Protein AF-0000000073469137 (afdb_homodimer)

Nearest PDB structures (foldseek):
  3pjz-assembly1_B  TM=8.927E-01  e=1.182E-21  Vibrio parahaemolyticus
  4j9u-assembly2_D  TM=8.900E-01  e=1.287E-21  Vibrio parahaemolyticus RIMD 2210633
  6v4k-assembly1_D  TM=8.981E-01  e=2.139E-21  Vibrio parahaemolyticus
  6v4l-assembly1_A  TM=8.633E-01  e=7.944E-21  Vibrio parahaemolyticus RIMD 2210633
  6v4j-assembly1_B  TM=8.046E-01  e=1.333E-13  Vibrio parahaemolyticus RIMD 2210633

Structure (mmCIF, N/CA/C/O backbone):
data_AF-0000000073469137-model_v1
#
loop_
_entity.id
_entity.type
_entity.pdbx_description
1 polymer 'Cation transporter'
#
loop_
_atom_site.group_PDB
_atom_site.id
_atom_site.type_symbol
_atom_site.label_atom_id
_atom_site.label_alt_id
_atom_site.label_comp_id
_atom_site.label_asym_id
_atom_site.label_entity_id
_atom_site.label_seq_id
_atom_site.pdbx_PDB_ins_code
_atom_site.Cartn_x
_atom_site.Cartn_y
_atom_site.Cartn_z
_atom_site.occupancy
_atom_site.B_iso_or_equiv
_atom_site.auth_seq_id
_atom_site.auth_comp_id
_atom_site.auth_asym_id
_atom_site.auth_atom_id
_atom_site.pdbx_PDB_model_num
ATOM 1 N N . MET A 1 1 ? -9.078 -27.547 25.266 1 35.06 1 MET A N 1
ATOM 2 C CA . MET A 1 1 ? -8.594 -28.766 24.609 1 35.06 1 MET A CA 1
ATOM 3 C C . MET A 1 1 ? -9.68 -29.391 23.75 1 35.06 1 MET A C 1
ATOM 5 O O . MET A 1 1 ? -9.469 -30.438 23.141 1 35.06 1 MET A O 1
ATOM 9 N N . GLY A 1 2 ? -10.797 -29.016 24.094 1 41.62 2 GLY A N 1
ATOM 10 C CA . GLY A 1 2 ? -12.023 -29.5 23.5 1 41.62 2 GLY A CA 1
ATOM 11 C C . GLY A 1 2 ? -12.188 -29.078 22.047 1 41.62 2 GLY A C 1
ATOM 12 O O . GLY A 1 2 ? -13.055 -29.609 21.344 1 41.62 2 GLY A O 1
ATOM 13 N N . TYR A 1 3 ? -11.484 -27.969 21.75 1 48.59 3 TYR A N 1
ATOM 14 C CA . TYR A 1 3 ? -11.688 -27.312 20.469 1 48.59 3 TYR A CA 1
ATOM 15 C C . TYR A 1 3 ? -11.031 -28.094 19.344 1 48.59 3 TYR A C 1
ATOM 17 O O . TYR A 1 3 ? -11.445 -27.984 18.188 1 48.59 3 TYR A O 1
ATOM 25 N N . LEU A 1 4 ? -10.078 -28.922 19.75 1 52.66 4 LEU A N 1
ATOM 26 C CA . LEU A 1 4 ? -9.406 -29.812 18.828 1 52.66 4 LEU A CA 1
ATOM 27 C C . LEU A 1 4 ? -10.289 -31.016 18.484 1 52.66 4 LEU A C 1
ATOM 29 O O . LEU A 1 4 ? -9.953 -31.812 17.609 1 52.66 4 LEU A O 1
ATOM 33 N N . ARG A 1 5 ? -11.359 -31 19.125 1 52.19 5 ARG A N 1
ATOM 34 C CA . ARG A 1 5 ? -12.211 -32.188 18.969 1 52.19 5 ARG A CA 1
ATOM 35 C C . ARG A 1 5 ? -12.883 -32.156 17.594 1 52.19 5 ARG A C 1
ATOM 37 O O . ARG A 1 5 ? -13.344 -33.219 17.109 1 52.19 5 ARG A O 1
ATOM 44 N N . GLU A 1 6 ? -12.977 -31 17.078 1 62.12 6 GLU A N 1
ATOM 45 C CA . GLU A 1 6 ? -13.68 -30.953 15.805 1 62.12 6 GLU A CA 1
ATOM 46 C C . GLU A 1 6 ? -12.711 -31.172 14.641 1 62.12 6 GLU A C 1
ATOM 48 O O . GLU A 1 6 ? -13.141 -31.328 13.492 1 62.12 6 GLU A O 1
ATOM 53 N N . LEU A 1 7 ? -11.547 -31.375 15.047 1 62.56 7 LEU A N 1
ATOM 54 C CA . LEU A 1 7 ? -10.531 -31.547 14.016 1 62.56 7 LEU A CA 1
ATOM 55 C C . LEU A 1 7 ? -10.656 -32.906 13.344 1 62.56 7 LEU A C 1
ATOM 57 O O . LEU A 1 7 ? -10.43 -33.031 12.133 1 62.56 7 LEU A O 1
ATOM 61 N N . PRO A 1 8 ? -11.117 -33.906 14.133 1 63.69 8 PRO A N 1
ATOM 62 C CA . PRO A 1 8 ? -11.258 -35.188 13.445 1 63.69 8 PRO A CA 1
ATOM 63 C C . PRO A 1 8 ? -12.328 -35.156 12.359 1 63.69 8 PRO A C 1
ATOM 65 O O . PRO A 1 8 ? -12.297 -36 11.445 1 63.69 8 PRO A O 1
ATOM 68 N N . ALA A 1 9 ? -13.172 -34.125 12.523 1 67.19 9 ALA A N 1
ATOM 69 C CA . ALA A 1 9 ? -14.242 -34.031 11.531 1 67.19 9 ALA A CA 1
ATOM 70 C C . ALA A 1 9 ? -13.68 -33.688 10.156 1 67.19 9 ALA A C 1
ATOM 72 O O . ALA A 1 9 ? -14.266 -34.031 9.125 1 67.19 9 ALA A O 1
ATOM 73 N N . ILE A 1 10 ? -12.539 -33.156 10.211 1 76.75 10 ILE A N 1
ATOM 74 C CA . ILE A 1 10 ? -11.984 -32.75 8.938 1 76.75 10 ILE A CA 1
ATOM 75 C C . ILE A 1 10 ? -10.828 -33.688 8.547 1 76.75 10 ILE A C 1
ATOM 77 O O . ILE A 1 10 ? -10.328 -33.625 7.422 1 76.75 10 ILE A O 1
ATOM 81 N N . GLY A 1 11 ? -10.523 -34.594 9.383 1 80.19 11 GLY A N 1
ATOM 82 C CA . GLY A 1 11 ? -9.406 -35.5 9.148 1 80.19 11 GLY A CA 1
ATOM 83 C C . GLY A 1 11 ? -9.617 -36.406 7.953 1 80.19 11 GLY A C 1
ATOM 84 O O . GLY A 1 11 ? -8.703 -36.625 7.156 1 80.19 11 GLY A O 1
ATOM 85 N N . ARG A 1 12 ? -10.75 -36.844 7.793 1 79.25 12 ARG A N 1
ATOM 86 C CA . ARG A 1 12 ? -11.039 -37.719 6.684 1 79.25 12 ARG A CA 1
ATOM 87 C C . ARG A 1 12 ? -10.961 -37 5.348 1 79.25 12 ARG A C 1
ATOM 89 O O . ARG A 1 12 ? -10.484 -37.562 4.355 1 79.25 12 ARG A O 1
ATOM 96 N N . ASP A 1 13 ? -11.414 -35.812 5.367 1 77.44 13 ASP A N 1
ATOM 97 C CA . ASP A 1 13 ? -11.328 -35.031 4.141 1 77.44 13 ASP A CA 1
ATOM 98 C C . ASP A 1 13 ? -9.875 -34.75 3.768 1 77.44 13 ASP A C 1
ATOM 100 O O . ASP A 1 13 ? -9.5 -34.844 2.596 1 77.44 13 ASP A O 1
ATOM 104 N N . ILE A 1 14 ? -9.148 -34.5 4.742 1 83.94 14 ILE A N 1
ATOM 105 C CA . ILE A 1 14 ? -7.727 -34.25 4.527 1 83.94 14 ILE A CA 1
ATOM 106 C C . ILE A 1 14 ? -7.07 -35.531 4.012 1 83.94 14 ILE A C 1
ATOM 108 O O . ILE A 1 14 ? -6.266 -35.5 3.074 1 83.94 14 ILE A O 1
ATOM 112 N N . GLY A 1 15 ? -7.504 -36.562 4.594 1 85 15 GLY A N 1
ATOM 113 C CA . GLY A 1 15 ? -6.961 -37.875 4.18 1 85 15 GLY A CA 1
ATOM 114 C C . GLY A 1 15 ? -7.305 -38.219 2.748 1 85 15 GLY A C 1
ATOM 115 O O . GLY A 1 15 ? -6.453 -38.719 2.008 1 85 15 GLY A O 1
ATOM 116 N N . SER A 1 16 ? -8.438 -37.969 2.301 1 83.19 16 SER A N 1
ATOM 117 C CA . SER A 1 16 ? -8.867 -38.25 0.941 1 83.19 16 SER A CA 1
ATOM 118 C C . SER A 1 16 ? -8.078 -37.469 -0.086 1 83.19 16 SER A C 1
ATOM 120 O O . SER A 1 16 ? -7.715 -38 -1.143 1 83.19 16 SER A O 1
ATOM 122 N N . VAL A 1 17 ? -7.863 -36.25 0.257 1 82.88 17 VAL A N 1
ATOM 123 C CA . VAL A 1 17 ? -7.125 -35.406 -0.669 1 82.88 17 VAL A CA 1
ATOM 124 C C . VAL A 1 17 ? -5.668 -35.844 -0.743 1 82.88 17 VAL A C 1
ATOM 126 O O . VAL A 1 17 ? -5.082 -35.906 -1.826 1 82.88 17 VAL A O 1
ATOM 129 N N . LEU A 1 18 ? -5.137 -36.219 0.317 1 87.75 18 LEU A N 1
ATOM 130 C CA . LEU A 1 18 ? -3.762 -36.688 0.349 1 87.75 18 LEU A CA 1
ATOM 131 C C . LEU A 1 18 ? -3.621 -38 -0.441 1 87.75 18 LEU A C 1
ATOM 133 O O . LEU A 1 18 ? -2.609 -38.219 -1.108 1 87.75 18 LEU A O 1
ATOM 137 N N . LEU A 1 19 ? -4.625 -38.812 -0.354 1 87.31 19 LEU A N 1
ATOM 138 C CA . LEU A 1 19 ? -4.602 -40.062 -1.119 1 87.31 19 LEU A CA 1
ATOM 139 C C . LEU A 1 19 ? -4.652 -39.781 -2.617 1 87.31 19 LEU A C 1
ATOM 141 O O . LEU A 1 19 ? -3.961 -40.438 -3.4 1 87.31 19 LEU A O 1
ATOM 145 N N . LEU A 1 20 ? -5.422 -38.812 -2.922 1 83.5 20 LEU A N 1
ATOM 146 C CA . LEU A 1 20 ? -5.52 -38.438 -4.328 1 83.5 20 LEU A CA 1
ATOM 147 C C . LEU A 1 20 ? -4.195 -37.906 -4.836 1 83.5 20 LEU A C 1
ATOM 149 O O . LEU A 1 20 ? -3.721 -38.281 -5.902 1 83.5 20 LEU A O 1
ATOM 153 N N . ILE A 1 21 ? -3.604 -37.031 -4.105 1 87.5 21 ILE A N 1
ATOM 154 C CA . ILE A 1 21 ? -2.328 -36.438 -4.496 1 87.5 21 ILE A CA 1
ATOM 155 C C . ILE A 1 21 ? -1.231 -37.5 -4.453 1 87.5 21 ILE A C 1
ATOM 157 O O . ILE A 1 21 ? -0.323 -37.469 -5.289 1 87.5 21 ILE A O 1
ATOM 161 N N . GLY A 1 22 ? -1.363 -38.375 -3.494 1 88.88 22 GLY A N 1
ATOM 162 C CA . GLY A 1 22 ? -0.413 -39.469 -3.402 1 88.88 22 GLY A CA 1
ATOM 163 C C . GLY A 1 22 ? -0.389 -40.344 -4.641 1 88.88 22 GLY A C 1
ATOM 164 O O . GLY A 1 22 ? 0.672 -40.812 -5.055 1 88.88 22 GLY A O 1
ATOM 165 N N . THR A 1 23 ? -1.487 -40.5 -5.246 1 89 23 THR A N 1
ATOM 166 C CA . THR A 1 23 ? -1.555 -41.312 -6.473 1 89 23 THR A CA 1
ATOM 167 C C . THR A 1 23 ? -0.879 -40.562 -7.625 1 89 23 THR A C 1
ATOM 169 O O . THR A 1 23 ? -0.261 -41.188 -8.492 1 89 23 THR A O 1
ATOM 172 N N . ALA A 1 24 ? -1.011 -39.281 -7.613 1 87.25 24 ALA A N 1
ATOM 173 C CA . ALA A 1 24 ? -0.382 -38.469 -8.664 1 87.25 24 ALA A CA 1
ATOM 174 C C . ALA A 1 24 ? 1.14 -38.562 -8.57 1 87.25 24 ALA A C 1
ATOM 176 O O . ALA A 1 24 ? 1.838 -38.375 -9.57 1 87.25 24 ALA A O 1
ATOM 177 N N . THR A 1 25 ? 1.644 -38.812 -7.375 1 90.5 25 THR A N 1
ATOM 178 C CA . THR A 1 25 ? 3.086 -38.906 -7.176 1 90.5 25 THR A CA 1
ATOM 179 C C . THR A 1 25 ? 3.643 -40.156 -7.855 1 90.5 25 THR A C 1
ATOM 181 O O . THR A 1 25 ? 4.855 -40.281 -8.031 1 90.5 25 THR A O 1
ATOM 184 N N . LEU A 1 26 ? 2.797 -41.031 -8.352 1 92.62 26 LEU A N 1
ATOM 185 C CA . LEU A 1 26 ? 3.234 -42.219 -9.031 1 92.62 26 LEU A CA 1
ATOM 186 C C . LEU A 1 26 ? 3.705 -41.906 -10.445 1 92.62 26 LEU A C 1
ATOM 188 O O . LEU A 1 26 ? 4.488 -42.688 -11.031 1 92.62 26 LEU A O 1
ATOM 192 N N . VAL A 1 27 ? 3.312 -40.812 -10.938 1 93.94 27 VAL A N 1
ATOM 193 C CA . VAL A 1 27 ? 3.654 -40.438 -12.305 1 93.94 27 VAL A CA 1
ATOM 194 C C . VAL A 1 27 ? 5.164 -40.25 -12.43 1 93.94 27 VAL A C 1
ATOM 196 O O . VAL A 1 27 ? 5.797 -40.875 -13.305 1 93.94 27 VAL A O 1
ATOM 199 N N . PRO A 1 28 ? 5.777 -39.531 -11.594 1 95.94 28 PRO A N 1
ATOM 200 C CA . PRO A 1 28 ? 7.23 -39.406 -11.695 1 95.94 28 PRO A CA 1
ATOM 201 C C . PRO A 1 28 ? 7.949 -40.719 -11.508 1 95.94 28 PRO A C 1
ATOM 203 O O . PRO A 1 28 ? 9.023 -40.938 -12.07 1 95.94 28 PRO A O 1
ATOM 206 N N . ILE A 1 29 ? 7.387 -41.656 -10.734 1 94.62 29 ILE A N 1
ATOM 207 C CA . ILE A 1 29 ? 7.984 -42.969 -10.531 1 94.62 29 ILE A CA 1
ATOM 208 C C . ILE A 1 29 ? 7.949 -43.75 -11.836 1 94.62 29 ILE A C 1
ATOM 210 O O . ILE A 1 29 ? 8.945 -44.375 -12.219 1 94.62 29 ILE A O 1
ATOM 214 N N . ILE A 1 30 ? 6.824 -43.688 -12.477 1 95.06 30 ILE A N 1
ATOM 215 C CA . ILE A 1 30 ? 6.68 -44.375 -13.758 1 95.06 30 ILE A CA 1
ATOM 216 C C . ILE A 1 30 ? 7.672 -43.812 -14.766 1 95.06 30 ILE A C 1
ATOM 218 O O . ILE A 1 30 ? 8.32 -44.562 -15.5 1 95.06 30 ILE A O 1
ATOM 222 N N . VAL A 1 31 ? 7.754 -42.531 -14.773 1 94.31 31 VAL A N 1
ATOM 223 C CA . VAL A 1 31 ? 8.672 -41.875 -15.703 1 94.31 31 VAL A CA 1
ATOM 224 C C . VAL A 1 31 ? 10.109 -42.219 -15.344 1 94.31 31 VAL A C 1
ATOM 226 O O . VAL A 1 31 ? 10.953 -42.406 -16.219 1 94.31 31 VAL A O 1
ATOM 229 N N . GLY A 1 32 ? 10.438 -42.281 -14.078 1 94.5 32 GLY A N 1
ATOM 230 C CA . GLY A 1 32 ? 11.758 -42.719 -13.648 1 94.5 32 GLY A CA 1
ATOM 231 C C . GLY A 1 32 ? 12.109 -44.125 -14.125 1 94.5 32 GLY A C 1
ATOM 232 O O . GLY A 1 32 ? 13.258 -44.375 -14.484 1 94.5 32 GLY A O 1
ATOM 233 N N . CYS A 1 33 ? 11.109 -45 -14.18 1 94.06 33 CYS A N 1
ATOM 234 C CA . CYS A 1 33 ? 11.32 -46.344 -14.68 1 94.06 33 CYS A CA 1
ATOM 235 C C . CYS A 1 33 ? 11.586 -46.344 -16.188 1 94.06 33 CYS A C 1
ATOM 237 O O . CYS A 1 33 ? 12.414 -47.125 -16.688 1 94.06 33 CYS A O 1
ATOM 239 N N . PHE A 1 34 ? 10.891 -45.5 -16.812 1 93.69 34 PHE A N 1
ATOM 240 C CA . PHE A 1 34 ? 11.047 -45.406 -18.266 1 93.69 34 PHE A CA 1
ATOM 241 C C . PHE A 1 34 ? 12.445 -44.906 -18.625 1 93.69 34 PHE A C 1
ATOM 243 O O . PHE A 1 34 ? 13.039 -45.375 -19.594 1 93.69 34 PHE A O 1
ATOM 250 N N . PHE A 1 35 ? 12.961 -44.031 -17.859 1 95 35 PHE A N 1
ATOM 251 C CA . PHE A 1 35 ? 14.289 -43.469 -18.141 1 95 35 PHE A CA 1
ATOM 252 C C . PHE A 1 35 ? 15.359 -44.281 -17.406 1 95 35 PHE A C 1
ATOM 254 O O . PHE A 1 35 ? 16.531 -43.875 -17.406 1 95 35 PHE A O 1
ATOM 261 N N . GLN A 1 36 ? 15.008 -45.281 -16.703 1 95.06 36 GLN A N 1
ATOM 262 C CA . GLN A 1 36 ? 15.898 -46.219 -16.016 1 95.06 36 GLN A CA 1
ATOM 263 C C . GLN A 1 36 ? 16.703 -45.5 -14.93 1 95.06 36 GLN A C 1
ATOM 265 O O . GLN A 1 36 ? 17.922 -45.719 -14.828 1 95.06 36 GLN A O 1
ATOM 270 N N . GLU A 1 37 ? 16.016 -44.688 -14.242 1 95.94 37 GLU A N 1
ATOM 271 C CA . GLU A 1 37 ? 16.625 -44 -13.102 1 95.94 37 GLU A CA 1
ATOM 272 C C . GLU A 1 37 ? 16.281 -44.719 -11.797 1 95.94 37 GLU A C 1
ATOM 274 O O . GLU A 1 37 ? 15.672 -44.125 -10.906 1 95.94 37 GLU A O 1
ATOM 279 N N . TRP A 1 38 ? 16.875 -45.812 -11.586 1 93.44 38 TRP A N 1
ATOM 280 C CA . TRP A 1 38 ? 16.516 -46.688 -10.477 1 93.44 38 TRP A CA 1
ATOM 281 C C . TRP A 1 38 ? 16.938 -46.062 -9.148 1 93.44 38 TRP A C 1
ATOM 283 O O . TRP A 1 38 ? 16.266 -46.25 -8.125 1 93.44 38 TRP A O 1
ATOM 293 N N . TYR A 1 39 ? 17.969 -45.344 -9.133 1 92.31 39 TYR A N 1
ATOM 294 C CA . TYR A 1 39 ? 18.516 -44.781 -7.898 1 92.31 39 TYR A CA 1
ATOM 295 C C . TYR A 1 39 ? 17.594 -43.688 -7.355 1 92.31 39 TYR A C 1
ATOM 297 O O . TYR A 1 39 ? 17.594 -43.406 -6.156 1 92.31 39 TYR A O 1
ATOM 305 N N . ALA A 1 40 ? 16.875 -43.062 -8.211 1 94.06 40 ALA A N 1
ATOM 306 C CA . ALA A 1 40 ? 16.031 -41.938 -7.82 1 94.06 40 ALA A CA 1
ATOM 307 C C . ALA A 1 40 ? 14.656 -42.406 -7.375 1 94.06 40 ALA A C 1
ATOM 309 O O . ALA A 1 40 ? 13.891 -41.625 -6.789 1 94.06 40 ALA A O 1
ATOM 310 N N . LEU A 1 41 ? 14.273 -43.625 -7.574 1 94.12 41 LEU A N 1
ATOM 311 C CA . LEU A 1 41 ? 12.93 -44.125 -7.32 1 94.12 41 LEU A CA 1
ATOM 312 C C . LEU A 1 41 ? 12.625 -44.125 -5.824 1 94.12 41 LEU A C 1
ATOM 314 O O . LEU A 1 41 ? 11.547 -43.719 -5.406 1 94.12 41 LEU A O 1
ATOM 318 N N . PRO A 1 42 ? 13.633 -44.531 -5.027 1 93.5 42 PRO A N 1
ATOM 319 C CA . PRO A 1 42 ? 13.336 -44.469 -3.594 1 93.5 42 PRO A CA 1
ATOM 320 C C . PRO A 1 42 ? 13.156 -43.031 -3.092 1 93.5 42 PRO A C 1
ATOM 322 O O . PRO A 1 42 ? 12.406 -42.781 -2.141 1 93.5 42 PRO A O 1
ATOM 325 N N . TRP A 1 43 ? 13.883 -42.156 -3.666 1 94.5 43 TRP A N 1
ATOM 326 C CA . TRP A 1 43 ? 13.727 -40.75 -3.287 1 94.5 43 TRP A CA 1
ATOM 327 C C . TRP A 1 43 ? 12.297 -40.281 -3.527 1 94.5 43 TRP A C 1
ATOM 329 O O . TRP A 1 43 ? 11.672 -39.688 -2.641 1 94.5 43 TRP A O 1
ATOM 339 N N . MET A 1 44 ? 11.789 -40.562 -4.684 1 94.31 44 MET A N 1
ATOM 340 C CA . MET A 1 44 ? 10.438 -40.188 -5.059 1 94.31 44 MET A CA 1
ATOM 341 C C . MET A 1 44 ? 9.398 -40.938 -4.242 1 94.31 44 MET A C 1
ATOM 343 O O . MET A 1 44 ? 8.359 -40.375 -3.879 1 94.31 44 MET A O 1
ATOM 347 N N . ALA A 1 45 ? 9.68 -42.156 -3.91 1 94 45 ALA A N 1
ATOM 348 C CA . ALA A 1 45 ? 8.766 -43.031 -3.162 1 94 45 ALA A CA 1
ATOM 349 C C . ALA A 1 45 ? 8.547 -42.5 -1.747 1 94 45 ALA A C 1
ATOM 351 O O . ALA A 1 45 ? 7.516 -42.75 -1.128 1 94 45 ALA A O 1
ATOM 352 N N . SER A 1 46 ? 9.477 -41.75 -1.283 1 94.31 46 SER A N 1
ATOM 353 C CA . SER A 1 46 ? 9.359 -41.219 0.064 1 94.31 46 SER A CA 1
ATOM 354 C C . SER A 1 46 ? 8.125 -40.312 0.189 1 94.31 46 SER A C 1
ATOM 356 O O . SER A 1 46 ? 7.344 -40.469 1.133 1 94.31 46 SER A O 1
ATOM 358 N N . SER A 1 47 ? 7.98 -39.438 -0.724 1 94.12 47 SER A N 1
ATOM 359 C CA . SER A 1 47 ? 6.809 -38.562 -0.695 1 94.12 47 SER A CA 1
ATOM 360 C C . SER A 1 47 ? 5.527 -39.344 -0.961 1 94.12 47 SER A C 1
ATOM 362 O O . SER A 1 47 ? 4.484 -39.062 -0.371 1 94.12 47 SER A O 1
ATOM 364 N N . THR A 1 48 ? 5.598 -40.344 -1.836 1 93.31 48 THR A N 1
ATOM 365 C CA . THR A 1 48 ? 4.445 -41.188 -2.139 1 93.31 48 THR A CA 1
ATOM 366 C C . THR A 1 48 ? 3.975 -41.938 -0.891 1 93.31 48 THR A C 1
ATOM 368 O O . THR A 1 48 ? 2.787 -41.906 -0.559 1 93.31 48 THR A O 1
ATOM 371 N N . PHE A 1 49 ? 4.902 -42.5 -0.219 1 94.44 49 PHE A N 1
ATOM 372 C CA . PHE A 1 49 ? 4.574 -43.25 0.984 1 94.44 49 PHE A CA 1
ATOM 373 C C . PHE A 1 49 ? 4.055 -42.312 2.078 1 94.44 49 PHE A C 1
ATOM 375 O O . PHE A 1 49 ? 3.141 -42.688 2.822 1 94.44 49 PHE A O 1
ATOM 382 N N . ALA A 1 50 ? 4.656 -41.219 2.191 1 94.56 50 ALA A N 1
ATOM 383 C CA . ALA A 1 50 ? 4.234 -40.281 3.219 1 94.56 50 ALA A CA 1
ATOM 384 C C . ALA A 1 50 ? 2.811 -39.781 2.965 1 94.56 50 ALA A C 1
ATOM 386 O O . ALA A 1 50 ? 1.994 -39.719 3.887 1 94.56 50 ALA A O 1
ATOM 387 N N . MET A 1 51 ? 2.506 -39.469 1.747 1 92.88 51 MET A N 1
ATOM 388 C CA . MET A 1 51 ? 1.186 -38.938 1.415 1 92.88 51 MET A CA 1
ATOM 389 C C . MET A 1 51 ? 0.131 -40.031 1.465 1 92.88 51 MET A C 1
ATOM 391 O O . MET A 1 51 ? -0.95 -39.844 2.023 1 92.88 51 MET A O 1
ATOM 395 N N . LEU A 1 52 ? 0.438 -41.156 0.928 1 92.81 52 LEU A N 1
ATOM 396 C CA . LEU A 1 52 ? -0.505 -42.281 0.963 1 92.81 52 LEU A CA 1
ATOM 397 C C . LEU A 1 52 ? -0.65 -42.812 2.381 1 92.81 52 LEU A C 1
ATOM 399 O O . LEU A 1 52 ? -1.745 -43.219 2.791 1 92.81 52 LEU A O 1
ATOM 403 N N . GLY A 1 53 ? 0.429 -42.906 3.078 1 93.94 53 GLY A N 1
ATOM 404 C CA . GLY A 1 53 ? 0.378 -43.375 4.453 1 93.94 53 GLY A CA 1
ATOM 405 C C . GLY A 1 53 ? -0.433 -42.469 5.363 1 93.94 53 GLY A C 1
ATOM 406 O O . GLY A 1 53 ? -1.351 -42.938 6.047 1 93.94 53 GLY A O 1
ATOM 407 N N . LEU A 1 54 ? -0.034 -41.25 5.367 1 92.62 54 LEU A N 1
ATOM 408 C CA . LEU A 1 54 ? -0.764 -40.312 6.199 1 92.62 54 LEU A CA 1
ATOM 409 C C . LEU A 1 54 ? -2.213 -40.188 5.742 1 92.62 54 LEU A C 1
ATOM 411 O O . LEU A 1 54 ? -3.123 -40.062 6.566 1 92.62 54 LEU A O 1
ATOM 415 N N . GLY A 1 55 ? -2.363 -40.125 4.438 1 89.75 55 GLY A N 1
ATOM 416 C CA . GLY A 1 55 ? -3.717 -40.094 3.91 1 89.75 55 GLY A CA 1
ATOM 417 C C . GLY A 1 55 ? -4.543 -41.312 4.301 1 89.75 55 GLY A C 1
ATOM 418 O O . GLY A 1 55 ? -5.715 -41.156 4.66 1 89.75 55 GLY A O 1
ATOM 419 N N . GLY A 1 56 ? -3.922 -42.469 4.219 1 90.06 56 GLY A N 1
ATOM 420 C CA . GLY A 1 56 ? -4.598 -43.688 4.633 1 90.06 56 GLY A CA 1
ATOM 421 C C . GLY A 1 56 ? -4.945 -43.688 6.109 1 90.06 56 GLY A C 1
ATOM 422 O O . GLY A 1 56 ? -6.039 -44.125 6.492 1 90.06 56 GLY A O 1
ATOM 423 N N . LEU A 1 57 ? -4.086 -43.219 6.914 1 91.56 57 LEU A N 1
ATOM 424 C CA . LEU A 1 57 ? -4.301 -43.188 8.359 1 91.56 57 LEU A CA 1
ATOM 425 C C . LEU A 1 57 ? -5.43 -42.219 8.711 1 91.56 57 LEU A C 1
ATOM 427 O O . LEU A 1 57 ? -6.262 -42.531 9.57 1 91.56 57 LEU A O 1
ATOM 431 N N . LEU A 1 58 ? -5.457 -41.125 8.062 1 88.5 58 LEU A N 1
ATOM 432 C CA . LEU A 1 58 ? -6.484 -40.156 8.359 1 88.5 58 LEU A CA 1
ATOM 433 C C . LEU A 1 58 ? -7.836 -40.594 7.805 1 88.5 58 LEU A C 1
ATOM 435 O O . LEU A 1 58 ? -8.883 -40.219 8.359 1 88.5 58 LEU A O 1
ATOM 439 N N . HIS A 1 59 ? -7.766 -41.312 6.77 1 82.94 59 HIS A N 1
ATOM 440 C CA . HIS A 1 59 ? -9 -41.781 6.145 1 82.94 59 HIS A CA 1
ATOM 441 C C . HIS A 1 59 ? -9.688 -42.812 7.016 1 82.94 59 HIS A C 1
ATOM 443 O O . HIS A 1 59 ? -10.875 -43.094 6.844 1 82.94 59 HIS A O 1
ATOM 449 N N . LEU A 1 60 ? -8.938 -43.344 7.977 1 82.44 60 LEU A N 1
ATOM 450 C CA . LEU A 1 60 ? -9.492 -44.375 8.867 1 82.44 60 LEU A CA 1
ATOM 451 C C . LEU A 1 60 ? -10.297 -43.719 9.992 1 82.44 60 LEU A C 1
ATOM 453 O O . LEU A 1 60 ? -11.023 -44.406 10.719 1 82.44 60 LEU A O 1
ATOM 457 N N . LEU A 1 61 ? -10.25 -42.5 10.062 1 80.94 61 LEU A N 1
ATOM 458 C CA . LEU A 1 61 ? -11.023 -41.781 11.086 1 80.94 61 LEU A CA 1
ATOM 459 C C . LEU A 1 61 ? -12.516 -41.875 10.781 1 80.94 61 LEU A C 1
ATOM 461 O O . LEU A 1 61 ? -12.914 -42 9.625 1 80.94 61 LEU A O 1
ATOM 465 N N . PRO A 1 62 ? -13.328 -41.812 11.82 1 73.25 62 PRO A N 1
ATOM 466 C CA . PRO A 1 62 ? -14.773 -42 11.617 1 73.25 62 PRO A CA 1
ATOM 467 C C . PRO A 1 62 ? -15.398 -40.844 10.82 1 73.25 62 PRO A C 1
ATOM 469 O O . PRO A 1 62 ? -14.945 -39.719 10.922 1 73.25 62 PRO A O 1
ATOM 472 N N . LYS A 1 63 ? -16.25 -41.219 9.922 1 66.12 63 LYS A N 1
ATOM 473 C CA . LYS A 1 63 ? -16.969 -40.25 9.078 1 66.12 63 LYS A CA 1
ATOM 474 C C . LYS A 1 63 ? -17.891 -39.375 9.914 1 66.12 63 LYS A C 1
ATOM 476 O O . LYS A 1 63 ? -18.547 -39.844 10.844 1 66.12 63 LYS A O 1
ATOM 481 N N . ASN A 1 64 ? -17.641 -38.062 9.797 1 58.78 64 ASN A N 1
ATOM 482 C CA . ASN A 1 64 ? -18.594 -37.219 10.492 1 58.78 64 ASN A CA 1
ATOM 483 C C . ASN A 1 64 ? -19.922 -37.125 9.758 1 58.78 64 ASN A C 1
ATOM 485 O O . ASN A 1 64 ? -19.969 -37 8.539 1 58.78 64 ASN A O 1
ATOM 489 N N . THR A 1 65 ? -21.031 -37.469 10.422 1 56.62 65 THR A N 1
ATOM 490 C CA . THR A 1 65 ? -22.391 -37.469 9.883 1 56.62 65 THR A CA 1
ATOM 491 C C . THR A 1 65 ? -22.891 -36.062 9.664 1 56.62 65 THR A C 1
ATOM 493 O O . THR A 1 65 ? -23.844 -35.844 8.906 1 56.62 65 THR A O 1
ATOM 496 N N . LYS A 1 66 ? -22.359 -35.031 10.367 1 59.53 66 LYS A N 1
ATOM 497 C CA . LYS A 1 66 ? -22.891 -33.656 10.188 1 59.53 66 LYS A CA 1
ATOM 498 C C . LYS A 1 66 ? -21.969 -32.844 9.312 1 59.53 66 LYS A C 1
ATOM 500 O O . LYS A 1 66 ? -20.734 -32.938 9.414 1 59.53 66 LYS A O 1
ATOM 505 N N . PRO A 1 67 ? -22.641 -32.219 8.352 1 61 67 PRO A N 1
ATOM 506 C CA . PRO A 1 67 ? -21.828 -31.328 7.52 1 61 67 PRO A CA 1
ATOM 507 C C . PRO A 1 67 ? -20.984 -30.344 8.344 1 61 67 PRO A C 1
ATOM 509 O O . PRO A 1 67 ? -21.5 -29.719 9.273 1 61 67 PRO A O 1
ATOM 512 N N . PRO A 1 68 ? -19.75 -30.547 8.195 1 62.41 68 PRO A N 1
ATOM 513 C CA . PRO A 1 68 ? -18.875 -29.672 8.984 1 62.41 68 PRO A CA 1
ATOM 514 C C . PRO A 1 68 ? -19.172 -28.188 8.766 1 62.41 68 PRO A C 1
ATOM 516 O O . PRO A 1 68 ? -19.719 -27.812 7.719 1 62.41 68 PRO A O 1
ATOM 519 N N . ARG A 1 69 ? -18.953 -27.422 9.727 1 67.69 69 ARG A N 1
ATOM 520 C CA . ARG A 1 69 ? -19.094 -25.969 9.664 1 67.69 69 ARG A CA 1
ATOM 521 C C . ARG A 1 69 ? -18.156 -25.375 8.617 1 67.69 69 ARG A C 1
ATOM 523 O O . ARG A 1 69 ? -17.094 -25.938 8.336 1 67.69 69 ARG A O 1
ATOM 530 N N . ALA A 1 70 ? -18.609 -24.359 7.945 1 67.62 70 ALA A N 1
ATOM 531 C CA . ALA A 1 70 ? -17.844 -23.688 6.895 1 67.62 70 ALA A CA 1
ATOM 532 C C . ALA A 1 70 ? -16.453 -23.328 7.375 1 67.62 70 ALA A C 1
ATOM 534 O O . ALA A 1 70 ? -15.477 -23.484 6.633 1 67.62 70 ALA A O 1
ATOM 535 N N . SER A 1 71 ? -16.375 -23.031 8.617 1 71.88 71 SER A N 1
ATOM 536 C CA . SER A 1 71 ? -15.086 -22.625 9.18 1 71.88 71 SER A CA 1
ATOM 537 C C . SER A 1 71 ? -14.109 -23.781 9.227 1 71.88 71 SER A C 1
ATOM 539 O O . SER A 1 71 ? -12.914 -23.625 8.953 1 71.88 71 SER A O 1
ATOM 541 N N . LEU A 1 72 ? -14.609 -24.922 9.406 1 72.81 72 LEU A N 1
ATOM 542 C CA . LEU A 1 72 ? -13.758 -26.109 9.492 1 72.81 72 LEU A CA 1
ATOM 543 C C . LEU A 1 72 ? -13.289 -26.531 8.109 1 72.81 72 LEU A C 1
ATOM 545 O O . LEU A 1 72 ? -12.133 -26.938 7.945 1 72.81 72 LEU A O 1
ATOM 549 N N . SER A 1 73 ? -14.18 -26.391 7.234 1 72.94 73 SER A N 1
ATOM 550 C CA . SER A 1 73 ? -13.812 -26.781 5.871 1 72.94 73 SER A CA 1
ATOM 551 C C . SER A 1 73 ? -12.75 -25.844 5.309 1 72.94 73 SER A C 1
ATOM 553 O O . SER A 1 73 ? -11.82 -26.281 4.629 1 72.94 73 SER A O 1
ATOM 555 N N . ILE A 1 74 ? -12.906 -24.609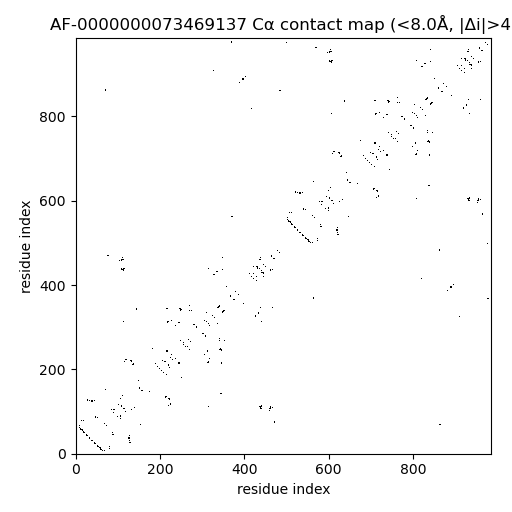 5.594 1 75.38 74 ILE A N 1
ATOM 556 C CA . ILE A 1 74 ? -11.945 -23.609 5.137 1 75.38 74 ILE A CA 1
ATOM 557 C C . ILE A 1 74 ? -10.594 -23.859 5.812 1 75.38 74 ILE A C 1
ATOM 559 O O . ILE A 1 74 ? -9.547 -23.781 5.164 1 75.38 74 ILE A O 1
ATOM 563 N N . SER A 1 75 ? -10.641 -24.219 6.973 1 79.31 75 SER A N 1
ATOM 564 C CA . SER A 1 75 ? -9.414 -24.484 7.711 1 79.31 75 SER A CA 1
ATOM 565 C C . SER A 1 75 ? -8.734 -25.75 7.207 1 79.31 75 SER A C 1
ATOM 567 O O . SER A 1 75 ? -7.504 -25.844 7.203 1 79.31 75 SER A O 1
ATOM 569 N N . ALA A 1 76 ? -9.516 -26.719 6.77 1 81 76 ALA A N 1
ATOM 570 C CA . ALA A 1 76 ? -8.969 -27.969 6.238 1 81 76 ALA A CA 1
ATOM 571 C C . ALA A 1 76 ? -8.133 -27.719 4.988 1 81 76 ALA A C 1
ATOM 573 O O . ALA A 1 76 ? -7.098 -28.344 4.785 1 81 76 ALA A O 1
ATOM 574 N N . THR A 1 77 ? -8.602 -26.766 4.254 1 81.44 77 THR A N 1
ATOM 575 C CA . THR A 1 77 ? -7.859 -26.422 3.043 1 81.44 77 THR A CA 1
ATOM 576 C C . THR A 1 77 ? -6.48 -25.875 3.389 1 81.44 77 THR A C 1
ATOM 578 O O . THR A 1 77 ? -5.492 -26.203 2.73 1 81.44 77 THR A O 1
ATOM 581 N N . ALA A 1 78 ? -6.469 -25.062 4.34 1 87.25 78 ALA A N 1
ATOM 582 C CA . ALA A 1 78 ? -5.199 -24.484 4.777 1 87.25 78 ALA A CA 1
ATOM 583 C C . ALA A 1 78 ? -4.246 -25.562 5.273 1 87.25 78 ALA A C 1
ATOM 585 O O . ALA A 1 78 ? -3.055 -25.547 4.965 1 87.25 78 ALA A O 1
ATOM 586 N N . VAL A 1 79 ? -4.797 -26.516 5.883 1 87.06 79 VAL A N 1
ATOM 587 C CA . VAL A 1 79 ? -3.977 -27.594 6.441 1 87.06 79 VAL A CA 1
ATOM 588 C C . VAL A 1 79 ? -3.479 -28.5 5.32 1 87.06 79 VAL A C 1
ATOM 590 O O . VAL A 1 79 ? -2.322 -28.922 5.328 1 87.06 79 VAL A O 1
ATOM 593 N N . ILE A 1 80 ? -4.312 -28.75 4.41 1 85.88 80 ILE A N 1
ATOM 594 C CA . ILE A 1 80 ? -3.953 -29.609 3.283 1 85.88 80 ILE A CA 1
ATOM 595 C C . ILE A 1 80 ? -2.771 -29 2.529 1 85.88 80 ILE A C 1
ATOM 597 O O . ILE A 1 80 ? -1.792 -29.688 2.238 1 85.88 80 ILE A O 1
ATOM 601 N N . TRP A 1 81 ? -2.836 -27.703 2.273 1 88.56 81 TRP A N 1
ATOM 602 C CA . TRP A 1 81 ? -1.777 -27.031 1.524 1 88.56 81 TRP A CA 1
ATOM 603 C C . TRP A 1 81 ? -0.469 -27.047 2.307 1 88.56 81 TRP A C 1
ATOM 605 O O . TRP A 1 81 ? 0.604 -27.234 1.732 1 88.56 81 TRP A O 1
ATOM 615 N N . ALA A 1 82 ? -0.628 -26.844 3.537 1 91.31 82 ALA A N 1
ATOM 616 C CA . ALA A 1 82 ? 0.569 -26.859 4.375 1 91.31 82 ALA A CA 1
ATOM 617 C C . ALA A 1 82 ? 1.197 -28.25 4.406 1 91.31 82 ALA A C 1
ATOM 619 O O . ALA A 1 82 ? 2.418 -28.391 4.309 1 91.31 82 ALA A O 1
ATOM 620 N N . LEU A 1 83 ? 0.385 -29.266 4.469 1 90.44 83 LEU A N 1
ATOM 621 C CA . LEU A 1 83 ? 0.865 -30.641 4.555 1 90.44 83 LEU A CA 1
ATOM 622 C C . LEU A 1 83 ? 1.489 -31.094 3.232 1 90.44 83 LEU A C 1
ATOM 624 O O . LEU A 1 83 ? 2.568 -31.688 3.219 1 90.44 83 LEU A O 1
ATOM 628 N N . VAL A 1 84 ? 0.819 -30.797 2.234 1 90.56 84 VAL A N 1
ATOM 629 C CA . VAL A 1 84 ? 1.33 -31.203 0.929 1 90.56 84 VAL A CA 1
ATOM 630 C C . VAL A 1 84 ? 2.635 -30.453 0.635 1 90.56 84 VAL A C 1
ATOM 632 O O . VAL A 1 84 ? 3.557 -31.031 0.044 1 90.56 84 VAL A O 1
ATOM 635 N N . GLY A 1 85 ? 2.641 -29.188 1.012 1 92.94 85 GLY A N 1
ATOM 636 C CA . GLY A 1 85 ? 3.867 -28.422 0.853 1 92.94 85 GLY A CA 1
ATOM 637 C C . GLY A 1 85 ? 5.043 -29.016 1.61 1 92.94 85 GLY A C 1
ATOM 638 O O . GLY A 1 85 ? 6.168 -29.031 1.108 1 92.94 85 GLY A O 1
ATOM 639 N N . PHE A 1 86 ? 4.734 -29.531 2.699 1 94.31 86 PHE A N 1
ATOM 640 C CA . PHE A 1 86 ? 5.801 -30.094 3.523 1 94.31 86 PHE A CA 1
ATOM 641 C C . PHE A 1 86 ? 6.137 -31.516 3.088 1 94.31 86 PHE A C 1
ATOM 643 O O . PHE A 1 86 ? 7.312 -31.859 2.961 1 94.31 86 PHE A O 1
ATOM 650 N N . LEU A 1 87 ? 5.18 -32.344 2.793 1 94.38 87 LEU A N 1
ATOM 651 C CA . LEU A 1 87 ? 5.402 -33.719 2.463 1 94.38 87 LEU A CA 1
ATOM 652 C C . LEU A 1 87 ? 6.012 -33.875 1.072 1 94.38 87 LEU A C 1
ATOM 654 O O . LEU A 1 87 ? 6.668 -34.875 0.777 1 94.38 87 LEU A O 1
ATOM 658 N N . GLY A 1 88 ? 5.832 -32.906 0.299 1 95.31 88 GLY A N 1
ATOM 659 C CA . GLY A 1 88 ? 6.363 -32.969 -1.054 1 95.31 88 GLY A CA 1
ATOM 660 C C . GLY A 1 88 ? 7.844 -32.656 -1.127 1 95.31 88 GLY A C 1
ATOM 661 O O . GLY A 1 88 ? 8.469 -32.812 -2.176 1 95.31 88 GLY A O 1
ATOM 662 N N . CYS A 1 89 ? 8.43 -32.312 -0.002 1 96.81 89 CYS A N 1
ATOM 663 C CA . CYS A 1 89 ? 9.805 -31.828 -0.062 1 96.81 89 CYS A CA 1
ATOM 664 C C . CYS A 1 89 ? 10.797 -32.969 0.083 1 96.81 89 CYS A C 1
ATOM 666 O O . CYS A 1 89 ? 11.984 -32.812 -0.186 1 96.81 89 CYS A O 1
ATOM 668 N N . PHE A 1 90 ? 10.398 -34.188 0.315 1 96.38 90 PHE A N 1
ATOM 669 C CA . PHE A 1 90 ? 11.281 -35.281 0.665 1 96.38 90 PHE A CA 1
ATOM 670 C C . PHE A 1 90 ? 12.188 -35.656 -0.504 1 96.38 90 PHE A C 1
ATOM 672 O O . PHE A 1 90 ? 13.398 -35.781 -0.331 1 96.38 90 PHE A O 1
ATOM 679 N N . PRO A 1 91 ? 11.641 -35.781 -1.661 1 96.25 91 PRO A N 1
ATOM 680 C CA . PRO A 1 91 ? 12.539 -36.094 -2.775 1 96.25 91 PRO A CA 1
ATOM 681 C C . PRO A 1 91 ? 13.656 -35.062 -2.938 1 96.25 91 PRO A C 1
ATOM 683 O O . PRO A 1 91 ? 14.773 -35.406 -3.312 1 96.25 91 PRO A O 1
ATOM 686 N N . PHE A 1 92 ? 13.383 -33.844 -2.639 1 96.69 92 PHE A N 1
ATOM 687 C CA . PHE A 1 92 ? 14.391 -32.781 -2.77 1 96.69 92 PHE A CA 1
ATOM 688 C C . PHE A 1 92 ? 15.469 -32.938 -1.705 1 96.69 92 PHE A C 1
ATOM 690 O O . PHE A 1 92 ? 16.641 -32.656 -1.957 1 96.69 92 PHE A O 1
ATOM 697 N N . ILE A 1 93 ? 15.055 -33.406 -0.526 1 96.25 93 ILE A N 1
ATOM 698 C CA . ILE A 1 93 ? 16.016 -33.625 0.542 1 96.25 93 ILE A CA 1
ATOM 699 C C . ILE A 1 93 ? 17 -34.719 0.116 1 96.25 93 ILE A C 1
ATOM 701 O O . ILE A 1 93 ? 18.219 -34.562 0.265 1 96.25 93 ILE A O 1
ATOM 705 N N . PHE A 1 94 ? 16.438 -35.75 -0.46 1 94.62 94 PHE A N 1
ATOM 706 C CA . PHE A 1 94 ? 17.281 -36.875 -0.867 1 94.62 94 PHE A CA 1
ATOM 707 C C . PHE A 1 94 ? 18.125 -36.5 -2.084 1 94.62 94 PHE A C 1
ATOM 709 O O . PHE A 1 94 ? 19.156 -37.125 -2.34 1 94.62 94 PHE A O 1
ATOM 716 N N . ALA A 1 95 ? 17.688 -35.531 -2.795 1 93 95 ALA A N 1
ATOM 717 C CA . ALA A 1 95 ? 18.469 -35.031 -3.93 1 93 95 ALA A CA 1
ATOM 718 C C . ALA A 1 95 ? 19.594 -34.125 -3.469 1 93 95 ALA A C 1
ATOM 720 O O . ALA A 1 95 ? 20.359 -33.594 -4.285 1 93 95 ALA A O 1
ATOM 721 N N . GLY A 1 96 ? 19.656 -33.781 -2.158 1 92.44 96 GLY A N 1
ATOM 722 C CA . GLY A 1 96 ? 20.812 -33.062 -1.628 1 92.44 96 GLY A CA 1
ATOM 723 C C . GLY A 1 96 ? 20.469 -31.719 -1.028 1 92.44 96 GLY A C 1
ATOM 724 O O . GLY A 1 96 ? 21.344 -31 -0.578 1 92.44 96 GLY A O 1
ATOM 725 N N . MET A 1 97 ? 19.203 -31.391 -0.95 1 95.5 97 MET A N 1
ATOM 726 C CA . MET A 1 97 ? 18.828 -30.094 -0.395 1 95.5 97 MET A CA 1
ATOM 727 C C . MET A 1 97 ? 18.641 -30.188 1.115 1 95.5 97 MET A C 1
ATOM 729 O O . MET A 1 97 ? 18.078 -31.156 1.62 1 95.5 97 MET A O 1
ATOM 733 N N . PRO A 1 98 ? 19.141 -29.156 1.793 1 96.31 98 PRO A N 1
ATOM 734 C CA . PRO A 1 98 ? 18.781 -29.109 3.215 1 96.31 98 PRO A CA 1
ATOM 735 C C . PRO A 1 98 ? 17.281 -29.031 3.445 1 96.31 98 PRO A C 1
ATOM 737 O O . PRO A 1 98 ? 16.531 -28.625 2.557 1 96.31 98 PRO A O 1
ATOM 740 N N . LEU A 1 99 ? 16.844 -29.406 4.59 1 96.69 99 LEU A N 1
ATOM 741 C CA . LEU A 1 99 ? 15.43 -29.531 4.918 1 96.69 99 LEU A CA 1
ATOM 742 C C . LEU A 1 99 ? 14.68 -28.234 4.672 1 96.69 99 LEU A C 1
ATOM 744 O O . LEU A 1 99 ? 13.633 -28.219 4.023 1 96.69 99 LEU A O 1
ATOM 748 N N . ILE A 1 100 ? 15.203 -27.109 5.152 1 97.38 100 ILE A N 1
ATOM 749 C CA . ILE A 1 100 ? 14.531 -25.828 5.039 1 97.38 100 ILE A CA 1
ATOM 750 C C . ILE A 1 100 ? 14.445 -25.406 3.572 1 97.38 100 ILE A C 1
ATOM 752 O O . ILE A 1 100 ? 13.406 -24.938 3.115 1 97.38 100 ILE A O 1
ATOM 756 N N . ASP A 1 101 ? 15.5 -25.656 2.84 1 97.62 101 ASP A N 1
ATOM 757 C CA . ASP A 1 101 ? 15.523 -25.344 1.416 1 97.62 101 ASP A CA 1
ATOM 758 C C . ASP A 1 101 ? 14.531 -26.203 0.642 1 97.62 101 ASP A C 1
ATOM 760 O O . ASP A 1 101 ? 13.836 -25.703 -0.251 1 97.62 101 ASP A O 1
ATOM 764 N N . ALA A 1 102 ? 14.531 -27.453 1.045 1 97.69 102 ALA A N 1
ATOM 765 C CA . ALA A 1 102 ? 13.633 -28.391 0.372 1 97.69 102 ALA A CA 1
ATOM 766 C C . ALA A 1 102 ? 12.172 -28.031 0.633 1 97.69 102 ALA A C 1
ATOM 768 O O . ALA A 1 102 ? 11.344 -28.094 -0.275 1 97.69 102 ALA A O 1
ATOM 769 N N . ALA A 1 103 ? 11.922 -27.688 1.85 1 97.56 103 ALA A N 1
ATOM 770 C CA . ALA A 1 103 ? 10.562 -27.281 2.197 1 97.56 103 ALA A CA 1
ATOM 771 C C . ALA A 1 103 ? 10.164 -26.016 1.438 1 97.56 103 ALA A C 1
ATOM 773 O O . ALA A 1 103 ? 9.031 -25.906 0.956 1 97.56 103 ALA A O 1
ATOM 774 N N . PHE A 1 104 ? 11.109 -25.094 1.373 1 97.81 104 PHE A N 1
ATOM 775 C CA . PHE A 1 104 ? 10.875 -23.875 0.608 1 97.81 104 PHE A CA 1
ATOM 776 C C . PHE A 1 104 ? 10.57 -24.203 -0.85 1 97.81 104 PHE A C 1
ATOM 778 O O . PHE A 1 104 ? 9.594 -23.703 -1.411 1 97.81 104 PHE A O 1
ATOM 785 N N . GLU A 1 105 ? 11.352 -25.062 -1.403 1 97 105 GLU A N 1
ATOM 786 C CA . GLU A 1 105 ? 11.219 -25.438 -2.805 1 97 105 GLU A CA 1
ATOM 787 C C . GLU A 1 105 ? 9.875 -26.125 -3.061 1 97 105 GLU A C 1
ATOM 789 O O . GLU A 1 105 ? 9.203 -25.828 -4.051 1 97 105 GLU A O 1
ATOM 794 N N . SER A 1 106 ? 9.5 -26.953 -2.188 1 97.06 106 SER A N 1
ATOM 795 C CA . SER A 1 106 ? 8.258 -27.703 -2.32 1 97.06 106 SER A CA 1
ATOM 796 C C . SER A 1 106 ? 7.047 -26.781 -2.225 1 97.06 106 SER A C 1
ATOM 798 O O . SER A 1 106 ? 6.145 -26.844 -3.061 1 97.06 106 SER A O 1
ATOM 800 N N . MET A 1 107 ? 7.039 -25.922 -1.225 1 97 107 MET A N 1
ATOM 801 C CA . MET A 1 107 ? 5.93 -24.984 -1.071 1 97 107 MET A CA 1
ATOM 802 C C . MET A 1 107 ? 5.844 -24.047 -2.27 1 97 107 MET A C 1
ATOM 804 O O . MET A 1 107 ? 4.75 -23.734 -2.75 1 97 107 MET A O 1
ATOM 808 N N . SER A 1 108 ? 7 -23.609 -2.719 1 97.12 108 SER A N 1
ATOM 809 C CA . SER A 1 108 ? 7.051 -22.75 -3.893 1 97.12 108 SER A CA 1
ATOM 810 C C . SER A 1 108 ? 6.449 -23.438 -5.113 1 97.12 108 SER A C 1
ATOM 812 O O . SER A 1 108 ? 5.727 -22.812 -5.891 1 97.12 108 SER A O 1
ATOM 814 N N . ALA A 1 109 ? 6.699 -24.688 -5.25 1 96.31 109 ALA A N 1
ATOM 815 C CA . ALA A 1 109 ? 6.176 -25.453 -6.375 1 96.31 109 ALA A CA 1
ATOM 816 C C . ALA A 1 109 ? 4.668 -25.672 -6.242 1 96.31 109 ALA A C 1
ATOM 818 O O . ALA A 1 109 ? 3.908 -25.359 -7.164 1 96.31 109 ALA A O 1
ATOM 819 N N . TRP A 1 110 ? 4.238 -26.031 -5.105 1 94.38 110 TRP A N 1
ATOM 820 C CA . TRP A 1 110 ? 2.834 -26.359 -4.895 1 94.38 110 TRP A CA 1
ATOM 821 C C . TRP A 1 110 ? 1.961 -25.125 -5.016 1 94.38 110 TRP A C 1
ATOM 823 O O . TRP A 1 110 ? 0.838 -25.188 -5.523 1 94.38 110 TRP A O 1
ATOM 833 N N . THR A 1 111 ? 2.455 -24.031 -4.555 1 93.44 111 THR A N 1
ATOM 834 C CA . THR A 1 111 ? 1.658 -22.812 -4.559 1 93.44 111 THR A CA 1
ATOM 835 C C . THR A 1 111 ? 1.736 -22.125 -5.918 1 93.44 111 THR A C 1
ATOM 837 O O . THR A 1 111 ? 1.036 -21.141 -6.16 1 93.44 111 THR A O 1
ATOM 840 N N . GLY A 1 112 ? 2.578 -22.641 -6.719 1 93.06 112 GLY A N 1
ATOM 841 C CA . GLY A 1 112 ? 2.748 -22.016 -8.023 1 93.06 112 GLY A CA 1
ATOM 842 C C . GLY A 1 112 ? 3.551 -20.719 -7.969 1 93.06 112 GLY A C 1
ATOM 843 O O . GLY A 1 112 ? 3.467 -19.891 -8.875 1 93.06 112 GLY A O 1
ATOM 844 N N . THR A 1 113 ? 4.215 -20.469 -6.848 1 94.69 113 THR A N 1
ATOM 845 C CA . THR A 1 113 ? 5.066 -19.281 -6.758 1 94.69 113 THR A CA 1
ATOM 846 C C . THR A 1 113 ? 6.234 -19.375 -7.734 1 94.69 113 THR A C 1
ATOM 848 O O . THR A 1 113 ? 6.578 -18.406 -8.398 1 94.69 113 THR A O 1
ATOM 851 N N . GLY A 1 114 ? 6.922 -20.562 -7.742 1 94.19 114 GLY A N 1
ATOM 852 C CA . GLY A 1 114 ? 7.898 -20.812 -8.789 1 94.19 114 GLY A CA 1
ATOM 853 C C . GLY A 1 114 ? 9.297 -20.344 -8.422 1 94.19 114 GLY A C 1
ATOM 854 O O . GLY A 1 114 ? 10.211 -20.391 -9.25 1 94.19 114 GLY A O 1
ATOM 855 N N . PHE A 1 115 ? 9.477 -19.859 -7.195 1 95.94 115 PHE A N 1
ATOM 856 C CA . PHE A 1 115 ? 10.836 -19.594 -6.738 1 95.94 115 PHE A CA 1
ATOM 857 C C . PHE A 1 115 ? 11.648 -20.891 -6.68 1 95.94 115 PHE A C 1
ATOM 859 O O . PHE A 1 115 ? 11.141 -21.938 -6.258 1 95.94 115 PHE A O 1
ATOM 866 N N . SER A 1 116 ? 12.828 -20.797 -7.102 1 95.81 116 SER A N 1
ATOM 867 C CA . SER A 1 116 ? 13.734 -21.922 -6.91 1 95.81 116 SER A CA 1
ATOM 868 C C . SER A 1 116 ? 15.016 -21.5 -6.207 1 95.81 116 SER A C 1
ATOM 870 O O . SER A 1 116 ? 15.641 -20.516 -6.594 1 95.81 116 SER A O 1
ATOM 872 N N . ILE A 1 117 ? 15.367 -22.219 -5.195 1 95.12 117 ILE A N 1
ATOM 873 C CA . ILE A 1 117 ? 16.625 -21.922 -4.5 1 95.12 117 ILE A CA 1
ATOM 874 C C . ILE A 1 117 ? 17.562 -23.125 -4.621 1 95.12 117 ILE A C 1
ATOM 876 O O . ILE A 1 117 ? 18.5 -23.266 -3.832 1 95.12 117 ILE A O 1
ATOM 880 N N . ALA A 1 118 ? 17.281 -24 -5.594 1 94 118 ALA A N 1
ATOM 881 C CA . ALA A 1 118 ? 18.141 -25.141 -5.875 1 94 118 ALA A CA 1
ATOM 882 C C . ALA A 1 118 ? 19.422 -24.688 -6.582 1 94 118 ALA A C 1
ATOM 884 O O . ALA A 1 118 ? 19.391 -23.812 -7.445 1 94 118 ALA A O 1
ATOM 885 N N . THR A 1 119 ? 20.547 -25.234 -6.25 1 89.81 119 THR A N 1
ATOM 886 C CA . THR A 1 119 ? 21.828 -24.812 -6.789 1 89.81 119 THR A CA 1
ATOM 887 C C . THR A 1 119 ? 22.266 -25.719 -7.938 1 89.81 119 THR A C 1
ATOM 889 O O . THR A 1 119 ? 23.078 -25.328 -8.773 1 89.81 119 THR A O 1
ATOM 892 N N . ASN A 1 120 ? 21.719 -26.906 -8.07 1 88.25 120 ASN A N 1
ATOM 893 C CA . ASN A 1 120 ? 22.141 -27.859 -9.102 1 88.25 120 ASN A CA 1
ATOM 894 C C . ASN A 1 120 ? 20.953 -28.625 -9.672 1 88.25 120 ASN A C 1
ATOM 896 O O . ASN A 1 120 ? 20.938 -29.859 -9.656 1 88.25 120 ASN A O 1
ATOM 900 N N . ILE A 1 121 ? 20.156 -27.922 -10.375 1 92.69 121 ILE A N 1
ATOM 901 C CA . ILE A 1 121 ? 18.906 -28.5 -10.867 1 92.69 121 ILE A CA 1
ATOM 902 C C . ILE A 1 121 ? 19.203 -29.5 -11.984 1 92.69 121 ILE A C 1
ATOM 904 O O . ILE A 1 121 ? 18.625 -30.578 -12.031 1 92.69 121 ILE A O 1
ATOM 908 N N . GLU A 1 122 ? 20.156 -29.156 -12.82 1 92.25 122 GLU A N 1
ATOM 909 C CA . GLU A 1 122 ? 20.438 -29.969 -14.008 1 92.25 122 GLU A CA 1
ATOM 910 C C . GLU A 1 122 ? 21.031 -31.328 -13.625 1 92.25 122 GLU A C 1
ATOM 912 O O . GLU A 1 122 ? 21.031 -32.25 -14.43 1 92.25 122 GLU A O 1
ATOM 917 N N . SER A 1 123 ? 21.547 -31.406 -12.438 1 92 123 SER A N 1
ATOM 918 C CA . SER A 1 123 ? 22.125 -32.656 -11.977 1 92 123 SER A CA 1
ATOM 919 C C . SER A 1 123 ? 21.062 -33.594 -11.406 1 92 123 SER A C 1
ATOM 921 O O . SER A 1 123 ? 21.312 -34.781 -11.188 1 92 123 SER A O 1
ATOM 923 N N . TRP A 1 124 ? 19.906 -33.125 -11.297 1 94.94 124 TRP A N 1
ATOM 924 C CA . TRP A 1 124 ? 18.828 -33.938 -10.75 1 94.94 124 TRP A CA 1
ATOM 925 C C . TRP A 1 124 ? 18.328 -34.938 -11.789 1 94.94 124 TRP A C 1
ATOM 927 O O . TRP A 1 124 ? 18.344 -34.656 -12.992 1 94.94 124 TRP A O 1
ATOM 937 N N . PRO A 1 125 ? 17.938 -36.062 -11.281 1 95.62 125 PRO A N 1
ATOM 938 C CA . PRO A 1 125 ? 17.344 -37 -12.227 1 95.62 125 PRO A CA 1
ATOM 939 C C . PRO A 1 125 ? 16.016 -36.5 -12.805 1 95.62 125 PRO A C 1
ATOM 941 O O . PRO A 1 125 ? 15.359 -35.656 -12.195 1 95.62 125 PRO A O 1
ATOM 944 N N . LYS A 1 126 ? 15.68 -36.969 -13.961 1 96.56 126 LYS A N 1
ATOM 945 C CA . LYS A 1 126 ? 14.453 -36.594 -14.648 1 96.56 126 LYS A CA 1
ATOM 946 C C . LYS A 1 126 ? 13.227 -36.844 -13.773 1 96.56 126 LYS A C 1
ATOM 948 O O . LYS A 1 126 ? 12.242 -36.094 -13.836 1 96.56 126 LYS A O 1
ATOM 953 N N . THR A 1 127 ? 13.32 -37.844 -12.938 1 96.19 127 THR A N 1
ATOM 954 C CA . THR A 1 127 ? 12.242 -38.188 -12.016 1 96.19 127 THR A CA 1
ATOM 955 C C . THR A 1 127 ? 11.906 -37.031 -11.102 1 96.19 127 THR A C 1
ATOM 957 O O . THR A 1 127 ? 10.742 -36.656 -10.969 1 96.19 127 THR A O 1
ATOM 960 N N . ILE A 1 128 ? 12.93 -36.438 -10.578 1 95.81 128 ILE A N 1
ATOM 961 C CA . ILE A 1 128 ? 12.758 -35.344 -9.633 1 95.81 128 ILE A CA 1
ATOM 962 C C . ILE A 1 128 ? 12.398 -34.062 -10.375 1 95.81 128 ILE A C 1
ATOM 964 O O . ILE A 1 128 ? 11.625 -33.25 -9.875 1 95.81 128 ILE A O 1
ATOM 968 N N . LEU A 1 129 ? 12.953 -33.875 -11.539 1 96.88 129 LEU A N 1
ATOM 969 C CA . LEU A 1 129 ? 12.641 -32.688 -12.352 1 96.88 129 LEU A CA 1
ATOM 970 C C . LEU A 1 129 ? 11.164 -32.688 -12.742 1 96.88 129 LEU A C 1
ATOM 972 O O . LEU A 1 129 ? 10.516 -31.656 -12.688 1 96.88 129 LEU A O 1
ATOM 976 N N . LEU A 1 130 ? 10.68 -33.812 -13.102 1 96.94 130 LEU A N 1
ATOM 977 C CA . LEU A 1 130 ? 9.266 -33.906 -13.445 1 96.94 130 LEU A CA 1
ATOM 978 C C . LEU A 1 130 ? 8.391 -33.656 -12.219 1 96.94 130 LEU A C 1
ATOM 980 O O . LEU A 1 130 ? 7.316 -33.062 -12.328 1 96.94 130 LEU A O 1
ATOM 984 N N . TRP A 1 131 ? 8.859 -34.188 -11.07 1 96.19 131 TRP A N 1
ATOM 985 C CA . TRP A 1 131 ? 8.125 -33.938 -9.828 1 96.19 131 TRP A CA 1
ATOM 986 C C . TRP A 1 131 ? 7.93 -32.469 -9.57 1 96.19 131 TRP A C 1
ATOM 988 O O . TRP A 1 131 ? 6.832 -32.031 -9.211 1 96.19 131 TRP A O 1
ATOM 998 N N . ARG A 1 132 ? 8.914 -31.719 -9.844 1 95.62 132 ARG A N 1
ATOM 999 C CA . ARG A 1 132 ? 8.875 -30.266 -9.672 1 95.62 132 ARG A CA 1
ATOM 1000 C C . ARG A 1 132 ? 7.82 -29.641 -10.578 1 95.62 132 ARG A C 1
ATOM 1002 O O . ARG A 1 132 ? 7.023 -28.812 -10.125 1 95.62 132 ARG A O 1
ATOM 1009 N N . SER A 1 133 ? 7.77 -30 -11.797 1 96.88 133 SER A N 1
ATOM 1010 C CA . SER A 1 133 ? 6.809 -29.484 -12.766 1 96.88 133 SER A CA 1
ATOM 1011 C C . SER A 1 133 ? 5.398 -29.969 -12.453 1 96.88 133 SER A C 1
ATOM 1013 O O . SER A 1 133 ? 4.434 -29.203 -12.562 1 96.88 133 SER A O 1
ATOM 1015 N N . LEU A 1 134 ? 5.305 -31.203 -12.062 1 95.38 134 LEU A N 1
ATOM 1016 C CA . LEU A 1 134 ? 4.008 -31.812 -11.781 1 95.38 134 LEU A CA 1
ATOM 1017 C C . LEU A 1 134 ? 3.357 -31.156 -10.562 1 95.38 134 LEU A C 1
ATOM 1019 O O . LEU A 1 134 ? 2.141 -30.969 -10.531 1 95.38 134 LEU A O 1
ATOM 1023 N N . MET A 1 135 ? 4.164 -30.859 -9.547 1 95.31 135 MET A N 1
ATOM 1024 C CA . MET A 1 135 ? 3.648 -30.172 -8.367 1 95.31 135 MET A CA 1
ATOM 1025 C C . MET A 1 135 ? 2.949 -28.875 -8.758 1 95.31 135 MET A C 1
ATOM 1027 O O . MET A 1 135 ? 1.845 -28.609 -8.281 1 95.31 135 MET A O 1
ATOM 1031 N N . GLN A 1 136 ? 3.559 -28.109 -9.609 1 95.5 136 GLN A N 1
ATOM 1032 C CA . GLN A 1 136 ? 2.963 -26.859 -10.047 1 95.5 136 GLN A CA 1
ATOM 1033 C C . GLN A 1 136 ? 1.691 -27.094 -10.852 1 95.5 136 GLN A C 1
ATOM 1035 O O . GLN A 1 136 ? 0.701 -26.375 -10.695 1 95.5 136 GLN A O 1
ATOM 1040 N N . TRP A 1 137 ? 1.739 -28.094 -11.672 1 94.88 137 TRP A N 1
ATOM 1041 C CA . TRP A 1 137 ? 0.604 -28.406 -12.539 1 94.88 137 TRP A CA 1
ATOM 1042 C C . TRP A 1 137 ? -0.603 -28.844 -11.711 1 94.88 137 TRP A C 1
ATOM 1044 O O . TRP A 1 137 ? -1.72 -28.359 -11.938 1 94.88 137 TRP A O 1
ATOM 1054 N N . ILE A 1 138 ? -0.389 -29.656 -10.766 1 91.69 138 ILE A N 1
ATOM 1055 C CA . ILE A 1 138 ? -1.476 -30.125 -9.914 1 91.69 138 ILE A CA 1
ATOM 1056 C C . ILE A 1 138 ? -1.918 -29 -8.977 1 91.69 138 ILE A C 1
ATOM 1058 O O . ILE A 1 138 ? -3.115 -28.797 -8.773 1 91.69 138 ILE A O 1
ATOM 1062 N N . GLY A 1 139 ? -0.979 -28.328 -8.43 1 89.5 139 GLY A N 1
ATOM 1063 C CA . GLY A 1 139 ? -1.29 -27.234 -7.535 1 89.5 139 GLY A CA 1
ATOM 1064 C C . GLY A 1 139 ? -2.137 -26.156 -8.18 1 89.5 139 GLY A C 1
ATOM 1065 O O . GLY A 1 139 ? -2.994 -25.547 -7.527 1 89.5 139 GLY A O 1
ATOM 1066 N N . GLY A 1 140 ? -1.84 -25.859 -9.367 1 83.5 140 GLY A N 1
ATOM 1067 C CA . GLY A 1 140 ? -2.596 -24.844 -10.078 1 83.5 140 GLY A CA 1
ATOM 1068 C C . GLY A 1 140 ? -4.086 -25.109 -10.109 1 83.5 140 GLY A C 1
ATOM 1069 O O . GLY A 1 140 ? -4.895 -24.234 -9.836 1 83.5 140 GLY A O 1
ATOM 1070 N N . LEU A 1 141 ? -4.422 -26.297 -10.422 1 76.44 141 LEU A N 1
ATOM 1071 C CA . LEU A 1 141 ? -5.844 -26.625 -10.531 1 76.44 141 LEU A CA 1
ATOM 1072 C C . LEU A 1 141 ? -6.426 -26.938 -9.156 1 76.44 141 LEU A C 1
ATOM 1074 O O . LEU A 1 141 ? -7.641 -26.844 -8.961 1 76.44 141 LEU A O 1
ATOM 1078 N N . GLY A 1 142 ? -5.602 -27.406 -8.258 1 63.56 142 GLY A N 1
ATOM 1079 C CA . GLY A 1 142 ? -6.078 -27.719 -6.922 1 63.56 142 GLY A CA 1
ATOM 1080 C C . GLY A 1 142 ? -6.824 -26.578 -6.266 1 63.56 142 GLY A C 1
ATOM 1081 O O . GLY A 1 142 ? -7.891 -26.781 -5.68 1 63.56 142 GLY A O 1
ATOM 1082 N N . ILE A 1 143 ? -6.309 -25.422 -6.426 1 56.44 143 ILE A N 1
ATOM 1083 C CA . ILE A 1 143 ? -6.914 -24.266 -5.773 1 56.44 143 ILE A CA 1
ATOM 1084 C C . ILE A 1 143 ? -8.281 -23.984 -6.391 1 56.44 143 ILE A C 1
ATOM 1086 O O . ILE A 1 143 ? -9.219 -23.594 -5.688 1 56.44 143 ILE A O 1
ATOM 1090 N N . VAL A 1 144 ? -8.344 -24.297 -7.672 1 55.06 144 VAL A N 1
ATOM 1091 C CA . VAL A 1 144 ? -9.602 -24.047 -8.375 1 55.06 144 VAL A CA 1
ATOM 1092 C C . VAL A 1 144 ? -10.688 -24.984 -7.844 1 55.06 144 VAL A C 1
ATOM 1094 O O . VAL A 1 144 ? -11.797 -24.531 -7.551 1 55.06 144 VAL A O 1
ATOM 1097 N N . ALA A 1 145 ? -10.211 -26.188 -7.754 1 56.09 145 ALA A N 1
ATOM 1098 C CA . ALA A 1 145 ? -11.172 -27.188 -7.293 1 56.09 145 ALA A CA 1
ATOM 1099 C C . ALA A 1 145 ? -11.594 -26.922 -5.852 1 56.09 145 ALA A C 1
ATOM 1101 O O . ALA A 1 145 ? -12.773 -27.047 -5.512 1 56.09 145 ALA A O 1
ATOM 1102 N N . PHE A 1 146 ? -10.641 -26.406 -5.125 1 55.94 146 PHE A N 1
ATOM 1103 C CA . PHE A 1 146 ? -10.914 -26.141 -3.719 1 55.94 146 PHE A CA 1
ATOM 1104 C C . PHE A 1 146 ? -11.828 -24.938 -3.562 1 55.94 146 PHE A C 1
ATOM 1106 O O . PHE A 1 146 ? -12.773 -24.953 -2.77 1 55.94 146 PHE A O 1
ATOM 1113 N N . THR A 1 147 ? -11.547 -23.859 -4.25 1 53.19 147 THR A N 1
ATOM 1114 C CA . THR A 1 147 ? -12.344 -22.641 -4.172 1 53.19 147 THR A CA 1
ATOM 1115 C C . THR A 1 147 ? -13.797 -22.938 -4.543 1 53.19 147 THR A C 1
ATOM 1117 O O . THR A 1 147 ? -14.719 -22.422 -3.902 1 53.19 147 THR A O 1
ATOM 1120 N N . LEU A 1 148 ? -13.875 -23.812 -5.508 1 48.81 148 LEU A N 1
ATOM 1121 C CA . LEU A 1 148 ? -15.219 -24.172 -5.945 1 48.81 148 LEU A CA 1
ATOM 1122 C C . LEU A 1 148 ? -15.953 -24.938 -4.855 1 48.81 148 LEU A C 1
ATOM 1124 O O . LEU A 1 148 ? -17.156 -24.734 -4.641 1 48.81 148 LEU A O 1
ATOM 1128 N N . THR A 1 149 ? -15.133 -25.766 -4.184 1 49.03 149 THR A N 1
ATOM 1129 C CA . THR A 1 149 ? -15.766 -26.578 -3.154 1 49.03 149 THR A CA 1
ATOM 1130 C C . THR A 1 149 ? -16.172 -25.734 -1.956 1 49.03 149 THR A C 1
ATOM 1132 O O . THR A 1 149 ? -17.25 -25.922 -1.396 1 49.03 149 THR A O 1
ATOM 1135 N N . VAL A 1 150 ? -15.281 -24.781 -1.644 1 48.69 150 VAL A N 1
ATOM 1136 C CA . VAL A 1 150 ? -15.578 -23.906 -0.514 1 48.69 150 VAL A CA 1
ATOM 1137 C C . VAL A 1 150 ? -16.719 -22.953 -0.877 1 48.69 150 VAL A C 1
ATOM 1139 O O . VAL A 1 150 ? -17.609 -22.688 -0.056 1 48.69 150 VAL A O 1
ATOM 1142 N N . ALA A 1 151 ? -16.641 -22.359 -2.074 1 46.28 151 ALA A N 1
ATOM 1143 C CA . ALA A 1 151 ? -17.703 -21.484 -2.555 1 46.28 151 ALA A CA 1
ATOM 1144 C C . ALA A 1 151 ? -19.047 -22.203 -2.551 1 46.28 151 ALA A C 1
ATOM 1146 O O . ALA A 1 151 ? -20.094 -21.594 -2.271 1 46.28 151 ALA A O 1
ATOM 1147 N N . SER A 1 152 ? -19.062 -23.453 -2.951 1 41.44 152 SER A N 1
ATOM 1148 C CA . SER A 1 152 ? -20.312 -24.203 -3.021 1 41.44 152 SER A CA 1
ATOM 1149 C C . SER A 1 152 ? -20.875 -24.469 -1.629 1 41.44 152 SER A C 1
ATOM 1151 O O . SER A 1 152 ? -22.094 -24.531 -1.452 1 41.44 152 SER A O 1
ATOM 1153 N N . ARG A 1 153 ? -19.938 -24.656 -0.764 1 39.97 153 ARG A N 1
ATOM 1154 C CA . ARG A 1 153 ? -20.422 -25.031 0.561 1 39.97 153 ARG A CA 1
ATOM 1155 C C . ARG A 1 153 ? -20.719 -23.797 1.404 1 39.97 153 ARG A C 1
ATOM 1157 O O . ARG A 1 153 ? -21.531 -23.859 2.332 1 39.97 153 ARG A O 1
ATOM 1164 N N . SER A 1 154 ? -19.906 -22.797 1.252 1 38.75 154 SER A N 1
ATOM 1165 C CA . SER A 1 154 ? -20.141 -21.656 2.115 1 38.75 154 SER A CA 1
ATOM 1166 C C . SER A 1 154 ? -21.438 -20.938 1.738 1 38.75 154 SER A C 1
ATOM 1168 O O . SER A 1 154 ? -21.906 -20.062 2.477 1 38.75 154 SER A O 1
ATOM 1170 N N . GLY A 1 155 ? -22.391 -21.469 1.134 1 37.41 155 GLY A N 1
ATOM 1171 C CA . GLY A 1 155 ? -23.641 -20.844 0.765 1 37.41 155 GLY A CA 1
ATOM 1172 C C . GLY A 1 155 ? -23.469 -19.484 0.123 1 37.41 155 GLY A C 1
ATOM 1173 O O . GLY A 1 155 ? -24.438 -18.781 -0.16 1 37.41 155 GLY A O 1
ATOM 1174 N N . LEU A 1 156 ? -22.359 -18.859 0.099 1 36.97 156 LEU A N 1
ATOM 1175 C CA . LEU A 1 156 ? -22.188 -17.484 -0.387 1 36.97 156 LEU A CA 1
ATOM 1176 C C . LEU A 1 156 ? -22.297 -17.438 -1.907 1 36.97 156 LEU A C 1
ATOM 1178 O O . LEU A 1 156 ? -22.812 -16.469 -2.463 1 36.97 156 LEU A O 1
ATOM 1182 N N . VAL A 1 157 ? -21.781 -18.266 -2.697 1 36.69 157 VAL A N 1
ATOM 1183 C CA . VAL A 1 157 ? -21.891 -18.234 -4.152 1 36.69 157 VAL A CA 1
ATOM 1184 C C . VAL A 1 157 ? -23.266 -18.734 -4.578 1 36.69 157 VAL A C 1
ATOM 1186 O O . VAL A 1 157 ? -23.672 -18.547 -5.727 1 36.69 157 VAL A O 1
ATOM 1189 N N . THR A 1 158 ? -23.984 -19.469 -3.85 1 32.94 158 THR A N 1
ATOM 1190 C CA . THR A 1 158 ? -25.234 -19.984 -4.41 1 32.94 158 THR A CA 1
ATOM 1191 C C . THR A 1 158 ? -26.125 -18.828 -4.887 1 32.94 158 THR A C 1
ATOM 1193 O O . THR A 1 158 ? -26.906 -19 -5.828 1 32.94 158 THR A O 1
ATOM 1196 N N . GLN A 1 159 ? -26.219 -17.688 -4.098 1 33.19 159 GLN A N 1
ATOM 1197 C CA . GLN A 1 159 ? -27.359 -16.859 -4.48 1 33.19 159 GLN A CA 1
ATOM 1198 C C . GLN A 1 159 ? -27.094 -16.125 -5.793 1 33.19 159 GLN A C 1
ATOM 1200 O O . GLN A 1 159 ? -28 -15.984 -6.617 1 33.19 159 GLN A O 1
ATOM 1205 N N . ASN A 1 160 ? -25.891 -15.328 -6 1 33.59 160 ASN A N 1
ATOM 1206 C CA . ASN A 1 160 ? -25.953 -14.305 -7.031 1 33.59 160 ASN A CA 1
ATOM 1207 C C . ASN A 1 160 ? -25.547 -14.852 -8.398 1 33.59 160 ASN A C 1
ATOM 1209 O O . ASN A 1 160 ? -25.641 -14.148 -9.406 1 33.59 160 ASN A O 1
ATOM 1213 N N . LEU A 1 161 ? -24.812 -15.852 -8.5 1 30.98 161 LEU A N 1
ATOM 1214 C CA . LEU A 1 161 ? -24.547 -16.172 -9.898 1 30.98 161 LEU A CA 1
ATOM 1215 C C . LEU A 1 161 ? -25.812 -16.609 -10.609 1 30.98 161 LEU A C 1
ATOM 1217 O O . LEU A 1 161 ? -25.922 -16.516 -11.836 1 30.98 161 LEU A O 1
ATOM 1221 N N . TYR A 1 162 ? -26.734 -17.438 -9.984 1 29.36 162 TYR A N 1
ATOM 1222 C CA . TYR A 1 162 ? -27.859 -18.047 -10.695 1 29.36 162 TYR A CA 1
ATOM 1223 C C . TYR A 1 162 ? -29.047 -17.109 -10.75 1 29.36 162 TYR A C 1
ATOM 1225 O O . TYR A 1 162 ? -30.156 -17.516 -11.078 1 29.36 162 TYR A O 1
ATOM 1233 N N . ARG A 1 163 ? -29.031 -16.047 -10.109 1 31.06 163 ARG A N 1
ATOM 1234 C CA . ARG A 1 163 ? -30.359 -15.461 -10.305 1 31.06 163 ARG A CA 1
ATOM 1235 C C . ARG A 1 163 ? -30.547 -15.023 -11.75 1 31.06 163 ARG A C 1
ATOM 1237 O O . ARG A 1 163 ? -31.438 -14.219 -12.047 1 31.06 163 ARG A O 1
ATOM 1244 N N . SER A 1 164 ? -29.688 -15.195 -12.758 1 28.45 164 SER A N 1
ATOM 1245 C CA . SER A 1 164 ? -30.359 -14.695 -13.961 1 28.45 164 SER A CA 1
ATOM 1246 C C . SER A 1 164 ? -31.734 -15.336 -14.133 1 28.45 164 SER A C 1
ATOM 1248 O O . SER A 1 164 ? -32.062 -16.297 -13.445 1 28.45 164 SER A O 1
ATOM 1250 N N . GLU A 1 165 ? -32.281 -15.516 -15.547 1 27.66 165 GLU A N 1
ATOM 1251 C CA . GLU A 1 165 ? -33.656 -15.68 -16.062 1 27.66 165 GLU A CA 1
ATOM 1252 C C . GLU A 1 165 ? -34.344 -16.891 -15.43 1 27.66 165 GLU A C 1
ATOM 1254 O O . GLU A 1 165 ? -33.688 -17.75 -14.836 1 27.66 165 GLU A O 1
ATOM 1259 N N . GLY A 1 166 ? -35.75 -17.25 -15.93 1 28.83 166 GLY A N 1
ATOM 1260 C CA . GLY A 1 166 ? -36.906 -18.109 -15.75 1 28.83 166 GLY A CA 1
ATOM 1261 C C . GLY A 1 166 ? -36.562 -19.562 -15.508 1 28.83 166 GLY A C 1
ATOM 1262 O O . GLY A 1 166 ? -37.406 -20.359 -15.156 1 28.83 166 GLY A O 1
ATOM 1263 N N . GLY A 1 167 ? -35.969 -20.188 -16.656 1 27.27 167 GLY A N 1
ATOM 1264 C CA . GLY A 1 167 ? -36.219 -21.625 -16.672 1 27.27 167 GLY A CA 1
ATOM 1265 C C . GLY A 1 167 ? -35.75 -22.328 -15.422 1 27.27 167 GLY A C 1
ATOM 1266 O O . GLY A 1 167 ? -34.938 -21.797 -14.664 1 27.27 167 GLY A O 1
ATOM 1267 N N . SER A 1 168 ? -36.562 -23.484 -15.047 1 29.02 168 SER A N 1
ATOM 1268 C CA . SER A 1 168 ? -36.719 -24.391 -13.922 1 29.02 168 SER A CA 1
ATOM 1269 C C . SER A 1 168 ? -35.375 -24.781 -13.312 1 29.02 168 SER A C 1
ATOM 1271 O O . SER A 1 168 ? -35.188 -24.672 -12.102 1 29.02 168 SER A O 1
ATOM 1273 N N . GLU A 1 169 ? -34.812 -26 -13.953 1 29.58 169 GLU A N 1
ATOM 1274 C CA . GLU A 1 169 ? -34.031 -27.047 -13.281 1 29.58 169 GLU A CA 1
ATOM 1275 C C . GLU A 1 169 ? -32.625 -26.547 -12.938 1 29.58 169 GLU A C 1
ATOM 1277 O O . GLU A 1 169 ? -31.906 -26.109 -13.82 1 29.58 169 GLU A O 1
ATOM 1282 N N . SER A 1 170 ? -32.5 -25.828 -11.992 1 34 170 SER A N 1
ATOM 1283 C CA . SER A 1 170 ? -31.281 -25.562 -11.203 1 34 170 SER A CA 1
ATOM 1284 C C . SER A 1 170 ? -30.312 -26.719 -11.258 1 34 170 SER A C 1
ATOM 1286 O O . SER A 1 170 ? -30.375 -27.641 -10.43 1 34 170 SER A O 1
ATOM 1288 N N . PHE A 1 171 ? -30.266 -27.531 -12.328 1 31.61 171 PHE A N 1
ATOM 1289 C CA . PHE A 1 171 ? -29.359 -28.656 -12.344 1 31.61 171 PHE A CA 1
ATOM 1290 C C . PHE A 1 171 ? -27.922 -28.203 -12.086 1 31.61 171 PHE A C 1
ATOM 1292 O O . PHE A 1 171 ? -27.25 -27.734 -12.992 1 31.61 171 PHE A O 1
ATOM 1299 N N . MET A 1 172 ? -27.641 -27.406 -11.18 1 38.03 172 MET A N 1
ATOM 1300 C CA . MET A 1 172 ? -26.219 -27.328 -10.844 1 38.03 172 MET A CA 1
ATOM 1301 C C . MET A 1 172 ? -25.578 -28.719 -10.852 1 38.03 172 MET A C 1
ATOM 1303 O O . MET A 1 172 ? -25.969 -29.594 -10.078 1 38.03 172 MET A O 1
ATOM 1307 N N . PRO A 1 173 ? -25.016 -29.328 -11.867 1 41.72 173 PRO A N 1
ATOM 1308 C CA . PRO A 1 173 ? -24.281 -30.562 -11.625 1 41.72 173 PRO A CA 1
ATOM 1309 C C . PRO A 1 173 ? -23.453 -30.516 -10.344 1 41.72 173 PRO A C 1
ATOM 1311 O O . PRO A 1 173 ? -23.156 -29.438 -9.828 1 41.72 173 PRO A O 1
ATOM 1314 N N . SER A 1 174 ? -23.172 -31.562 -9.5 1 52.56 174 SER A N 1
ATOM 1315 C CA . SER A 1 174 ? -22.422 -31.797 -8.273 1 52.56 174 SER A CA 1
ATOM 1316 C C . SER A 1 174 ? -21.047 -31.141 -8.336 1 52.56 174 SER A C 1
ATOM 1318 O O . SER A 1 174 ? -20.516 -30.906 -9.43 1 52.56 174 SER A O 1
ATOM 1320 N N . VAL A 1 175 ? -20.656 -30.234 -7.336 1 57.12 175 VAL A N 1
ATOM 1321 C CA . VAL A 1 175 ? -19.312 -29.688 -7.109 1 57.12 175 VAL A CA 1
ATOM 1322 C C . VAL A 1 175 ? -18.266 -30.609 -7.738 1 57.12 175 VAL A C 1
ATOM 1324 O O . VAL A 1 175 ? -17.344 -30.141 -8.391 1 57.12 175 VAL A O 1
ATOM 1327 N N . ILE A 1 176 ? -18.703 -31.812 -7.758 1 61.34 176 ILE A N 1
ATOM 1328 C CA . ILE A 1 176 ? -17.766 -32.812 -8.266 1 61.34 176 ILE A CA 1
ATOM 1329 C C . ILE A 1 176 ? -17.766 -32.812 -9.789 1 61.34 176 ILE A C 1
ATOM 1331 O O . ILE A 1 176 ? -16.719 -32.875 -10.422 1 61.34 176 ILE A O 1
ATOM 1335 N N . ALA A 1 177 ? -18.906 -32.562 -10.352 1 65.56 177 ALA A N 1
ATOM 1336 C CA . ALA A 1 177 ? -19.016 -32.562 -11.805 1 65.56 177 ALA A CA 1
ATOM 1337 C C . ALA A 1 177 ? -18.312 -31.328 -12.391 1 65.56 177 ALA A C 1
ATOM 1339 O O . ALA A 1 177 ? -17.641 -31.422 -13.422 1 65.56 177 ALA A O 1
ATOM 1340 N N . THR A 1 178 ? -18.422 -30.266 -11.68 1 68.38 178 THR A N 1
ATOM 1341 C CA . THR A 1 178 ? -17.766 -29.047 -12.133 1 68.38 178 THR A CA 1
ATOM 1342 C C . THR A 1 178 ? -16.25 -29.156 -12.047 1 68.38 178 THR A C 1
ATOM 1344 O O . THR A 1 178 ? -15.539 -28.734 -12.953 1 68.38 178 THR A O 1
ATOM 1347 N N . ALA A 1 179 ? -15.859 -29.797 -11.039 1 69.75 179 ALA A N 1
ATOM 1348 C CA . ALA A 1 179 ? -14.422 -30 -10.867 1 69.75 179 ALA A CA 1
ATOM 1349 C C . ALA A 1 179 ? -13.852 -30.875 -11.977 1 69.75 179 ALA A C 1
ATOM 1351 O O . ALA A 1 179 ? -12.766 -30.594 -12.492 1 69.75 179 ALA A O 1
ATOM 1352 N N . PHE A 1 180 ? -14.617 -31.828 -12.383 1 75.69 180 PHE A N 1
ATOM 1353 C CA . PHE A 1 180 ? -14.164 -32.75 -13.422 1 75.69 180 PHE A CA 1
ATOM 1354 C C . PHE A 1 180 ? -14.109 -32.062 -14.773 1 75.69 180 PHE A C 1
ATOM 1356 O O . PHE A 1 180 ? -13.219 -32.312 -15.586 1 75.69 180 PHE A O 1
ATOM 1363 N N . GLN A 1 181 ? -15.023 -31.219 -15 1 78.88 181 GLN A N 1
ATOM 1364 C CA . GLN A 1 181 ? -15.031 -30.469 -16.25 1 78.88 181 GLN A CA 1
ATOM 1365 C C . GLN A 1 181 ? -13.852 -29.5 -16.328 1 78.88 181 GLN A C 1
ATOM 1367 O O . GLN A 1 181 ? -13.258 -29.328 -17.391 1 78.88 181 GLN A O 1
ATOM 1372 N N . MET A 1 182 ? -13.547 -28.953 -15.195 1 81 182 MET A N 1
ATOM 1373 C CA . MET A 1 182 ? -12.406 -28.031 -15.156 1 81 182 MET A CA 1
ATOM 1374 C C . MET A 1 182 ? -11.102 -28.781 -15.43 1 81 182 MET A C 1
ATOM 1376 O O . MET A 1 182 ? -10.219 -28.266 -16.109 1 81 182 MET A O 1
ATOM 1380 N N . TRP A 1 183 ? -11.062 -29.969 -14.984 1 83 183 TRP A N 1
ATOM 1381 C CA . TRP A 1 183 ? -9.875 -30.797 -15.203 1 83 183 TRP A CA 1
ATOM 1382 C C . TRP A 1 183 ? -9.727 -31.141 -16.688 1 83 183 TRP A C 1
ATOM 1384 O O . TRP A 1 183 ? -8.617 -31.156 -17.219 1 83 183 TRP A O 1
ATOM 1394 N N . LYS A 1 184 ? -10.797 -31.438 -17.266 1 86.06 184 LYS A N 1
ATOM 1395 C CA . LYS A 1 184 ? -10.766 -31.766 -18.688 1 86.06 184 LYS A CA 1
ATOM 1396 C C . LYS A 1 184 ? -10.273 -30.578 -19.516 1 86.06 184 LYS A C 1
ATOM 1398 O O . LYS A 1 184 ? -9.43 -30.734 -20.406 1 86.06 184 LYS A O 1
ATOM 1403 N N . ILE A 1 185 ? -10.828 -29.469 -19.156 1 88.31 185 ILE A N 1
ATOM 1404 C CA . ILE A 1 185 ? -10.422 -28.25 -19.859 1 88.31 185 ILE A CA 1
ATOM 1405 C C . ILE A 1 185 ? -8.938 -27.984 -19.625 1 88.31 185 ILE A C 1
ATOM 1407 O O . ILE A 1 185 ? -8.203 -27.641 -20.547 1 88.31 185 ILE A O 1
ATOM 1411 N N . TYR A 1 186 ? -8.562 -28.156 -18.406 1 91.56 186 TYR A N 1
ATOM 1412 C CA . TYR A 1 186 ? -7.172 -27.953 -18.031 1 91.56 186 TYR A CA 1
ATOM 1413 C C . TYR A 1 186 ? -6.25 -28.875 -18.812 1 91.56 186 TYR A C 1
ATOM 1415 O O . TYR A 1 186 ? -5.199 -28.453 -19.297 1 91.56 186 TYR A O 1
ATOM 1423 N N . LEU A 1 187 ? -6.637 -30.078 -19.016 1 92.88 187 LEU A N 1
ATOM 1424 C CA . LEU A 1 187 ? -5.852 -31.062 -19.766 1 92.88 187 LEU A CA 1
ATOM 1425 C C . LEU A 1 187 ? -5.773 -30.688 -21.234 1 92.88 187 LEU A C 1
ATOM 1427 O O . LEU A 1 187 ? -4.719 -30.812 -21.859 1 92.88 187 LEU A O 1
ATOM 1431 N N . ILE A 1 188 ? -6.852 -30.25 -21.766 1 94.5 188 ILE A N 1
ATOM 1432 C CA . ILE A 1 188 ? -6.883 -29.844 -23.172 1 94.5 188 ILE A CA 1
ATOM 1433 C C . ILE A 1 188 ? -5.957 -28.656 -23.375 1 94.5 188 ILE A C 1
ATOM 1435 O O . ILE A 1 188 ? -5.164 -28.625 -24.328 1 94.5 188 ILE A O 1
ATOM 1439 N N . LEU A 1 189 ? -6.09 -27.703 -22.5 1 95.12 189 LEU A N 1
ATOM 1440 C CA . LEU A 1 189 ? -5.234 -26.531 -22.609 1 95.12 189 LEU A CA 1
ATOM 1441 C C . LEU A 1 189 ? -3.764 -26.906 -22.469 1 95.12 189 LEU A C 1
ATOM 1443 O O . LEU A 1 189 ? -2.904 -26.344 -23.141 1 95.12 189 LEU A O 1
ATOM 1447 N N . THR A 1 190 ? -3.506 -27.891 -21.609 1 97 190 THR A N 1
ATOM 1448 C CA . THR A 1 190 ? -2.141 -28.359 -21.422 1 97 190 THR A CA 1
ATOM 1449 C C . THR A 1 190 ? -1.607 -29.016 -22.688 1 97 190 THR A C 1
ATOM 1451 O O . THR A 1 190 ? -0.472 -28.766 -23.094 1 97 190 THR A O 1
ATOM 1454 N N . LEU A 1 191 ? -2.416 -29.781 -23.312 1 97.75 191 LEU A N 1
ATOM 1455 C CA . LEU A 1 191 ? -2.012 -30.453 -24.547 1 97.75 191 LEU A CA 1
ATOM 1456 C C . LEU A 1 191 ? -1.753 -29.422 -25.656 1 97.75 191 LEU A C 1
ATOM 1458 O O . LEU A 1 191 ? -0.779 -29.547 -26.391 1 97.75 191 LEU A O 1
ATOM 1462 N N . ILE A 1 192 ? -2.594 -28.453 -25.734 1 97.62 192 ILE A N 1
ATOM 1463 C CA . ILE A 1 192 ? -2.408 -27.391 -26.719 1 97.62 192 ILE A CA 1
ATOM 1464 C C . ILE A 1 192 ? -1.095 -26.672 -26.438 1 97.62 192 ILE A C 1
ATOM 1466 O O . ILE A 1 192 ? -0.347 -26.359 -27.375 1 97.62 192 ILE A O 1
ATOM 1470 N N . ALA A 1 193 ? -0.836 -26.453 -25.188 1 98.38 193 ALA A N 1
ATOM 1471 C CA . ALA A 1 193 ? 0.403 -25.781 -24.812 1 98.38 193 ALA A CA 1
ATOM 1472 C C . ALA A 1 193 ? 1.621 -26.609 -25.188 1 98.38 193 ALA A C 1
ATOM 1474 O O . ALA A 1 193 ? 2.602 -26.094 -25.719 1 98.38 193 ALA A O 1
ATOM 1475 N N . ILE A 1 194 ? 1.548 -27.922 -24.953 1 98.44 194 ILE A N 1
ATOM 1476 C CA . ILE A 1 194 ? 2.65 -28.812 -25.281 1 98.44 194 ILE A CA 1
ATOM 1477 C C . ILE A 1 194 ? 2.912 -28.781 -26.797 1 98.44 194 ILE A C 1
ATOM 1479 O O . ILE A 1 194 ? 4.059 -28.656 -27.234 1 98.44 194 ILE A O 1
ATOM 1483 N N . ILE A 1 195 ? 1.894 -28.844 -27.547 1 98.38 195 ILE A N 1
ATOM 1484 C CA . ILE A 1 195 ? 2.021 -28.844 -29 1 98.38 195 ILE A CA 1
ATOM 1485 C C . ILE A 1 195 ? 2.588 -27.516 -29.484 1 98.38 195 ILE A C 1
ATOM 1487 O O . ILE A 1 195 ? 3.488 -27.484 -30.328 1 98.38 195 ILE A O 1
ATOM 1491 N N . ALA A 1 196 ? 2.074 -26.438 -28.969 1 98.5 196 ALA A N 1
ATOM 1492 C CA . ALA A 1 196 ? 2.559 -25.109 -29.359 1 98.5 196 ALA A CA 1
ATOM 1493 C C . ALA A 1 196 ? 4.043 -24.953 -29.031 1 98.5 196 ALA A C 1
ATOM 1495 O O . ALA A 1 196 ? 4.801 -24.406 -29.828 1 98.5 196 ALA A O 1
ATOM 1496 N N . ILE A 1 197 ? 4.465 -25.438 -27.891 1 98.44 197 ILE A N 1
ATOM 1497 C CA . ILE A 1 197 ? 5.855 -25.312 -27.469 1 98.44 197 ILE A CA 1
ATOM 1498 C C . ILE A 1 197 ? 6.73 -26.234 -28.312 1 98.44 197 ILE A C 1
ATOM 1500 O O . ILE A 1 197 ? 7.848 -25.875 -28.688 1 98.44 197 ILE A O 1
ATOM 1504 N N . LEU A 1 198 ? 6.219 -27.406 -28.672 1 98.12 198 LEU A N 1
ATOM 1505 C CA . LEU A 1 198 ? 6.949 -28.328 -29.531 1 98.12 198 LEU A CA 1
ATOM 1506 C C . LEU A 1 198 ? 7.254 -27.688 -30.875 1 98.12 198 LEU A C 1
ATOM 1508 O O . LEU A 1 198 ? 8.312 -27.938 -31.453 1 98.12 198 LEU A O 1
ATOM 1512 N N . LEU A 1 199 ? 6.422 -26.906 -31.328 1 97.88 199 LEU A N 1
ATOM 1513 C CA . LEU A 1 199 ? 6.559 -26.266 -32.625 1 97.88 199 LEU A CA 1
ATOM 1514 C C . LEU A 1 199 ? 7.664 -25.219 -32.625 1 97.88 199 LEU A C 1
ATOM 1516 O O . LEU A 1 199 ? 8.117 -24.781 -33.688 1 97.88 199 LEU A O 1
ATOM 1520 N N . THR A 1 200 ? 8.047 -24.781 -31.469 1 97.69 200 THR A N 1
ATOM 1521 C CA . THR A 1 200 ? 9.133 -23.812 -31.375 1 97.69 200 THR A CA 1
ATOM 1522 C C . THR A 1 200 ? 10.484 -24.5 -31.469 1 97.69 200 THR A C 1
ATOM 1524 O O . THR A 1 200 ? 11.523 -23.844 -31.516 1 97.69 200 THR A O 1
ATOM 1527 N N . GLY A 1 201 ? 10.562 -25.891 -31.422 1 96.88 201 GLY A N 1
ATOM 1528 C CA . GLY A 1 201 ? 11.797 -26.641 -31.609 1 96.88 201 GLY A CA 1
ATOM 1529 C C . GLY A 1 201 ? 12.297 -27.297 -30.344 1 96.88 201 GLY A C 1
ATOM 1530 O O . GLY A 1 201 ? 13.336 -27.969 -30.359 1 96.88 201 GLY A O 1
ATOM 1531 N N . LEU A 1 202 ? 11.602 -27.188 -29.281 1 97.5 202 LEU A N 1
ATOM 1532 C CA . LEU A 1 202 ? 12.031 -27.828 -28.031 1 97.5 202 LEU A CA 1
ATOM 1533 C C . LEU A 1 202 ? 11.789 -29.328 -28.078 1 97.5 202 LEU A C 1
ATOM 1535 O O . LEU A 1 202 ? 10.945 -29.812 -28.844 1 97.5 202 LEU A O 1
ATOM 1539 N N . SER A 1 203 ? 12.539 -30.094 -27.281 1 97.44 203 SER A N 1
ATOM 1540 C CA . SER A 1 203 ? 12.312 -31.516 -27.141 1 97.44 203 SER A CA 1
ATOM 1541 C C . SER A 1 203 ? 10.992 -31.797 -26.438 1 97.44 203 SER A C 1
ATOM 1543 O O . SER A 1 203 ? 10.438 -30.922 -25.766 1 97.44 203 SER A O 1
ATOM 1545 N N . LEU A 1 204 ? 10.492 -32.938 -26.609 1 97 204 LEU A N 1
ATOM 1546 C CA . LEU A 1 204 ? 9.25 -33.344 -25.953 1 97 204 LEU A CA 1
ATOM 1547 C C . LEU A 1 204 ? 9.375 -33.25 -24.438 1 97 204 LEU A C 1
ATOM 1549 O O . LEU A 1 204 ? 8.453 -32.812 -23.75 1 97 204 LEU A O 1
ATOM 1553 N N . TRP A 1 205 ? 10.547 -33.688 -23.938 1 96.75 205 TRP A N 1
ATOM 1554 C CA . TRP A 1 205 ? 10.812 -33.594 -22.5 1 96.75 205 TRP A CA 1
ATOM 1555 C C . TRP A 1 205 ? 10.719 -32.188 -22 1 96.75 205 TRP A C 1
ATOM 1557 O O . TRP A 1 205 ? 10.016 -31.891 -21.016 1 96.75 205 TRP A O 1
ATOM 1567 N N . ASP A 1 206 ? 11.344 -31.297 -22.734 1 97.69 206 ASP A N 1
ATOM 1568 C CA . ASP A 1 206 ? 11.352 -29.875 -22.344 1 97.69 206 ASP A CA 1
ATOM 1569 C C . ASP A 1 206 ? 9.969 -29.266 -22.5 1 97.69 206 ASP A C 1
ATOM 1571 O O . ASP A 1 206 ? 9.516 -28.5 -21.641 1 97.69 206 ASP A O 1
ATOM 1575 N N . ALA A 1 207 ? 9.289 -29.578 -23.531 1 98.31 207 ALA A N 1
ATOM 1576 C CA . ALA A 1 207 ? 7.984 -29.016 -23.828 1 98.31 207 ALA A CA 1
ATOM 1577 C C . ALA A 1 207 ? 6.957 -29.391 -22.766 1 98.31 207 ALA A C 1
ATOM 1579 O O . ALA A 1 207 ? 6.156 -28.547 -22.344 1 98.31 207 ALA A O 1
ATOM 1580 N N . VAL A 1 208 ? 6.992 -30.625 -22.344 1 97.62 208 VAL A N 1
ATOM 1581 C CA . VAL A 1 208 ? 6.051 -31.109 -21.344 1 97.62 208 VAL A CA 1
ATOM 1582 C C . VAL A 1 208 ? 6.285 -30.375 -20.016 1 97.62 208 VAL A C 1
ATOM 1584 O O . VAL A 1 208 ? 5.34 -29.875 -19.406 1 97.62 208 VAL A O 1
ATOM 1587 N N . ASN A 1 209 ? 7.539 -30.297 -19.625 1 97.94 209 ASN A N 1
ATOM 1588 C CA . ASN A 1 209 ? 7.855 -29.656 -18.344 1 97.94 209 ASN A CA 1
ATOM 1589 C C . ASN A 1 209 ? 7.539 -28.156 -18.391 1 97.94 209 ASN A C 1
ATOM 1591 O O . ASN A 1 209 ? 6.977 -27.609 -17.438 1 97.94 209 ASN A O 1
ATOM 1595 N N . VAL A 1 210 ? 7.805 -27.484 -19.438 1 98.06 210 VAL A N 1
ATOM 1596 C CA . VAL A 1 210 ? 7.543 -26.047 -19.562 1 98.06 210 VAL A CA 1
ATOM 1597 C C . VAL A 1 210 ? 6.039 -25.797 -19.625 1 98.06 210 VAL A C 1
ATOM 1599 O O . VAL A 1 210 ? 5.527 -24.875 -19 1 98.06 210 VAL A O 1
ATOM 1602 N N . ALA A 1 211 ? 5.352 -26.641 -20.328 1 98.25 211 ALA A N 1
ATOM 1603 C CA . ALA A 1 211 ? 3.906 -26.484 -20.469 1 98.25 211 ALA A CA 1
ATOM 1604 C C . ALA A 1 211 ? 3.189 -26.688 -19.141 1 98.25 211 ALA A C 1
ATOM 1606 O O . ALA A 1 211 ? 2.25 -25.953 -18.812 1 98.25 211 ALA A O 1
ATOM 1607 N N . PHE A 1 212 ? 3.621 -27.719 -18.375 1 97.12 212 PHE A N 1
ATOM 1608 C CA . PHE A 1 212 ? 3.033 -27.984 -17.062 1 97.12 212 PHE A CA 1
ATOM 1609 C C . PHE A 1 212 ? 3.117 -26.734 -16.188 1 97.12 212 PHE A C 1
ATOM 1611 O O . PHE A 1 212 ? 2.137 -26.359 -15.547 1 97.12 212 PHE A O 1
ATOM 1618 N N . CYS A 1 213 ? 4.23 -26.062 -16.25 1 97.38 213 CYS A N 1
ATOM 1619 C CA . CYS A 1 213 ? 4.465 -24.906 -15.391 1 97.38 213 CYS A CA 1
ATOM 1620 C C . CYS A 1 213 ? 3.805 -23.656 -15.969 1 97.38 213 CYS A C 1
ATOM 1622 O O . CYS A 1 213 ? 3.264 -22.844 -15.219 1 97.38 213 CYS A O 1
ATOM 1624 N N . ALA A 1 214 ? 3.771 -23.5 -17.234 1 97.5 214 ALA A N 1
ATOM 1625 C CA . ALA A 1 214 ? 3.234 -22.297 -17.875 1 97.5 214 ALA A CA 1
ATOM 1626 C C . ALA A 1 214 ? 1.723 -22.219 -17.688 1 97.5 214 ALA A C 1
ATOM 1628 O O . ALA A 1 214 ? 1.203 -21.188 -17.25 1 97.5 214 ALA A O 1
ATOM 1629 N N . ILE A 1 215 ? 1.011 -23.297 -18 1 95.75 215 ILE A N 1
ATOM 1630 C CA . ILE A 1 215 ? -0.447 -23.281 -17.938 1 95.75 215 ILE A CA 1
ATOM 1631 C C . ILE A 1 215 ? -0.903 -23.188 -16.484 1 95.75 215 ILE A C 1
ATOM 1633 O O . ILE A 1 215 ? -1.968 -22.625 -16.203 1 95.75 215 ILE A O 1
ATOM 1637 N N . ALA A 1 216 ? -0.078 -23.688 -15.586 1 95.31 216 ALA A N 1
ATOM 1638 C CA . ALA A 1 216 ? -0.378 -23.641 -14.156 1 95.31 216 ALA A CA 1
ATOM 1639 C C . ALA A 1 216 ? 0.02 -22.297 -13.555 1 95.31 216 ALA A C 1
ATOM 1641 O O . ALA A 1 216 ? -0.177 -22.047 -12.367 1 95.31 216 ALA A O 1
ATOM 1642 N N . THR A 1 217 ? 0.563 -21.406 -14.336 1 94.94 217 THR A N 1
ATOM 1643 C CA . THR A 1 217 ? 1.08 -20.109 -13.891 1 94.94 217 THR A CA 1
ATOM 1644 C C . THR A 1 217 ? 2.053 -20.297 -12.734 1 94.94 217 THR A C 1
ATOM 1646 O O . THR A 1 217 ? 1.97 -19.578 -11.734 1 94.94 217 THR A O 1
ATOM 1649 N N . GLY A 1 218 ? 2.988 -21.219 -12.789 1 93.31 218 GLY A N 1
ATOM 1650 C CA . GLY A 1 218 ? 3.926 -21.531 -11.719 1 93.31 218 GLY A CA 1
ATOM 1651 C C . GLY A 1 218 ? 5.336 -21.047 -12.008 1 93.31 218 GLY A C 1
ATOM 1652 O O . GLY A 1 218 ? 6.109 -20.781 -11.078 1 93.31 218 GLY A O 1
ATOM 1653 N N . GLY A 1 219 ? 5.938 -21.172 -13.141 1 92.19 219 GLY A N 1
ATOM 1654 C CA . GLY A 1 219 ? 7.117 -20.453 -13.586 1 92.19 219 GLY A CA 1
ATOM 1655 C C . GLY A 1 219 ? 8.406 -21.219 -13.375 1 92.19 219 GLY A C 1
ATOM 1656 O O . GLY A 1 219 ? 9.484 -20.75 -13.734 1 92.19 219 GLY A O 1
ATOM 1657 N N . MET A 1 220 ? 8.391 -22.406 -12.727 1 94.88 220 MET A N 1
ATOM 1658 C CA . MET A 1 220 ? 9.617 -23.188 -12.578 1 94.88 220 MET A CA 1
ATOM 1659 C C . MET A 1 220 ? 10.016 -23.844 -13.898 1 94.88 220 MET A C 1
ATOM 1661 O O . MET A 1 220 ? 9.164 -24.062 -14.766 1 94.88 220 MET A O 1
ATOM 1665 N N . THR A 1 221 ? 11.289 -24 -14.031 1 94.56 221 THR A N 1
ATOM 1666 C CA . THR A 1 221 ? 11.828 -24.766 -15.156 1 94.56 221 THR A CA 1
ATOM 1667 C C . THR A 1 221 ? 12.75 -25.875 -14.672 1 94.56 221 THR A C 1
ATOM 1669 O O . THR A 1 221 ? 13.023 -25.984 -13.477 1 94.56 221 THR A O 1
ATOM 1672 N N . ILE A 1 222 ? 13.156 -26.703 -15.586 1 95.25 222 ILE A N 1
ATOM 1673 C CA . ILE A 1 222 ? 14.039 -27.797 -15.227 1 95.25 222 ILE A CA 1
ATOM 1674 C C . ILE A 1 222 ? 15.492 -27.375 -15.438 1 95.25 222 ILE A C 1
ATOM 1676 O O . ILE A 1 222 ? 16.406 -28.219 -15.375 1 95.25 222 ILE A O 1
ATOM 1680 N N . TYR A 1 223 ? 15.641 -26.078 -15.688 1 94.88 223 TYR A N 1
ATOM 1681 C CA . TYR A 1 223 ? 16.969 -25.5 -15.836 1 94.88 223 TYR A CA 1
ATOM 1682 C C . TYR A 1 223 ? 17.156 -24.328 -14.891 1 94.88 223 TYR A C 1
ATOM 1684 O O . TYR A 1 223 ? 16.25 -23.531 -14.695 1 94.88 223 TYR A O 1
ATOM 1692 N N . ALA A 1 224 ? 18.375 -24.203 -14.414 1 91.56 224 ALA A N 1
ATOM 1693 C CA . ALA A 1 224 ? 18.688 -23.141 -13.453 1 91.56 224 ALA A CA 1
ATOM 1694 C C . ALA A 1 224 ? 18.5 -21.766 -14.078 1 91.56 224 ALA A C 1
ATOM 1696 O O . ALA A 1 224 ? 18.062 -20.828 -13.406 1 91.56 224 ALA A O 1
ATOM 1697 N N . ALA A 1 225 ? 18.734 -21.656 -15.312 1 91.31 225 ALA A N 1
ATOM 1698 C CA . ALA A 1 225 ? 18.656 -20.375 -16 1 91.31 225 ALA A CA 1
ATOM 1699 C C . ALA A 1 225 ? 17.203 -20.031 -16.359 1 91.31 225 ALA A C 1
ATOM 1701 O O . ALA A 1 225 ? 16.922 -18.922 -16.828 1 91.31 225 ALA A O 1
ATOM 1702 N N . GLY A 1 226 ? 16.312 -20.969 -16.109 1 92.88 226 GLY A N 1
ATOM 1703 C CA . GLY A 1 226 ? 14.914 -20.719 -16.422 1 92.88 226 GLY A CA 1
ATOM 1704 C C . GLY A 1 226 ? 14.641 -20.734 -17.922 1 92.88 226 GLY A C 1
ATOM 1705 O O . GLY A 1 226 ? 15.195 -21.547 -18.656 1 92.88 226 GLY A O 1
ATOM 1706 N N . ILE A 1 227 ? 13.859 -19.828 -18.344 1 95.06 227 ILE A N 1
ATOM 1707 C CA . ILE A 1 227 ? 13.438 -19.781 -19.734 1 95.06 227 ILE A CA 1
ATOM 1708 C C . ILE A 1 227 ? 14.594 -19.297 -20.609 1 95.06 227 ILE A C 1
ATOM 1710 O O . ILE A 1 227 ? 14.688 -19.656 -21.781 1 95.06 227 ILE A O 1
ATOM 1714 N N . THR A 1 228 ? 15.5 -18.562 -20.031 1 93.25 228 THR A N 1
ATOM 1715 C CA . THR A 1 228 ? 16.625 -18 -20.781 1 93.25 228 THR A CA 1
ATOM 1716 C C . THR A 1 228 ? 17.562 -19.109 -21.234 1 93.25 228 THR A C 1
ATOM 1718 O O . THR A 1 228 ? 18.375 -18.906 -22.141 1 93.25 228 THR A O 1
ATOM 1721 N N . HIS A 1 229 ? 17.5 -20.25 -20.625 1 93.25 229 HIS A N 1
ATOM 1722 C CA . HIS A 1 229 ? 18.312 -21.391 -21.016 1 93.25 229 HIS A CA 1
ATOM 1723 C C . HIS A 1 229 ? 18.109 -21.734 -22.484 1 93.25 229 HIS A C 1
ATOM 1725 O O . HIS A 1 229 ? 19.047 -22.125 -23.172 1 93.25 229 HIS A O 1
ATOM 1731 N N . PHE A 1 230 ? 16.953 -21.547 -22.953 1 94.94 230 PHE A N 1
ATOM 1732 C CA . PHE A 1 230 ? 16.594 -22 -24.297 1 94.94 230 PHE A CA 1
ATOM 1733 C C . PHE A 1 230 ? 17 -20.984 -25.344 1 94.94 230 PHE A C 1
ATOM 1735 O O . PHE A 1 230 ? 17.094 -21.312 -26.531 1 94.94 230 PHE A O 1
ATOM 1742 N N . ASN A 1 231 ? 17.25 -19.766 -24.953 1 93.38 231 ASN A N 1
ATOM 1743 C CA . ASN A 1 231 ? 17.594 -18.688 -25.891 1 93.38 231 ASN A CA 1
ATOM 1744 C C . ASN A 1 231 ? 16.734 -18.766 -27.156 1 93.38 231 ASN A C 1
ATOM 1746 O O . ASN A 1 231 ? 17.266 -18.797 -28.266 1 93.38 231 ASN A O 1
ATOM 1750 N N . ASN A 1 232 ? 15.484 -18.844 -27.016 1 95.38 232 ASN A N 1
ATOM 1751 C CA . ASN A 1 232 ? 14.516 -19.062 -28.094 1 95.38 232 ASN A CA 1
ATOM 1752 C C . ASN A 1 232 ? 13.414 -18.016 -28.062 1 95.38 232 ASN A C 1
ATOM 1754 O O . ASN A 1 232 ? 12.5 -18.078 -27.234 1 95.38 232 ASN A O 1
ATOM 1758 N N . PHE A 1 233 ? 13.469 -17.125 -29.047 1 95 233 PHE A N 1
ATOM 1759 C CA . PHE A 1 233 ? 12.516 -16.016 -29.125 1 95 233 PHE A CA 1
ATOM 1760 C C . PHE A 1 233 ? 11.109 -16.531 -29.406 1 95 233 PH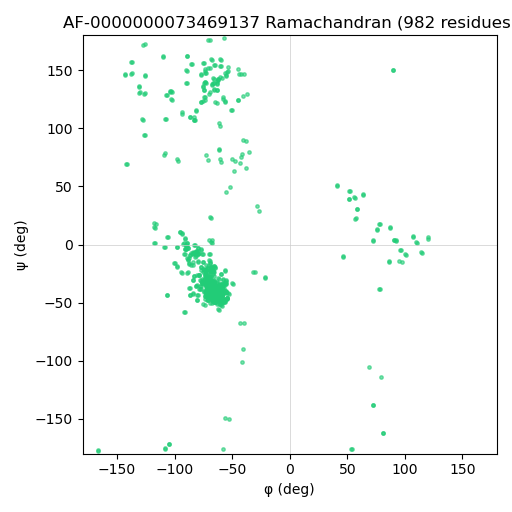E A C 1
ATOM 1762 O O . PHE A 1 233 ? 10.133 -16.031 -28.844 1 95 233 PHE A O 1
ATOM 1769 N N . ALA A 1 234 ? 11 -17.5 -30.234 1 96.44 234 ALA A N 1
ATOM 1770 C CA . ALA A 1 234 ? 9.695 -18.078 -30.562 1 96.44 234 ALA A CA 1
ATOM 1771 C C . ALA A 1 234 ? 9.031 -18.672 -29.328 1 96.44 234 ALA A C 1
ATOM 1773 O O . ALA A 1 234 ? 7.82 -18.547 -29.141 1 96.44 234 ALA A O 1
ATOM 1774 N N . LEU A 1 235 ? 9.797 -19.328 -28.484 1 97.44 235 LEU A N 1
ATOM 1775 C CA . LEU A 1 235 ? 9.273 -19.891 -27.25 1 97.44 235 LEU A CA 1
ATOM 1776 C C . LEU A 1 235 ? 8.695 -18.781 -26.359 1 97.44 235 LEU A C 1
ATOM 1778 O O . LEU A 1 235 ? 7.598 -18.938 -25.812 1 97.44 235 LEU A O 1
ATOM 1782 N N . GLU A 1 236 ? 9.43 -17.672 -26.203 1 97.38 236 GLU A N 1
ATOM 1783 C CA . GLU A 1 236 ? 8.977 -16.562 -25.359 1 97.38 236 GLU A CA 1
ATOM 1784 C C . GLU A 1 236 ? 7.641 -16.016 -25.844 1 97.38 236 GLU A C 1
ATOM 1786 O O . GLU A 1 236 ? 6.75 -15.727 -25.047 1 97.38 236 GLU A O 1
ATOM 1791 N N . MET A 1 237 ? 7.508 -15.914 -27.109 1 96.75 237 MET A N 1
ATOM 1792 C CA . MET A 1 237 ? 6.285 -15.352 -27.672 1 96.75 237 MET A CA 1
ATOM 1793 C C . MET A 1 237 ? 5.121 -16.328 -27.516 1 96.75 237 MET A C 1
ATOM 1795 O O . MET A 1 237 ? 3.982 -15.906 -27.312 1 96.75 237 MET A O 1
ATOM 1799 N N . VAL A 1 238 ? 5.395 -17.609 -27.641 1 97.88 238 VAL A N 1
ATOM 1800 C CA . VAL A 1 238 ? 4.352 -18.625 -27.531 1 97.88 238 VAL A CA 1
ATOM 1801 C C . VAL A 1 238 ? 3.912 -18.75 -26.078 1 97.88 238 VAL A C 1
ATOM 1803 O O . VAL A 1 238 ? 2.74 -19.016 -25.797 1 97.88 238 VAL A O 1
ATOM 1806 N N . LEU A 1 239 ? 4.797 -18.5 -25.172 1 98.19 239 LEU A N 1
ATOM 1807 C CA . LEU A 1 239 ? 4.508 -18.656 -23.75 1 98.19 239 LEU A CA 1
ATOM 1808 C C . LEU A 1 239 ? 3.562 -17.578 -23.25 1 98.19 239 LEU A C 1
ATOM 1810 O O . LEU A 1 239 ? 2.787 -17.781 -22.328 1 98.19 239 LEU A O 1
ATOM 1814 N N . ILE A 1 240 ? 3.596 -16.359 -23.891 1 98.12 240 ILE A N 1
ATOM 1815 C CA . ILE A 1 240 ? 2.793 -15.234 -23.438 1 98.12 240 ILE A CA 1
ATOM 1816 C C . ILE A 1 240 ? 1.313 -15.609 -23.469 1 98.12 240 ILE A C 1
ATOM 1818 O O . ILE A 1 240 ? 0.628 -15.547 -22.453 1 98.12 240 ILE A O 1
ATOM 1822 N N . PRO A 1 241 ? 0.818 -16.094 -24.594 1 97.62 241 PRO A N 1
ATOM 1823 C CA . PRO A 1 241 ? -0.601 -16.469 -24.594 1 97.62 241 PRO A CA 1
ATOM 1824 C C . PRO A 1 241 ? -0.906 -17.656 -23.688 1 97.62 241 PRO A C 1
ATOM 1826 O O . PRO A 1 241 ? -2.002 -17.734 -23.125 1 97.62 241 PRO A O 1
ATOM 1829 N N . ILE A 1 242 ? -0.026 -18.594 -23.531 1 97.94 242 ILE A N 1
ATOM 1830 C CA . ILE A 1 242 ? -0.24 -19.75 -22.656 1 97.94 242 ILE A CA 1
ATOM 1831 C C . ILE A 1 242 ? -0.363 -19.297 -21.203 1 97.94 242 ILE A C 1
ATOM 1833 O O . ILE A 1 242 ? -1.264 -19.734 -20.484 1 97.94 242 ILE A O 1
ATOM 1837 N N . MET A 1 243 ? 0.522 -18.375 -20.797 1 97.81 243 MET A N 1
ATOM 1838 C CA . MET A 1 243 ? 0.476 -17.844 -19.438 1 97.81 243 MET A CA 1
ATOM 1839 C C . MET A 1 243 ? -0.838 -17.109 -19.188 1 97.81 243 MET A C 1
ATOM 1841 O O . MET A 1 243 ? -1.478 -17.297 -18.156 1 97.81 243 MET A O 1
ATOM 1845 N N . LEU A 1 244 ? -1.21 -16.281 -20.141 1 97 244 LEU A N 1
ATOM 1846 C CA . LEU A 1 244 ? -2.445 -15.523 -20 1 97 244 LEU A CA 1
ATOM 1847 C C . LEU A 1 244 ? -3.656 -16.453 -19.984 1 97 244 LEU A C 1
ATOM 1849 O O . LEU A 1 244 ? -4.641 -16.188 -19.297 1 97 244 LEU A O 1
ATOM 1853 N N . ALA A 1 245 ? -3.562 -17.516 -20.75 1 95.25 245 ALA A N 1
ATOM 1854 C CA . ALA A 1 245 ? -4.652 -18.484 -20.781 1 95.25 245 ALA A CA 1
ATOM 1855 C C . ALA A 1 245 ? -4.832 -19.156 -19.422 1 95.25 245 ALA A C 1
ATOM 1857 O O . ALA A 1 245 ? -5.961 -19.422 -19 1 95.25 245 ALA A O 1
ATOM 1858 N N . GLY A 1 246 ? -3.775 -19.422 -18.766 1 94.75 246 GLY A N 1
ATOM 1859 C CA . GLY A 1 246 ? -3.863 -19.984 -17.438 1 94.75 246 GLY A CA 1
ATOM 1860 C C . GLY A 1 246 ? -4.402 -19.016 -16.406 1 94.75 246 GLY A C 1
ATOM 1861 O O . GLY A 1 246 ? -4.949 -19.422 -15.383 1 94.75 246 GLY A O 1
ATOM 1862 N N . ALA A 1 247 ? -4.273 -17.75 -16.703 1 94.94 247 ALA A N 1
ATOM 1863 C CA . ALA A 1 247 ? -4.648 -16.703 -15.75 1 94.94 247 ALA A CA 1
ATOM 1864 C C . ALA A 1 247 ? -6.102 -16.281 -15.945 1 94.94 247 ALA A C 1
ATOM 1866 O O . ALA A 1 247 ? -6.625 -15.469 -15.18 1 94.94 247 ALA A O 1
ATOM 1867 N N . LEU A 1 248 ? -6.754 -16.828 -16.938 1 91.88 248 LEU A N 1
ATOM 1868 C CA . LEU A 1 248 ? -8.172 -16.562 -17.172 1 91.88 248 LEU A CA 1
ATOM 1869 C C . LEU A 1 248 ? -9.047 -17.547 -16.406 1 91.88 248 LEU A C 1
ATOM 1871 O O . LEU A 1 248 ? -8.648 -18.688 -16.188 1 91.88 248 LEU A O 1
ATOM 1875 N N . PRO A 1 249 ? -10.18 -17.078 -16.047 1 87.5 249 PRO A N 1
ATOM 1876 C CA . PRO A 1 249 ? -11.07 -18.016 -15.352 1 87.5 249 PRO A CA 1
ATOM 1877 C C . PRO A 1 249 ? -11.477 -19.203 -16.219 1 87.5 249 PRO A C 1
ATOM 1879 O O . PRO A 1 249 ? -11.93 -19.016 -17.359 1 87.5 249 PRO A O 1
ATOM 1882 N N . PHE A 1 250 ? -11.383 -20.297 -15.672 1 86.12 250 PHE A N 1
ATOM 1883 C CA . PHE A 1 250 ? -11.672 -21.516 -16.422 1 86.12 250 PHE A CA 1
ATOM 1884 C C . PHE A 1 250 ? -13.148 -21.578 -16.781 1 86.12 250 PHE A C 1
ATOM 1886 O O . PHE A 1 250 ? -13.531 -22.297 -17.719 1 86.12 250 PHE A O 1
ATOM 1893 N N . ARG A 1 251 ? -13.945 -20.875 -16.031 1 79.56 251 ARG A N 1
ATOM 1894 C CA . ARG A 1 251 ? -15.367 -20.797 -16.359 1 79.56 251 ARG A CA 1
ATOM 1895 C C . ARG A 1 251 ? -15.57 -20.281 -17.781 1 79.56 251 ARG A C 1
ATOM 1897 O O . ARG A 1 251 ? -16.5 -20.703 -18.484 1 79.56 251 ARG A O 1
ATOM 1904 N N . LEU A 1 252 ? -14.719 -19.422 -18.203 1 84.38 252 LEU A N 1
ATOM 1905 C CA . LEU A 1 252 ? -14.828 -18.875 -19.547 1 84.38 252 LEU A CA 1
ATOM 1906 C C . LEU A 1 252 ? -14.609 -19.953 -20.594 1 84.38 252 LEU A C 1
ATOM 1908 O O . LEU A 1 252 ? -15.305 -19.984 -21.609 1 84.38 252 LEU A O 1
ATOM 1912 N N . TYR A 1 253 ? -13.648 -20.797 -20.344 1 86.94 253 TYR A N 1
ATOM 1913 C CA . TYR A 1 253 ? -13.375 -21.875 -21.281 1 86.94 253 TYR A CA 1
ATOM 1914 C C . TYR A 1 253 ? -14.523 -22.875 -21.297 1 86.94 253 TYR A C 1
ATOM 1916 O O . TYR A 1 253 ? -14.828 -23.469 -22.344 1 86.94 253 TYR A O 1
ATOM 1924 N N . TYR A 1 254 ? -15.047 -23.031 -20.188 1 81.38 254 TYR A N 1
ATOM 1925 C CA . TYR A 1 254 ? -16.188 -23.922 -20.109 1 81.38 254 TYR A CA 1
ATOM 1926 C C . TYR A 1 254 ? -17.359 -23.406 -20.938 1 81.38 254 TYR A C 1
ATOM 1928 O O . TYR A 1 254 ? -18.016 -24.188 -21.641 1 81.38 254 TYR A O 1
ATOM 1936 N N . VAL A 1 255 ? -17.609 -22.156 -20.828 1 80.81 255 VAL A N 1
ATOM 1937 C CA . VAL A 1 255 ? -18.688 -21.547 -21.594 1 80.81 255 VAL A CA 1
ATOM 1938 C C . VAL A 1 255 ? -18.422 -21.688 -23.094 1 80.81 255 VAL A C 1
ATOM 1940 O O . VAL A 1 255 ? -19.328 -21.969 -23.859 1 80.81 255 VAL A O 1
ATOM 1943 N N . VAL A 1 256 ? -17.25 -21.531 -23.469 1 83.69 256 VAL A N 1
ATOM 1944 C CA . VAL A 1 256 ? -16.875 -21.672 -24.875 1 83.69 256 VAL A CA 1
ATOM 1945 C C . VAL A 1 256 ? -17.062 -23.125 -25.312 1 83.69 256 VAL A C 1
ATOM 1947 O O . VAL A 1 256 ? -17.516 -23.391 -26.438 1 83.69 256 VAL A O 1
ATOM 1950 N N . TYR A 1 257 ? -16.656 -24.016 -24.438 1 81 257 TYR A N 1
ATOM 1951 C CA . TYR A 1 257 ? -16.75 -25.438 -24.734 1 81 257 TYR A CA 1
ATOM 1952 C C . TYR A 1 257 ? -18.203 -25.859 -24.938 1 81 257 TYR A C 1
ATOM 1954 O O . TYR A 1 257 ? -18.5 -26.625 -25.859 1 81 257 TYR A O 1
ATOM 1962 N N . VAL A 1 258 ? -19.094 -25.312 -24.109 1 79.06 258 VAL A N 1
ATOM 1963 C CA . VAL A 1 258 ? -20.5 -25.703 -24.141 1 79.06 258 VAL A CA 1
ATOM 1964 C C . VAL A 1 258 ? -21.219 -24.969 -25.281 1 79.06 258 VAL A C 1
ATOM 1966 O O . VAL A 1 258 ? -22 -25.578 -26.016 1 79.06 258 VAL A O 1
ATOM 1969 N N . SER A 1 259 ? -20.984 -23.641 -25.328 1 80.06 259 SER A N 1
ATOM 1970 C CA . SER A 1 259 ? -21.719 -22.844 -26.297 1 80.06 259 SER A CA 1
ATOM 1971 C C . SER A 1 259 ? -21.109 -22.969 -27.688 1 80.06 259 SER A C 1
ATOM 1973 O O . SER A 1 259 ? -21.734 -22.641 -28.688 1 80.06 259 SER A O 1
ATOM 1975 N N . ARG A 1 260 ? -19.984 -23.438 -27.828 1 79.06 260 ARG A N 1
ATOM 1976 C CA . ARG A 1 260 ? -19.234 -23.594 -29.078 1 79.06 260 ARG A CA 1
ATOM 1977 C C . ARG A 1 260 ? -19.062 -22.25 -29.781 1 79.06 260 ARG A C 1
ATOM 1979 O O . ARG A 1 260 ? -19.125 -22.172 -31.016 1 79.06 260 ARG A O 1
ATOM 1986 N N . SER A 1 261 ? -19.156 -21.156 -29.016 1 78.5 261 SER A N 1
ATOM 1987 C CA . SER A 1 261 ? -19 -19.828 -29.594 1 78.5 261 SER A CA 1
ATOM 1988 C C . SER A 1 261 ? -18.016 -19 -28.781 1 78.5 261 SER A C 1
ATOM 1990 O O . SER A 1 261 ? -18.062 -18.984 -27.547 1 78.5 261 SER A O 1
ATOM 1992 N N . PHE A 1 262 ? -17.094 -18.422 -29.547 1 80.75 262 PHE A N 1
ATOM 1993 C CA . PHE A 1 262 ? -16.078 -17.562 -28.922 1 80.75 262 PHE A CA 1
ATOM 1994 C C . PHE A 1 262 ? -16.609 -16.156 -28.734 1 80.75 262 PHE A C 1
ATOM 1996 O O . PHE A 1 262 ? -15.992 -15.344 -28.031 1 80.75 262 PHE A O 1
ATOM 2003 N N . ARG A 1 263 ? -17.703 -15.859 -29.219 1 77.31 263 ARG A N 1
ATOM 2004 C CA . ARG A 1 263 ? -18.266 -14.516 -29.172 1 77.31 263 ARG A CA 1
ATOM 2005 C C . ARG A 1 263 ? -18.625 -14.125 -27.734 1 77.31 263 ARG A C 1
ATOM 2007 O O . ARG A 1 263 ? -18.5 -12.953 -27.359 1 77.31 263 ARG A O 1
ATOM 2014 N N . GLU A 1 264 ? -18.953 -15.078 -27.031 1 72.94 264 GLU A N 1
ATOM 2015 C CA . GLU A 1 264 ? -19.406 -14.781 -25.672 1 72.94 264 GLU A CA 1
ATOM 2016 C C . GLU A 1 264 ? -18.219 -14.383 -24.781 1 72.94 264 GLU A C 1
ATOM 2018 O O . GLU A 1 264 ? -18.375 -13.586 -23.859 1 72.94 264 GLU A O 1
ATOM 2023 N N . ILE A 1 265 ? -17.125 -14.859 -25.141 1 75.75 265 ILE A N 1
ATOM 2024 C CA . ILE A 1 265 ? -15.961 -14.594 -24.297 1 75.75 265 ILE A CA 1
ATOM 2025 C C . ILE A 1 265 ? -15.414 -13.203 -24.594 1 75.75 265 ILE A C 1
ATOM 2027 O O . ILE A 1 265 ? -14.844 -12.555 -23.719 1 75.75 265 ILE A O 1
ATOM 2031 N N . LEU A 1 266 ? -15.688 -12.812 -25.797 1 79.56 266 LEU A N 1
ATOM 2032 C CA . LEU A 1 266 ? -15.125 -11.531 -26.219 1 79.56 266 LEU A CA 1
ATOM 2033 C C . LEU A 1 266 ? -15.789 -10.375 -25.484 1 79.56 266 LEU A C 1
ATOM 2035 O O . LEU A 1 266 ? -15.25 -9.266 -25.453 1 79.56 266 LEU A O 1
ATOM 2039 N N . HIS A 1 267 ? -16.859 -10.688 -24.859 1 78.5 267 HIS A N 1
ATOM 2040 C CA . HIS A 1 267 ? -17.562 -9.609 -24.172 1 78.5 267 HIS A CA 1
ATOM 2041 C C . HIS A 1 267 ? -17.375 -9.703 -22.656 1 78.5 267 HIS A C 1
ATOM 2043 O O . HIS A 1 267 ? -17.953 -8.922 -21.906 1 78.5 267 HIS A O 1
ATOM 2049 N N . ASP A 1 268 ? -16.516 -10.648 -22.375 1 85.12 268 ASP A N 1
ATOM 2050 C CA . ASP A 1 268 ? -16.312 -10.812 -20.938 1 85.12 268 ASP A CA 1
ATOM 2051 C C . ASP A 1 268 ? -15.461 -9.68 -20.375 1 85.12 268 ASP A C 1
ATOM 2053 O O . ASP A 1 268 ? -14.422 -9.336 -20.938 1 85.12 268 ASP A O 1
ATOM 2057 N N . ARG A 1 269 ? -15.852 -9.109 -19.312 1 86 269 ARG A N 1
ATOM 2058 C CA . ARG A 1 269 ? -15.219 -7.93 -18.734 1 86 269 ARG A CA 1
ATOM 2059 C C . ARG A 1 269 ? -13.859 -8.281 -18.125 1 86 269 ARG A C 1
ATOM 2061 O O . ARG A 1 269 ? -12.93 -7.473 -18.172 1 86 269 ARG A O 1
ATOM 2068 N N . ILE A 1 270 ? -13.781 -9.477 -17.625 1 88.62 270 ILE A N 1
ATOM 2069 C CA . ILE A 1 270 ? -12.539 -9.883 -16.984 1 88.62 270 ILE A CA 1
ATOM 2070 C C . ILE A 1 270 ? -11.461 -10.102 -18.047 1 88.62 270 ILE A C 1
ATOM 2072 O O . ILE A 1 270 ? -10.297 -9.758 -17.844 1 88.62 270 ILE A O 1
ATOM 2076 N N . LEU A 1 271 ? -11.867 -10.656 -19.141 1 91.62 271 LEU A N 1
ATOM 2077 C CA . LEU A 1 271 ? -10.938 -10.82 -20.25 1 91.62 271 LEU A CA 1
ATOM 2078 C C . LEU A 1 271 ? -10.422 -9.469 -20.734 1 91.62 271 LEU A C 1
ATOM 2080 O O . LEU A 1 271 ? -9.219 -9.297 -20.938 1 91.62 271 LEU A O 1
ATOM 2084 N N . HIS A 1 272 ? -11.312 -8.562 -20.859 1 92.62 272 HIS A N 1
ATOM 2085 C CA . HIS A 1 272 ? -10.93 -7.23 -21.312 1 92.62 272 HIS A CA 1
ATOM 2086 C C . HIS A 1 272 ? -10 -6.555 -20.312 1 92.62 272 HIS A C 1
ATOM 2088 O O . HIS A 1 272 ? -9.039 -5.887 -20.688 1 92.62 272 HIS A O 1
ATOM 2094 N N . LEU A 1 273 ? -10.336 -6.773 -19.078 1 92.81 273 LEU A N 1
ATOM 2095 C CA . LEU A 1 273 ? -9.508 -6.168 -18.047 1 92.81 273 LEU A CA 1
ATOM 2096 C C . LEU A 1 273 ? -8.109 -6.773 -18.031 1 92.81 273 LEU A C 1
ATOM 2098 O O . LEU A 1 273 ? -7.117 -6.055 -17.906 1 92.81 273 LEU A O 1
ATOM 2102 N N . MET A 1 274 ? -8.016 -8.047 -18.188 1 95.19 274 MET A N 1
ATOM 2103 C CA . MET A 1 274 ? -6.723 -8.719 -18.172 1 95.19 274 MET A CA 1
ATOM 2104 C C . MET A 1 274 ? -5.871 -8.281 -19.359 1 95.19 274 MET A C 1
ATOM 2106 O O . MET A 1 274 ? -4.691 -7.961 -19.188 1 95.19 274 MET A O 1
ATOM 2110 N N . VAL A 1 275 ? -6.52 -8.211 -20.484 1 95.44 275 VAL A N 1
ATOM 2111 C CA . VAL A 1 275 ? -5.809 -7.785 -21.688 1 95.44 275 VAL A CA 1
ATOM 2112 C C . VAL A 1 275 ? -5.406 -6.316 -21.547 1 95.44 275 VAL A C 1
ATOM 2114 O O . VAL A 1 275 ? -4.301 -5.934 -21.938 1 95.44 275 VAL A O 1
ATOM 2117 N N . GLY A 1 276 ? -6.289 -5.551 -21.031 1 95.75 276 GLY A N 1
ATOM 2118 C CA . GLY A 1 276 ? -5.98 -4.145 -20.812 1 95.75 276 GLY A CA 1
ATOM 2119 C C . GLY A 1 276 ? -4.816 -3.932 -19.875 1 95.75 276 GLY A C 1
ATOM 2120 O O . GLY A 1 276 ? -3.932 -3.115 -20.141 1 95.75 276 GLY A O 1
ATOM 2121 N N . VAL A 1 277 ? -4.844 -4.645 -18.781 1 96 277 VAL A N 1
ATOM 2122 C CA . VAL A 1 277 ? -3.766 -4.52 -17.812 1 96 277 VAL A CA 1
ATOM 2123 C C . VAL A 1 277 ? -2.455 -5.012 -18.422 1 96 277 VAL A C 1
ATOM 2125 O O . VAL A 1 277 ? -1.404 -4.395 -18.219 1 96 277 VAL A O 1
ATOM 2128 N N . TYR A 1 278 ? -2.516 -6.105 -19.188 1 97.5 278 TYR A N 1
ATOM 2129 C CA . TYR A 1 278 ? -1.331 -6.621 -19.859 1 97.5 278 TYR A CA 1
ATOM 2130 C C . TYR A 1 278 ? -0.739 -5.578 -20.797 1 97.5 278 TYR A C 1
ATOM 2132 O O . TYR A 1 278 ? 0.464 -5.309 -20.75 1 97.5 278 TYR A O 1
ATOM 2140 N N . LEU A 1 279 ? -1.614 -5.012 -21.594 1 97.75 279 LEU A N 1
ATOM 2141 C CA . LEU A 1 279 ? -1.151 -4.023 -22.562 1 97.75 279 LEU A CA 1
ATOM 2142 C C . LEU A 1 279 ? -0.628 -2.775 -21.859 1 97.75 279 LEU A C 1
ATOM 2144 O O . LEU A 1 279 ? 0.358 -2.178 -22.297 1 97.75 279 LEU A O 1
ATOM 2148 N N . PHE A 1 280 ? -1.234 -2.402 -20.844 1 96.62 280 PHE A N 1
ATOM 2149 C CA . PHE A 1 280 ? -0.811 -1.233 -20.078 1 96.62 280 PHE A CA 1
ATOM 2150 C C . PHE A 1 280 ? 0.568 -1.455 -19.469 1 96.62 280 PHE A C 1
ATOM 2152 O O . PHE A 1 280 ? 1.451 -0.604 -19.594 1 96.62 280 PHE A O 1
ATOM 2159 N N . VAL A 1 281 ? 0.746 -2.611 -18.797 1 97.19 281 VAL A N 1
ATOM 2160 C CA . VAL A 1 281 ? 2.025 -2.922 -18.156 1 97.19 281 VAL A CA 1
ATOM 2161 C C . VAL A 1 281 ? 3.113 -3.025 -19.219 1 97.19 281 VAL A C 1
ATOM 2163 O O . VAL A 1 281 ? 4.211 -2.49 -19.047 1 97.19 281 VAL A O 1
ATOM 2166 N N . ALA A 1 282 ? 2.766 -3.682 -20.312 1 97.94 282 ALA A N 1
ATOM 2167 C CA . ALA A 1 282 ? 3.729 -3.816 -21.391 1 97.94 282 ALA A CA 1
ATOM 2168 C C . ALA A 1 282 ? 4.125 -2.449 -21.953 1 97.94 282 ALA A C 1
ATOM 2170 O O . ALA A 1 282 ? 5.309 -2.18 -22.156 1 97.94 282 ALA A O 1
ATOM 2171 N N . ALA A 1 283 ? 3.164 -1.618 -22.141 1 97.38 283 ALA A N 1
ATOM 2172 C CA . ALA A 1 283 ? 3.416 -0.295 -22.703 1 97.38 283 ALA A CA 1
ATOM 2173 C C . ALA A 1 283 ? 4.312 0.533 -21.781 1 97.38 283 ALA A C 1
ATOM 2175 O O . ALA A 1 283 ? 5.258 1.174 -22.25 1 97.38 283 ALA A O 1
ATOM 2176 N N . VAL A 1 284 ? 4.035 0.53 -20.562 1 95.81 284 VAL A N 1
ATOM 2177 C CA . VAL A 1 284 ? 4.816 1.31 -19.609 1 95.81 284 VAL A CA 1
ATOM 2178 C C . VAL A 1 284 ? 6.246 0.781 -19.562 1 95.81 284 VAL A C 1
ATOM 2180 O O . VAL A 1 284 ? 7.203 1.561 -19.531 1 95.81 284 VAL A O 1
ATOM 2183 N N . LEU A 1 285 ? 6.391 -0.54 -19.562 1 96.56 285 LEU A N 1
ATOM 2184 C CA . LEU A 1 285 ? 7.727 -1.129 -19.531 1 96.56 285 LEU A CA 1
ATOM 2185 C C . LEU A 1 285 ? 8.516 -0.766 -20.781 1 96.56 285 LEU A C 1
ATOM 2187 O O . LEU A 1 285 ? 9.711 -0.496 -20.703 1 96.56 285 LEU A O 1
ATOM 2191 N N . ILE A 1 286 ? 7.805 -0.788 -21.906 1 96.88 286 ILE A N 1
ATOM 2192 C CA . ILE A 1 286 ? 8.469 -0.448 -23.156 1 96.88 286 ILE A CA 1
ATOM 2193 C C . ILE A 1 286 ? 9.008 0.979 -23.094 1 96.88 286 ILE A C 1
ATOM 2195 O O . ILE A 1 286 ? 10.156 1.23 -23.453 1 96.88 286 ILE A O 1
ATOM 2199 N N . VAL A 1 287 ? 8.219 1.871 -22.562 1 94.62 287 VAL A N 1
ATOM 2200 C CA . VAL A 1 287 ? 8.625 3.27 -22.469 1 94.62 287 VAL A CA 1
ATOM 2201 C C . VAL A 1 287 ? 9.773 3.41 -21.469 1 94.62 287 VAL A C 1
ATOM 2203 O O . VAL A 1 287 ? 10.766 4.086 -21.75 1 94.62 287 VAL A O 1
ATOM 2206 N N . GLU A 1 288 ? 9.664 2.766 -20.406 1 93.44 288 GLU A N 1
ATOM 2207 C CA . GLU A 1 288 ? 10.664 2.871 -19.344 1 93.44 288 GLU A CA 1
ATOM 2208 C C . GLU A 1 288 ? 12.008 2.314 -19.812 1 93.44 288 GLU A C 1
ATOM 2210 O O . GLU A 1 288 ? 13.047 2.943 -19.609 1 93.44 288 GLU A O 1
ATOM 2215 N N . LEU A 1 289 ? 12 1.155 -20.422 1 94 289 LEU A N 1
ATOM 2216 C CA . LEU A 1 289 ? 13.242 0.489 -20.797 1 94 289 LEU A CA 1
ATOM 2217 C C . LEU A 1 289 ? 13.859 1.15 -22.031 1 94 289 LEU A C 1
ATOM 2219 O O . LEU A 1 289 ? 15.086 1.241 -22.141 1 94 289 LEU A O 1
ATOM 2223 N N . PHE A 1 290 ? 12.984 1.63 -22.859 1 93.44 290 PHE A N 1
ATOM 2224 C CA . PHE A 1 290 ? 13.492 2.316 -24.047 1 93.44 290 PHE A CA 1
ATOM 2225 C C . PHE A 1 290 ? 14.156 3.635 -23.672 1 93.44 290 PHE A C 1
ATOM 2227 O O . PHE A 1 290 ? 15.227 3.967 -24.172 1 93.44 290 PHE A O 1
ATOM 2234 N N . THR A 1 291 ? 13.578 4.395 -22.797 1 89.94 291 THR A N 1
ATOM 2235 C CA . THR A 1 291 ? 14.117 5.68 -22.375 1 89.94 291 THR A CA 1
ATOM 2236 C C . THR A 1 291 ? 15.398 5.492 -21.562 1 89.94 291 THR A C 1
ATOM 2238 O O . THR A 1 291 ? 16.219 6.402 -21.484 1 89.94 291 THR A O 1
ATOM 2241 N N . ALA A 1 292 ? 15.547 4.301 -20.984 1 88.19 292 ALA A N 1
ATOM 2242 C CA . ALA A 1 292 ? 16.766 3.998 -20.234 1 88.19 292 ALA A CA 1
ATOM 2243 C C . ALA A 1 292 ? 17.906 3.615 -21.172 1 88.19 292 ALA A C 1
ATOM 2245 O O . ALA A 1 292 ? 19.031 3.391 -20.719 1 88.19 292 ALA A O 1
ATOM 2246 N N . GLY A 1 293 ? 17.672 3.441 -22.453 1 90.06 293 GLY A N 1
ATOM 2247 C CA . GLY A 1 293 ? 18.734 3.25 -23.438 1 90.06 293 GLY A CA 1
ATOM 2248 C C . GLY A 1 293 ? 18.828 1.823 -23.938 1 90.06 293 GLY A C 1
ATOM 2249 O O . GLY A 1 293 ? 19.75 1.483 -24.688 1 90.06 293 GLY A O 1
ATOM 2250 N N . MET A 1 294 ? 17.938 0.941 -23.609 1 92.31 294 MET A N 1
ATOM 2251 C CA . MET A 1 294 ? 17.969 -0.441 -24.078 1 92.31 294 MET A CA 1
ATOM 2252 C C . MET A 1 294 ? 17.547 -0.524 -25.547 1 92.31 294 MET A C 1
ATOM 2254 O O . MET A 1 294 ? 16.641 0.175 -25.984 1 92.31 294 MET A O 1
ATOM 2258 N N . PRO A 1 295 ? 18.234 -1.341 -26.297 1 94.12 295 PRO A N 1
ATOM 2259 C CA . PRO A 1 295 ? 17.859 -1.498 -27.703 1 94.12 295 PRO A CA 1
ATOM 2260 C C . PRO A 1 295 ? 16.406 -1.901 -27.891 1 94.12 295 PRO A C 1
ATOM 2262 O O . PRO A 1 295 ? 15.852 -2.645 -27.062 1 94.12 295 PRO A O 1
ATOM 2265 N N . LEU A 1 296 ? 15.789 -1.449 -28.891 1 94.19 296 LEU A N 1
ATOM 2266 C CA . LEU A 1 296 ? 14.359 -1.566 -29.141 1 94.19 296 LEU A CA 1
ATOM 2267 C C . LEU A 1 296 ? 13.922 -3.027 -29.125 1 94.19 296 LEU A C 1
ATOM 2269 O O . LEU A 1 296 ? 12.93 -3.375 -28.484 1 94.19 296 LEU A O 1
ATOM 2273 N N . MET A 1 297 ? 14.609 -3.926 -29.859 1 93.88 297 MET A N 1
ATOM 2274 C CA . MET A 1 297 ? 14.227 -5.332 -29.938 1 93.88 297 MET A CA 1
ATOM 2275 C C . MET A 1 297 ? 14.266 -5.992 -28.562 1 93.88 297 MET A C 1
ATOM 2277 O O . MET A 1 297 ? 13.359 -6.746 -28.203 1 93.88 297 MET A O 1
ATOM 2281 N N . GLU A 1 298 ? 15.305 -5.715 -27.844 1 93.38 298 GLU A N 1
ATOM 2282 C CA . GLU A 1 298 ? 15.422 -6.258 -26.484 1 93.38 298 GLU A CA 1
ATOM 2283 C C . GLU A 1 298 ? 14.352 -5.684 -25.562 1 93.38 298 GLU A C 1
ATOM 2285 O O . GLU A 1 298 ? 13.805 -6.398 -24.719 1 93.38 298 GLU A O 1
ATOM 2290 N N . THR A 1 299 ? 14.094 -4.387 -25.797 1 95.19 299 THR A N 1
ATOM 2291 C CA . THR A 1 299 ? 13.062 -3.711 -25.016 1 95.19 299 THR A CA 1
ATOM 2292 C C . THR A 1 299 ? 11.703 -4.371 -25.234 1 95.19 299 THR A C 1
ATOM 2294 O O . THR A 1 299 ? 11 -4.684 -24.266 1 95.19 299 THR A O 1
ATOM 2297 N N . LEU A 1 300 ? 11.359 -4.598 -26.438 1 95.44 300 LEU A N 1
ATOM 2298 C CA . LEU A 1 300 ? 10.07 -5.199 -26.766 1 95.44 300 LEU A CA 1
ATOM 2299 C C . LEU A 1 300 ? 9.992 -6.629 -26.234 1 95.44 300 LEU A C 1
ATOM 2301 O O . LEU A 1 300 ? 8.984 -7.016 -25.641 1 95.44 300 LEU A O 1
ATOM 2305 N N . ARG A 1 301 ? 11.047 -7.336 -26.453 1 95.44 301 ARG A N 1
ATOM 2306 C CA . ARG A 1 301 ? 11.094 -8.734 -26.031 1 95.44 301 ARG A CA 1
ATOM 2307 C C . ARG A 1 301 ? 10.922 -8.852 -24.516 1 95.44 301 ARG A C 1
ATOM 2309 O O . ARG A 1 301 ? 10.039 -9.578 -24.047 1 95.44 301 ARG A O 1
ATOM 2316 N N . GLU A 1 302 ? 11.68 -8.125 -23.766 1 95.5 302 GLU A N 1
ATOM 2317 C CA . GLU A 1 302 ? 11.656 -8.219 -22.312 1 95.5 302 GLU A CA 1
ATOM 2318 C C . GLU A 1 302 ? 10.359 -7.656 -21.734 1 95.5 302 GLU A C 1
ATOM 2320 O O . GLU A 1 302 ? 9.781 -8.227 -20.812 1 95.5 302 GLU A O 1
ATOM 2325 N N . SER A 1 303 ? 9.922 -6.547 -22.297 1 97.19 303 SER A N 1
ATOM 2326 C CA . SER A 1 303 ? 8.734 -5.891 -21.781 1 97.19 303 SER A CA 1
ATOM 2327 C C . SER A 1 303 ? 7.488 -6.742 -22 1 97.19 303 SER A C 1
ATOM 2329 O O . SER A 1 303 ? 6.688 -6.941 -21.094 1 97.19 303 SER A O 1
ATOM 2331 N N . LEU A 1 304 ? 7.324 -7.281 -23.188 1 97.62 304 LEU A N 1
ATOM 2332 C CA . LEU A 1 304 ? 6.152 -8.086 -23.516 1 97.62 304 LEU A CA 1
ATOM 2333 C C . LEU A 1 304 ? 6.133 -9.375 -22.688 1 97.62 304 LEU A C 1
ATOM 2335 O O . LEU A 1 304 ? 5.094 -9.758 -22.156 1 97.62 304 LEU A O 1
ATOM 2339 N N . PHE A 1 305 ? 7.262 -9.984 -22.594 1 98.06 305 PHE A N 1
ATOM 2340 C CA . PHE A 1 305 ? 7.34 -11.258 -21.875 1 98.06 305 PHE A CA 1
ATOM 2341 C C . PHE A 1 305 ? 7.113 -11.055 -20.375 1 98.06 305 PHE A C 1
ATOM 2343 O O . PHE A 1 305 ? 6.309 -11.758 -19.766 1 98.06 305 PHE A O 1
ATOM 2350 N N . MET A 1 306 ? 7.793 -10.062 -19.812 1 97.62 306 MET A N 1
ATOM 2351 C CA . MET A 1 306 ? 7.68 -9.828 -18.375 1 97.62 306 MET A CA 1
ATOM 2352 C C . MET A 1 306 ? 6.277 -9.352 -18 1 97.62 306 MET A C 1
ATOM 2354 O O . MET A 1 306 ? 5.762 -9.688 -16.938 1 97.62 306 MET A O 1
ATOM 2358 N N . ALA A 1 307 ? 5.715 -8.57 -18.875 1 97.75 307 ALA A N 1
ATOM 2359 C CA . ALA A 1 307 ? 4.336 -8.148 -18.625 1 97.75 307 ALA A CA 1
ATOM 2360 C C . ALA A 1 307 ? 3.4 -9.352 -18.531 1 97.75 307 ALA A C 1
ATOM 2362 O O . ALA A 1 307 ? 2.578 -9.438 -17.625 1 97.75 307 ALA A O 1
ATOM 2363 N N . GLY A 1 308 ? 3.557 -10.266 -19.469 1 97.44 308 GLY A N 1
ATOM 2364 C CA . GLY A 1 308 ? 2.744 -11.469 -19.453 1 97.44 308 GLY A CA 1
ATOM 2365 C C . GLY A 1 308 ? 2.998 -12.336 -18.219 1 97.44 308 GLY A C 1
ATOM 2366 O O . GLY A 1 308 ? 2.061 -12.859 -17.625 1 97.44 308 GLY A O 1
ATOM 2367 N N . SER A 1 309 ? 4.227 -12.445 -17.859 1 97.44 309 SER A N 1
ATOM 2368 C CA . SER A 1 309 ? 4.633 -13.258 -16.719 1 97.44 309 SER A CA 1
ATOM 2369 C C . SER A 1 309 ? 4.098 -12.68 -15.406 1 97.44 309 SER A C 1
ATOM 2371 O O . SER A 1 309 ? 3.629 -13.422 -14.539 1 97.44 309 SER A O 1
ATOM 2373 N N . VAL A 1 310 ? 4.078 -11.375 -15.32 1 96.31 310 VAL A N 1
ATOM 2374 C CA . VAL A 1 310 ? 3.695 -10.703 -14.086 1 96.31 310 VAL A CA 1
ATOM 2375 C C . VAL A 1 310 ? 2.174 -10.672 -13.961 1 96.31 310 VAL A C 1
ATOM 2377 O O . VAL A 1 310 ? 1.623 -11.008 -12.914 1 96.31 310 VAL A O 1
ATOM 2380 N N . VAL A 1 311 ? 1.518 -10.375 -15.023 1 95.88 311 VAL A N 1
ATOM 2381 C CA . VAL A 1 311 ? 0.069 -10.211 -14.984 1 95.88 311 VAL A CA 1
ATOM 2382 C C . VAL A 1 311 ? -0.6 -11.57 -14.781 1 95.88 311 VAL A C 1
ATOM 2384 O O . VAL A 1 311 ? -1.644 -11.672 -14.133 1 95.88 311 VAL A O 1
ATOM 2387 N N . SER A 1 312 ? -0.01 -12.641 -15.289 1 96.12 312 SER A N 1
ATOM 2388 C CA . SER A 1 312 ? -0.577 -13.977 -15.172 1 96.12 312 SER A CA 1
ATOM 2389 C C . SER A 1 312 ? -0.142 -14.648 -13.875 1 96.12 312 SER A C 1
ATOM 2391 O O . SER A 1 312 ? -0.708 -15.672 -13.484 1 96.12 312 SER A O 1
ATOM 2393 N N . SER A 1 313 ? 0.862 -14.188 -13.211 1 94.81 313 SER A N 1
ATOM 2394 C CA . SER A 1 313 ? 1.454 -14.727 -11.984 1 94.81 313 SER A CA 1
ATOM 2395 C C . SER A 1 313 ? 2.346 -15.922 -12.281 1 94.81 313 SER A C 1
ATOM 2397 O O . SER A 1 313 ? 2.605 -16.75 -11.398 1 94.81 313 SER A O 1
ATOM 2399 N N . THR A 1 314 ? 2.77 -16.109 -13.523 1 96.44 314 THR A N 1
ATOM 2400 C CA . THR A 1 314 ? 3.537 -17.297 -13.906 1 96.44 314 THR A CA 1
ATOM 2401 C C . THR A 1 314 ? 4.945 -17.234 -13.32 1 96.44 314 THR A C 1
ATOM 2403 O O . THR A 1 314 ? 5.449 -18.234 -12.797 1 96.44 314 THR A O 1
ATOM 2406 N N . GLY A 1 315 ? 5.617 -16.078 -13.477 1 95.81 315 GLY A N 1
ATOM 2407 C CA . GLY A 1 315 ? 6.914 -15.914 -12.844 1 95.81 315 GLY A CA 1
ATOM 2408 C C . GLY A 1 315 ? 8.07 -16.312 -13.734 1 95.81 315 GLY A C 1
ATOM 2409 O O . GLY A 1 315 ? 9.234 -16.25 -13.32 1 95.81 315 GLY A O 1
ATOM 2410 N N . PHE A 1 316 ? 7.758 -16.688 -15 1 97.12 316 PHE A N 1
ATOM 2411 C CA . PHE A 1 316 ? 8.844 -16.859 -15.953 1 97.12 316 PHE A CA 1
ATOM 2412 C C . PHE A 1 316 ? 9.578 -15.547 -16.188 1 97.12 316 PHE A C 1
ATOM 2414 O O . PHE A 1 316 ? 8.953 -14.477 -16.188 1 97.12 316 PHE A O 1
ATOM 2421 N N . GLN A 1 317 ? 10.828 -15.688 -16.297 1 94.94 317 GLN A N 1
ATOM 2422 C CA . GLN A 1 317 ? 11.625 -14.477 -16.484 1 94.94 317 GLN A CA 1
ATOM 2423 C C . GLN A 1 317 ? 12.594 -14.633 -17.656 1 94.94 317 GLN A C 1
ATOM 2425 O O . GLN A 1 317 ? 13.219 -15.68 -17.812 1 94.94 317 GLN A O 1
ATOM 2430 N N . ASN A 1 318 ? 12.672 -13.602 -18.469 1 94.12 318 ASN A N 1
ATOM 2431 C CA . ASN A 1 318 ? 13.617 -13.633 -19.578 1 94.12 318 ASN A CA 1
ATOM 2432 C C . ASN A 1 318 ? 14.664 -12.531 -19.453 1 94.12 318 ASN A C 1
ATOM 2434 O O . ASN A 1 318 ? 15.312 -12.164 -20.438 1 94.12 318 ASN A O 1
ATOM 2438 N N . THR A 1 319 ? 14.742 -11.938 -18.219 1 91.69 319 THR A N 1
ATOM 2439 C CA . THR A 1 319 ? 15.695 -10.867 -17.984 1 91.69 319 THR A CA 1
ATOM 2440 C C . THR A 1 319 ? 16.375 -11.047 -16.625 1 91.69 319 THR A C 1
ATOM 2442 O O . THR A 1 319 ? 15.844 -11.703 -15.742 1 91.69 319 THR A O 1
ATOM 2445 N N . THR A 1 320 ? 17.531 -10.461 -16.516 1 89.5 320 THR A N 1
ATOM 2446 C CA . THR A 1 320 ? 18.219 -10.414 -15.227 1 89.5 320 THR A CA 1
ATOM 2447 C C . THR A 1 320 ? 17.969 -9.078 -14.531 1 89.5 320 THR A C 1
ATOM 2449 O O . THR A 1 320 ? 18.438 -8.852 -13.414 1 89.5 320 THR A O 1
ATOM 2452 N N . PHE A 1 321 ? 17.266 -8.211 -15.172 1 90.5 321 PHE A N 1
ATOM 2453 C CA . PHE A 1 321 ? 16.922 -6.879 -14.688 1 90.5 321 PHE A CA 1
ATOM 2454 C C . PHE A 1 321 ? 18.141 -5.961 -14.703 1 90.5 321 PHE A C 1
ATOM 2456 O O . PHE A 1 321 ? 18.094 -4.844 -14.188 1 90.5 321 PHE A O 1
ATOM 2463 N N . ALA A 1 322 ? 19.203 -6.582 -15.234 1 84.75 322 ALA A N 1
ATOM 2464 C CA . ALA A 1 322 ? 20.359 -5.719 -15.414 1 84.75 322 ALA A CA 1
ATOM 2465 C C . ALA A 1 322 ? 20.016 -4.523 -16.297 1 84.75 322 ALA A C 1
ATOM 2467 O O . ALA A 1 322 ? 19.422 -4.68 -17.359 1 84.75 322 ALA A O 1
ATOM 2468 N N . GLY A 1 323 ? 20.234 -3.387 -15.93 1 81.81 323 GLY A N 1
ATOM 2469 C CA . GLY A 1 323 ? 19.969 -2.197 -16.719 1 81.81 323 GLY A CA 1
ATOM 2470 C C . GLY A 1 323 ? 18.625 -1.557 -16.422 1 81.81 323 GLY A C 1
ATOM 2471 O O . GLY A 1 323 ? 18.312 -0.484 -16.938 1 81.81 323 GLY A O 1
ATOM 2472 N N . TRP A 1 324 ? 17.828 -2.381 -15.727 1 89.81 324 TRP A N 1
ATOM 2473 C CA . TRP A 1 324 ? 16.531 -1.799 -15.359 1 89.81 324 TRP A CA 1
ATOM 2474 C C . TRP A 1 324 ? 16.703 -0.716 -14.305 1 89.81 324 TRP A C 1
ATOM 2476 O O . TRP A 1 324 ? 17.484 -0.878 -13.359 1 89.81 324 TRP A O 1
ATOM 2486 N N . GLY A 1 325 ? 16.172 0.413 -14.469 1 88.12 325 GLY A N 1
ATOM 2487 C CA . GLY A 1 325 ? 16.125 1.42 -13.422 1 88.12 325 GLY A CA 1
ATOM 2488 C C . GLY A 1 325 ? 15.203 1.051 -12.273 1 88.12 325 GLY A C 1
ATOM 2489 O O . GLY A 1 325 ? 14.523 0.026 -12.328 1 88.12 325 GLY A O 1
ATOM 2490 N N . LEU A 1 326 ? 15.156 1.848 -11.266 1 91 326 LEU A N 1
ATOM 2491 C CA . LEU A 1 326 ? 14.352 1.593 -10.078 1 91 326 LEU A CA 1
ATOM 2492 C C . LEU A 1 326 ? 12.867 1.762 -10.383 1 91 326 LEU A C 1
ATOM 2494 O O . LEU A 1 326 ? 12.031 1.027 -9.852 1 91 326 LEU A O 1
ATOM 2498 N N . ALA A 1 327 ? 12.57 2.635 -11.32 1 92.12 327 ALA A N 1
ATOM 2499 C CA . ALA A 1 327 ? 11.172 2.973 -11.586 1 92.12 327 ALA A CA 1
ATOM 2500 C C . ALA A 1 327 ? 10.414 1.774 -12.148 1 92.12 327 ALA A C 1
ATOM 2502 O O . ALA A 1 327 ? 9.367 1.39 -11.625 1 92.12 327 ALA A O 1
ATOM 2503 N N . PRO A 1 328 ? 10.992 1.123 -13.195 1 94.38 328 PRO A N 1
ATOM 2504 C CA . PRO A 1 328 ? 10.266 -0.038 -13.719 1 94.38 328 PRO A CA 1
ATOM 2505 C C . PRO A 1 328 ? 10.188 -1.185 -12.711 1 94.38 328 PRO A C 1
ATOM 2507 O O . PRO A 1 328 ? 9.203 -1.938 -12.703 1 94.38 328 PRO A O 1
ATOM 2510 N N . ILE A 1 329 ? 11.18 -1.352 -11.836 1 94.56 329 ILE A N 1
ATOM 2511 C CA . ILE A 1 329 ? 11.188 -2.412 -10.836 1 94.56 329 ILE A CA 1
ATOM 2512 C C . ILE A 1 329 ? 10.062 -2.182 -9.828 1 94.56 329 ILE A C 1
ATOM 2514 O O . ILE A 1 329 ? 9.289 -3.098 -9.531 1 94.56 329 ILE A O 1
ATOM 2518 N N . ILE A 1 330 ? 9.906 -0.951 -9.344 1 93.94 330 ILE A N 1
ATOM 2519 C CA . ILE A 1 330 ? 8.859 -0.623 -8.383 1 93.94 330 ILE A CA 1
ATOM 2520 C C . ILE A 1 330 ? 7.492 -0.679 -9.07 1 93.94 330 ILE A C 1
ATOM 2522 O O . ILE A 1 330 ? 6.512 -1.143 -8.484 1 93.94 330 ILE A O 1
ATOM 2526 N N . PHE A 1 331 ? 7.473 -0.264 -10.305 1 94.06 331 PHE A N 1
ATOM 2527 C CA . PHE A 1 331 ? 6.234 -0.311 -11.07 1 94.06 331 PHE A CA 1
ATOM 2528 C C . PHE A 1 331 ? 5.734 -1.745 -11.211 1 94.06 331 PHE A C 1
ATOM 2530 O O . PHE A 1 331 ? 4.57 -2.033 -10.938 1 94.06 331 PHE A O 1
ATOM 2537 N N . LEU A 1 332 ? 6.602 -2.617 -11.594 1 95.81 332 LEU A N 1
ATOM 2538 C CA . LEU A 1 332 ? 6.227 -4.016 -11.766 1 95.81 332 LEU A CA 1
ATOM 2539 C C . LEU A 1 332 ? 5.84 -4.648 -10.438 1 95.81 332 LEU A C 1
ATOM 2541 O O . LEU A 1 332 ? 5.004 -5.555 -10.391 1 95.81 332 LEU A O 1
ATOM 2545 N N . SER A 1 333 ? 6.465 -4.207 -9.328 1 95.5 333 SER A N 1
ATOM 2546 C CA . SER A 1 333 ? 6.188 -4.758 -8.008 1 95.5 333 SER A CA 1
ATOM 2547 C C . SER A 1 333 ? 4.711 -4.621 -7.648 1 95.5 333 SER A C 1
ATOM 2549 O O . SER A 1 333 ? 4.148 -5.488 -6.98 1 95.5 333 SER A O 1
ATOM 2551 N N . ILE A 1 334 ? 4.098 -3.609 -8.156 1 92.62 334 ILE A N 1
ATOM 2552 C CA . ILE A 1 334 ? 2.682 -3.391 -7.887 1 92.62 334 ILE A CA 1
ATOM 2553 C C . ILE A 1 334 ? 1.855 -4.496 -8.547 1 92.62 334 ILE A C 1
ATOM 2555 O O . ILE A 1 334 ? 0.965 -5.07 -7.914 1 92.62 334 ILE A O 1
ATOM 2559 N N . PHE A 1 335 ? 2.211 -4.863 -9.727 1 94.31 335 PHE A N 1
ATOM 2560 C CA . PHE A 1 335 ? 1.413 -5.812 -10.492 1 94.31 335 PHE A CA 1
ATOM 2561 C C . PHE A 1 335 ? 1.805 -7.246 -10.156 1 94.31 335 PHE A C 1
ATOM 2563 O O . PHE A 1 335 ? 1.132 -8.195 -10.57 1 94.31 335 PHE A O 1
ATOM 2570 N N . LEU A 1 336 ? 2.895 -7.375 -9.391 1 95.56 336 LEU A N 1
ATOM 2571 C CA . LEU A 1 336 ? 3.238 -8.695 -8.883 1 95.56 336 LEU A CA 1
ATOM 2572 C C . LEU A 1 336 ? 2.258 -9.133 -7.801 1 95.56 336 LEU A C 1
ATOM 2574 O O . LEU A 1 336 ? 2.123 -10.328 -7.523 1 95.56 336 LEU A O 1
ATOM 2578 N N . MET A 1 337 ? 1.588 -8.141 -7.234 1 93.06 337 MET A N 1
ATOM 2579 C CA . MET A 1 337 ? 0.639 -8.469 -6.176 1 93.06 337 MET A CA 1
ATOM 2580 C C . MET A 1 337 ? -0.768 -8.641 -6.738 1 93.06 337 MET A C 1
ATOM 2582 O O . MET A 1 337 ? -1.595 -9.344 -6.156 1 93.06 337 MET A O 1
ATOM 2586 N N . ILE A 1 338 ? -1.077 -8.023 -7.891 1 91.75 338 ILE A N 1
ATOM 2587 C CA . ILE A 1 338 ? -2.383 -8.094 -8.539 1 91.75 338 ILE A CA 1
ATOM 2588 C C . ILE A 1 338 ? -2.293 -8.961 -9.789 1 91.75 338 ILE A C 1
ATOM 2590 O O . ILE A 1 338 ? -1.764 -8.531 -10.812 1 91.75 338 ILE A O 1
ATOM 2594 N N . GLU A 1 339 ? -2.889 -10.094 -9.625 1 90.5 339 GLU A N 1
ATOM 2595 C CA . GLU A 1 339 ? -2.635 -11.008 -10.742 1 90.5 339 GLU A CA 1
ATOM 2596 C C . GLU A 1 339 ? -3.867 -11.844 -11.055 1 90.5 339 GLU A C 1
ATOM 2598 O O . GLU A 1 339 ? -4.703 -12.086 -10.188 1 90.5 339 GLU A O 1
ATOM 2603 N N . GLY A 1 340 ? -4.078 -12.164 -12.297 1 90.88 340 GLY A N 1
ATOM 2604 C CA . GLY A 1 340 ? -5.016 -13.148 -12.805 1 90.88 340 GLY A CA 1
ATOM 2605 C C . GLY A 1 340 ? -6.434 -12.93 -12.32 1 90.88 340 GLY A C 1
ATOM 2606 O O . GLY A 1 340 ? -6.719 -11.938 -11.641 1 90.88 340 GLY A O 1
ATOM 2607 N N . ALA A 1 341 ? -7.254 -13.875 -12.719 1 88.81 341 ALA A N 1
ATOM 2608 C CA . ALA A 1 341 ? -8.68 -13.781 -12.398 1 88.81 341 ALA A CA 1
ATOM 2609 C C . ALA A 1 341 ? -9.07 -14.844 -11.367 1 88.81 341 ALA A C 1
ATOM 2611 O O . ALA A 1 341 ? -8.32 -15.789 -11.125 1 88.81 341 ALA A O 1
ATOM 2612 N N . GLN A 1 342 ? -10.18 -14.57 -10.789 1 84.5 342 GLN A N 1
ATOM 2613 C CA . GLN A 1 342 ? -10.734 -15.586 -9.906 1 84.5 342 GLN A CA 1
ATOM 2614 C C . GLN A 1 342 ? -11.141 -16.844 -10.688 1 84.5 342 GLN A C 1
ATOM 2616 O O . GLN A 1 342 ? -11.742 -16.734 -11.758 1 84.5 342 GLN A O 1
ATOM 2621 N N . GLY A 1 343 ? -10.758 -17.953 -10.148 1 82.38 343 GLY A N 1
ATOM 2622 C CA . GLY A 1 343 ? -11.055 -19.203 -10.844 1 82.38 343 GLY A CA 1
ATOM 2623 C C . GLY A 1 343 ? -9.992 -19.594 -11.852 1 82.38 343 GLY A C 1
ATOM 2624 O O . GLY A 1 343 ? -10.266 -20.344 -12.789 1 82.38 343 GLY A O 1
ATOM 2625 N N . SER A 1 344 ? -8.914 -18.984 -11.75 1 90 344 SER A N 1
ATOM 2626 C CA . SER A 1 344 ? -7.762 -19.297 -12.578 1 90 344 SER A CA 1
ATOM 2627 C C . SER A 1 344 ? -6.672 -19.984 -11.766 1 90 344 SER A C 1
ATOM 2629 O O . SER A 1 344 ? -6.883 -20.328 -10.602 1 90 344 SER A O 1
ATOM 2631 N N . THR A 1 345 ? -5.578 -20.234 -12.398 1 90.5 345 THR A N 1
ATOM 2632 C CA . THR A 1 345 ? -4.469 -20.891 -11.711 1 90.5 345 THR A CA 1
ATOM 2633 C C . THR A 1 345 ? -3.537 -19.859 -11.086 1 90.5 345 THR A C 1
ATOM 2635 O O . THR A 1 345 ? -2.514 -20.219 -10.5 1 90.5 345 THR A O 1
ATOM 2638 N N . SER A 1 346 ? -3.945 -18.609 -11.18 1 90.88 346 SER A N 1
ATOM 2639 C CA . SER A 1 346 ? -3.072 -17.531 -10.727 1 90.88 346 SER A CA 1
ATOM 2640 C C . SER A 1 346 ? -3.223 -17.281 -9.227 1 90.88 346 SER A C 1
ATOM 2642 O O . SER A 1 346 ? -4.227 -17.672 -8.625 1 90.88 346 SER A O 1
ATOM 2644 N N . GLY A 1 347 ? -2.172 -16.734 -8.695 1 87.44 347 GLY A N 1
ATOM 2645 C CA . GLY A 1 347 ? -2.195 -16.328 -7.297 1 87.44 347 GLY A CA 1
ATOM 2646 C C . GLY A 1 347 ? -2.314 -14.828 -7.117 1 87.44 347 GLY A C 1
ATOM 2647 O O . GLY A 1 347 ? -2.766 -14.125 -8.023 1 87.44 347 GLY A O 1
ATOM 2648 N N . GLY A 1 348 ? -2.154 -14.422 -5.852 1 86.94 348 GLY A N 1
ATOM 2649 C CA . GLY A 1 348 ? -2.146 -13 -5.535 1 86.94 348 GLY A CA 1
ATOM 2650 C C . GLY A 1 348 ? -3.537 -12.406 -5.43 1 86.94 348 GLY A C 1
ATOM 2651 O O . GLY A 1 348 ? -4.516 -13.133 -5.25 1 86.94 348 GLY A O 1
ATOM 2652 N N . ILE A 1 349 ? -3.58 -11.109 -5.512 1 90.88 349 ILE A N 1
ATOM 2653 C CA . ILE A 1 349 ? -4.844 -10.383 -5.531 1 90.88 349 ILE A CA 1
ATOM 2654 C C . ILE A 1 349 ? -5.48 -10.492 -6.918 1 90.88 349 ILE A C 1
ATOM 2656 O O . ILE A 1 349 ? -4.914 -10.023 -7.906 1 90.88 349 ILE A O 1
ATOM 2660 N N . LYS A 1 350 ? -6.594 -10.969 -6.926 1 90 350 LYS A N 1
ATOM 2661 C CA . LYS A 1 350 ? -7.234 -11.25 -8.203 1 90 350 LYS A CA 1
ATOM 2662 C C . LYS A 1 350 ? -7.684 -9.961 -8.891 1 90 350 LYS A C 1
ATOM 2664 O O . LYS A 1 350 ? -8.086 -9.008 -8.227 1 90 350 LYS A O 1
ATOM 2669 N N . LEU A 1 351 ? -7.641 -10 -10.18 1 90.81 351 LEU A N 1
ATOM 2670 C CA . LEU A 1 351 ? -8.07 -8.867 -10.984 1 90.81 351 LEU A CA 1
ATOM 2671 C C . LEU A 1 351 ? -9.531 -8.523 -10.711 1 90.81 351 LEU A C 1
ATOM 2673 O O . LEU A 1 351 ? -9.945 -7.375 -10.891 1 90.81 351 LEU A O 1
ATOM 2677 N N . ASN A 1 352 ? -10.297 -9.461 -10.281 1 87.25 352 ASN A N 1
ATOM 2678 C CA . ASN A 1 352 ? -11.695 -9.234 -9.938 1 87.25 352 ASN A CA 1
ATOM 2679 C C . ASN A 1 352 ? -11.836 -8.172 -8.852 1 87.25 352 ASN A C 1
ATOM 2681 O O . ASN A 1 352 ? -12.789 -7.379 -8.867 1 87.25 352 ASN A O 1
ATOM 2685 N N . ARG A 1 353 ? -10.945 -8.234 -8.023 1 85.56 353 ARG A N 1
ATOM 2686 C CA . ARG A 1 353 ? -10.984 -7.254 -6.941 1 85.56 353 ARG A CA 1
ATOM 2687 C C . ARG A 1 353 ? -10.617 -5.863 -7.449 1 85.56 353 ARG A C 1
ATOM 2689 O O . ARG A 1 353 ? -11.133 -4.859 -6.957 1 85.56 353 ARG A O 1
ATOM 2696 N N . LEU A 1 354 ? -9.695 -5.844 -8.312 1 85 354 LEU A N 1
ATOM 2697 C CA . LEU A 1 354 ? -9.375 -4.574 -8.953 1 85 354 LEU A CA 1
ATOM 2698 C C . LEU A 1 354 ? -10.586 -4.027 -9.703 1 85 354 LEU A C 1
ATOM 2700 O O . LEU A 1 354 ? -10.844 -2.82 -9.68 1 85 354 LEU A O 1
ATOM 2704 N N . GLN A 1 355 ? -11.258 -4.891 -10.359 1 85.19 355 GLN A N 1
ATOM 2705 C CA . GLN A 1 355 ? -12.469 -4.492 -11.07 1 85.19 355 GLN A CA 1
ATOM 2706 C C . GLN A 1 355 ? -13.492 -3.881 -10.109 1 85.19 355 GLN A C 1
ATOM 2708 O O . GLN A 1 355 ? -14.086 -2.842 -10.414 1 85.19 355 GLN A O 1
ATOM 2713 N N . VAL A 1 356 ? -13.688 -4.562 -9.031 1 82.31 356 VAL A N 1
ATOM 2714 C CA . VAL A 1 356 ? -14.641 -4.086 -8.031 1 82.31 356 VAL A CA 1
ATOM 2715 C C . VAL A 1 356 ? -14.203 -2.717 -7.508 1 82.31 356 VAL A C 1
ATOM 2717 O O . VAL A 1 356 ? -15.031 -1.823 -7.32 1 82.31 356 VAL A O 1
ATOM 2720 N N . MET A 1 357 ? -12.969 -2.59 -7.293 1 81.69 357 MET A N 1
ATOM 2721 C CA . MET A 1 357 ? -12.438 -1.318 -6.809 1 81.69 357 MET A CA 1
ATOM 2722 C C . MET A 1 357 ? -12.711 -0.201 -7.809 1 81.69 357 MET A C 1
ATOM 2724 O O . MET A 1 357 ? -13.141 0.89 -7.426 1 81.69 357 MET A O 1
ATOM 2728 N N . LEU A 1 358 ? -12.5 -0.421 -9.047 1 79.69 358 LEU A N 1
ATOM 2729 C CA . LEU A 1 358 ? -12.727 0.577 -10.094 1 79.69 358 LEU A CA 1
ATOM 2730 C C . LEU A 1 358 ? -14.211 0.9 -10.219 1 79.69 358 LEU A C 1
ATOM 2732 O O . LEU A 1 358 ? -14.586 2.059 -10.406 1 79.69 358 LEU A O 1
ATOM 2736 N N . GLU A 1 359 ? -15.008 -0.144 -10.109 1 79.31 359 GLU A N 1
ATOM 2737 C CA . GLU A 1 359 ? -16.453 0.059 -10.148 1 79.31 359 GLU A CA 1
ATOM 2738 C C . GLU A 1 359 ? -16.922 0.863 -8.945 1 79.31 359 GLU A C 1
ATOM 2740 O O . GLU A 1 359 ? -17.828 1.696 -9.062 1 79.31 359 GLU A O 1
ATOM 2745 N N . ALA A 1 360 ? -16.328 0.482 -7.832 1 76.75 360 ALA A N 1
ATOM 2746 C CA . ALA A 1 360 ? -16.672 1.212 -6.617 1 76.75 360 ALA A CA 1
ATOM 2747 C C . ALA A 1 360 ? -16.328 2.693 -6.75 1 76.75 360 ALA A C 1
ATOM 2749 O O . ALA A 1 360 ? -17.094 3.557 -6.32 1 76.75 360 ALA A O 1
ATOM 2750 N N . LEU A 1 361 ? -15.234 3.016 -7.328 1 73.88 361 LEU A N 1
ATOM 2751 C CA . LEU A 1 361 ? -14.828 4.398 -7.562 1 73.88 361 LEU A CA 1
ATOM 2752 C C . LEU A 1 361 ? -15.82 5.113 -8.469 1 73.88 361 LEU A C 1
ATOM 2754 O O . LEU A 1 361 ? -16.219 6.246 -8.188 1 73.88 361 LEU A O 1
ATOM 2758 N N . GLY A 1 362 ? -16.156 4.469 -9.531 1 72.56 362 GLY A N 1
ATOM 2759 C CA . GLY A 1 362 ? -17.156 5.043 -10.43 1 72.56 362 GLY A CA 1
ATOM 2760 C C . GLY A 1 362 ? -18.484 5.297 -9.75 1 72.56 362 GLY A C 1
ATOM 2761 O O . GLY A 1 362 ? -19.125 6.332 -9.984 1 72.56 362 GLY A O 1
ATOM 2762 N N . TRP A 1 363 ? -18.891 4.324 -8.969 1 72.56 363 TRP A N 1
ATOM 2763 C CA . TRP A 1 363 ? -20.156 4.438 -8.234 1 72.56 363 TRP A CA 1
ATOM 2764 C C . TRP A 1 363 ? -20.109 5.613 -7.258 1 72.56 363 TRP A C 1
ATOM 2766 O O . TRP A 1 363 ? -21.062 6.383 -7.16 1 72.56 363 TRP A O 1
ATOM 2776 N N . TRP A 1 364 ? -19.062 5.754 -6.598 1 69.75 364 TRP A N 1
ATOM 2777 C CA . TRP A 1 364 ? -18.906 6.824 -5.617 1 69.75 364 TRP A CA 1
ATOM 2778 C C . TRP A 1 364 ? -18.922 8.188 -6.297 1 69.75 364 TRP A C 1
ATOM 2780 O O . TRP A 1 364 ? -19.547 9.125 -5.805 1 69.75 364 TRP A O 1
ATOM 2790 N N . PHE A 1 365 ? -18.281 8.273 -7.426 1 69.06 365 PHE A N 1
ATOM 2791 C CA . PHE A 1 365 ? -18.266 9.523 -8.172 1 69.06 365 PHE A CA 1
ATOM 2792 C C . PHE A 1 365 ? -19.672 9.891 -8.625 1 69.06 365 PHE A C 1
ATOM 2794 O O . PHE A 1 365 ? -20.078 11.047 -8.523 1 69.06 365 PHE A O 1
ATOM 2801 N N . ARG A 1 366 ? -20.391 8.906 -9.062 1 68.38 366 ARG A N 1
ATOM 2802 C CA . ARG A 1 366 ? -21.75 9.156 -9.531 1 68.38 366 ARG A CA 1
ATOM 2803 C C . ARG A 1 366 ? -22.672 9.539 -8.375 1 68.38 366 ARG A C 1
ATOM 2805 O O . ARG A 1 366 ? -23.531 10.406 -8.531 1 68.38 366 ARG A O 1
ATOM 2812 N N . LYS A 1 367 ? -22.453 8.914 -7.336 1 67.44 367 LYS A N 1
ATOM 2813 C CA . LYS A 1 367 ? -23.281 9.203 -6.16 1 67.44 367 LYS A CA 1
ATOM 2814 C C . LYS A 1 367 ? -23 10.609 -5.633 1 67.44 367 LYS A C 1
ATOM 2816 O O . LYS A 1 367 ? -23.922 11.305 -5.195 1 67.44 367 LYS A O 1
ATOM 2821 N N . THR A 1 368 ? -21.812 11.031 -5.629 1 63.66 368 THR A N 1
ATOM 2822 C CA . THR A 1 368 ? -21.422 12.336 -5.102 1 63.66 368 THR A CA 1
ATOM 2823 C C . THR A 1 368 ? -21.875 13.461 -6.031 1 63.66 368 THR A C 1
ATOM 2825 O O . THR A 1 368 ? -22.203 14.555 -5.574 1 63.66 368 THR A O 1
ATOM 2828 N N . LEU A 1 369 ? -21.828 13.102 -7.305 1 63.31 369 LEU A N 1
ATOM 2829 C CA . LEU A 1 369 ? -22.219 14.102 -8.289 1 63.31 369 LEU A CA 1
ATOM 2830 C C . LEU A 1 369 ? -23.734 14.211 -8.383 1 63.31 369 LEU A C 1
ATOM 2832 O O . LEU A 1 369 ? -24.266 15.234 -8.828 1 63.31 369 LEU A O 1
ATOM 2836 N N . GLN A 1 370 ? -24.328 13.031 -8.016 1 60.22 370 GLN A N 1
ATOM 2837 C CA . GLN A 1 370 ? -25.781 13.07 -8.109 1 60.22 370 GLN A CA 1
ATOM 2838 C C . GLN A 1 370 ? -26.406 13.562 -6.805 1 60.22 370 GLN A C 1
ATOM 2840 O O . GLN A 1 370 ? -25.734 13.586 -5.762 1 60.22 370 GLN A O 1
ATOM 2845 N N . SER A 1 371 ? -27.625 13.984 -6.824 1 52.88 371 SER A N 1
ATOM 2846 C CA . SER A 1 371 ? -28.391 14.531 -5.707 1 52.88 371 SER A CA 1
ATOM 2847 C C . SER A 1 371 ? -28.438 13.555 -4.539 1 52.88 371 SER A C 1
ATOM 2849 O O . SER A 1 371 ? -28.438 12.336 -4.742 1 52.88 371 SER A O 1
ATOM 2851 N N . PRO A 1 372 ? -28 13.961 -3.334 1 51.44 372 PRO A N 1
ATOM 2852 C CA . PRO A 1 372 ? -28 13.148 -2.111 1 51.44 372 PRO A CA 1
ATOM 2853 C C . PRO A 1 372 ? -29.172 12.164 -2.064 1 51.44 372 PRO A C 1
ATOM 2855 O O . PRO A 1 372 ? -29.078 11.125 -1.404 1 51.44 372 PRO A O 1
ATOM 2858 N N . LYS A 1 373 ? -30.266 12.398 -2.766 1 47.78 373 LYS A N 1
ATOM 2859 C CA . LYS A 1 373 ? -31.484 11.586 -2.723 1 47.78 373 LYS A CA 1
ATOM 2860 C C . LYS A 1 373 ? -31.438 10.484 -3.781 1 47.78 373 LYS A C 1
ATOM 2862 O O . LYS A 1 373 ? -32.312 9.617 -3.814 1 47.78 373 LYS A O 1
ATOM 2867 N N . ALA A 1 374 ? -30.469 10.531 -4.633 1 50.78 374 ALA A N 1
ATOM 2868 C CA . ALA A 1 374 ? -30.547 9.602 -5.754 1 50.78 374 ALA A CA 1
ATOM 2869 C C . ALA A 1 374 ? -29.938 8.25 -5.383 1 50.78 374 ALA A C 1
ATOM 2871 O O . ALA A 1 374 ? -28.844 8.188 -4.809 1 50.78 374 ALA A O 1
ATOM 2872 N N . VAL A 1 375 ? -30.734 7.238 -5.242 1 54.31 375 VAL A N 1
ATOM 2873 C CA . VAL A 1 375 ? -30.312 5.859 -5.074 1 54.31 375 VAL A CA 1
ATOM 2874 C C . VAL A 1 375 ? -29.516 5.41 -6.301 1 54.31 375 VAL A C 1
ATOM 2876 O O . VAL A 1 375 ? -30.094 5.195 -7.371 1 54.31 375 VAL A O 1
ATOM 2879 N N . VAL A 1 376 ? -28.328 5.691 -6.406 1 56.59 376 VAL A N 1
ATOM 2880 C CA . VAL A 1 376 ? -27.516 5.293 -7.555 1 56.59 376 VAL A CA 1
ATOM 2881 C C . VAL A 1 376 ? -27.016 3.861 -7.363 1 56.59 376 VAL A C 1
ATOM 2883 O O . VAL A 1 376 ? -26.266 3.582 -6.434 1 56.59 376 VAL A O 1
ATOM 2886 N N . PRO A 1 377 ? -27.609 2.883 -8.141 1 53.41 377 PRO A N 1
ATOM 2887 C CA . PRO A 1 377 ? -27.156 1.498 -7.988 1 53.41 377 PRO A CA 1
ATOM 2888 C C . PRO A 1 377 ? -25.719 1.298 -8.445 1 53.41 377 PRO A C 1
ATOM 2890 O O . PRO A 1 377 ? -25.234 2.016 -9.32 1 53.41 377 PRO A O 1
ATOM 2893 N N . MET A 1 378 ? -25.016 0.534 -7.703 1 55.09 378 MET A N 1
ATOM 2894 C CA . MET A 1 378 ? -23.688 0.128 -8.156 1 55.09 378 MET A CA 1
ATOM 2895 C C . MET A 1 378 ? -23.781 -0.911 -9.266 1 55.09 378 MET A C 1
ATOM 2897 O O . MET A 1 378 ? -24.641 -1.791 -9.227 1 55.09 378 MET A O 1
ATOM 2901 N N . ARG A 1 379 ? -23.172 -0.731 -10.383 1 49.72 379 ARG A N 1
ATOM 2902 C CA . ARG A 1 379 ? -23.172 -1.717 -11.461 1 49.72 379 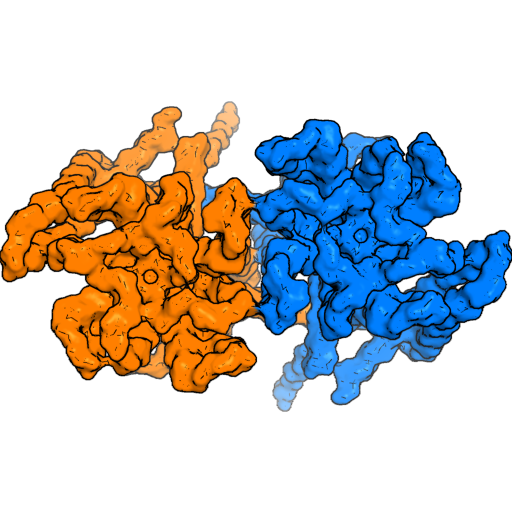ARG A CA 1
ATOM 2903 C C . ARG A 1 379 ? -21.938 -2.627 -11.359 1 49.72 379 ARG A C 1
ATOM 2905 O O . ARG A 1 379 ? -20.812 -2.15 -11.219 1 49.72 379 ARG A O 1
ATOM 2912 N N . HIS A 1 380 ? -22.188 -3.891 -11.078 1 45.59 380 HIS A N 1
ATOM 2913 C CA . HIS A 1 380 ? -21.125 -4.887 -11.125 1 45.59 380 HIS A CA 1
ATOM 2914 C C . HIS A 1 380 ? -21.281 -5.793 -12.344 1 45.59 380 HIS A C 1
ATOM 2916 O O . HIS A 1 380 ? -22.328 -6.395 -12.547 1 45.59 380 HIS A O 1
ATOM 2922 N N . ASP A 1 381 ? -20.234 -5.945 -13.125 1 46.97 381 ASP A N 1
ATOM 2923 C CA . ASP A 1 381 ? -20.234 -6.707 -14.375 1 46.97 381 ASP A CA 1
ATOM 2924 C C . ASP A 1 381 ? -21.375 -6.25 -15.281 1 46.97 381 ASP A C 1
ATOM 2926 O O . ASP A 1 381 ? -22.078 -7.078 -15.867 1 46.97 381 ASP A O 1
ATOM 2930 N N . GLY A 1 382 ? -21.688 -4.941 -15.352 1 46.78 382 GLY A N 1
ATOM 2931 C CA . GLY A 1 382 ? -22.688 -4.344 -16.234 1 46.78 382 GLY A CA 1
ATOM 2932 C C . GLY A 1 382 ? -24.078 -4.355 -15.656 1 46.78 382 GLY A C 1
ATOM 2933 O O . GLY A 1 382 ? -25 -3.789 -16.234 1 46.78 382 GLY A O 1
ATOM 2934 N N . LYS A 1 383 ? -24.266 -5.156 -14.594 1 53.06 383 LYS A N 1
ATOM 2935 C CA . LYS A 1 383 ? -25.594 -5.281 -14.016 1 53.06 383 LYS A CA 1
ATOM 2936 C C . LYS A 1 383 ? -25.719 -4.477 -12.727 1 53.06 383 LYS A C 1
ATOM 2938 O O . LYS A 1 383 ? -24.766 -4.402 -11.945 1 53.06 383 LYS A O 1
ATOM 2943 N N . PRO A 1 384 ? -26.75 -3.74 -12.633 1 55.59 384 PRO A N 1
ATOM 2944 C CA . PRO A 1 384 ? -26.938 -2.959 -11.406 1 55.59 384 PRO A CA 1
ATOM 2945 C C . PRO A 1 384 ? -27.062 -3.836 -10.164 1 55.59 384 PRO A C 1
ATOM 2947 O O . PRO A 1 384 ? -27.766 -4.855 -10.188 1 55.59 384 PRO A O 1
ATOM 2950 N N . ILE A 1 385 ? -26.219 -3.934 -9.445 1 52 385 ILE A N 1
ATOM 2951 C CA . ILE A 1 385 ? -26.375 -4.582 -8.148 1 52 385 ILE A CA 1
ATOM 2952 C C . ILE A 1 385 ? -26.938 -3.578 -7.141 1 52 385 ILE A C 1
ATOM 2954 O O . ILE A 1 385 ? -26.391 -2.477 -6.996 1 52 385 ILE A O 1
ATOM 2958 N N . TYR A 1 386 ? -28.047 -3.803 -6.836 1 50.44 386 TYR A N 1
ATOM 2959 C CA . TYR A 1 386 ? -28.75 -2.893 -5.941 1 50.44 386 TYR A CA 1
ATOM 2960 C C . TYR A 1 386 ? -28.281 -3.066 -4.5 1 50.44 386 TYR A C 1
ATOM 2962 O O . TYR A 1 386 ? -27.984 -4.18 -4.07 1 50.44 386 TYR A O 1
ATOM 2970 N N . GLY A 1 387 ? -28.047 -1.993 -3.732 1 53.09 387 GLY A N 1
ATOM 2971 C CA . GLY A 1 387 ? -28.016 -1.73 -2.303 1 53.09 387 GLY A CA 1
ATOM 2972 C C . GLY A 1 387 ? -26.859 -2.395 -1.597 1 53.09 387 GLY A C 1
ATOM 2973 O O . GLY A 1 387 ? -25.688 -2.094 -1.887 1 53.09 387 GLY A O 1
ATOM 2974 N N . LYS A 1 388 ? -27.312 -3.533 -0.841 1 57.16 388 LYS A N 1
ATOM 2975 C CA . LYS A 1 388 ? -26.625 -4.219 0.249 1 57.16 388 LYS A CA 1
ATOM 2976 C C . LYS A 1 388 ? -25.531 -5.129 -0.282 1 57.16 388 LYS A C 1
ATOM 2978 O O . LYS A 1 388 ? -24.422 -5.172 0.273 1 57.16 388 LYS A O 1
ATOM 2983 N N . GLU A 1 389 ? -25.75 -5.637 -1.479 1 59.25 389 GLU A N 1
ATOM 2984 C CA . GLU A 1 389 ? -24.828 -6.656 -1.979 1 59.25 389 GLU A CA 1
ATOM 2985 C C . GLU A 1 389 ? -23.594 -6.023 -2.609 1 59.25 389 GLU A C 1
ATOM 2987 O O . GLU A 1 389 ? -22.484 -6.543 -2.469 1 59.25 389 GLU A O 1
ATOM 2992 N N . GLY A 1 390 ? -23.828 -4.855 -3.143 1 63.47 390 GLY A N 1
ATOM 2993 C CA . GLY A 1 390 ? -22.703 -4.18 -3.791 1 63.47 390 GLY A CA 1
ATOM 2994 C C . GLY A 1 390 ? -21.688 -3.625 -2.811 1 63.47 390 GLY A C 1
ATOM 2995 O O . GLY A 1 390 ? -20.484 -3.807 -2.988 1 63.47 390 GLY A O 1
ATOM 2996 N N . GLU A 1 391 ? -22.219 -3.205 -1.776 1 68 391 GLU A N 1
ATOM 2997 C CA . GLU A 1 391 ? -21.344 -2.59 -0.785 1 68 391 GLU A CA 1
ATOM 2998 C C . GLU A 1 391 ? -20.547 -3.645 -0.014 1 68 391 GLU A C 1
ATOM 3000 O O . GLU A 1 391 ? -19.391 -3.428 0.334 1 68 391 GLU A O 1
ATOM 3005 N N . THR A 1 392 ? -21.219 -4.762 0.147 1 70 392 THR A N 1
ATOM 3006 C CA . THR A 1 392 ? -20.531 -5.855 0.825 1 70 392 THR A CA 1
ATOM 3007 C C . THR A 1 392 ? -19.375 -6.387 -0.029 1 70 392 THR A C 1
ATOM 3009 O O . THR A 1 392 ? -18.281 -6.648 0.481 1 70 392 THR A O 1
ATOM 3012 N N . LEU A 1 393 ? -19.672 -6.422 -1.239 1 72.75 393 LEU A N 1
ATOM 3013 C CA . LEU A 1 393 ? -18.656 -6.902 -2.17 1 72.75 393 LEU A CA 1
ATOM 3014 C C . LEU A 1 393 ? -17.469 -5.957 -2.213 1 72.75 393 LEU A C 1
ATOM 3016 O O . LEU A 1 393 ? -16.312 -6.398 -2.211 1 72.75 393 LEU A O 1
ATOM 3020 N N . ILE A 1 394 ? -17.781 -4.758 -2.148 1 76.31 394 ILE A N 1
ATOM 3021 C CA . ILE A 1 394 ? -16.734 -3.74 -2.191 1 76.31 394 ILE A CA 1
ATOM 3022 C C . ILE A 1 394 ? -15.906 -3.795 -0.91 1 76.31 394 ILE A C 1
ATOM 3024 O O . ILE A 1 394 ? -14.672 -3.809 -0.96 1 76.31 394 ILE A O 1
ATOM 3028 N N . ALA A 1 395 ? -16.594 -3.904 0.137 1 76.5 395 ALA A N 1
ATOM 3029 C CA . ALA A 1 395 ? -15.922 -3.916 1.434 1 76.5 395 ALA A CA 1
ATOM 3030 C C . ALA A 1 395 ? -14.992 -5.117 1.557 1 76.5 395 ALA A C 1
ATOM 3032 O O . ALA A 1 395 ? -13.836 -4.977 1.969 1 76.5 395 ALA A O 1
ATOM 3033 N N . LYS A 1 396 ? -15.453 -6.184 1.145 1 75.44 396 LYS A N 1
ATOM 3034 C CA . LYS A 1 396 ? -14.656 -7.398 1.238 1 75.44 396 LYS A CA 1
ATOM 3035 C C . LYS A 1 396 ? -13.445 -7.332 0.317 1 75.44 396 LYS A C 1
ATOM 3037 O O . LYS A 1 396 ? -12.344 -7.738 0.701 1 75.44 396 LYS A O 1
ATOM 3042 N N . SER A 1 397 ? -13.672 -6.855 -0.837 1 81.5 397 SER A N 1
ATOM 3043 C CA . SER A 1 397 ? -12.602 -6.773 -1.822 1 81.5 397 SER A CA 1
ATOM 3044 C C . SER A 1 397 ? -11.508 -5.805 -1.37 1 81.5 397 SER A C 1
ATOM 3046 O O . SER A 1 397 ? -10.32 -6.125 -1.439 1 81.5 397 SER A O 1
ATOM 3048 N N . LEU A 1 398 ? -11.945 -4.75 -0.856 1 81.94 398 LEU A N 1
ATOM 3049 C CA . LEU A 1 398 ? -10.984 -3.736 -0.442 1 81.94 398 LEU A CA 1
ATOM 3050 C C . LEU A 1 398 ? -10.234 -4.176 0.815 1 81.94 398 LEU A C 1
ATOM 3052 O O . LEU A 1 398 ? -9.047 -3.893 0.967 1 81.94 398 LEU A O 1
ATOM 3056 N N . LEU A 1 399 ? -10.883 -4.852 1.615 1 81.69 399 LEU A N 1
ATOM 3057 C CA . LEU A 1 399 ? -10.242 -5.367 2.82 1 81.69 399 LEU A CA 1
ATOM 3058 C C . LEU A 1 399 ? -9.156 -6.375 2.469 1 81.69 399 LEU A C 1
ATOM 3060 O O . LEU A 1 399 ? -8.078 -6.367 3.066 1 81.69 399 LEU A O 1
ATOM 3064 N N . MET A 1 400 ? -9.43 -7.145 1.521 1 84.75 400 MET A N 1
ATOM 3065 C CA . MET A 1 400 ? -8.445 -8.133 1.088 1 84.75 400 MET A CA 1
ATOM 3066 C C . MET A 1 400 ? -7.203 -7.453 0.528 1 84.75 400 MET A C 1
ATOM 3068 O O . MET A 1 400 ? -6.082 -7.836 0.86 1 84.75 400 MET A O 1
ATOM 3072 N N . ILE A 1 401 ? -7.438 -6.504 -0.258 1 87.25 401 ILE A N 1
ATOM 3073 C CA . ILE A 1 401 ? -6.32 -5.77 -0.841 1 87.25 401 ILE A CA 1
ATOM 3074 C C . ILE A 1 401 ? -5.461 -5.168 0.269 1 87.25 401 ILE A C 1
ATOM 3076 O O . ILE A 1 401 ? -4.234 -5.285 0.248 1 87.25 401 ILE A O 1
ATOM 3080 N N . LEU A 1 402 ? -6.086 -4.633 1.254 1 86.25 402 LEU A N 1
ATOM 3081 C CA . LEU A 1 402 ? -5.367 -3.971 2.336 1 86.25 402 LEU A CA 1
ATOM 3082 C C . LEU A 1 402 ? -4.598 -4.984 3.176 1 86.25 402 LEU A C 1
ATOM 3084 O O . LEU A 1 402 ? -3.49 -4.703 3.639 1 86.25 402 LEU A O 1
ATOM 3088 N N . LEU A 1 403 ? -5.18 -6.113 3.346 1 87.06 403 LEU A N 1
ATOM 3089 C CA . LEU A 1 403 ? -4.496 -7.152 4.105 1 87.06 403 LEU A CA 1
ATOM 3090 C C . LEU A 1 403 ? -3.23 -7.609 3.389 1 87.06 403 LEU A C 1
ATOM 3092 O O . LEU A 1 403 ? -2.207 -7.863 4.027 1 87.06 403 LEU A O 1
ATOM 3096 N N . PHE A 1 404 ? -3.312 -7.715 2.088 1 91.81 404 PHE A N 1
ATOM 3097 C CA . PHE A 1 404 ? -2.133 -8.078 1.312 1 91.81 404 PHE A CA 1
ATOM 3098 C C . PHE A 1 404 ? -1.048 -7.02 1.449 1 91.81 404 PHE A C 1
ATOM 3100 O O . PHE A 1 404 ? 0.132 -7.344 1.597 1 91.81 404 PHE A O 1
ATOM 3107 N N . VAL A 1 405 ? -1.462 -5.801 1.457 1 89.81 405 VAL A N 1
ATOM 3108 C CA . VAL A 1 405 ? -0.515 -4.699 1.582 1 89.81 405 VAL A CA 1
ATOM 3109 C C . VAL A 1 405 ? 0.132 -4.727 2.965 1 89.81 405 VAL A C 1
ATOM 3111 O O . VAL A 1 405 ? 1.347 -4.559 3.092 1 89.81 405 VAL A O 1
ATOM 3114 N N . LEU A 1 406 ? -0.652 -4.977 3.965 1 88.19 406 LEU A N 1
ATOM 3115 C CA . LEU A 1 406 ? -0.134 -5.035 5.328 1 88.19 406 LEU A CA 1
ATOM 3116 C C . LEU A 1 406 ? 0.827 -6.207 5.492 1 88.19 406 LEU A C 1
ATOM 3118 O O . LEU A 1 406 ? 1.838 -6.094 6.191 1 88.19 406 LEU A O 1
ATOM 3122 N N . LEU A 1 407 ? 0.459 -7.293 4.863 1 92.19 407 LEU A N 1
ATOM 3123 C CA . LEU A 1 407 ? 1.351 -8.445 4.887 1 92.19 407 LEU A CA 1
ATOM 3124 C C . LEU A 1 407 ? 2.695 -8.109 4.25 1 92.19 407 LEU A C 1
ATOM 3126 O O . LEU A 1 407 ? 3.746 -8.469 4.785 1 92.19 407 LEU A O 1
ATOM 3130 N N . MET A 1 408 ? 2.621 -7.418 3.182 1 94 408 MET A N 1
ATOM 3131 C CA . MET A 1 408 ? 3.83 -7.008 2.471 1 94 408 MET A CA 1
ATOM 3132 C C . MET A 1 408 ? 4.672 -6.066 3.324 1 94 408 MET A C 1
ATOM 3134 O O . MET A 1 408 ? 5.871 -6.281 3.5 1 94 408 MET A O 1
ATOM 3138 N N . LEU A 1 409 ? 4.082 -5.09 3.922 1 91.5 409 LEU A N 1
ATOM 3139 C CA . LEU A 1 409 ? 4.797 -4.09 4.707 1 91.5 409 LEU A CA 1
ATOM 3140 C C . LEU A 1 409 ? 5.359 -4.703 5.988 1 91.5 409 LEU A C 1
ATOM 3142 O O . LEU A 1 409 ? 6.496 -4.422 6.367 1 91.5 409 LEU A O 1
ATOM 3146 N N . GLY A 1 410 ? 4.57 -5.523 6.629 1 91.88 410 GLY A N 1
ATOM 3147 C CA . GLY A 1 410 ? 5.039 -6.195 7.832 1 91.88 410 GLY A CA 1
ATOM 3148 C C . GLY A 1 410 ? 6.25 -7.074 7.594 1 91.88 410 GLY A C 1
ATOM 3149 O O . GLY A 1 410 ? 7.215 -7.031 8.359 1 91.88 410 GLY A O 1
ATOM 3150 N N . THR A 1 411 ? 6.184 -7.824 6.555 1 94.5 411 THR A N 1
ATOM 3151 C CA . THR A 1 411 ? 7.297 -8.703 6.23 1 94.5 411 THR A CA 1
ATOM 3152 C C . THR A 1 411 ? 8.523 -7.898 5.816 1 94.5 411 THR A C 1
ATOM 3154 O O . THR A 1 411 ? 9.648 -8.242 6.18 1 94.5 411 THR A O 1
ATOM 3157 N N . LEU A 1 412 ? 8.25 -6.84 5.066 1 94.5 412 LEU A N 1
ATOM 3158 C CA . LEU A 1 412 ? 9.344 -5.984 4.625 1 94.5 412 LEU A CA 1
ATOM 3159 C C . LEU A 1 412 ? 10.109 -5.422 5.82 1 94.5 412 LEU A C 1
ATOM 3161 O O . LEU A 1 412 ? 11.344 -5.441 5.84 1 94.5 412 LEU A O 1
ATOM 3165 N N . ILE A 1 413 ? 9.438 -4.973 6.84 1 90.81 413 ILE A N 1
ATOM 3166 C CA . ILE A 1 413 ? 10.047 -4.383 8.023 1 90.81 413 ILE A CA 1
ATOM 3167 C C . ILE A 1 413 ? 10.906 -5.426 8.734 1 90.81 413 ILE A C 1
ATOM 3169 O O . ILE A 1 413 ? 12.031 -5.133 9.156 1 90.81 413 ILE A O 1
ATOM 3173 N N . VAL A 1 414 ? 10.438 -6.621 8.797 1 91.38 414 VAL A N 1
ATOM 3174 C CA . VAL A 1 414 ? 11.188 -7.695 9.445 1 91.38 414 VAL A CA 1
ATOM 3175 C C . VAL A 1 414 ? 12.461 -7.984 8.656 1 91.38 414 VAL A C 1
ATOM 3177 O O . VAL A 1 414 ? 13.539 -8.102 9.234 1 91.38 414 VAL A O 1
ATOM 3180 N N . PHE A 1 415 ? 12.297 -8.047 7.359 1 94.12 415 PHE A N 1
ATOM 3181 C CA . PHE A 1 415 ? 13.43 -8.398 6.504 1 94.12 415 PHE A CA 1
ATOM 3182 C C . PHE A 1 415 ? 14.469 -7.289 6.5 1 94.12 415 PHE A C 1
ATOM 3184 O O . PHE A 1 415 ? 15.672 -7.555 6.375 1 94.12 415 PHE A O 1
ATOM 3191 N N . LEU A 1 416 ? 14.078 -6.062 6.734 1 92.06 416 LEU A N 1
ATOM 3192 C CA . LEU A 1 416 ? 14.992 -4.93 6.641 1 92.06 416 LEU A CA 1
ATOM 3193 C C . LEU A 1 416 ? 15.914 -4.879 7.852 1 92.06 416 LEU A C 1
ATOM 3195 O O . LEU A 1 416 ? 16.891 -4.121 7.863 1 92.06 416 LEU A O 1
ATOM 3199 N N . HIS A 1 417 ? 15.711 -5.684 8.875 1 90.25 417 HIS A N 1
ATOM 3200 C CA . HIS A 1 417 ? 16.625 -5.785 10.016 1 90.25 417 HIS A CA 1
ATOM 3201 C C . HIS A 1 417 ? 17.875 -6.57 9.648 1 90.25 417 HIS A C 1
ATOM 3203 O O . HIS A 1 417 ? 18.875 -6.535 10.383 1 90.25 417 HIS A O 1
ATOM 3209 N N . ASP A 1 418 ? 17.797 -7.277 8.508 1 91.69 418 ASP A N 1
ATOM 3210 C CA . ASP A 1 418 ? 18.922 -8.078 8.016 1 91.69 418 ASP A CA 1
ATOM 3211 C C . ASP A 1 418 ? 19.625 -7.375 6.863 1 91.69 418 ASP A C 1
ATOM 3213 O O . ASP A 1 418 ? 19 -7.031 5.859 1 91.69 418 ASP A O 1
ATOM 3217 N N . PRO A 1 419 ? 20.875 -7.184 6.988 1 91 419 PRO A N 1
ATOM 3218 C CA . PRO A 1 419 ? 21.656 -6.504 5.945 1 91 419 PRO A CA 1
ATOM 3219 C C . PRO A 1 419 ? 21.531 -7.191 4.586 1 91 419 PRO A C 1
ATOM 3221 O O . PRO A 1 419 ? 21.688 -6.543 3.549 1 91 419 PRO A O 1
ATOM 3224 N N . TYR A 1 420 ? 21.172 -8.484 4.598 1 93.25 420 TYR A N 1
ATOM 3225 C CA . TYR A 1 420 ? 20.984 -9.211 3.348 1 93.25 420 TYR A CA 1
ATOM 3226 C C . TYR A 1 420 ? 19.906 -8.57 2.492 1 93.25 420 TYR A C 1
ATOM 3228 O O . TYR A 1 420 ? 20.031 -8.5 1.267 1 93.25 420 TYR A O 1
ATOM 3236 N N . PHE A 1 421 ? 18.859 -8.055 3.148 1 93.75 421 PHE A N 1
ATOM 3237 C CA . PHE A 1 421 ? 17.703 -7.547 2.432 1 93.75 421 PHE A CA 1
ATOM 3238 C C . PHE A 1 421 ? 17.75 -6.027 2.324 1 93.75 421 PHE A C 1
ATOM 3240 O O . PHE A 1 421 ? 17.062 -5.434 1.492 1 93.75 421 PHE A O 1
ATOM 3247 N N . SER A 1 422 ? 18.578 -5.348 3.117 1 87.94 422 SER A N 1
ATOM 3248 C CA . SER A 1 422 ? 18.578 -3.891 3.168 1 87.94 422 SER A CA 1
ATOM 3249 C C . SER A 1 422 ? 19.516 -3.301 2.127 1 87.94 422 SER A C 1
ATOM 3251 O O . SER A 1 422 ? 19.469 -2.102 1.844 1 87.94 422 SER A O 1
ATOM 3253 N N . GLU A 1 423 ? 20.391 -4.078 1.515 1 84.06 423 GLU A N 1
ATOM 3254 C CA . GLU A 1 423 ? 21.375 -3.596 0.551 1 84.06 423 GLU A CA 1
ATOM 3255 C C . GLU A 1 423 ? 20.688 -2.988 -0.673 1 84.06 423 GLU A C 1
ATOM 3257 O O . GLU A 1 423 ? 21.109 -1.933 -1.158 1 84.06 423 GLU A O 1
ATOM 3262 N N . ASN A 1 424 ? 19.75 -3.672 -1.198 1 89.75 424 ASN A N 1
ATOM 3263 C CA . ASN A 1 424 ? 18.953 -3.162 -2.316 1 89.75 424 ASN A CA 1
ATOM 3264 C C . ASN A 1 424 ? 17.469 -3.213 -2.021 1 89.75 424 ASN A C 1
ATOM 3266 O O . ASN A 1 424 ? 16.797 -4.211 -2.318 1 89.75 424 ASN A O 1
ATOM 3270 N N . LEU A 1 425 ? 16.953 -2.176 -1.553 1 92.69 425 LEU A N 1
ATOM 3271 C CA . LEU A 1 425 ? 15.586 -2.1 -1.054 1 92.69 425 LEU A CA 1
ATOM 3272 C C . LEU A 1 425 ? 14.586 -2.354 -2.176 1 92.69 425 LEU A C 1
ATOM 3274 O O . LEU A 1 425 ? 13.602 -3.074 -1.983 1 92.69 425 LEU A O 1
ATOM 3278 N N . ALA A 1 426 ? 14.859 -1.764 -3.354 1 93.06 426 ALA A N 1
ATOM 3279 C CA . ALA A 1 426 ? 13.93 -1.916 -4.469 1 93.06 426 ALA A CA 1
ATOM 3280 C C . ALA A 1 426 ? 13.812 -3.379 -4.887 1 93.06 426 ALA A C 1
ATOM 3282 O O . ALA A 1 426 ? 12.711 -3.869 -5.148 1 93.06 426 ALA A O 1
ATOM 3283 N N . HIS A 1 427 ? 14.93 -4.07 -4.895 1 94.62 427 HIS A N 1
ATOM 3284 C CA . HIS A 1 427 ? 14.945 -5.48 -5.273 1 94.62 427 HIS A CA 1
ATOM 3285 C C . HIS A 1 427 ? 14.273 -6.344 -4.211 1 94.62 427 HIS A C 1
ATOM 3287 O O . HIS A 1 427 ? 13.586 -7.312 -4.539 1 94.62 427 HIS A O 1
ATOM 3293 N N . THR A 1 428 ? 14.461 -5.977 -2.973 1 96.25 428 THR A N 1
ATOM 3294 C CA . THR A 1 428 ? 13.805 -6.691 -1.888 1 96.25 428 THR A CA 1
ATOM 3295 C C . THR A 1 428 ? 12.289 -6.523 -1.972 1 96.25 428 THR A C 1
ATOM 3297 O O . THR A 1 428 ? 11.539 -7.492 -1.818 1 96.25 428 THR A O 1
ATOM 3300 N N . ILE A 1 429 ? 11.898 -5.305 -2.287 1 95.75 429 ILE A N 1
ATOM 3301 C CA . ILE A 1 429 ? 10.469 -5.043 -2.436 1 95.75 429 ILE A CA 1
ATOM 3302 C C . ILE A 1 429 ? 9.906 -5.867 -3.59 1 95.75 429 ILE A C 1
ATOM 3304 O O . ILE A 1 429 ? 8.859 -6.5 -3.459 1 95.75 429 ILE A O 1
ATOM 3308 N N . TYR A 1 430 ? 10.609 -5.895 -4.699 1 96.94 430 TYR A N 1
ATOM 3309 C CA . TYR A 1 430 ? 10.172 -6.648 -5.871 1 96.94 430 TYR A CA 1
ATOM 3310 C C . TYR A 1 430 ? 9.992 -8.125 -5.535 1 96.94 430 TYR A C 1
ATOM 3312 O O . TYR A 1 430 ? 8.938 -8.703 -5.801 1 96.94 430 TYR A O 1
ATOM 3320 N N . ASP A 1 431 ? 10.984 -8.711 -4.906 1 97.56 431 ASP A N 1
ATOM 3321 C CA . ASP A 1 431 ? 10.977 -10.148 -4.629 1 97.56 431 ASP A CA 1
ATOM 3322 C C . ASP A 1 431 ? 9.922 -10.492 -3.574 1 97.56 431 ASP A C 1
ATOM 3324 O O . ASP A 1 431 ? 9.328 -11.578 -3.615 1 97.56 431 ASP A O 1
ATOM 3328 N N . LEU A 1 432 ? 9.734 -9.625 -2.674 1 97.25 432 LEU A N 1
ATOM 3329 C CA . LEU A 1 432 ? 8.703 -9.867 -1.665 1 97.25 432 LEU A CA 1
ATOM 3330 C C . LEU A 1 432 ? 7.312 -9.789 -2.279 1 97.25 432 LEU A C 1
ATOM 3332 O O . LEU A 1 432 ? 6.445 -10.609 -1.963 1 97.25 432 LEU A O 1
ATOM 3336 N N . CYS A 1 433 ? 7.109 -8.812 -3.125 1 97.12 433 CYS A N 1
ATOM 3337 C CA . CYS A 1 433 ? 5.844 -8.727 -3.838 1 97.12 433 CYS A CA 1
ATOM 3338 C C . CYS A 1 433 ? 5.617 -9.961 -4.703 1 97.12 433 CYS A C 1
ATOM 3340 O O . CYS A 1 433 ? 4.496 -10.461 -4.793 1 97.12 433 CYS A O 1
ATOM 3342 N N . SER A 1 434 ? 6.684 -10.383 -5.312 1 97.19 434 SER A N 1
ATOM 3343 C CA . SER A 1 434 ? 6.621 -11.602 -6.113 1 97.19 434 SER A CA 1
ATOM 3344 C C . SER A 1 434 ? 6.23 -12.797 -5.258 1 97.19 434 SER A C 1
ATOM 3346 O O . SER A 1 434 ? 5.438 -13.641 -5.691 1 97.19 434 SER A O 1
ATOM 3348 N N . CYS A 1 435 ? 6.73 -12.852 -4.043 1 97.25 435 CYS A N 1
ATOM 3349 C CA . CYS A 1 435 ? 6.418 -13.93 -3.109 1 97.25 435 CYS A CA 1
ATOM 3350 C C . CYS A 1 435 ? 4.957 -13.867 -2.678 1 97.25 435 CYS A C 1
ATOM 3352 O O . CYS A 1 435 ? 4.254 -14.883 -2.711 1 97.25 435 CYS A O 1
ATOM 3354 N N . ILE A 1 436 ? 4.547 -12.719 -2.393 1 95.62 436 ILE A N 1
ATOM 3355 C CA . ILE A 1 436 ? 3.195 -12.523 -1.875 1 95.62 436 ILE A CA 1
ATOM 3356 C C . ILE A 1 436 ? 2.178 -12.727 -2.994 1 95.62 436 ILE A C 1
ATOM 3358 O O . ILE A 1 436 ? 1.056 -13.172 -2.748 1 95.62 436 ILE A O 1
ATOM 3362 N N . GLY A 1 437 ? 2.557 -12.484 -4.184 1 95.12 437 GLY A N 1
ATOM 3363 C CA . GLY A 1 437 ? 1.682 -12.703 -5.324 1 95.12 437 GLY A CA 1
ATOM 3364 C C . GLY A 1 437 ? 1.763 -14.117 -5.879 1 95.12 437 GLY A C 1
ATOM 3365 O O . GLY A 1 437 ? 1.058 -14.453 -6.828 1 95.12 437 GLY A O 1
ATOM 3366 N N . ASN A 1 438 ? 2.631 -14.906 -5.316 1 95.62 438 ASN A N 1
ATOM 3367 C CA . ASN A 1 438 ? 2.906 -16.25 -5.816 1 95.62 438 ASN A CA 1
ATOM 3368 C C . ASN A 1 438 ? 3.332 -16.219 -7.281 1 95.62 438 ASN A C 1
ATOM 3370 O O . ASN A 1 438 ? 2.85 -17.031 -8.086 1 95.62 438 ASN A O 1
ATOM 3374 N N . ASN A 1 439 ? 4.098 -15.297 -7.676 1 95.19 439 ASN A N 1
ATOM 3375 C CA . ASN A 1 439 ? 4.602 -15.148 -9.039 1 95.19 439 ASN A CA 1
ATOM 3376 C C . ASN A 1 439 ? 5.934 -15.867 -9.227 1 95.19 439 ASN A C 1
ATOM 3378 O O . ASN A 1 439 ? 6.078 -16.688 -10.141 1 95.19 439 ASN A O 1
ATOM 3382 N N . GLY A 1 440 ? 7 -15.539 -8.445 1 94.12 440 GLY A N 1
ATOM 3383 C CA . GLY A 1 440 ? 8.234 -16.312 -8.422 1 94.12 440 GLY A CA 1
ATOM 3384 C C . GLY A 1 440 ? 9.344 -15.68 -9.242 1 94.12 440 GLY A C 1
ATOM 3385 O O . GLY A 1 440 ? 10.477 -16.172 -9.25 1 94.12 440 GLY A O 1
ATOM 3386 N N . SER A 1 441 ? 8.977 -14.641 -9.992 1 95.25 441 SER A N 1
ATOM 3387 C CA . SER A 1 441 ? 10.078 -13.898 -10.609 1 95.25 441 SER A CA 1
ATOM 3388 C C . SER A 1 441 ? 10.93 -13.203 -9.555 1 95.25 441 SER A C 1
ATOM 3390 O O . SER A 1 441 ? 10.422 -12.773 -8.516 1 95.25 441 SER A O 1
ATOM 3392 N N . SER A 1 442 ? 12.25 -13.172 -9.766 1 96.06 442 SER A N 1
ATOM 3393 C CA . SER A 1 442 ? 13.148 -12.648 -8.742 1 96.06 442 SER A CA 1
ATOM 3394 C C . SER A 1 442 ? 14.219 -11.758 -9.359 1 96.06 442 SER A C 1
ATOM 3396 O O . SER A 1 442 ? 14.672 -12 -10.477 1 96.06 442 SER A O 1
ATOM 3398 N N . THR A 1 443 ? 14.617 -10.805 -8.656 1 95.06 443 THR A N 1
ATOM 3399 C CA . THR A 1 443 ? 15.719 -9.938 -9.047 1 95.06 443 THR A CA 1
ATOM 3400 C C . THR A 1 443 ? 17.047 -10.477 -8.531 1 95.06 443 THR A C 1
ATOM 3402 O O . THR A 1 443 ? 18.094 -9.875 -8.75 1 95.06 443 THR A O 1
ATOM 3405 N N . GLY A 1 444 ? 16.969 -11.594 -7.844 1 93.31 444 GLY A N 1
ATOM 3406 C CA . GLY A 1 444 ? 18.188 -12.195 -7.324 1 93.31 444 GLY A CA 1
ATOM 3407 C C . GLY A 1 444 ? 18.25 -12.188 -5.809 1 93.31 444 GLY A C 1
ATOM 3408 O O . GLY A 1 444 ? 19.141 -12.797 -5.219 1 93.31 444 GLY A O 1
ATOM 3409 N N . VAL A 1 445 ? 17.281 -11.531 -5.172 1 95 445 VAL A N 1
ATOM 3410 C CA . VAL A 1 445 ? 17.25 -11.477 -3.713 1 95 445 VAL A CA 1
ATOM 3411 C C . VAL A 1 445 ? 16.844 -12.836 -3.15 1 95 445 VAL A C 1
ATOM 3413 O O . VAL A 1 445 ? 17.422 -13.305 -2.166 1 95 445 VAL A O 1
ATOM 3416 N N . VAL A 1 446 ? 15.891 -13.461 -3.781 1 95.94 446 VAL A N 1
ATOM 3417 C CA . VAL A 1 446 ? 15.5 -14.812 -3.379 1 95.94 446 VAL A CA 1
ATOM 3418 C C . VAL A 1 446 ? 16.469 -15.828 -3.98 1 95.94 446 VAL A C 1
ATOM 3420 O O . VAL A 1 446 ? 16.609 -15.914 -5.203 1 95.94 446 VAL A O 1
ATOM 3423 N N . GLY A 1 447 ? 17.188 -16.5 -3.158 1 94.06 447 GLY A N 1
ATOM 3424 C CA . GLY A 1 447 ? 18.188 -17.469 -3.592 1 94.06 447 GLY A CA 1
ATOM 3425 C C . GLY A 1 447 ? 18.672 -18.359 -2.469 1 94.06 447 GLY A C 1
ATOM 3426 O O . GLY A 1 447 ? 18.203 -18.266 -1.337 1 94.06 447 GLY A O 1
ATOM 3427 N N . PRO A 1 448 ? 19.594 -19.188 -2.832 1 94.12 448 PRO A N 1
ATOM 3428 C CA . PRO A 1 448 ? 20.094 -20.156 -1.857 1 94.12 448 PRO A CA 1
ATOM 3429 C C . PRO A 1 448 ? 20.828 -19.5 -0.693 1 94.12 448 PRO A C 1
ATOM 3431 O O . PRO A 1 448 ? 20.906 -20.078 0.394 1 94.12 448 PRO A O 1
ATOM 3434 N N . MET A 1 449 ? 21.25 -18.281 -0.836 1 93.88 449 MET A N 1
ATOM 3435 C CA . MET A 1 449 ? 22.062 -17.609 0.179 1 93.88 449 MET A CA 1
ATOM 3436 C C . MET A 1 449 ? 21.172 -16.875 1.18 1 93.88 449 MET A C 1
ATOM 3438 O O . MET A 1 449 ? 21.672 -16.312 2.156 1 93.88 449 MET A O 1
ATOM 3442 N N . MET A 1 450 ? 19.922 -16.938 0.967 1 95.75 450 MET A N 1
ATOM 3443 C CA . MET A 1 450 ? 19.016 -16.312 1.909 1 95.75 450 MET A CA 1
ATOM 3444 C C . MET A 1 450 ? 19.125 -16.953 3.289 1 95.75 450 MET A C 1
ATOM 3446 O O . MET A 1 450 ? 19.266 -18.172 3.404 1 95.75 450 MET A O 1
ATOM 3450 N N . PRO A 1 451 ? 19.031 -16.125 4.305 1 96.5 451 PRO A N 1
ATOM 3451 C CA . PRO A 1 451 ? 19.047 -16.703 5.652 1 96.5 451 PRO A CA 1
ATOM 3452 C C . PRO A 1 451 ? 17.891 -17.672 5.879 1 96.5 451 PRO A C 1
ATOM 3454 O O . PRO A 1 451 ? 16.812 -17.516 5.297 1 96.5 451 PRO A O 1
ATOM 3457 N N . ASP A 1 452 ? 18.062 -18.641 6.793 1 97.19 452 ASP A N 1
ATOM 3458 C CA . ASP A 1 452 ? 17.109 -19.719 7.035 1 97.19 452 ASP A CA 1
ATOM 3459 C C . ASP A 1 452 ? 15.781 -19.172 7.547 1 97.19 452 ASP A C 1
ATOM 3461 O O . ASP A 1 452 ? 14.711 -19.641 7.16 1 97.19 452 ASP A O 1
ATOM 3465 N N . TYR A 1 453 ? 15.867 -18.172 8.383 1 96.75 453 TYR A N 1
ATOM 3466 C CA . TYR A 1 453 ? 14.617 -17.625 8.922 1 96.75 453 TYR A CA 1
ATOM 3467 C C . TYR A 1 453 ? 13.758 -17.031 7.812 1 96.75 453 TYR A C 1
ATOM 3469 O O . TYR A 1 453 ? 12.531 -17.156 7.84 1 96.75 453 TYR A O 1
ATOM 3477 N N . ALA A 1 454 ? 14.445 -16.391 6.867 1 97.56 454 ALA A N 1
ATOM 3478 C CA . ALA A 1 454 ? 13.719 -15.766 5.758 1 97.56 454 ALA A CA 1
ATOM 3479 C C . ALA A 1 454 ? 13.062 -16.828 4.883 1 97.56 454 ALA A C 1
ATOM 3481 O O . ALA A 1 454 ? 11.945 -16.625 4.391 1 97.56 454 ALA A O 1
ATOM 3482 N N . LYS A 1 455 ? 13.789 -17.984 4.691 1 97.88 455 LYS A N 1
ATOM 3483 C CA . LYS A 1 455 ? 13.219 -19.094 3.926 1 97.88 455 LYS A CA 1
ATOM 3484 C C . LYS A 1 455 ? 11.953 -19.625 4.598 1 97.88 455 LYS A C 1
ATOM 3486 O O . LYS A 1 455 ? 10.969 -19.922 3.926 1 97.88 455 LYS A O 1
ATOM 3491 N N . VAL A 1 456 ? 11.945 -19.656 5.859 1 97.44 456 VAL A N 1
ATOM 3492 C CA . VAL A 1 456 ? 10.797 -20.141 6.617 1 97.44 456 VAL A CA 1
ATOM 3493 C C . VAL A 1 456 ? 9.648 -19.141 6.523 1 97.44 456 VAL A C 1
ATOM 3495 O O . VAL A 1 456 ? 8.492 -19.531 6.305 1 97.44 456 VAL A O 1
ATOM 3498 N N . VAL A 1 457 ? 9.969 -17.891 6.648 1 97.31 457 VAL A N 1
ATOM 3499 C CA . VAL A 1 457 ? 8.953 -16.844 6.57 1 97.31 457 VAL A CA 1
ATOM 3500 C C . VAL A 1 457 ? 8.289 -16.875 5.191 1 97.31 457 VAL A C 1
ATOM 3502 O O . VAL A 1 457 ? 7.062 -16.812 5.086 1 97.31 457 VAL A O 1
ATOM 3505 N N . MET A 1 458 ? 9.117 -17 4.199 1 97.69 458 MET A N 1
ATOM 3506 C CA . MET A 1 458 ? 8.586 -17 2.84 1 97.69 458 MET A CA 1
ATOM 3507 C C . MET A 1 458 ? 7.785 -18.266 2.564 1 97.69 458 MET A C 1
ATOM 3509 O O . MET A 1 458 ? 6.824 -18.234 1.791 1 97.69 458 MET A O 1
ATOM 3513 N N . PHE A 1 459 ? 8.156 -19.375 3.238 1 97.38 459 PHE A N 1
ATOM 3514 C CA . PHE A 1 459 ? 7.363 -20.594 3.184 1 97.38 459 PHE A CA 1
ATOM 3515 C C . PHE A 1 459 ? 5.922 -20.328 3.602 1 97.38 459 PHE A C 1
ATOM 3517 O O . PHE A 1 459 ? 4.984 -20.688 2.891 1 97.38 459 PHE A O 1
ATOM 3524 N N . PHE A 1 460 ? 5.77 -19.625 4.672 1 96.5 460 PHE A N 1
ATOM 3525 C CA . PHE A 1 460 ? 4.445 -19.344 5.211 1 96.5 460 PHE A CA 1
ATOM 3526 C C . PHE A 1 460 ? 3.744 -18.266 4.402 1 96.5 460 PHE A C 1
ATOM 3528 O O . PHE A 1 460 ? 2.521 -18.297 4.242 1 96.5 460 PHE A O 1
ATOM 3535 N N . ILE A 1 461 ? 4.5 -17.359 3.869 1 96.5 461 ILE A N 1
ATOM 3536 C CA . ILE A 1 461 ? 3.902 -16.281 3.08 1 96.5 461 ILE A CA 1
ATOM 3537 C C . ILE A 1 461 ? 3.309 -16.859 1.797 1 96.5 461 ILE A C 1
ATOM 3539 O O . ILE A 1 461 ? 2.195 -16.5 1.404 1 96.5 461 ILE A O 1
ATOM 3543 N N . MET A 1 462 ? 4.062 -17.719 1.156 1 96.5 462 MET A N 1
ATOM 3544 C CA . MET A 1 462 ? 3.537 -18.344 -0.055 1 96.5 462 MET A CA 1
ATOM 3545 C C . MET A 1 462 ? 2.25 -19.109 0.238 1 96.5 462 MET A C 1
ATOM 3547 O O . MET A 1 462 ? 1.296 -19.047 -0.538 1 96.5 462 MET A O 1
ATOM 3551 N N . TRP A 1 463 ? 2.232 -19.719 1.38 1 94.12 463 TRP A N 1
ATOM 3552 C CA . TRP A 1 463 ? 1.076 -20.484 1.828 1 94.12 463 TRP A CA 1
ATOM 3553 C C . TRP A 1 463 ? -0.117 -19.578 2.092 1 94.12 463 TRP A C 1
ATOM 3555 O O . TRP A 1 463 ? -1.213 -19.812 1.578 1 94.12 463 TRP A O 1
ATOM 3565 N N . ILE A 1 464 ? 0.078 -18.516 2.754 1 93.38 464 ILE A N 1
ATOM 3566 C CA . ILE A 1 464 ? -0.963 -17.562 3.123 1 93.38 464 ILE A CA 1
ATOM 3567 C C . ILE A 1 464 ? -1.513 -16.891 1.867 1 93.38 464 ILE A C 1
ATOM 3569 O O . ILE A 1 464 ? -2.729 -16.75 1.713 1 93.38 464 ILE A O 1
ATOM 3573 N N . ALA A 1 465 ? -0.625 -16.531 1.025 1 91.44 465 ALA A N 1
ATOM 3574 C CA . ALA A 1 465 ? -0.999 -15.773 -0.164 1 91.44 465 ALA A CA 1
ATOM 3575 C C . ALA A 1 465 ? -1.816 -16.625 -1.128 1 91.44 465 ALA A C 1
ATOM 3577 O O . ALA A 1 465 ? -2.791 -16.156 -1.715 1 91.44 465 ALA A O 1
ATOM 3578 N N . ARG A 1 466 ? -1.409 -17.828 -1.265 1 88.81 466 ARG A N 1
ATOM 3579 C CA . ARG A 1 466 ? -2.111 -18.719 -2.178 1 88.81 466 ARG A CA 1
ATOM 3580 C C . ARG A 1 466 ? -3.562 -18.906 -1.752 1 88.81 466 ARG A C 1
ATOM 3582 O O . ARG A 1 466 ? -4.453 -19.031 -2.596 1 88.81 466 ARG A O 1
ATOM 3589 N N . LEU A 1 467 ? -3.762 -18.891 -0.484 1 84.81 467 LEU A N 1
ATOM 3590 C CA . LEU A 1 467 ? -5.102 -19.125 0.046 1 84.81 467 LEU A CA 1
ATOM 3591 C C . LEU A 1 467 ? -5.816 -17.812 0.316 1 84.81 467 LEU A C 1
ATOM 3593 O O . LEU A 1 467 ? -6.852 -17.781 0.987 1 84.81 467 LEU A O 1
ATOM 3597 N N . GLU A 1 468 ? -5.293 -16.719 -0.127 1 82.88 468 GLU A N 1
ATOM 3598 C CA . GLU A 1 468 ? -5.855 -15.383 0.017 1 82.88 468 GLU A CA 1
ATOM 3599 C C . GLU A 1 468 ? -6.047 -15.016 1.486 1 82.88 468 GLU A C 1
ATOM 3601 O O . GLU A 1 468 ? -7.086 -14.477 1.869 1 82.88 468 GLU A O 1
ATOM 3606 N N . ILE A 1 469 ? -5.266 -15.508 2.307 1 83.31 469 ILE A N 1
ATOM 3607 C CA . ILE A 1 469 ? -5.039 -15.086 3.686 1 83.31 469 ILE A CA 1
ATOM 3608 C C . ILE A 1 469 ? -6.172 -15.602 4.574 1 83.31 469 ILE A C 1
ATOM 3610 O O . ILE A 1 469 ? -5.93 -16.078 5.688 1 83.31 469 ILE A O 1
ATOM 3614 N N . ILE A 1 470 ? -7.438 -15.641 4.188 1 76.94 470 ILE A N 1
ATOM 3615 C CA . ILE A 1 470 ? -8.617 -15.836 5.023 1 76.94 470 ILE A CA 1
ATOM 3616 C C . ILE A 1 470 ? -8.602 -17.25 5.621 1 76.94 470 ILE A C 1
ATOM 3618 O O . ILE A 1 470 ? -8.766 -17.406 6.832 1 76.94 470 ILE A O 1
ATOM 3622 N N . PRO A 1 471 ? -8.352 -18.25 4.801 1 79.88 471 PRO A N 1
ATOM 3623 C CA . PRO A 1 471 ? -8.344 -19.594 5.375 1 79.88 471 PRO A CA 1
ATOM 3624 C C . PRO A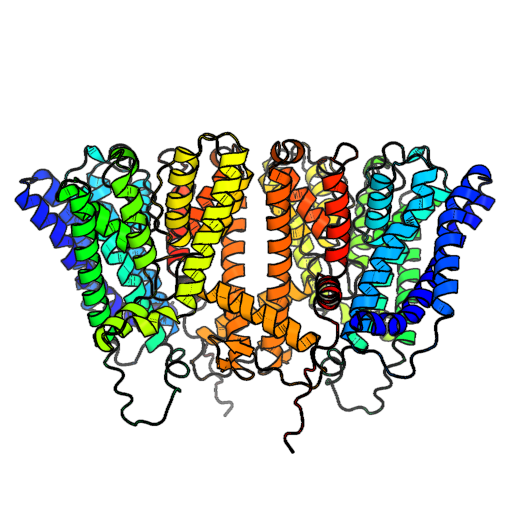 1 471 ? -7.293 -19.766 6.473 1 79.88 471 PRO A C 1
ATOM 3626 O O . PRO A 1 471 ? -7.543 -20.438 7.473 1 79.88 471 PRO A O 1
ATOM 3629 N N . VAL A 1 472 ? -6.215 -19.156 6.297 1 86.12 472 VAL A N 1
ATOM 3630 C CA . VAL A 1 472 ? -5.141 -19.266 7.281 1 86.12 472 VAL A CA 1
ATOM 3631 C C . VAL A 1 472 ? -5.508 -18.484 8.539 1 86.12 472 VAL A C 1
ATOM 3633 O O . VAL A 1 472 ? -5.246 -18.938 9.656 1 86.12 472 VAL A O 1
ATOM 3636 N N . LEU A 1 473 ? -6.07 -17.391 8.305 1 82.06 473 LEU A N 1
ATOM 3637 C CA . LEU A 1 473 ? -6.492 -16.594 9.453 1 82.06 473 LEU A CA 1
ATOM 3638 C C . LEU A 1 473 ? -7.539 -17.328 10.273 1 82.06 473 LEU A C 1
ATOM 3640 O O . LEU A 1 473 ? -7.496 -17.312 11.508 1 82.06 473 LEU A O 1
ATOM 3644 N N . ILE A 1 474 ? -8.461 -18 9.664 1 78.31 474 ILE A N 1
ATOM 3645 C CA . ILE A 1 474 ? -9.508 -18.75 10.344 1 78.31 474 ILE A CA 1
ATOM 3646 C C . ILE A 1 474 ? -8.891 -19.938 11.078 1 78.31 474 ILE A C 1
ATOM 3648 O O . ILE A 1 474 ? -9.305 -20.266 12.188 1 78.31 474 ILE A O 1
ATOM 3652 N N . LEU A 1 475 ? -7.945 -20.516 10.438 1 83.5 475 LEU A N 1
ATOM 3653 C CA . LEU A 1 475 ? -7.246 -21.625 11.062 1 83.5 475 LEU A CA 1
ATOM 3654 C C . LEU A 1 475 ? -6.562 -21.188 12.352 1 83.5 475 LEU A C 1
ATOM 3656 O O . LEU A 1 475 ? -6.703 -21.844 13.391 1 83.5 475 LEU A O 1
ATOM 3660 N N . ILE A 1 476 ? -5.91 -20.078 12.281 1 84.5 476 ILE A N 1
ATOM 3661 C CA . ILE A 1 476 ? -5.195 -19.578 13.453 1 84.5 476 ILE A CA 1
ATOM 3662 C C . ILE A 1 476 ? -6.195 -19.188 14.539 1 84.5 476 ILE A C 1
ATOM 3664 O O . ILE A 1 476 ? -5.988 -19.5 15.719 1 84.5 476 ILE A O 1
ATOM 3668 N N . TRP A 1 477 ? -7.168 -18.578 14.133 1 76.81 477 TRP A N 1
ATOM 3669 C CA . TRP A 1 477 ? -8.211 -18.188 15.078 1 76.81 477 TRP A CA 1
ATOM 3670 C C . TRP A 1 477 ? -8.844 -19.406 15.727 1 76.81 477 TRP A C 1
ATOM 3672 O O . TRP A 1 477 ? -9.086 -19.422 16.938 1 76.81 477 TRP A O 1
ATOM 3682 N N . GLY A 1 478 ? -9.125 -20.359 14.953 1 75.19 478 GLY A N 1
ATOM 3683 C CA . GLY A 1 478 ? -9.711 -21.594 15.453 1 75.19 478 GLY A CA 1
ATOM 3684 C C . GLY A 1 478 ? -8.82 -22.328 16.438 1 75.19 478 GLY A C 1
ATOM 3685 O O . GLY A 1 478 ? -9.289 -22.844 17.453 1 75.19 478 GLY A O 1
ATOM 3686 N N . ILE A 1 479 ? -7.586 -22.25 16.156 1 77 479 ILE A N 1
ATOM 3687 C CA . ILE A 1 479 ? -6.625 -22.922 17.031 1 77 479 ILE A CA 1
ATOM 3688 C C . ILE A 1 479 ? -6.535 -22.172 18.359 1 77 479 ILE A C 1
ATOM 3690 O O . ILE A 1 479 ? -6.43 -22.797 19.422 1 77 479 ILE A O 1
ATOM 3694 N N . LEU A 1 480 ? -6.68 -20.828 18.25 1 73.5 480 LEU A N 1
ATOM 3695 C CA . LEU A 1 480 ? -6.48 -20.016 19.453 1 73.5 480 LEU A CA 1
ATOM 3696 C C . LEU A 1 480 ? -7.77 -19.906 20.25 1 73.5 480 LEU A C 1
ATOM 3698 O O . LEU A 1 480 ? -7.742 -19.922 21.484 1 73.5 480 LEU A O 1
ATOM 3702 N N . ARG A 1 481 ? -8.938 -19.672 19.578 1 71.94 481 ARG A N 1
ATOM 3703 C CA . ARG A 1 481 ? -10.164 -19.359 20.297 1 71.94 481 ARG A CA 1
ATOM 3704 C C . ARG A 1 481 ? -11.227 -20.438 20.062 1 71.94 481 ARG A C 1
ATOM 3706 O O . ARG A 1 481 ? -12.289 -20.406 20.688 1 71.94 481 ARG A O 1
ATOM 3713 N N . GLY A 1 482 ? -10.953 -21.391 19.375 1 67.62 482 GLY A N 1
ATOM 3714 C CA . GLY A 1 482 ? -11.938 -22.406 19.078 1 67.62 482 GLY A CA 1
ATOM 3715 C C . GLY A 1 482 ? -12.742 -22.125 17.828 1 67.62 482 GLY A C 1
ATOM 3716 O O . GLY A 1 482 ? -12.844 -20.969 17.406 1 67.62 482 GLY A O 1
ATOM 3717 N N . PHE A 1 483 ? -13.203 -23.078 17.141 1 62.62 483 PHE A N 1
ATOM 3718 C CA . PHE A 1 483 ? -13.906 -22.953 15.875 1 62.62 483 PHE A CA 1
ATOM 3719 C C . PHE A 1 483 ? -15.383 -22.625 16.109 1 62.62 483 PHE A C 1
ATOM 3721 O O . PHE A 1 483 ? -16.109 -22.328 15.164 1 62.62 483 PHE A O 1
ATOM 3728 N N . ASP A 1 484 ? -16 -22.703 17.438 1 57.12 484 ASP A N 1
ATOM 3729 C CA . ASP A 1 484 ? -17.422 -22.531 17.766 1 57.12 484 ASP A CA 1
ATOM 3730 C C . ASP A 1 484 ? -17.656 -21.203 18.484 1 57.12 484 ASP A C 1
ATOM 3732 O O . ASP A 1 484 ? -17.172 -21 19.609 1 57.12 484 ASP A O 1
ATOM 3736 N N . THR A 1 485 ? -17.719 -20.094 17.891 1 49.97 485 THR A N 1
ATOM 3737 C CA . THR A 1 485 ? -18.094 -18.969 18.75 1 49.97 485 THR A CA 1
ATOM 3738 C C . THR A 1 485 ? -19.531 -19.094 19.219 1 49.97 485 THR A C 1
ATOM 3740 O O . THR A 1 485 ? -20.109 -18.141 19.734 1 49.97 485 THR A O 1
ATOM 3743 N N . GLN A 1 486 ? -20.422 -20.062 18.969 1 47.62 486 GLN A N 1
ATOM 3744 C CA . GLN A 1 486 ? -21.734 -20.031 19.594 1 47.62 486 GLN A CA 1
ATOM 3745 C C . GLN A 1 486 ? -21.625 -20.062 21.109 1 47.62 486 GLN A C 1
ATOM 3747 O O . GLN A 1 486 ? -21.328 -21.094 21.703 1 47.62 486 GLN A O 1
ATOM 3752 N N . LYS A 1 487 ? -21.234 -19.188 21.922 1 40.94 487 LYS A N 1
ATOM 3753 C CA . LYS A 1 487 ? -21.625 -19.234 23.328 1 40.94 487 LYS A CA 1
ATOM 3754 C C . LYS A 1 487 ? -23.109 -19.547 23.484 1 40.94 487 LYS A C 1
ATOM 3756 O O . LYS A 1 487 ? -23.922 -19.125 22.656 1 40.94 487 LYS A O 1
ATOM 3761 N N . LYS A 1 488 ? -23.531 -20.328 24.625 1 35.78 488 LYS A N 1
ATOM 3762 C CA . LYS A 1 488 ? -24.766 -20.703 25.328 1 35.78 488 LYS A CA 1
ATOM 3763 C C . LYS A 1 488 ? -25.641 -19.469 25.594 1 35.78 488 LYS A C 1
ATOM 3765 O O . LYS A 1 488 ? -25.281 -18.625 26.406 1 35.78 488 LYS A O 1
ATOM 3770 N N . SER A 1 489 ? -26.203 -18.672 24.828 1 35.69 489 SER A N 1
ATOM 3771 C CA . SER A 1 489 ? -27.406 -18.203 25.5 1 35.69 489 SER A CA 1
ATOM 3772 C C . SER A 1 489 ? -28.078 -19.328 26.281 1 35.69 489 SER A C 1
ATOM 3774 O O . SER A 1 489 ? -28.625 -20.266 25.703 1 35.69 489 SER A O 1
ATOM 3776 N N . ASP A 1 490 ? -27.516 -19.922 27.344 1 30.33 490 ASP A N 1
ATOM 3777 C CA . ASP A 1 490 ? -28.391 -20.609 28.297 1 30.33 490 ASP A CA 1
ATOM 3778 C C . ASP A 1 490 ? -29.609 -19.75 28.625 1 30.33 490 ASP A C 1
ATOM 3780 O O . ASP A 1 490 ? -29.562 -18.531 28.562 1 30.33 490 ASP A O 1
ATOM 3784 N N . ARG A 1 491 ? -30.922 -20.594 29.016 1 29.16 491 ARG A N 1
ATOM 3785 C CA . ARG A 1 491 ? -32.219 -20.625 29.688 1 29.16 491 ARG A CA 1
ATOM 3786 C C . ARG A 1 491 ? -32.156 -19.938 31.047 1 29.16 491 ARG A C 1
ATOM 3788 O O . ARG A 1 491 ? -31.5 -20.438 31.969 1 29.16 491 ARG A O 1
ATOM 3795 N N . ARG A 1 492 ? -32.031 -18.812 31.312 1 27.47 492 ARG A N 1
ATOM 3796 C CA . ARG A 1 492 ? -32.938 -18.438 32.406 1 27.47 492 ARG A CA 1
ATOM 3797 C C . ARG A 1 492 ? -34.344 -18.938 32.156 1 27.47 492 ARG A C 1
ATOM 3799 O O . ARG A 1 492 ? -35.062 -18.422 31.297 1 27.47 492 ARG A O 1
ATOM 3806 N N . ASP A 1 493 ? -34.562 -20.297 32.281 1 21.64 493 ASP A N 1
ATOM 3807 C CA . ASP A 1 493 ? -35.562 -20.625 33.281 1 21.64 493 ASP A CA 1
ATOM 3808 C C . ASP A 1 493 ? -35.062 -20.281 34.688 1 21.64 493 ASP A C 1
ATOM 3810 O O . ASP A 1 493 ? -33.906 -20.531 35.031 1 21.64 493 ASP A O 1
ATOM 3814 N N . MET B 1 1 ? -18.75 24.766 -22.828 1 34.72 1 MET B N 1
ATOM 3815 C CA . MET B 1 1 ? -18.344 26.047 -22.25 1 34.72 1 MET B CA 1
ATOM 3816 C C . MET B 1 1 ? -19.328 26.5 -21.172 1 34.72 1 MET B C 1
ATOM 3818 O O . MET B 1 1 ? -19.203 27.594 -20.625 1 34.72 1 MET B O 1
ATOM 3822 N N . GLY B 1 2 ? -20.422 25.938 -21.297 1 41.53 2 GLY B N 1
ATOM 3823 C CA . GLY B 1 2 ? -21.578 26.219 -20.469 1 41.53 2 GLY B CA 1
ATOM 3824 C C . GLY B 1 2 ? -21.391 25.797 -19.016 1 41.53 2 GLY B C 1
ATOM 3825 O O . GLY B 1 2 ? -22.188 26.172 -18.156 1 41.53 2 GLY B O 1
ATOM 3826 N N . TYR B 1 3 ? -20.438 24.844 -18.891 1 48.47 3 TYR B N 1
ATOM 3827 C CA . TYR B 1 3 ? -20.266 24.172 -17.609 1 48.47 3 TYR B CA 1
ATOM 3828 C C . TYR B 1 3 ? -19.562 25.078 -16.609 1 48.47 3 TYR B C 1
ATOM 3830 O O . TYR B 1 3 ? -19.734 24.922 -15.398 1 48.47 3 TYR B O 1
ATOM 3838 N N . LEU B 1 4 ? -18.875 26.062 -17.188 1 52.53 4 LEU B N 1
ATOM 3839 C CA . LEU B 1 4 ? -18.219 27.078 -16.375 1 52.53 4 LEU B CA 1
ATOM 3840 C C . LEU B 1 4 ? -19.219 28.094 -15.852 1 52.53 4 LEU B C 1
ATOM 3842 O O . LEU B 1 4 ? -18.859 28.969 -15.055 1 52.53 4 LEU B O 1
ATOM 3846 N N . ARG B 1 5 ? -20.359 27.891 -16.297 1 52.19 5 ARG B N 1
ATOM 3847 C CA . ARG B 1 5 ? -21.359 28.891 -15.953 1 52.19 5 ARG B CA 1
ATOM 3848 C C . ARG B 1 5 ? -21.766 28.781 -14.484 1 52.19 5 ARG B C 1
ATOM 3850 O O . ARG B 1 5 ? -22.297 29.734 -13.914 1 52.19 5 ARG B O 1
ATOM 3857 N N . GLU B 1 6 ? -21.531 27.641 -13.969 1 62.03 6 GLU B N 1
ATOM 3858 C CA . GLU B 1 6 ? -21.953 27.484 -12.586 1 62.03 6 GLU B CA 1
ATOM 3859 C C . GLU B 1 6 ? -20.859 27.906 -11.617 1 62.03 6 GLU B C 1
ATOM 3861 O O . GLU B 1 6 ? -21.094 28 -10.406 1 62.03 6 GLU B O 1
ATOM 3866 N N . LEU B 1 7 ? -19.844 28.312 -12.227 1 62.47 7 LEU B N 1
ATOM 3867 C CA . LEU B 1 7 ? -18.703 28.688 -11.391 1 62.47 7 LEU B CA 1
ATOM 3868 C C . LEU B 1 7 ? -18.953 30.016 -10.688 1 62.47 7 LEU B C 1
ATOM 3870 O O . LEU B 1 7 ? -18.531 30.203 -9.539 1 62.47 7 LEU B O 1
ATOM 3874 N N . PRO B 1 8 ? -19.719 30.875 -11.375 1 63.5 8 PRO B N 1
ATOM 3875 C CA . PRO B 1 8 ? -19.969 32.125 -10.656 1 63.5 8 PRO B CA 1
ATOM 3876 C C . PRO B 1 8 ? -20.797 31.922 -9.383 1 63.5 8 PRO B C 1
ATOM 3878 O O . PRO B 1 8 ? -20.75 32.75 -8.477 1 63.5 8 PRO B O 1
ATOM 3881 N N . ALA B 1 9 ? -21.453 30.766 -9.398 1 66.88 9 ALA B N 1
ATOM 3882 C CA . ALA B 1 9 ? -22.281 30.484 -8.227 1 66.88 9 ALA B CA 1
ATOM 3883 C C . ALA B 1 9 ? -21.406 30.266 -6.984 1 66.88 9 ALA B C 1
ATOM 3885 O O . ALA B 1 9 ? -21.859 30.516 -5.859 1 66.88 9 ALA B O 1
ATOM 3886 N N . ILE B 1 10 ? -20.219 29.969 -7.266 1 76.56 10 ILE B N 1
ATOM 3887 C CA . ILE B 1 10 ? -19.375 29.688 -6.117 1 76.56 10 ILE B CA 1
ATOM 3888 C C . ILE B 1 10 ? -18.359 30.828 -5.93 1 76.56 10 ILE B C 1
ATOM 3890 O O . ILE B 1 10 ? -17.656 30.875 -4.918 1 76.56 10 ILE B O 1
ATOM 3894 N N . GLY B 1 11 ? -18.391 31.766 -6.781 1 80.06 11 GLY B N 1
ATOM 3895 C CA . GLY B 1 11 ? -17.453 32.875 -6.742 1 80.06 11 GLY B CA 1
ATOM 3896 C C . GLY B 1 11 ? -17.609 33.75 -5.512 1 80.06 11 GLY B C 1
ATOM 3897 O O . GLY B 1 11 ? -16.609 34.156 -4.898 1 80.06 11 GLY B O 1
ATOM 3898 N N . ARG B 1 12 ? -18.734 33.938 -5.121 1 78.81 12 ARG B N 1
ATOM 3899 C CA . ARG B 1 12 ? -18.984 34.812 -3.961 1 78.81 12 ARG B CA 1
ATOM 3900 C C . ARG B 1 12 ? -18.516 34.125 -2.678 1 78.81 12 ARG B C 1
ATOM 3902 O O . ARG B 1 12 ? -17.984 34.781 -1.782 1 78.81 12 ARG B O 1
ATOM 3909 N N . ASP B 1 13 ? -18.734 32.875 -2.635 1 77.12 13 ASP B N 1
ATOM 3910 C CA . ASP B 1 13 ? -18.266 32.125 -1.463 1 77.12 13 ASP B CA 1
ATOM 3911 C C . ASP B 1 13 ? -16.75 32.125 -1.371 1 77.12 13 ASP B C 1
ATOM 3913 O O . ASP B 1 13 ? -16.188 32.344 -0.29 1 77.12 13 ASP B O 1
ATOM 3917 N N . ILE B 1 14 ? -16.188 32.031 -2.471 1 83.88 14 ILE B N 1
ATOM 3918 C CA . ILE B 1 14 ? -14.727 32.062 -2.529 1 83.88 14 ILE B CA 1
ATOM 3919 C C . ILE B 1 14 ? -14.234 33.438 -2.121 1 83.88 14 ILE B C 1
ATOM 3921 O O . ILE B 1 14 ? -13.281 33.594 -1.354 1 83.88 14 ILE B O 1
ATOM 3925 N N . GLY B 1 15 ? -14.961 34.375 -2.592 1 84.94 15 GLY B N 1
ATOM 3926 C CA . GLY B 1 15 ? -14.609 35.75 -2.264 1 84.94 15 GLY B CA 1
ATOM 3927 C C . GLY B 1 15 ? -14.742 36.062 -0.786 1 84.94 15 GLY B C 1
ATOM 3928 O O . GLY B 1 15 ? -13.875 36.719 -0.207 1 84.94 15 GLY B O 1
ATOM 3929 N N . SER B 1 16 ? -15.695 35.594 -0.14 1 83 16 SER B N 1
ATOM 3930 C CA . SER B 1 16 ? -15.922 35.844 1.28 1 83 16 SER B CA 1
ATOM 3931 C C . SER B 1 16 ? -14.812 35.219 2.131 1 83 16 SER B C 1
ATOM 3933 O O . SER B 1 16 ? -14.367 35.812 3.109 1 83 16 SER B O 1
ATOM 3935 N N . VAL B 1 17 ? -14.445 34.062 1.731 1 82.62 17 VAL B N 1
ATOM 3936 C CA . VAL B 1 17 ? -13.398 33.375 2.488 1 82.62 17 VAL B CA 1
ATOM 3937 C C . VAL B 1 17 ? -12.062 34.125 2.301 1 82.62 17 VAL B C 1
ATOM 3939 O O . VAL B 1 17 ? -11.305 34.281 3.256 1 82.62 17 VAL B O 1
ATOM 3942 N N . LEU B 1 18 ? -11.828 34.562 1.165 1 87.62 18 LEU B N 1
ATOM 3943 C CA . LEU B 1 18 ? -10.594 35.281 0.887 1 87.62 18 LEU B CA 1
ATOM 3944 C C . LEU B 1 18 ? -10.562 36.594 1.659 1 87.62 18 LEU B C 1
ATOM 3946 O O . LEU B 1 18 ? -9.5 37.031 2.131 1 87.62 18 LEU B O 1
ATOM 3950 N N . LEU B 1 19 ? -11.688 37.219 1.777 1 87.12 19 LEU B N 1
ATOM 3951 C CA . LEU B 1 19 ? -11.758 38.469 2.547 1 87.12 19 LEU B CA 1
ATOM 3952 C C . LEU B 1 19 ? -11.477 38.188 4.023 1 87.12 19 LEU B C 1
ATOM 3954 O O . LEU B 1 19 ? -10.797 39 4.68 1 87.12 19 LEU B O 1
ATOM 3958 N N . LEU B 1 20 ? -11.984 37.125 4.449 1 83.44 20 LEU B N 1
ATOM 3959 C CA . LEU B 1 20 ? -11.75 36.75 5.844 1 83.44 20 LEU B CA 1
ATOM 3960 C C . LEU B 1 20 ? -10.273 36.469 6.09 1 83.44 20 LEU B C 1
ATOM 3962 O O . LEU B 1 20 ? -9.688 36.938 7.059 1 83.44 20 LEU B O 1
ATOM 3966 N N . ILE B 1 21 ? -9.68 35.688 5.254 1 87.25 21 ILE B N 1
ATOM 3967 C CA . ILE B 1 21 ? -8.266 35.375 5.387 1 87.25 21 ILE B CA 1
ATOM 3968 C C . ILE B 1 21 ? -7.418 36.625 5.16 1 87.25 21 ILE B C 1
ATOM 3970 O O . ILE B 1 21 ? -6.383 36.781 5.812 1 87.25 21 ILE B O 1
ATOM 3974 N N . GLY B 1 22 ? -7.883 37.438 4.262 1 88.62 22 GLY B N 1
ATOM 3975 C CA . GLY B 1 22 ? -7.188 38.688 4.012 1 88.62 22 GLY B CA 1
ATOM 3976 C C . GLY B 1 22 ? -7.098 39.562 5.238 1 88.62 22 GLY B C 1
ATOM 3977 O O . GLY B 1 22 ? -6.086 40.25 5.457 1 88.62 22 GLY B O 1
ATOM 3978 N N . THR B 1 23 ? -8.078 39.562 6.043 1 88.69 23 THR B N 1
ATOM 3979 C CA . THR B 1 23 ? -8.062 40.344 7.273 1 88.69 23 THR B CA 1
ATOM 3980 C C . THR B 1 23 ? -7.059 39.75 8.273 1 88.69 23 THR B C 1
ATOM 3982 O O . THR B 1 23 ? -6.418 40.5 9.016 1 88.69 23 THR B O 1
ATOM 3985 N N . ALA B 1 24 ? -6.945 38.469 8.258 1 87.06 24 ALA B N 1
ATOM 3986 C CA . ALA B 1 24 ? -5.992 37.812 9.156 1 87.06 24 ALA B CA 1
ATOM 3987 C C . ALA B 1 24 ? -4.555 38.156 8.789 1 87.06 24 ALA B C 1
ATOM 3989 O O . ALA B 1 24 ? -3.666 38.156 9.641 1 87.06 24 ALA B O 1
ATOM 3990 N N . THR B 1 25 ? -4.348 38.5 7.516 1 90.25 25 THR B N 1
ATOM 3991 C CA . THR B 1 25 ? -3.014 38.844 7.055 1 90.25 25 THR B CA 1
ATOM 3992 C C . THR B 1 25 ? -2.58 40.188 7.641 1 90.25 25 THR B C 1
ATOM 3994 O O . THR B 1 25 ? -1.398 40.562 7.594 1 90.25 25 THR B O 1
ATOM 3997 N N . LEU B 1 26 ? -3.461 40.906 8.297 1 92.38 26 LEU B N 1
ATOM 3998 C CA . LEU B 1 26 ? -3.137 42.188 8.906 1 92.38 26 LEU B CA 1
ATOM 3999 C C . LEU B 1 26 ? -2.361 42 10.203 1 92.38 26 LEU B C 1
ATOM 4001 O O . LEU B 1 26 ? -1.642 42.906 10.641 1 92.38 26 LEU B O 1
ATOM 4005 N N . VAL B 1 27 ? -2.451 40.844 10.742 1 93.69 27 VAL B N 1
ATOM 4006 C CA . VAL B 1 27 ? -1.801 40.562 12.016 1 93.69 27 VAL B CA 1
ATOM 4007 C C . VAL B 1 27 ? -0.286 40.688 11.859 1 93.69 27 VAL B C 1
ATOM 4009 O O . VAL B 1 27 ? 0.373 41.406 12.617 1 93.69 27 VAL B O 1
ATOM 4012 N N . PRO B 1 28 ? 0.29 40.062 10.914 1 95.75 28 PRO B N 1
ATOM 4013 C CA . PRO B 1 28 ? 1.737 40.219 10.742 1 95.75 28 PRO B CA 1
ATOM 4014 C C . PRO B 1 28 ? 2.145 41.656 10.445 1 95.75 28 PRO B C 1
ATOM 4016 O O . PRO B 1 28 ? 3.242 42.062 10.82 1 95.75 28 PRO B O 1
ATOM 4019 N N . ILE B 1 29 ? 1.294 42.406 9.812 1 94.38 29 ILE B N 1
ATOM 4020 C CA . ILE B 1 29 ? 1.582 43.812 9.523 1 94.38 29 ILE B CA 1
ATOM 4021 C C . ILE B 1 29 ? 1.639 44.625 10.828 1 94.38 29 ILE B C 1
ATOM 4023 O O . ILE B 1 29 ? 2.545 45.438 11.023 1 94.38 29 ILE B O 1
ATOM 4027 N N . ILE B 1 30 ? 0.689 44.344 11.664 1 94.88 30 ILE B N 1
ATOM 4028 C CA . ILE B 1 30 ? 0.654 45.031 12.953 1 94.88 30 ILE B CA 1
ATOM 4029 C C . ILE B 1 30 ? 1.901 44.656 13.758 1 94.88 30 ILE B C 1
ATOM 4031 O O . ILE B 1 30 ? 2.52 45.531 14.375 1 94.88 30 ILE B O 1
ATOM 4035 N N . VAL B 1 31 ? 2.217 43.438 13.727 1 94.12 31 VAL B N 1
ATOM 4036 C CA . VAL B 1 31 ? 3.395 42.969 14.461 1 94.12 31 VAL B CA 1
ATOM 4037 C C . VAL B 1 31 ? 4.652 43.562 13.844 1 94.12 31 VAL B C 1
ATOM 4039 O O . VAL B 1 31 ? 5.598 43.938 14.562 1 94.12 31 VAL B O 1
ATOM 4042 N N . GLY B 1 32 ? 4.719 43.688 12.547 1 94.25 32 GLY B N 1
ATOM 4043 C CA . GLY B 1 32 ? 5.832 44.344 11.891 1 94.25 32 GLY B CA 1
ATOM 4044 C C . GLY B 1 32 ? 5.996 45.781 12.312 1 94.25 32 GLY B C 1
ATOM 4045 O O . GLY B 1 32 ? 7.121 46.281 12.461 1 94.25 32 GLY B O 1
ATOM 4046 N N . CYS B 1 33 ? 4.879 46.5 12.57 1 93.81 33 CYS B N 1
ATOM 4047 C CA . CYS B 1 33 ? 4.922 47.875 13.047 1 93.81 33 CYS B CA 1
ATOM 4048 C C . CYS B 1 33 ? 5.457 47.938 14.477 1 93.81 33 CYS B C 1
ATOM 4050 O O . CYS B 1 33 ? 6.191 48.844 14.82 1 93.81 33 CYS B O 1
ATOM 4052 N N . PHE B 1 34 ? 5.074 46.969 15.195 1 93.5 34 PHE B N 1
ATOM 4053 C CA . PHE B 1 34 ? 5.512 46.938 16.578 1 93.5 34 PHE B CA 1
ATOM 4054 C C . PHE B 1 34 ? 7.02 46.719 16.672 1 93.5 34 PHE B C 1
ATOM 4056 O O . PHE B 1 34 ? 7.68 47.312 17.531 1 93.5 34 PHE B O 1
ATOM 4063 N N . PHE B 1 35 ? 7.539 45.938 15.82 1 94.81 35 PHE B N 1
ATOM 4064 C CA . PHE B 1 35 ? 8.969 45.656 15.836 1 94.81 35 PHE B CA 1
ATOM 4065 C C . PHE B 1 35 ? 9.719 46.625 14.93 1 94.81 35 PHE B C 1
ATOM 4067 O O . PHE B 1 35 ? 10.922 46.469 14.711 1 94.81 35 PHE B O 1
ATOM 4074 N N . GLN B 1 36 ? 9.062 47.531 14.32 1 94.75 36 GLN B N 1
ATOM 4075 C CA . GLN B 1 36 ? 9.617 48.594 13.5 1 94.75 36 GLN B CA 1
ATOM 4076 C C . GLN B 1 36 ? 10.328 48.031 12.273 1 94.75 36 GLN B C 1
ATOM 4078 O O . GLN B 1 36 ? 11.438 48.469 11.945 1 94.75 36 GLN B O 1
ATOM 4083 N N . GLU B 1 37 ? 9.703 47.094 11.703 1 95.81 37 GLU B N 1
ATOM 4084 C CA . GLU B 1 37 ? 10.203 46.5 10.453 1 95.81 37 GLU B CA 1
ATOM 4085 C C . GLU B 1 37 ? 9.5 47.125 9.242 1 95.81 37 GLU B C 1
ATOM 4087 O O . GLU B 1 37 ? 8.852 46.406 8.477 1 95.81 37 GLU B O 1
ATOM 4092 N N . TRP B 1 38 ? 9.812 48.312 8.953 1 93.19 38 TRP B N 1
ATOM 4093 C CA . TRP B 1 38 ? 9.109 49.094 7.941 1 93.19 38 TRP B CA 1
ATOM 4094 C C . TRP B 1 38 ? 9.383 48.531 6.543 1 93.19 38 TRP B C 1
ATOM 4096 O O . TRP B 1 38 ? 8.516 48.562 5.672 1 93.19 38 TRP B O 1
ATOM 4106 N N . TYR B 1 39 ? 10.523 48 6.328 1 92 39 TYR B N 1
ATOM 4107 C CA . TYR B 1 39 ? 10.922 47.531 5.008 1 92 39 TYR B CA 1
ATOM 4108 C C . TYR B 1 39 ? 10.133 46.281 4.629 1 92 39 TYR B C 1
ATOM 4110 O O . TYR B 1 39 ? 9.961 46 3.443 1 92 39 TYR B O 1
ATOM 4118 N N . ALA B 1 40 ? 9.703 45.562 5.594 1 93.81 40 ALA B N 1
ATOM 4119 C CA . ALA B 1 40 ? 9.039 44.281 5.348 1 93.81 40 ALA B CA 1
ATOM 4120 C C . ALA B 1 40 ? 7.535 44.469 5.172 1 93.81 40 ALA B C 1
ATOM 4122 O O . ALA B 1 40 ? 6.84 43.562 4.711 1 93.81 40 ALA B O 1
ATOM 4123 N N . LEU B 1 41 ? 6.98 45.594 5.461 1 93.88 41 LEU B N 1
ATOM 4124 C CA . LEU B 1 41 ? 5.539 45.844 5.469 1 93.88 41 LEU B CA 1
ATOM 4125 C C . LEU B 1 41 ? 4.969 45.781 4.059 1 93.88 41 LEU B C 1
ATOM 4127 O O . LEU B 1 41 ? 3.924 45.156 3.842 1 93.88 41 LEU B O 1
ATOM 4131 N N . PRO B 1 42 ? 5.719 46.344 3.09 1 93.25 42 PRO B N 1
ATOM 4132 C CA . PRO B 1 42 ? 5.18 46.188 1.735 1 93.25 42 PRO B CA 1
ATOM 4133 C C . PRO B 1 42 ? 5.18 44.75 1.251 1 93.25 42 PRO B C 1
ATOM 4135 O O . PRO B 1 42 ? 4.324 44.344 0.454 1 93.25 42 PRO B O 1
ATOM 4138 N N . TRP B 1 43 ? 6.148 44 1.668 1 94.25 43 TRP B N 1
ATOM 4139 C CA . TRP B 1 43 ? 6.191 42.594 1.297 1 94.25 43 TRP B CA 1
ATOM 4140 C C . TRP B 1 43 ? 4.945 41.875 1.787 1 94.25 43 TRP B C 1
ATOM 4142 O O . TRP B 1 43 ? 4.297 41.156 1.021 1 94.25 43 TRP B O 1
ATOM 4152 N N . MET B 1 44 ? 4.617 42.094 3.02 1 94.12 44 MET B N 1
ATOM 4153 C CA . MET B 1 44 ? 3.455 41.438 3.635 1 94.12 44 MET B CA 1
ATOM 4154 C C . MET B 1 44 ? 2.16 42 3.039 1 94.12 44 MET B C 1
ATOM 4156 O O . MET B 1 44 ? 1.192 41.25 2.867 1 94.12 44 MET B O 1
ATOM 4160 N N . ALA B 1 45 ? 2.139 43.25 2.686 1 93.75 45 ALA B N 1
ATOM 4161 C CA . ALA B 1 45 ? 0.958 43.906 2.139 1 93.75 45 ALA B CA 1
ATOM 4162 C C . ALA B 1 45 ? 0.585 43.344 0.776 1 93.75 45 ALA B C 1
ATOM 4164 O O . ALA B 1 45 ? -0.576 43.375 0.365 1 93.75 45 ALA B O 1
ATOM 4165 N N . SER B 1 46 ? 1.53 42.781 0.133 1 94 46 SER B N 1
ATOM 4166 C CA . SER B 1 46 ? 1.268 42.188 -1.18 1 94 46 SER B CA 1
ATOM 4167 C C . SER B 1 46 ? 0.226 41.094 -1.094 1 94 46 SER B C 1
ATOM 4169 O O . SER B 1 46 ? -0.731 41.062 -1.871 1 94 46 SER B O 1
ATOM 4171 N N . SER B 1 47 ? 0.426 40.188 -0.182 1 93.94 47 SER B N 1
ATOM 4172 C CA . SER B 1 47 ? -0.548 39.094 -0.011 1 93.94 47 SER B CA 1
ATOM 4173 C C . SER B 1 47 ? -1.878 39.656 0.504 1 93.94 47 SER B C 1
ATOM 4175 O O . SER B 1 47 ? -2.943 39.156 0.118 1 93.94 47 SER B O 1
ATOM 4177 N N . THR B 1 48 ? -1.838 40.656 1.37 1 93 48 THR B N 1
ATOM 4178 C CA . THR B 1 48 ? -3.053 41.25 1.898 1 93 48 THR B CA 1
ATOM 4179 C C . THR B 1 48 ? -3.877 41.875 0.774 1 93 48 THR B C 1
ATOM 4181 O O . THR B 1 48 ? -5.082 41.625 0.67 1 93 48 THR B O 1
ATOM 4184 N N . PHE B 1 49 ? -3.215 42.594 -0.048 1 94.19 49 PHE B N 1
ATOM 4185 C CA . PHE B 1 49 ? -3.895 43.25 -1.156 1 94.19 49 PHE B CA 1
ATOM 4186 C C . PHE B 1 49 ? -4.43 42.219 -2.15 1 94.19 49 PHE B C 1
ATOM 4188 O O . PHE B 1 49 ? -5.516 42.406 -2.703 1 94.19 49 PHE B O 1
ATOM 4195 N N . ALA B 1 50 ? -3.658 41.281 -2.396 1 94.38 50 ALA B N 1
ATOM 4196 C CA . ALA B 1 50 ? -4.078 40.25 -3.348 1 94.38 50 ALA B CA 1
ATOM 4197 C C . ALA B 1 50 ? -5.312 39.5 -2.842 1 94.38 50 ALA B C 1
ATOM 4199 O O . ALA B 1 50 ? -6.258 39.281 -3.598 1 94.38 50 ALA B O 1
ATOM 4200 N N . MET B 1 51 ? -5.32 39.156 -1.591 1 92.69 51 MET B N 1
ATOM 4201 C CA . MET B 1 51 ? -6.434 38.406 -1.03 1 92.69 51 MET B CA 1
ATOM 4202 C C . MET B 1 51 ? -7.664 39.281 -0.863 1 92.69 51 MET B C 1
ATOM 4204 O O . MET B 1 51 ? -8.773 38.875 -1.213 1 92.69 51 MET B O 1
ATOM 4208 N N . LEU B 1 52 ? -7.48 40.438 -0.368 1 92.5 52 LEU B N 1
ATOM 4209 C CA . LEU B 1 52 ? -8.609 41.375 -0.206 1 92.5 52 LEU B CA 1
ATOM 4210 C C . LEU B 1 52 ? -9.117 41.844 -1.561 1 92.5 52 LEU B C 1
ATOM 4212 O O . LEU B 1 52 ? -10.32 42.031 -1.752 1 92.5 52 LEU B O 1
ATOM 4216 N N . GLY B 1 53 ? -8.219 42.125 -2.455 1 93.75 53 GLY B N 1
ATOM 4217 C CA . GLY B 1 53 ? -8.609 42.531 -3.787 1 93.75 53 GLY B CA 1
ATOM 4218 C C . GLY B 1 53 ? -9.391 41.5 -4.551 1 93.75 53 GLY B C 1
ATOM 4219 O O . GLY B 1 53 ? -10.492 41.75 -5.043 1 93.75 53 GLY B O 1
ATOM 4220 N N . LEU B 1 54 ? -8.781 40.375 -4.648 1 92.44 54 LEU B N 1
ATOM 4221 C CA . LEU B 1 54 ? -9.461 39.281 -5.348 1 92.44 54 LEU B CA 1
ATOM 4222 C C . LEU B 1 54 ? -10.75 38.906 -4.633 1 92.44 54 LEU B C 1
ATOM 4224 O O . LEU B 1 54 ? -11.758 38.594 -5.277 1 92.44 54 LEU B O 1
ATOM 4228 N N . GLY B 1 55 ? -10.641 38.844 -3.326 1 89.56 55 GLY B N 1
ATOM 4229 C CA . GLY B 1 55 ? -11.844 38.562 -2.559 1 89.56 55 GLY B CA 1
ATOM 4230 C C . GLY B 1 55 ? -12.938 39.562 -2.766 1 89.56 55 GLY B C 1
ATOM 4231 O O . GLY B 1 55 ? -14.109 39.219 -2.906 1 89.56 55 GLY B O 1
ATOM 4232 N N . GLY B 1 56 ? -12.539 40.844 -2.768 1 89.88 56 GLY B N 1
ATOM 4233 C CA . GLY B 1 56 ? -13.5 41.906 -3.025 1 89.88 56 GLY B CA 1
ATOM 4234 C C . GLY B 1 56 ? -14.109 41.844 -4.41 1 89.88 56 GLY B C 1
ATOM 4235 O O . GLY B 1 56 ? -15.312 42.031 -4.574 1 89.88 56 GLY B O 1
ATOM 4236 N N . LEU B 1 57 ? -13.344 41.531 -5.375 1 91.38 57 LEU B N 1
ATOM 4237 C CA . LEU B 1 57 ? -13.812 41.438 -6.754 1 91.38 57 LEU B CA 1
ATOM 4238 C C . LEU B 1 57 ? -14.789 40.25 -6.914 1 91.38 57 LEU B C 1
ATOM 4240 O O . LEU B 1 57 ? -15.805 40.375 -7.598 1 91.38 57 LEU B O 1
ATOM 4244 N N . LEU B 1 58 ? -14.492 39.188 -6.293 1 88.25 58 LEU B N 1
ATOM 4245 C CA . LEU B 1 58 ? -15.352 38.031 -6.406 1 88.25 58 LEU B CA 1
ATOM 4246 C C . LEU B 1 58 ? -16.641 38.219 -5.605 1 88.25 58 LEU B C 1
ATOM 4248 O O . LEU B 1 58 ? -17.672 37.656 -5.957 1 88.25 58 LEU B O 1
ATOM 4252 N N . HIS B 1 59 ? -16.5 38.938 -4.594 1 82.69 59 HIS B N 1
ATOM 4253 C CA . HIS B 1 59 ? -17.672 39.188 -3.746 1 82.69 59 HIS B CA 1
ATOM 4254 C C . HIS B 1 59 ? -18.688 40.062 -4.457 1 82.69 59 HIS B C 1
ATOM 4256 O O . HIS B 1 59 ? -19.859 40.125 -4.059 1 82.69 59 HIS B O 1
ATOM 4262 N N . LEU B 1 60 ? -18.25 40.719 -5.535 1 82 60 LEU B N 1
ATOM 4263 C CA . LEU B 1 60 ? -19.141 41.594 -6.293 1 82 60 LEU B CA 1
ATOM 4264 C C . LEU B 1 60 ? -20 40.781 -7.258 1 82 60 LEU B C 1
ATOM 4266 O O . LEU B 1 60 ? -20.969 41.281 -7.816 1 82 60 LEU B O 1
ATOM 4270 N N . LEU B 1 61 ? -19.75 39.562 -7.348 1 80.62 61 LEU B N 1
ATOM 4271 C CA . LEU B 1 61 ? -20.547 38.719 -8.227 1 80.62 61 LEU B CA 1
ATOM 4272 C C . LEU B 1 61 ? -21.953 38.531 -7.645 1 80.62 61 LEU B C 1
ATOM 4274 O O . LEU B 1 61 ? -22.141 38.594 -6.43 1 80.62 61 LEU B O 1
ATOM 4278 N N . PRO B 1 62 ? -22.906 38.312 -8.516 1 72.75 62 PRO B N 1
ATOM 4279 C CA . PRO B 1 62 ? -24.297 38.219 -8.047 1 72.75 62 PRO B CA 1
ATOM 4280 C C . PRO B 1 62 ? -24.531 36.969 -7.176 1 72.75 62 PRO B C 1
ATOM 4282 O O . PRO B 1 62 ? -23.906 35.938 -7.387 1 72.75 62 PRO B O 1
ATOM 4285 N N . LYS B 1 63 ? -25.25 37.188 -6.121 1 65.75 63 LYS B N 1
ATOM 4286 C CA . LYS B 1 63 ? -25.609 36.125 -5.188 1 65.75 63 LYS B CA 1
ATOM 4287 C C . LYS B 1 63 ? -26.484 35.062 -5.859 1 65.75 63 LYS B C 1
ATOM 4289 O O . LYS B 1 63 ? -27.375 35.406 -6.645 1 65.75 63 LYS B O 1
ATOM 4294 N N . ASN B 1 64 ? -25.984 33.844 -5.824 1 58.59 64 ASN B N 1
ATOM 4295 C CA . ASN B 1 64 ? -26.859 32.812 -6.348 1 58.59 64 ASN B CA 1
ATOM 4296 C C . ASN B 1 64 ? -28.016 32.5 -5.391 1 58.59 64 ASN B C 1
ATOM 4298 O O . ASN B 1 64 ? -27.797 32.375 -4.184 1 58.59 64 ASN B O 1
ATOM 4302 N N . THR B 1 65 ? -29.266 32.594 -5.828 1 56.31 65 THR B N 1
ATOM 4303 C CA . THR B 1 65 ? -30.484 32.375 -5.051 1 56.31 65 THR B CA 1
ATOM 4304 C C . THR B 1 65 ? -30.656 30.891 -4.766 1 56.31 65 THR B C 1
ATOM 4306 O O . THR B 1 65 ? -31.406 30.516 -3.855 1 56.31 65 THR B O 1
ATOM 4309 N N . LYS B 1 66 ? -30.047 29.953 -5.566 1 59.19 66 LYS B N 1
ATOM 4310 C CA . LYS B 1 66 ? -30.281 28.531 -5.312 1 59.19 66 LYS B CA 1
ATOM 4311 C C . LYS B 1 66 ? -29.078 27.891 -4.637 1 59.19 66 LYS B C 1
ATOM 4313 O O . LYS B 1 66 ? -27.922 28.203 -4.961 1 59.19 66 LYS B O 1
ATOM 4318 N N . PRO B 1 67 ? -29.453 27.188 -3.584 1 60.5 67 PRO B N 1
ATOM 4319 C CA . PRO B 1 67 ? -28.344 26.484 -2.928 1 60.5 67 PRO B CA 1
ATOM 4320 C C . PRO B 1 67 ? -27.5 25.672 -3.904 1 60.5 67 PRO B C 1
ATOM 4322 O O . PRO B 1 67 ? -28.047 24.938 -4.73 1 60.5 67 PRO B O 1
ATOM 4325 N N . PRO B 1 68 ? -26.312 26.094 -3.98 1 62.16 68 PRO B N 1
ATOM 4326 C CA . PRO B 1 68 ? -25.453 25.375 -4.926 1 62.16 68 PRO B CA 1
ATOM 4327 C C . PRO B 1 68 ? -25.422 23.859 -4.676 1 62.16 68 PRO B C 1
ATOM 4329 O O . PRO B 1 68 ? -25.688 23.422 -3.557 1 62.16 68 PRO B O 1
ATOM 4332 N N . ARG B 1 69 ? -25.266 23.141 -5.668 1 68 69 ARG B N 1
ATOM 4333 C CA . ARG B 1 69 ? -25.109 21.703 -5.605 1 68 69 ARG B CA 1
ATOM 4334 C C . ARG B 1 69 ? -23.891 21.312 -4.762 1 68 69 ARG B C 1
ATOM 4336 O O . ARG B 1 69 ? -22.922 22.062 -4.672 1 68 69 ARG B O 1
ATOM 4343 N N . ALA B 1 70 ? -24.016 20.25 -4.047 1 67.56 70 ALA B N 1
ATOM 4344 C CA . ALA B 1 70 ? -22.953 19.734 -3.17 1 67.56 70 ALA B CA 1
ATOM 4345 C C . ALA B 1 70 ? -21.625 19.641 -3.91 1 67.56 70 ALA B C 1
ATOM 4347 O O . ALA B 1 70 ? -20.578 19.984 -3.361 1 67.56 70 ALA B O 1
ATOM 4348 N N . SER B 1 71 ? -21.734 19.344 -5.156 1 72 71 SER B N 1
ATOM 4349 C CA . SER B 1 71 ? -20.516 19.172 -5.961 1 72 71 SER B CA 1
ATOM 4350 C C . SER B 1 71 ? -19.812 20.516 -6.164 1 72 71 SER B C 1
ATOM 4352 O O . SER B 1 71 ? -18.578 20.578 -6.121 1 72 71 SER B O 1
ATOM 4354 N N . LEU B 1 72 ? -20.516 21.516 -6.219 1 72.75 72 LEU B N 1
ATOM 4355 C CA . LEU B 1 72 ? -19.938 22.844 -6.441 1 72.75 72 LEU B CA 1
ATOM 4356 C C . LEU B 1 72 ? -19.312 23.375 -5.16 1 72.75 72 LEU B C 1
ATOM 4358 O O . LEU B 1 72 ? -18.234 23.984 -5.203 1 72.75 72 LEU B O 1
ATOM 4362 N N . SER B 1 73 ? -19.984 23.078 -4.125 1 72.75 73 SER B N 1
ATOM 4363 C CA . SER B 1 73 ? -19.453 23.547 -2.848 1 72.75 73 SER B CA 1
ATOM 4364 C C . SER B 1 73 ? -18.141 22.828 -2.506 1 72.75 73 SER B C 1
ATOM 4366 O O . SER B 1 73 ? -17.203 23.453 -2 1 72.75 73 SER B O 1
ATOM 4368 N N . ILE B 1 74 ? -18.125 21.609 -2.791 1 75.25 74 ILE B N 1
ATOM 4369 C CA . ILE B 1 74 ? -16.922 20.812 -2.537 1 75.25 74 ILE B CA 1
ATOM 4370 C C . ILE B 1 74 ? -15.797 21.281 -3.443 1 75.25 74 ILE B C 1
ATOM 4372 O O . ILE B 1 74 ? -14.648 21.422 -3 1 75.25 74 ILE B O 1
ATOM 4376 N N . SER B 1 75 ? -16.125 21.609 -4.57 1 79.25 75 SER B N 1
ATOM 4377 C CA . SER B 1 75 ? -15.125 22.094 -5.516 1 79.25 75 SER B CA 1
ATOM 4378 C C . SER B 1 75 ? -14.609 23.469 -5.125 1 79.25 75 SER B C 1
ATOM 4380 O O . SER B 1 75 ? -13.445 23.797 -5.348 1 79.25 75 SER B O 1
ATOM 4382 N N . ALA B 1 76 ? -15.461 24.281 -4.527 1 80.88 76 ALA B N 1
ATOM 4383 C CA . ALA B 1 76 ? -15.078 25.625 -4.086 1 80.88 76 ALA B CA 1
ATOM 4384 C C . ALA B 1 76 ? -13.992 25.547 -3.014 1 80.88 76 ALA B C 1
ATOM 4386 O O . ALA B 1 76 ? -13.07 26.375 -2.996 1 80.88 76 ALA B O 1
ATOM 4387 N N . THR B 1 77 ? -14.125 24.547 -2.225 1 81.25 77 THR B N 1
ATOM 4388 C CA . THR B 1 77 ? -13.125 24.375 -1.176 1 81.25 77 THR B CA 1
ATOM 4389 C C . THR B 1 77 ? -11.75 24.078 -1.775 1 81.25 77 THR B C 1
ATOM 4391 O O . THR B 1 77 ? -10.742 24.594 -1.305 1 81.25 77 THR B O 1
ATOM 4394 N N . ALA B 1 78 ? -11.773 23.266 -2.736 1 87.06 78 ALA B N 1
ATOM 4395 C CA . ALA B 1 78 ? -10.523 22.938 -3.41 1 87.06 78 ALA B CA 1
ATOM 4396 C C . ALA B 1 78 ? -9.906 24.172 -4.059 1 87.06 78 ALA B C 1
ATOM 4398 O O . ALA B 1 78 ? -8.688 24.375 -3.977 1 87.06 78 ALA B O 1
ATOM 4399 N N . VAL B 1 79 ? -10.711 24.984 -4.535 1 86.88 79 VAL B N 1
ATOM 4400 C CA . VAL B 1 79 ? -10.227 26.188 -5.215 1 86.88 79 VAL B CA 1
ATOM 4401 C C . VAL B 1 79 ? -9.703 27.188 -4.191 1 86.88 79 VAL B C 1
ATOM 4403 O O . VAL B 1 79 ? -8.68 27.828 -4.406 1 86.88 79 VAL B O 1
ATOM 4406 N N . ILE B 1 80 ? -10.391 27.297 -3.129 1 85.62 80 ILE B N 1
ATOM 4407 C CA . ILE B 1 80 ? -9.992 28.234 -2.074 1 85.62 80 ILE B CA 1
ATOM 4408 C C . ILE B 1 80 ? -8.602 27.859 -1.563 1 85.62 80 ILE B C 1
ATOM 4410 O O . ILE B 1 80 ? -7.73 28.734 -1.445 1 85.62 80 ILE B O 1
ATOM 4414 N N . TRP B 1 81 ? -8.375 26.578 -1.333 1 88.38 81 TRP B N 1
ATOM 4415 C CA . TRP B 1 81 ? -7.086 26.125 -0.806 1 88.38 81 TRP B CA 1
ATOM 4416 C C . TRP B 1 81 ? -5.969 26.375 -1.816 1 88.38 81 TRP B C 1
ATOM 4418 O O . TRP B 1 81 ? -4.867 26.781 -1.446 1 88.38 81 TRP B O 1
ATOM 4428 N N . ALA B 1 82 ? -6.324 26.125 -2.998 1 91.12 82 ALA B N 1
ATOM 4429 C CA . ALA B 1 82 ? -5.332 26.359 -4.043 1 91.12 82 ALA B CA 1
ATOM 4430 C C . ALA B 1 82 ? -4.992 27.844 -4.168 1 91.12 82 ALA B C 1
ATOM 4432 O O . ALA B 1 82 ? -3.824 28.203 -4.297 1 91.12 82 ALA B O 1
ATOM 4433 N N . LEU B 1 83 ? -5.969 28.688 -4.055 1 90.25 83 LEU B N 1
ATOM 4434 C CA . LEU B 1 83 ? -5.781 30.125 -4.203 1 90.25 83 LEU B CA 1
ATOM 4435 C C . LEU B 1 83 ? -5.02 30.703 -3.014 1 90.25 83 LEU B C 1
ATOM 4437 O O . LEU B 1 83 ? -4.094 31.5 -3.191 1 90.25 83 LEU B O 1
ATOM 4441 N N . VAL B 1 84 ? -5.418 30.312 -1.908 1 90.25 84 VAL B N 1
ATOM 4442 C CA . VAL B 1 84 ? -4.758 30.828 -0.713 1 90.25 84 VAL B CA 1
ATOM 4443 C C . VAL B 1 84 ? -3.305 30.344 -0.68 1 90.25 84 VAL B C 1
ATOM 4445 O O . VAL B 1 84 ? -2.414 31.094 -0.256 1 90.25 84 VAL B O 1
ATOM 4448 N N . GLY B 1 85 ? -3.129 29.094 -1.08 1 92.75 85 GLY B N 1
ATOM 4449 C CA . GLY B 1 85 ? -1.771 28.578 -1.166 1 92.75 85 GLY B CA 1
ATOM 4450 C C . GLY B 1 85 ? -0.895 29.375 -2.119 1 92.75 85 GLY B C 1
ATOM 4451 O O . GLY B 1 85 ? 0.28 29.609 -1.833 1 92.75 85 GLY B O 1
ATOM 4452 N N . PHE B 1 86 ? -1.494 29.812 -3.123 1 94.06 86 PHE B N 1
ATOM 4453 C CA . PHE B 1 86 ? -0.727 30.547 -4.121 1 94.06 86 PHE B CA 1
ATOM 4454 C C . PHE B 1 86 ? -0.588 32 -3.732 1 94.06 86 PHE B C 1
ATOM 4456 O O . PHE B 1 86 ? 0.5 32.594 -3.822 1 94.06 86 PHE B O 1
ATOM 4463 N N . LEU B 1 87 ? -1.602 32.625 -3.248 1 94.12 87 LEU B N 1
ATOM 4464 C CA . LEU B 1 87 ? -1.594 34.062 -2.936 1 94.12 87 LEU B CA 1
ATOM 4465 C C . LEU B 1 87 ? -0.776 34.344 -1.679 1 94.12 87 LEU B C 1
ATOM 4467 O O . LEU B 1 87 ? -0.274 35.438 -1.492 1 94.12 87 LEU B O 1
ATOM 4471 N N . GLY B 1 88 ? -0.622 33.375 -0.904 1 95.19 88 GLY B N 1
ATOM 4472 C CA . GLY B 1 88 ? 0.129 33.562 0.328 1 95.19 88 GLY B CA 1
ATOM 4473 C C . GLY B 1 88 ? 1.632 33.531 0.12 1 95.19 88 GLY B C 1
ATOM 4474 O O . GLY B 1 88 ? 2.396 33.812 1.037 1 95.19 88 GLY B O 1
ATOM 4475 N N . CYS B 1 89 ? 2.053 33.281 -1.1 1 96.69 89 CYS B N 1
ATOM 4476 C CA . CYS B 1 89 ? 3.479 33.062 -1.304 1 96.69 89 CYS B CA 1
ATOM 4477 C C . CYS B 1 89 ? 4.191 34.375 -1.612 1 96.69 89 CYS B C 1
ATOM 4479 O O . CYS B 1 89 ? 5.422 34.438 -1.574 1 96.69 89 CYS B O 1
ATOM 4481 N N . PHE B 1 90 ? 3.543 35.469 -1.743 1 96.25 90 PHE B N 1
ATOM 4482 C CA . PHE B 1 90 ? 4.125 36.719 -2.23 1 96.25 90 PHE B CA 1
ATOM 4483 C C . PHE B 1 90 ? 5.156 37.25 -1.243 1 96.25 90 PHE B C 1
ATOM 4485 O O . PHE B 1 90 ? 6.262 37.625 -1.636 1 96.25 90 PHE B O 1
ATOM 4492 N N . PRO B 1 91 ? 4.809 37.312 -0.006 1 96.12 91 PRO B N 1
ATOM 4493 C CA . PRO B 1 91 ? 5.82 37.812 0.931 1 96.12 91 PRO B CA 1
ATOM 4494 C C . PRO B 1 91 ? 7.121 37 0.866 1 96.12 91 PRO B C 1
ATOM 4496 O O . PRO B 1 91 ? 8.203 37.562 1.033 1 96.12 91 PRO B O 1
ATOM 4499 N N . PHE B 1 92 ? 7.035 35.75 0.595 1 96.56 92 PHE B N 1
ATOM 4500 C CA . PHE B 1 92 ? 8.227 34.906 0.52 1 96.56 92 PHE B CA 1
ATOM 4501 C C . PHE B 1 92 ? 9.047 35.219 -0.723 1 96.56 92 PHE B C 1
ATOM 4503 O O . PHE B 1 92 ? 10.273 35.156 -0.698 1 96.56 92 PHE B O 1
ATOM 4510 N N . ILE B 1 93 ? 8.336 35.594 -1.789 1 96.12 93 ILE B N 1
ATOM 4511 C CA . ILE B 1 93 ? 9.023 35.969 -3.014 1 96.12 93 ILE B CA 1
ATOM 4512 C C . ILE B 1 93 ? 9.836 37.25 -2.758 1 96.12 93 ILE B C 1
ATOM 4514 O O . ILE B 1 93 ? 11.016 37.312 -3.131 1 96.12 93 ILE B O 1
ATOM 4518 N N . PHE B 1 94 ? 9.227 38.156 -2.078 1 94.56 94 PHE B N 1
ATOM 4519 C CA . PHE B 1 94 ? 9.898 39.406 -1.813 1 94.56 94 PHE B CA 1
ATOM 4520 C C . PHE B 1 94 ? 11 39.25 -0.779 1 94.56 94 PHE B C 1
ATOM 4522 O O . PHE B 1 94 ? 11.93 40.062 -0.708 1 94.56 94 PHE B O 1
ATOM 4529 N N . ALA B 1 95 ? 10.898 38.219 -0.018 1 92.88 95 ALA B N 1
ATOM 4530 C CA . ALA B 1 95 ? 11.945 37.906 0.946 1 92.88 95 ALA B CA 1
ATOM 4531 C C . ALA B 1 95 ? 13.117 37.188 0.268 1 92.88 95 ALA B C 1
ATOM 4533 O O . ALA B 1 95 ? 14.109 36.844 0.921 1 92.88 95 ALA B O 1
ATOM 4534 N N . GLY B 1 96 ? 13.008 36.844 -1.035 1 92.25 96 GLY B N 1
ATOM 4535 C CA . GLY B 1 96 ? 14.156 36.375 -1.782 1 92.25 96 GLY B CA 1
ATOM 4536 C C . GLY B 1 96 ? 13.969 34.969 -2.334 1 92.25 96 GLY B C 1
ATOM 4537 O O . GLY B 1 96 ? 14.875 34.406 -2.955 1 92.25 96 GLY B O 1
ATOM 4538 N N . MET B 1 97 ? 12.797 34.406 -2.197 1 95.38 97 MET B N 1
ATOM 4539 C CA . MET B 1 97 ? 12.578 33.031 -2.695 1 95.38 97 MET B CA 1
ATOM 4540 C C . MET B 1 97 ? 12.094 33.062 -4.141 1 95.38 97 MET B C 1
ATOM 4542 O O . MET B 1 97 ? 11.281 33.906 -4.516 1 95.38 97 MET B O 1
ATOM 4546 N N . PRO B 1 98 ? 12.633 32.125 -4.918 1 96.25 98 PRO B N 1
ATOM 4547 C CA . PRO B 1 98 ? 12.039 32 -6.246 1 96.25 98 PRO B CA 1
ATOM 4548 C C . PRO B 1 98 ? 10.555 31.641 -6.195 1 96.25 98 PRO B C 1
ATOM 4550 O O . PRO B 1 98 ? 10.078 31.109 -5.191 1 96.25 98 PRO B O 1
ATOM 4553 N N . LEU B 1 99 ? 9.859 31.891 -7.223 1 96.69 99 LEU B N 1
ATOM 4554 C CA . LEU B 1 99 ? 8.406 31.75 -7.285 1 96.69 99 LEU B CA 1
ATOM 4555 C C . LEU B 1 99 ? 7.977 30.344 -6.926 1 96.69 99 LEU B C 1
ATOM 4557 O O . LEU B 1 99 ? 7.094 30.141 -6.086 1 96.69 99 LEU B O 1
ATOM 4561 N N . ILE B 1 100 ? 8.602 29.328 -7.512 1 97.31 100 ILE B N 1
ATOM 4562 C CA . ILE B 1 100 ? 8.219 27.938 -7.297 1 97.31 100 ILE B CA 1
ATOM 4563 C C . ILE B 1 100 ? 8.484 27.547 -5.844 1 97.31 100 ILE B C 1
ATOM 4565 O O . ILE B 1 100 ? 7.656 26.891 -5.207 1 97.31 100 ILE B O 1
ATOM 4569 N N . ASP B 1 101 ? 9.594 28.016 -5.316 1 97.56 101 ASP B N 1
ATOM 4570 C CA . ASP B 1 101 ? 9.938 27.719 -3.928 1 97.56 101 ASP B CA 1
ATOM 4571 C C . ASP B 1 101 ? 8.961 28.391 -2.967 1 97.56 101 ASP B C 1
ATOM 4573 O O . ASP B 1 101 ? 8.555 27.797 -1.97 1 97.56 101 ASP B O 1
ATOM 4577 N N . ALA B 1 102 ? 8.648 29.625 -3.338 1 97.62 102 ALA B N 1
ATOM 4578 C CA . ALA B 1 102 ? 7.734 30.375 -2.492 1 97.62 102 ALA B CA 1
ATOM 4579 C C . ALA B 1 102 ? 6.348 29.75 -2.484 1 97.62 102 ALA B C 1
ATOM 4581 O O . ALA B 1 102 ? 5.699 29.672 -1.438 1 97.62 102 ALA B O 1
ATOM 4582 N N . ALA B 1 103 ? 5.941 29.344 -3.646 1 97.5 103 ALA B N 1
ATOM 4583 C CA . ALA B 1 103 ? 4.648 28.672 -3.744 1 97.5 103 ALA B CA 1
ATOM 4584 C C . ALA B 1 103 ? 4.637 27.375 -2.945 1 97.5 103 ALA B C 1
ATOM 4586 O O . ALA B 1 103 ? 3.654 27.062 -2.266 1 97.5 103 ALA B O 1
ATOM 4587 N N . PHE B 1 104 ? 5.727 26.656 -3.074 1 97.75 104 PHE B N 1
ATOM 4588 C CA . PHE B 1 104 ? 5.871 25.422 -2.301 1 97.75 104 PHE B CA 1
ATOM 4589 C C . PHE B 1 104 ? 5.789 25.719 -0.806 1 97.75 104 PHE B C 1
ATOM 4591 O O . PHE B 1 104 ? 5.043 25.062 -0.081 1 97.75 104 PHE B O 1
ATOM 4598 N N . GLU B 1 105 ? 6.496 26.703 -0.396 1 96.94 105 GLU B N 1
ATOM 4599 C CA . GLU B 1 105 ? 6.551 27.094 1.012 1 96.94 105 GLU B CA 1
ATOM 4600 C C . GLU B 1 105 ? 5.176 27.516 1.523 1 96.94 105 GLU B C 1
ATOM 4602 O O . GLU B 1 105 ? 4.77 27.125 2.619 1 96.94 105 GLU B O 1
ATOM 4607 N N . SER B 1 106 ? 4.496 28.25 0.755 1 97 106 SER B N 1
ATOM 4608 C CA . SER B 1 106 ? 3.178 28.75 1.13 1 97 106 SER B CA 1
ATOM 4609 C C . SER B 1 106 ? 2.168 27.609 1.244 1 97 106 SER B C 1
ATOM 4611 O O . SER B 1 106 ? 1.436 27.516 2.232 1 97 106 SER B O 1
ATOM 4613 N N . MET B 1 107 ? 2.135 26.75 0.244 1 96.94 107 MET B N 1
ATOM 4614 C CA . MET B 1 107 ? 1.214 25.609 0.284 1 96.94 107 MET B CA 1
ATOM 4615 C C . MET B 1 107 ? 1.528 24.703 1.462 1 96.94 107 MET B C 1
ATOM 4617 O O . MET B 1 107 ? 0.618 24.203 2.135 1 96.94 107 MET B O 1
ATOM 4621 N N . SER B 1 108 ? 2.807 24.516 1.684 1 97.06 108 SER B N 1
ATOM 4622 C CA . SER B 1 108 ? 3.238 23.688 2.814 1 97.06 108 SER B CA 1
ATOM 4623 C C . SER B 1 108 ? 2.752 24.281 4.137 1 97.06 108 SER B C 1
ATOM 4625 O O . SER B 1 108 ? 2.318 23.547 5.023 1 97.06 108 SER B O 1
ATOM 4627 N N . ALA B 1 109 ? 2.785 25.562 4.238 1 96.19 109 ALA B N 1
ATOM 4628 C CA . ALA B 1 109 ? 2.344 26.234 5.457 1 96.19 109 ALA B CA 1
ATOM 4629 C C . ALA B 1 109 ? 0.828 26.156 5.609 1 96.19 109 ALA B C 1
ATOM 4631 O O . ALA B 1 109 ? 0.326 25.719 6.652 1 96.19 109 ALA B O 1
ATOM 4632 N N . TRP B 1 110 ? 0.135 26.406 4.578 1 94.25 110 TRP B N 1
ATOM 4633 C CA . TRP B 1 110 ? -1.322 26.469 4.645 1 94.25 110 TRP B CA 1
ATOM 4634 C C . TRP B 1 110 ? -1.907 25.078 4.906 1 94.25 110 TRP B C 1
ATOM 4636 O O . TRP B 1 110 ? -2.908 24.938 5.613 1 94.25 110 TRP B O 1
ATOM 4646 N N . THR B 1 111 ? -1.314 24.094 4.34 1 93.31 111 THR B N 1
ATOM 4647 C CA . THR B 1 111 ? -1.854 22.734 4.469 1 93.31 111 THR B CA 1
ATOM 4648 C C . THR B 1 111 ? -1.399 22.094 5.777 1 93.31 111 THR B C 1
ATOM 4650 O O . THR B 1 111 ? -1.844 21 6.129 1 93.31 111 THR B O 1
ATOM 4653 N N . GLY B 1 112 ? -0.544 22.781 6.418 1 93.06 112 GLY B N 1
ATOM 4654 C CA . GLY B 1 112 ? -0.024 22.219 7.656 1 93.06 112 GLY B CA 1
ATOM 4655 C C . GLY B 1 112 ? 0.985 21.109 7.434 1 93.06 112 GLY B C 1
ATOM 4656 O O . GLY B 1 112 ? 1.229 20.297 8.328 1 93.06 112 GLY B O 1
ATOM 4657 N N . THR B 1 113 ? 1.469 20.953 6.207 1 94.69 113 THR B N 1
ATOM 4658 C CA . THR B 1 113 ? 2.496 19.953 5.941 1 94.69 113 THR B CA 1
ATOM 4659 C C . THR B 1 113 ? 3.783 20.297 6.688 1 94.69 113 THR B C 1
ATOM 4661 O O . THR B 1 113 ? 4.426 19.406 7.258 1 94.69 113 THR B O 1
ATOM 4664 N N . GLY B 1 114 ? 4.223 21.594 6.578 1 94.06 114 GLY B N 1
ATOM 4665 C CA . GLY B 1 114 ? 5.312 22.047 7.43 1 94.06 114 GLY B CA 1
ATOM 4666 C C . GLY B 1 114 ? 6.684 21.844 6.805 1 94.06 114 GLY B C 1
ATOM 4667 O O . GLY B 1 114 ? 7.707 22.078 7.453 1 94.06 114 GLY B O 1
ATOM 4668 N N . PHE B 1 115 ? 6.715 21.375 5.555 1 95.88 115 PHE B N 1
ATOM 4669 C CA . PHE B 1 115 ? 7.992 21.359 4.852 1 95.88 115 PHE B CA 1
ATOM 4670 C C . PHE B 1 115 ? 8.523 22.781 4.668 1 95.88 115 PHE B C 1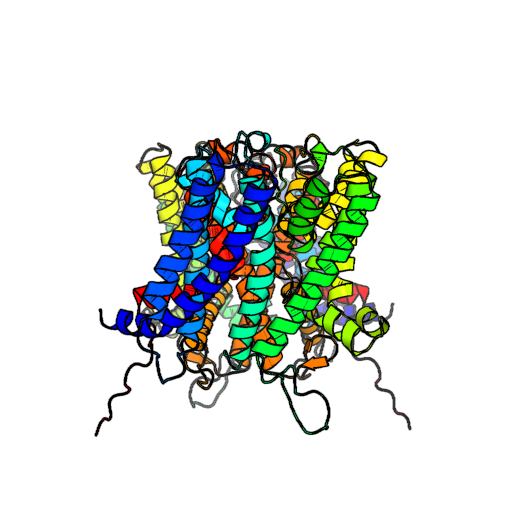
ATOM 4672 O O . PHE B 1 115 ? 7.766 23.703 4.363 1 95.88 115 PHE B O 1
ATOM 4679 N N . SER B 1 116 ? 9.758 22.922 4.859 1 95.75 116 SER B N 1
ATOM 4680 C CA . SER B 1 116 ? 10.383 24.203 4.527 1 95.75 116 SER B CA 1
ATOM 4681 C C . SER B 1 116 ? 11.578 24.016 3.594 1 95.75 116 SER B C 1
ATOM 4683 O O . SER B 1 116 ? 12.438 23.172 3.844 1 95.75 116 SER B O 1
ATOM 4685 N N . ILE B 1 117 ? 11.586 24.75 2.547 1 95 117 ILE B N 1
ATOM 4686 C CA . ILE B 1 117 ? 12.719 24.688 1.628 1 95 117 ILE B CA 1
ATOM 4687 C C . ILE B 1 117 ? 13.43 26.047 1.591 1 95 117 ILE B C 1
ATOM 4689 O O . ILE B 1 117 ? 14.156 26.344 0.644 1 95 117 ILE B O 1
ATOM 4693 N N . ALA B 1 118 ? 13.164 26.859 2.611 1 93.81 118 ALA B N 1
ATOM 4694 C CA . ALA B 1 118 ? 13.844 28.156 2.75 1 93.81 118 ALA B CA 1
ATOM 4695 C C . ALA B 1 118 ? 15.297 27.953 3.197 1 93.81 118 ALA B C 1
ATOM 4697 O O . ALA B 1 118 ? 15.586 27.094 4.035 1 93.81 118 ALA B O 1
ATOM 4698 N N . THR B 1 119 ? 16.219 28.688 2.668 1 89.62 119 THR B N 1
ATOM 4699 C CA . THR B 1 119 ? 17.641 28.516 2.955 1 89.62 119 THR B CA 1
ATOM 4700 C C . THR B 1 119 ? 18.094 29.516 4.02 1 89.62 119 THR B C 1
ATOM 4702 O O . THR B 1 119 ? 19.109 29.297 4.684 1 89.62 119 THR B O 1
ATOM 4705 N N . ASN B 1 120 ? 17.391 30.594 4.273 1 88.12 120 ASN B N 1
ATOM 4706 C CA . ASN B 1 120 ? 17.797 31.609 5.227 1 88.12 120 ASN B CA 1
ATOM 4707 C C . ASN B 1 120 ? 16.625 32.156 6.02 1 88.12 120 ASN B C 1
ATOM 4709 O O . ASN B 1 120 ? 16.375 33.375 6.027 1 88.12 120 ASN B O 1
ATOM 4713 N N . ILE B 1 121 ? 16.109 31.328 6.852 1 92.44 121 ILE B N 1
ATOM 4714 C CA . ILE B 1 121 ? 14.891 31.672 7.57 1 92.44 121 ILE B CA 1
ATOM 4715 C C . ILE B 1 121 ? 15.195 32.719 8.633 1 92.44 121 ILE B C 1
ATOM 4717 O O . ILE B 1 121 ? 14.438 33.688 8.805 1 92.44 121 ILE B O 1
ATOM 4721 N N . GLU B 1 122 ? 16.328 32.594 9.273 1 92.12 122 GLU B N 1
ATOM 4722 C CA . GLU B 1 122 ? 16.672 33.469 10.391 1 92.12 122 GLU B CA 1
ATOM 4723 C C . GLU B 1 122 ? 16.906 34.906 9.93 1 92.12 122 GLU B C 1
ATOM 4725 O O . GLU B 1 122 ? 16.891 35.844 10.742 1 92.12 122 GLU B O 1
ATOM 4730 N N . SER B 1 123 ? 17.188 35.031 8.664 1 91.75 123 SER B N 1
ATOM 4731 C CA . SER B 1 123 ? 17.422 36.375 8.125 1 91.75 123 SER B CA 1
ATOM 4732 C C . SER B 1 123 ? 16.125 37.094 7.785 1 91.75 123 SER B C 1
ATOM 4734 O O . SER B 1 123 ? 16.109 38.281 7.539 1 91.75 123 SER B O 1
ATOM 4736 N N . TRP B 1 124 ? 15.07 36.406 7.883 1 94.81 124 TRP B N 1
ATOM 4737 C CA . TRP B 1 124 ? 13.773 37 7.562 1 94.81 124 TRP B CA 1
ATOM 4738 C C . TRP B 1 124 ? 13.289 37.906 8.695 1 94.81 124 TRP B C 1
ATOM 4740 O O . TRP B 1 124 ? 13.586 37.625 9.867 1 94.81 124 TRP B O 1
ATOM 4750 N N . PRO B 1 125 ? 12.609 38.938 8.297 1 95.44 125 PRO B N 1
ATOM 4751 C CA . PRO B 1 125 ? 12.023 39.75 9.352 1 95.44 125 PRO B CA 1
ATOM 4752 C C . PRO B 1 125 ? 10.953 39.031 10.156 1 95.44 125 PRO B C 1
ATOM 4754 O O . PRO B 1 125 ? 10.359 38.062 9.664 1 95.44 125 PRO B O 1
ATOM 4757 N N . LYS B 1 126 ? 10.75 39.438 11.359 1 96.38 126 LYS B N 1
ATOM 4758 C CA . LYS B 1 126 ? 9.766 38.844 12.25 1 96.38 126 LYS B CA 1
ATOM 4759 C C . LYS B 1 126 ? 8.375 38.844 11.625 1 96.38 126 LYS B C 1
ATOM 4761 O O . LYS B 1 126 ? 7.574 37.938 11.859 1 96.38 126 LYS B O 1
ATOM 4766 N N . THR B 1 127 ? 8.133 39.844 10.797 1 96.12 127 THR B N 1
ATOM 4767 C CA . THR B 1 127 ? 6.852 39.969 10.102 1 96.12 127 THR B CA 1
ATOM 4768 C C . THR B 1 127 ? 6.578 38.75 9.242 1 96.12 127 THR B C 1
ATOM 4770 O O . THR B 1 127 ? 5.496 38.156 9.32 1 96.12 127 THR B O 1
ATOM 4773 N N . ILE B 1 128 ? 7.574 38.344 8.539 1 95.62 128 ILE B N 1
ATOM 4774 C CA . ILE B 1 128 ? 7.441 37.219 7.617 1 95.62 128 ILE B CA 1
ATOM 4775 C C . ILE B 1 128 ? 7.473 35.906 8.391 1 95.62 128 ILE B C 1
ATOM 4777 O O . ILE B 1 128 ? 6.781 34.938 8.031 1 95.62 128 ILE B O 1
ATOM 4781 N N . LEU B 1 129 ? 8.258 35.844 9.43 1 96.75 129 LEU B N 1
ATOM 4782 C CA . LEU B 1 129 ? 8.32 34.656 10.266 1 96.75 129 LEU B CA 1
ATOM 4783 C C . LEU B 1 129 ? 6.973 34.375 10.922 1 96.75 129 LEU B C 1
ATOM 4785 O O . LEU B 1 129 ? 6.527 33.219 10.969 1 96.75 129 LEU B O 1
ATOM 4789 N N . LEU B 1 130 ? 6.359 35.406 11.383 1 96.75 130 LEU B N 1
ATOM 4790 C CA . LEU B 1 130 ? 5.043 35.219 11.984 1 96.75 130 LEU B CA 1
ATOM 4791 C C . LEU B 1 130 ? 4.02 34.781 10.938 1 96.75 130 LEU B C 1
ATOM 4793 O O . LEU B 1 130 ? 3.109 34 11.242 1 96.75 130 LEU B O 1
ATOM 4797 N N . TRP B 1 131 ? 4.164 35.375 9.734 1 96.06 131 TRP B N 1
ATOM 4798 C CA . TRP B 1 131 ? 3.262 35 8.648 1 96.06 131 TRP B CA 1
ATOM 4799 C C . TRP B 1 131 ? 3.303 33.469 8.406 1 96.06 131 TRP B C 1
ATOM 4801 O O . TRP B 1 131 ? 2.26 32.844 8.258 1 96.06 131 TRP B O 1
ATOM 4811 N N . ARG B 1 132 ? 4.438 32.938 8.469 1 95.56 132 ARG B N 1
AT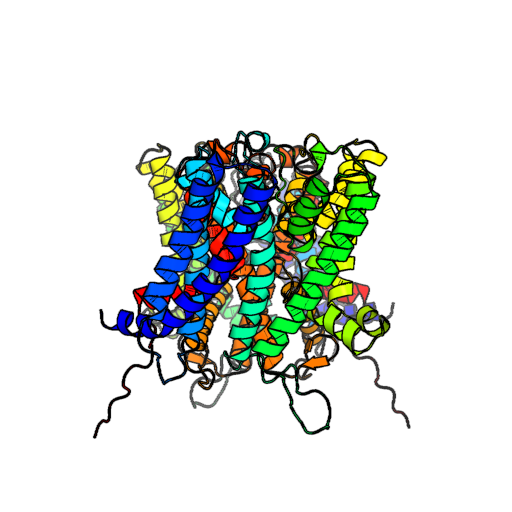OM 4812 C CA . ARG B 1 132 ? 4.633 31.5 8.281 1 95.56 132 ARG B CA 1
ATOM 4813 C C . ARG B 1 132 ? 3.896 30.703 9.352 1 95.56 132 ARG B C 1
ATOM 4815 O O . ARG B 1 132 ? 3.193 29.734 9.047 1 95.56 132 ARG B O 1
ATOM 4822 N N . SER B 1 133 ? 4.023 31.078 10.57 1 96.75 133 SER B N 1
ATOM 4823 C CA . SER B 1 133 ? 3.373 30.406 11.695 1 96.75 133 SER B CA 1
ATOM 4824 C C . SER B 1 133 ? 1.863 30.609 11.664 1 96.75 133 SER B C 1
ATOM 4826 O O . SER B 1 133 ? 1.098 29.688 11.945 1 96.75 133 SER B O 1
ATOM 4828 N N . LEU B 1 134 ? 1.469 31.812 11.312 1 95.19 134 LEU B N 1
ATOM 4829 C CA . LEU B 1 134 ? 0.052 32.156 11.281 1 95.19 134 LEU B CA 1
ATOM 4830 C C . LEU B 1 134 ? -0.677 31.375 10.195 1 95.19 134 LEU B C 1
ATOM 4832 O O . LEU B 1 134 ? -1.821 30.953 10.391 1 95.19 134 LEU B O 1
ATOM 4836 N N . MET B 1 135 ? -0.031 31.219 9.047 1 95.25 135 MET B N 1
ATOM 4837 C CA . MET B 1 135 ? -0.616 30.422 7.973 1 95.25 135 MET B CA 1
ATOM 4838 C C . MET B 1 135 ? -0.972 29.016 8.461 1 95.25 135 MET B C 1
ATOM 4840 O O . MET B 1 135 ? -2.07 28.531 8.203 1 95.25 135 MET B O 1
ATOM 4844 N N . GLN B 1 136 ? -0.079 28.391 9.172 1 95.44 136 GLN B N 1
ATOM 4845 C CA . GLN B 1 136 ? -0.336 27.062 9.688 1 95.44 136 GLN B CA 1
ATOM 4846 C C . GLN B 1 136 ? -1.46 27.062 10.719 1 95.44 136 GLN B C 1
ATOM 4848 O O . GLN B 1 136 ? -2.311 26.172 10.734 1 95.44 136 GLN B O 1
ATOM 4853 N N . TRP B 1 137 ? -1.441 28.078 11.539 1 94.75 137 TRP B N 1
ATOM 4854 C CA . TRP B 1 137 ? -2.436 28.188 12.602 1 94.75 137 TRP B CA 1
ATOM 4855 C C . TRP B 1 137 ? -3.834 28.359 12.023 1 94.75 137 TRP B C 1
ATOM 4857 O O . TRP B 1 137 ? -4.781 27.688 12.445 1 94.75 137 TRP B O 1
ATOM 4867 N N . ILE B 1 138 ? -3.963 29.203 11.07 1 91.5 138 ILE B N 1
ATOM 4868 C CA . ILE B 1 138 ? -5.258 29.438 10.438 1 91.5 138 ILE B CA 1
ATOM 4869 C C . ILE B 1 138 ? -5.648 28.234 9.586 1 91.5 138 ILE B C 1
ATOM 4871 O O . ILE B 1 138 ? -6.801 27.797 9.602 1 91.5 138 ILE B O 1
ATOM 4875 N N . GLY B 1 139 ? -4.719 27.734 8.859 1 89.25 139 GLY B N 1
ATOM 4876 C CA . GLY B 1 139 ? -4.98 26.578 8.023 1 89.25 139 GLY B CA 1
ATOM 4877 C C . GLY B 1 139 ? -5.48 25.375 8.797 1 89.25 139 GLY B C 1
ATOM 4878 O O . GLY B 1 139 ? -6.312 24.609 8.305 1 89.25 139 GLY B O 1
ATOM 4879 N N . GLY B 1 140 ? -4.914 25.156 9.906 1 83 140 GLY B N 1
ATOM 4880 C CA . GLY B 1 140 ? -5.328 24.031 10.734 1 83 140 GLY B CA 1
ATOM 4881 C C . GLY B 1 140 ? -6.812 24.031 11.039 1 83 140 GLY B C 1
ATOM 4882 O O . GLY B 1 140 ? -7.48 23 10.906 1 83 140 GLY B O 1
ATOM 4883 N N . LEU B 1 141 ? -7.293 25.156 11.414 1 75.69 141 LEU B N 1
ATOM 4884 C CA . LEU B 1 141 ? -8.703 25.219 11.781 1 75.69 141 LEU B CA 1
ATOM 4885 C C . LEU B 1 141 ? -9.578 25.391 10.547 1 75.69 141 LEU B C 1
ATOM 4887 O O . LEU B 1 141 ? -10.766 25.047 10.57 1 75.69 141 LEU B O 1
ATOM 4891 N N . GLY B 1 142 ? -9.047 25.969 9.523 1 63.06 142 GLY B N 1
ATOM 4892 C CA . GLY B 1 142 ? -9.812 26.156 8.305 1 63.06 142 GLY B CA 1
ATOM 4893 C C . GLY B 1 142 ? -10.422 24.859 7.781 1 63.06 142 GLY B C 1
ATOM 4894 O O . GLY B 1 142 ? -11.594 24.844 7.406 1 63.06 142 GLY B O 1
ATOM 4895 N N . ILE B 1 143 ? -9.68 23.844 7.836 1 56.12 143 ILE B N 1
ATOM 4896 C CA . ILE B 1 143 ? -10.156 22.562 7.301 1 56.12 143 ILE B CA 1
ATOM 4897 C C . ILE B 1 143 ? -11.297 22.047 8.164 1 56.12 143 ILE B C 1
ATOM 4899 O O . ILE B 1 143 ? -12.25 21.453 7.645 1 56.12 143 ILE B O 1
ATOM 4903 N N . VAL B 1 144 ? -11.172 22.391 9.438 1 54.84 144 VAL B N 1
ATOM 4904 C CA . VAL B 1 144 ? -12.203 21.922 10.359 1 54.84 144 VAL B CA 1
ATOM 4905 C C . VAL B 1 144 ? -13.531 22.594 10.039 1 54.84 144 VAL B C 1
ATOM 4907 O O . VAL B 1 144 ? -14.57 21.922 9.953 1 54.84 144 VAL B O 1
ATOM 4910 N N . ALA B 1 145 ? -13.344 23.875 9.867 1 55.75 145 ALA B N 1
ATOM 4911 C CA . ALA B 1 145 ? -14.555 24.641 9.594 1 55.75 145 ALA B CA 1
ATOM 4912 C C . ALA B 1 145 ? -15.164 24.234 8.25 1 55.75 145 ALA B C 1
ATOM 4914 O O . ALA B 1 145 ? -16.391 24.125 8.125 1 55.75 145 ALA B O 1
ATOM 4915 N N . PHE B 1 146 ? -14.273 23.906 7.355 1 55.5 146 PHE B N 1
ATOM 4916 C CA . PHE B 1 146 ? -14.727 23.531 6.02 1 55.5 146 PHE B CA 1
ATOM 4917 C C . PHE B 1 146 ? -15.391 22.172 6.035 1 55.5 146 PHE B C 1
ATOM 4919 O O . PHE B 1 146 ? -16.453 21.969 5.434 1 55.5 146 PHE B O 1
ATOM 4926 N N . THR B 1 147 ? -14.773 21.203 6.652 1 52.94 147 THR B N 1
ATOM 4927 C CA . THR B 1 147 ? -15.312 19.844 6.715 1 52.94 147 THR B CA 1
ATOM 4928 C C . THR B 1 147 ? -16.703 19.844 7.355 1 52.94 147 THR B C 1
ATOM 4930 O O . THR B 1 147 ? -17.609 19.141 6.895 1 52.94 147 THR B O 1
ATOM 4933 N N . LEU B 1 148 ? -16.781 20.734 8.328 1 48.75 148 LEU B N 1
ATOM 4934 C CA . LEU B 1 148 ? -18.062 20.844 9.008 1 48.75 148 LEU B CA 1
ATOM 4935 C C . LEU B 1 148 ? -19.125 21.406 8.078 1 48.75 148 LEU B C 1
ATOM 4937 O O . LEU B 1 148 ? -20.281 20.953 8.086 1 48.75 148 LEU B O 1
ATOM 4941 N N . THR B 1 149 ? -18.625 22.344 7.258 1 48.88 149 THR B N 1
ATOM 4942 C CA . THR B 1 149 ? -19.578 22.984 6.363 1 48.88 149 THR B CA 1
ATOM 4943 C C . THR B 1 149 ? -20.016 22.031 5.262 1 48.88 149 THR B C 1
ATOM 4945 O O . THR B 1 149 ? -21.203 21.984 4.91 1 48.88 149 THR B O 1
ATOM 4948 N N . VAL B 1 150 ? -19.031 21.266 4.785 1 48.41 150 VAL B N 1
ATOM 4949 C CA . VAL B 1 150 ? -19.344 20.312 3.732 1 48.41 150 VAL B CA 1
ATOM 4950 C C . VAL B 1 150 ? -20.188 19.172 4.301 1 48.41 150 VAL B C 1
ATOM 4952 O O . VAL B 1 150 ? -21.141 18.703 3.656 1 48.41 150 VAL B O 1
ATOM 4955 N N . ALA B 1 151 ? -19.781 18.656 5.469 1 46.19 151 ALA B N 1
ATOM 4956 C CA . ALA B 1 151 ? -20.547 17.594 6.141 1 46.19 151 ALA B CA 1
ATOM 4957 C C . ALA B 1 151 ? -21.984 18.031 6.387 1 46.19 151 ALA B C 1
ATOM 4959 O O . ALA B 1 151 ? -22.906 17.219 6.305 1 46.19 151 ALA B O 1
ATOM 4960 N N . SER B 1 152 ? -22.172 19.281 6.77 1 41.28 152 SER B N 1
ATOM 4961 C CA . SER B 1 152 ? -23.5 19.766 7.062 1 41.28 152 SER B CA 1
ATOM 4962 C C . SER B 1 152 ? -24.359 19.875 5.797 1 41.28 152 SER B C 1
ATOM 4964 O O . SER B 1 152 ? -25.562 19.672 5.84 1 41.28 152 SER B O 1
ATOM 4966 N N . ARG B 1 153 ? -23.656 20.234 4.785 1 39.69 153 ARG B N 1
ATOM 4967 C CA . ARG B 1 153 ? -24.438 20.469 3.574 1 39.69 153 ARG B CA 1
ATOM 4968 C C . ARG B 1 153 ? -24.625 19.172 2.795 1 39.69 153 ARG B C 1
ATOM 4970 O O . ARG B 1 153 ? -25.578 19.047 2.021 1 39.69 153 ARG B O 1
ATOM 4977 N N . SER B 1 154 ? -23.625 18.375 2.789 1 38.78 154 SER B N 1
ATOM 4978 C CA . SER B 1 154 ? -23.781 17.172 1.983 1 38.78 154 SER B CA 1
ATOM 4979 C C . SER B 1 154 ? -24.828 16.234 2.578 1 38.78 154 SER B C 1
ATOM 4981 O O . SER B 1 154 ? -25.25 15.266 1.935 1 38.78 154 SER B O 1
ATOM 4983 N N . GLY B 1 155 ? -25.75 16.641 3.354 1 37.38 155 GLY B N 1
ATOM 4984 C CA . GLY B 1 155 ? -26.781 15.797 3.936 1 37.38 155 GLY B CA 1
ATOM 4985 C C . GLY B 1 155 ? -26.234 14.508 4.527 1 37.38 155 GLY B C 1
ATOM 4986 O O . GLY B 1 155 ? -27.016 13.656 4.973 1 37.38 155 GLY B O 1
ATOM 4987 N N . LEU B 1 156 ? -25.062 14.117 4.355 1 36.97 156 LEU B N 1
ATOM 4988 C CA . LEU B 1 156 ? -24.547 12.828 4.809 1 36.97 156 LEU B CA 1
ATOM 4989 C C . LEU B 1 156 ? -24.375 12.812 6.324 1 36.97 156 LEU B C 1
ATOM 4991 O O . LEU B 1 156 ? -24.578 11.789 6.969 1 36.97 156 LEU B O 1
ATOM 4995 N N . VAL B 1 157 ? -23.906 13.766 7.012 1 36.78 157 VAL B N 1
ATOM 4996 C CA . VAL B 1 157 ? -23.781 13.797 8.469 1 36.78 157 VAL B CA 1
ATOM 4997 C C . VAL B 1 157 ? -25.156 14.023 9.102 1 36.78 157 VAL B C 1
ATOM 4999 O O . VAL B 1 157 ? -25.344 13.789 10.297 1 36.78 157 VAL B O 1
ATOM 5002 N N . THR B 1 158 ? -26.109 14.578 8.492 1 32.91 158 THR B N 1
ATOM 5003 C CA . THR B 1 158 ? -27.328 14.852 9.234 1 32.91 158 THR B CA 1
ATOM 5004 C C . THR B 1 158 ? -27.891 13.57 9.852 1 32.91 158 THR B C 1
ATOM 5006 O O . THR B 1 158 ? -28.516 13.602 10.914 1 32.91 158 THR B O 1
ATOM 5009 N N . GLN B 1 159 ? -27.859 12.398 9.102 1 33.22 159 GLN B N 1
ATOM 5010 C CA . GLN B 1 159 ? -28.734 11.375 9.664 1 33.22 159 GLN B CA 1
ATOM 5011 C C . GLN B 1 159 ? -28.125 10.742 10.906 1 33.22 159 GLN B C 1
ATOM 5013 O O . GLN B 1 159 ? -28.828 10.438 11.867 1 33.22 159 GLN B O 1
ATOM 5018 N N . ASN B 1 160 ? -26.766 10.219 10.906 1 33.69 160 ASN B N 1
ATOM 5019 C CA . ASN B 1 160 ? -26.438 9.25 11.945 1 33.69 160 ASN B CA 1
ATOM 5020 C C . ASN B 1 160 ? -25.938 9.93 13.219 1 33.69 160 ASN B C 1
ATOM 5022 O O . ASN B 1 160 ? -25.688 9.273 14.227 1 33.69 160 ASN B O 1
ATOM 5026 N N . LEU B 1 161 ? -25.438 11.07 13.188 1 31.02 161 LEU B N 1
ATOM 5027 C CA . LEU B 1 161 ? -25.062 11.547 14.516 1 31.02 161 LEU B CA 1
ATOM 5028 C C . LEU B 1 161 ? -26.281 11.75 15.391 1 31.02 161 LEU B C 1
ATOM 5030 O O . LEU B 1 161 ? -26.188 11.781 16.625 1 31.02 161 LEU B O 1
ATOM 5034 N N . TYR B 1 162 ? -27.484 12.219 14.844 1 29.38 162 TYR B N 1
ATOM 5035 C CA . TYR B 1 162 ? -28.625 12.602 15.664 1 29.38 162 TYR B CA 1
ATOM 5036 C C . TYR B 1 162 ? -29.469 11.391 16.031 1 29.38 162 TYR B C 1
ATOM 5038 O O . TYR B 1 162 ? -30.562 11.531 16.562 1 29.38 162 TYR B O 1
ATOM 5046 N N . ARG B 1 163 ? -29.297 10.328 15.406 1 31.33 163 ARG B N 1
ATOM 5047 C CA . ARG B 1 163 ? -30.391 9.461 15.859 1 31.33 163 ARG B CA 1
ATOM 5048 C C . ARG B 1 163 ? -30.172 9.047 17.312 1 31.33 163 ARG B C 1
ATOM 5050 O O . ARG B 1 163 ? -30.812 8.094 17.781 1 31.33 163 ARG B O 1
ATOM 5057 N N . SER B 1 164 ? -29.203 9.445 18.125 1 28.56 164 SER B N 1
ATOM 5058 C CA . SER B 1 164 ? -29.484 8.867 19.438 1 28.56 164 SER B CA 1
ATOM 5059 C C . SER B 1 164 ? -30.875 9.258 19.922 1 28.56 164 SER B C 1
ATOM 5061 O O . SER B 1 164 ? -31.516 10.133 19.328 1 28.56 164 SER B O 1
ATOM 5063 N N . GLU B 1 165 ? -31.141 9.398 21.406 1 27.55 165 GLU B N 1
ATOM 5064 C CA . GLU B 1 165 ? -32.375 9.336 22.203 1 27.55 165 GLU B CA 1
ATOM 5065 C C . GLU B 1 165 ? -33.375 10.359 21.719 1 27.55 165 GLU B C 1
ATOM 5067 O O . GLU B 1 165 ? -33.031 11.312 21.016 1 27.55 165 GLU B O 1
ATOM 5072 N N . GLY B 1 166 ? -34.75 10.414 22.406 1 28.97 166 GLY B N 1
ATOM 5073 C CA . GLY B 1 166 ? -36.062 11.039 22.469 1 28.97 166 GLY B CA 1
ATOM 5074 C C . GLY B 1 166 ? -36 12.547 22.25 1 28.97 166 GLY B C 1
ATOM 5075 O O . GLY B 1 166 ? -37.031 13.195 22.125 1 28.97 166 GLY B O 1
ATOM 5076 N N . GLY B 1 167 ? -35.344 13.242 23.312 1 27.25 167 GLY B N 1
ATOM 5077 C CA . GLY B 1 167 ? -35.844 14.602 23.453 1 27.25 167 GLY B CA 1
ATOM 5078 C C . GLY B 1 167 ? -35.781 15.398 22.172 1 27.25 167 GLY B C 1
ATOM 5079 O O . GLY B 1 167 ? -35.062 15.016 21.234 1 27.25 167 GLY B O 1
ATOM 5080 N N . SER B 1 168 ? -36.781 16.453 22.078 1 28.72 168 SER B N 1
ATOM 5081 C CA . SER B 1 168 ? -37.344 17.344 21.078 1 28.72 168 SER B CA 1
ATOM 5082 C C . SER B 1 168 ? -36.281 17.906 20.156 1 28.72 168 SER B C 1
ATOM 5084 O O . SER B 1 168 ? -36.375 17.812 18.938 1 28.72 168 SER B O 1
ATOM 5086 N N . GLU B 1 169 ? -35.938 19.297 20.562 1 29.62 169 GLU B N 1
ATOM 5087 C CA . GLU B 1 169 ? -35.531 20.422 19.734 1 29.62 169 GLU B CA 1
ATOM 5088 C C . GLU B 1 169 ? -34.125 20.234 19.172 1 29.62 169 GLU B C 1
ATOM 5090 O O . GLU B 1 169 ? -33.156 20.078 19.938 1 29.62 169 GLU B O 1
ATOM 5095 N N . SER B 1 170 ? -33.938 19.453 18.312 1 33.91 170 SER B N 1
ATOM 5096 C CA . SER B 1 170 ? -32.812 19.344 17.406 1 33.91 170 SER B CA 1
ATOM 5097 C C . SER B 1 170 ? -32.156 20.703 17.156 1 33.91 170 SER B C 1
ATOM 5099 O O . SER B 1 170 ? -32.594 21.438 16.281 1 33.91 170 SER B O 1
ATOM 5101 N N . PHE B 1 171 ? -32.156 21.594 18.156 1 31.34 171 PHE B N 1
ATOM 5102 C CA . PHE B 1 171 ? -31.516 22.891 17.938 1 31.34 171 PHE B CA 1
ATOM 5103 C C . PHE B 1 171 ? -30.094 22.719 17.406 1 31.34 171 PHE B C 1
ATOM 5105 O O . PHE B 1 171 ? -29.172 22.422 18.172 1 31.34 171 PHE B O 1
ATOM 5112 N N . MET B 1 172 ? -29.812 21.984 16.438 1 38.12 172 MET B N 1
ATOM 5113 C CA . MET B 1 172 ? -28.516 22.156 15.812 1 38.12 172 MET B CA 1
ATOM 5114 C C . MET B 1 172 ? -28.125 23.625 15.75 1 38.12 172 MET B C 1
ATOM 5116 O O . MET B 1 172 ? -28.797 24.422 15.109 1 38.12 172 MET B O 1
ATOM 5120 N N . PRO B 1 173 ? -27.484 24.297 16.656 1 41.72 173 PRO B N 1
ATOM 5121 C CA . PRO B 1 173 ? -27.031 25.656 16.312 1 41.72 173 PRO B CA 1
ATOM 5122 C C . PRO B 1 173 ? -26.453 25.734 14.906 1 41.72 173 PRO B C 1
ATOM 5124 O O . PRO B 1 173 ? -26.062 24.719 14.328 1 41.72 173 PRO B O 1
ATOM 5127 N N . SER B 1 174 ? -26.531 26.797 14.039 1 52.56 174 SER B N 1
ATOM 5128 C CA . SER B 1 174 ? -26.062 27.141 12.703 1 52.56 174 SER B CA 1
ATOM 5129 C C . SER B 1 174 ? -24.609 26.75 12.508 1 52.56 174 SER B C 1
ATOM 5131 O O . SER B 1 174 ? -23.844 26.641 13.469 1 52.56 174 SER B O 1
ATOM 5133 N N . VAL B 1 175 ? -24.234 25.906 11.43 1 57.09 175 VAL B N 1
ATOM 5134 C CA . VAL B 1 175 ? -22.891 25.625 10.953 1 57.09 175 VAL B CA 1
ATOM 5135 C C . VAL B 1 175 ? -21.938 26.734 11.391 1 57.09 175 VAL B C 1
ATOM 5137 O O . VAL B 1 175 ? -20.828 26.469 11.852 1 57.09 175 VAL B O 1
ATOM 5140 N N . ILE B 1 176 ? -22.562 27.828 11.508 1 61.03 176 ILE B N 1
ATOM 5141 C CA . ILE B 1 176 ? -21.781 29 11.859 1 61.03 176 ILE B CA 1
ATOM 5142 C C . ILE B 1 176 ? -21.484 29 13.359 1 61.03 176 ILE B C 1
ATOM 5144 O O . ILE B 1 176 ? -20.375 29.297 13.781 1 61.03 176 ILE B O 1
ATOM 5148 N N . ALA B 1 177 ? -22.438 28.578 14.109 1 65.44 177 ALA B N 1
ATOM 5149 C CA . ALA B 1 177 ? -22.266 28.562 15.562 1 65.44 177 ALA B CA 1
ATOM 5150 C C . ALA B 1 177 ? -21.266 27.5 15.992 1 65.44 177 ALA B C 1
ATOM 5152 O O . ALA B 1 177 ? -20.438 27.734 16.891 1 65.44 177 ALA B O 1
ATOM 5153 N N . THR B 1 178 ? -21.297 26.422 15.281 1 68.12 178 THR B N 1
ATOM 5154 C CA . THR B 1 178 ? -20.359 25.359 15.594 1 68.12 178 THR B CA 1
ATOM 5155 C C . THR B 1 178 ? -18.938 25.75 15.227 1 68.12 178 THR B C 1
ATOM 5157 O O . THR B 1 178 ? -18 25.484 15.984 1 68.12 178 THR B O 1
ATOM 5160 N N . ALA B 1 179 ? -18.859 26.438 14.18 1 69.38 179 ALA B N 1
ATOM 5161 C CA . ALA B 1 179 ? -17.531 26.891 13.75 1 69.38 179 ALA B CA 1
ATOM 5162 C C . ALA B 1 179 ? -16.938 27.891 14.75 1 69.38 179 ALA B C 1
ATOM 5164 O O . ALA B 1 179 ? -15.75 27.828 15.062 1 69.38 179 ALA B O 1
ATOM 5165 N N . PHE B 1 180 ? -17.797 28.688 15.312 1 75.38 180 PHE B N 1
ATOM 5166 C CA . PHE B 1 180 ? -17.344 29.688 16.266 1 75.38 180 PHE B CA 1
ATOM 5167 C C . PHE B 1 180 ? -16.906 29.047 17.578 1 75.38 180 PHE B C 1
ATOM 5169 O O . PHE B 1 180 ? -15.945 29.484 18.203 1 75.38 180 PHE B O 1
ATOM 5176 N N . GLN B 1 181 ? -17.594 28.047 17.953 1 78.69 181 GLN B N 1
ATOM 5177 C CA . GLN B 1 181 ? -17.234 27.344 19.172 1 78.69 181 GLN B CA 1
ATOM 5178 C C . GLN B 1 181 ? -15.898 26.609 19.016 1 78.69 181 GLN B C 1
ATOM 5180 O O . GLN B 1 181 ? -15.094 26.562 19.938 1 78.69 181 GLN B O 1
ATOM 5185 N N . MET B 1 182 ? -15.703 26.109 17.844 1 80.69 182 MET B N 1
ATOM 5186 C CA . MET B 1 182 ? -14.445 25.422 17.578 1 80.69 182 MET B CA 1
ATOM 5187 C C . MET B 1 182 ? -13.273 26.406 17.609 1 80.69 182 MET B C 1
ATOM 5189 O O . MET B 1 182 ? -12.195 26.078 18.109 1 80.69 182 MET B O 1
ATOM 5193 N N . TRP B 1 183 ? -13.547 27.562 17.188 1 82.75 183 TRP B N 1
ATOM 5194 C CA . TRP B 1 183 ? -12.516 28.594 17.203 1 82.75 183 TRP B CA 1
ATOM 5195 C C . TRP B 1 183 ? -12.164 29 18.625 1 82.75 183 TRP B C 1
ATOM 5197 O O . TRP B 1 183 ? -10.992 29.234 18.938 1 82.75 183 TRP B O 1
ATOM 5207 N N . LYS B 1 184 ? -13.133 29.094 19.406 1 85.81 184 LYS B N 1
ATOM 5208 C CA . LYS B 1 184 ? -12.898 29.453 20.812 1 85.81 184 LYS B CA 1
ATOM 5209 C C . LYS B 1 184 ? -12.047 28.391 21.516 1 85.81 184 LYS B C 1
ATOM 5211 O O . LYS B 1 184 ? -11.102 28.719 22.219 1 85.81 184 LYS B O 1
ATOM 5216 N N . ILE B 1 185 ? -12.438 27.188 21.234 1 88.06 185 ILE B N 1
ATOM 5217 C CA . ILE B 1 185 ? -11.688 26.094 21.828 1 88.06 185 ILE B CA 1
ATOM 5218 C C . ILE B 1 185 ? -10.25 26.094 21.312 1 88.06 185 ILE B C 1
ATOM 5220 O O . ILE B 1 185 ? -9.312 25.906 22.094 1 88.06 185 ILE B O 1
ATOM 5224 N N . TYR B 1 186 ? -10.148 26.312 20.047 1 91.31 186 TYR B N 1
ATOM 5225 C CA . TYR B 1 186 ? -8.836 26.359 19.422 1 91.31 186 TYR B CA 1
ATOM 5226 C C . TYR B 1 186 ? -7.977 27.469 20.031 1 91.31 186 TYR B C 1
ATOM 5228 O O . TYR B 1 186 ? -6.793 27.25 20.312 1 91.31 186 TYR B O 1
ATOM 5236 N N . LEU B 1 187 ? -8.539 28.578 20.328 1 92.69 187 LEU B N 1
ATOM 5237 C CA . LEU B 1 187 ? -7.828 29.703 20.938 1 92.69 187 LEU B CA 1
ATOM 5238 C C . LEU B 1 187 ? -7.41 29.375 22.359 1 92.69 187 LEU B C 1
ATOM 5240 O O . LEU B 1 187 ? -6.305 29.719 22.781 1 92.69 187 LEU B O 1
ATOM 5244 N N . ILE B 1 188 ? -8.266 28.75 23.078 1 94.31 188 ILE B N 1
ATOM 5245 C CA . ILE B 1 188 ? -7.957 28.375 24.453 1 94.31 188 ILE B CA 1
ATOM 5246 C C . ILE B 1 188 ? -6.801 27.375 24.469 1 94.31 188 ILE B C 1
ATOM 5248 O O . ILE B 1 188 ? -5.855 27.531 25.25 1 94.31 188 ILE B O 1
ATOM 5252 N N . LEU B 1 189 ? -6.914 26.406 23.625 1 94.94 189 LEU B N 1
ATOM 5253 C CA . LEU B 1 189 ? -5.844 25.422 23.547 1 94.94 189 LEU B CA 1
ATOM 5254 C C . LEU B 1 189 ? -4.527 26.062 23.141 1 94.94 189 LEU B C 1
ATOM 5256 O O . LEU B 1 189 ? -3.465 25.688 23.641 1 94.94 189 LEU B O 1
ATOM 5260 N N . THR B 1 190 ? -4.625 27.062 22.266 1 96.88 190 THR B N 1
ATOM 5261 C CA . THR B 1 190 ? -3.434 27.781 21.828 1 96.88 190 THR B CA 1
ATOM 5262 C C . THR B 1 190 ? -2.807 28.547 22.984 1 96.88 190 THR B C 1
ATOM 5264 O O . THR B 1 190 ? -1.588 28.516 23.172 1 96.88 190 THR B O 1
ATOM 5267 N N . LEU B 1 191 ? -3.617 29.156 23.766 1 97.62 191 LEU B N 1
ATOM 5268 C CA . LEU B 1 191 ? -3.125 29.906 24.922 1 97.62 191 LEU B CA 1
ATOM 5269 C C . LEU B 1 191 ? -2.477 28.984 25.938 1 97.62 191 LEU B C 1
ATOM 5271 O O . LEU B 1 191 ? -1.422 29.297 26.484 1 97.62 191 LEU B O 1
ATOM 5275 N N . ILE B 1 192 ? -3.086 27.875 26.141 1 97.56 192 ILE B N 1
ATOM 5276 C CA . ILE B 1 192 ? -2.525 26.875 27.062 1 97.56 192 ILE B CA 1
ATOM 5277 C C . ILE B 1 192 ? -1.172 26.406 26.531 1 97.56 192 ILE B C 1
ATOM 5279 O O . ILE B 1 192 ? -0.22 26.25 27.312 1 97.56 192 ILE B O 1
ATOM 5283 N N . ALA B 1 193 ? -1.119 26.203 25.25 1 98.31 193 ALA B N 1
ATOM 5284 C CA . ALA B 1 193 ? 0.133 25.766 24.641 1 98.31 193 ALA B CA 1
ATOM 5285 C C . ALA B 1 193 ? 1.22 26.828 24.797 1 98.31 193 ALA B C 1
ATOM 5287 O O . ALA B 1 193 ? 2.363 26.5 25.141 1 98.31 193 ALA B O 1
ATOM 5288 N N . ILE B 1 194 ? 0.858 28.094 24.625 1 98.38 194 ILE B N 1
ATOM 5289 C CA . ILE B 1 194 ? 1.814 29.188 24.75 1 98.38 194 ILE B CA 1
ATOM 5290 C C . ILE B 1 194 ? 2.352 29.234 26.172 1 98.38 194 ILE B C 1
ATOM 5292 O O . ILE B 1 194 ? 3.564 29.328 26.391 1 98.38 194 ILE B O 1
ATOM 5296 N N . ILE B 1 195 ? 1.504 29.109 27.109 1 98.38 195 ILE B N 1
ATOM 5297 C CA . ILE B 1 195 ? 1.894 29.172 28.516 1 98.38 195 ILE B CA 1
ATOM 5298 C C . ILE B 1 195 ? 2.779 27.984 28.859 1 98.38 195 ILE B C 1
ATOM 5300 O O . ILE B 1 195 ? 3.811 28.141 29.516 1 98.38 195 ILE B O 1
ATOM 5304 N N . ALA B 1 196 ? 2.4 26.812 28.438 1 98.44 196 ALA B N 1
ATOM 5305 C CA . ALA B 1 196 ? 3.188 25.609 28.703 1 98.44 196 ALA B CA 1
ATOM 5306 C C . ALA B 1 196 ? 4.59 25.734 28.109 1 98.44 196 ALA B C 1
ATOM 5308 O O . ALA B 1 196 ? 5.574 25.344 28.75 1 98.44 196 ALA B O 1
ATOM 5309 N N . ILE B 1 197 ? 4.695 26.25 26.922 1 98.44 197 ILE B N 1
ATOM 5310 C CA . ILE B 1 197 ? 5.98 26.391 26.25 1 98.44 197 ILE B CA 1
ATOM 5311 C C . ILE B 1 197 ? 6.809 27.469 26.922 1 98.44 197 ILE B C 1
ATOM 5313 O O . ILE B 1 197 ? 8.023 27.328 27.078 1 98.44 197 ILE B O 1
ATOM 5317 N N . LEU B 1 198 ? 6.156 28.547 27.375 1 98.12 198 LEU B N 1
ATOM 5318 C CA . LEU B 1 198 ? 6.844 29.609 28.109 1 98.12 198 LEU B CA 1
ATOM 5319 C C . LEU B 1 198 ? 7.508 29.062 29.359 1 98.12 198 LEU B C 1
ATOM 5321 O O . LEU B 1 198 ? 8.594 29.516 29.75 1 98.12 198 LEU B O 1
ATOM 5325 N N . LEU B 1 199 ? 6.941 28.125 29.953 1 97.81 199 LEU B N 1
ATOM 5326 C CA . LEU B 1 199 ? 7.434 27.562 31.203 1 97.81 199 LEU B CA 1
ATOM 5327 C C . LEU B 1 199 ? 8.688 26.734 30.969 1 97.81 199 LEU B C 1
ATOM 5329 O O . LEU B 1 199 ? 9.406 26.391 31.906 1 97.81 199 LEU B O 1
ATOM 5333 N N . THR B 1 200 ? 8.922 26.359 29.75 1 97.62 200 THR B N 1
ATOM 5334 C CA . THR B 1 200 ? 10.133 25.609 29.453 1 97.62 200 THR B CA 1
ATOM 5335 C C . THR B 1 200 ? 11.328 26.531 29.297 1 97.62 200 THR B C 1
ATOM 5337 O O . THR B 1 200 ? 12.461 26.078 29.141 1 97.62 200 THR B O 1
ATOM 5340 N N . GLY B 1 201 ? 11.141 27.922 29.266 1 96.75 201 GLY B N 1
ATOM 5341 C CA . GLY B 1 201 ? 12.227 28.875 29.234 1 96.75 201 GLY B CA 1
ATOM 5342 C C . GLY B 1 201 ? 12.352 29.609 27.906 1 96.75 201 GLY B C 1
ATOM 5343 O O . GLY B 1 201 ? 13.234 30.453 27.734 1 96.75 201 GLY B O 1
ATOM 5344 N N . LEU B 1 202 ? 11.5 29.344 26.984 1 97.44 202 LEU B N 1
ATOM 5345 C CA . LEU B 1 202 ? 11.562 30.031 25.703 1 97.44 202 LEU B CA 1
ATOM 5346 C C . LEU B 1 202 ? 11.062 31.469 25.812 1 97.44 202 LEU B C 1
ATOM 5348 O O . LEU B 1 202 ? 10.305 31.781 26.734 1 97.44 202 LEU B O 1
ATOM 5352 N N . SER B 1 203 ? 11.492 32.344 24.906 1 97.38 203 SER B N 1
ATOM 5353 C CA . SER B 1 203 ? 10.969 33.688 24.844 1 97.38 203 SER B CA 1
ATOM 5354 C C . SER B 1 203 ? 9.516 33.719 24.391 1 97.38 203 SER B C 1
ATOM 5356 O O . SER B 1 203 ? 9.023 32.75 23.812 1 97.38 203 SER B O 1
ATOM 5358 N N . LEU B 1 204 ? 8.852 34.75 24.672 1 96.94 204 LEU B N 1
ATOM 5359 C CA . LEU B 1 204 ? 7.453 34.875 24.266 1 96.94 204 LEU B CA 1
ATOM 5360 C C . LEU B 1 204 ? 7.312 34.812 22.75 1 96.94 204 LEU B C 1
ATOM 5362 O O . LEU B 1 204 ? 6.371 34.188 22.25 1 96.94 204 LEU B O 1
ATOM 5366 N N . TRP B 1 205 ? 8.273 35.438 22.047 1 96.69 205 TRP B N 1
ATOM 5367 C CA . TRP B 1 205 ? 8.273 35.375 20.594 1 96.69 205 TRP B CA 1
ATOM 5368 C C . TRP B 1 205 ? 8.359 33.938 20.078 1 96.69 205 TRP B C 1
ATOM 5370 O O . TRP B 1 205 ? 7.559 33.531 19.25 1 96.69 205 TRP B O 1
ATOM 5380 N N . ASP B 1 206 ? 9.273 33.219 20.672 1 97.69 206 ASP B N 1
ATOM 5381 C CA . ASP B 1 206 ? 9.469 31.828 20.266 1 97.69 206 ASP B CA 1
ATOM 5382 C C . ASP B 1 206 ? 8.281 30.953 20.672 1 97.69 206 ASP B C 1
ATOM 5384 O O . ASP B 1 206 ? 7.832 30.109 19.891 1 97.69 206 ASP B O 1
ATOM 5388 N N . ALA B 1 207 ? 7.762 31.156 21.797 1 98.25 207 ALA B N 1
ATOM 5389 C CA . ALA B 1 207 ? 6.664 30.359 22.328 1 98.25 207 ALA B CA 1
ATOM 5390 C C . ALA B 1 207 ? 5.406 30.516 21.484 1 98.25 207 ALA B C 1
ATOM 5392 O O . ALA B 1 207 ? 4.711 29.547 21.203 1 98.25 207 ALA B O 1
ATOM 5393 N N . VAL B 1 208 ? 5.125 31.734 21.094 1 97.5 208 VAL B N 1
ATOM 5394 C CA . VAL B 1 208 ? 3.938 32 20.297 1 97.5 208 VAL B CA 1
ATOM 5395 C C . VAL B 1 208 ? 4.055 31.312 18.938 1 97.5 208 VAL B C 1
ATOM 5397 O O . VAL B 1 208 ? 3.119 30.641 18.5 1 97.5 208 VAL B O 1
ATOM 5400 N N . ASN B 1 209 ? 5.211 31.469 18.312 1 97.94 209 ASN B N 1
ATOM 5401 C CA . ASN B 1 209 ? 5.398 30.859 16.984 1 97.94 209 ASN B CA 1
ATOM 5402 C C . ASN B 1 209 ? 5.379 29.344 17.047 1 97.94 209 ASN B C 1
ATOM 5404 O O . ASN B 1 209 ? 4.762 28.688 16.203 1 97.94 209 ASN B O 1
ATOM 5408 N N . VAL B 1 210 ? 5.961 28.75 18.031 1 98 210 VAL B N 1
ATOM 5409 C CA . VAL B 1 210 ? 6 27.297 18.188 1 98 210 VAL B CA 1
ATOM 5410 C C . VAL B 1 210 ? 4.605 26.766 18.516 1 98 210 VAL B C 1
ATOM 5412 O O . VAL B 1 210 ? 4.172 25.75 17.984 1 98 210 VAL B O 1
ATOM 5415 N N . ALA B 1 211 ? 3.914 27.484 19.344 1 98.19 211 ALA B N 1
ATOM 5416 C CA . ALA B 1 211 ? 2.578 27.062 19.75 1 98.19 211 ALA B CA 1
ATOM 5417 C C . ALA B 1 211 ? 1.603 27.094 18.578 1 98.19 211 ALA B C 1
ATOM 5419 O O . ALA B 1 211 ? 0.772 26.188 18.422 1 98.19 211 ALA B O 1
ATOM 5420 N N . PHE B 1 212 ? 1.682 28.188 17.766 1 97.06 212 PHE B N 1
ATOM 5421 C CA . PHE B 1 212 ? 0.823 28.297 16.594 1 97.06 212 PHE B CA 1
ATOM 5422 C C . PHE B 1 212 ? 0.975 27.078 15.688 1 97.06 212 PHE B C 1
ATOM 5424 O O . PHE B 1 212 ? -0.019 26.516 15.234 1 97.06 212 PHE B O 1
ATOM 5431 N N . CYS B 1 213 ? 2.189 26.625 15.531 1 97.38 213 CYS B N 1
ATOM 5432 C CA . CYS B 1 213 ? 2.469 25.516 14.625 1 97.38 213 CYS B CA 1
ATOM 5433 C C . CYS B 1 213 ? 2.17 24.188 15.289 1 97.38 213 CYS B C 1
ATOM 5435 O O . CYS B 1 213 ? 1.66 23.266 14.648 1 97.38 213 CYS B O 1
ATOM 5437 N N . ALA B 1 214 ? 2.41 24.047 16.531 1 97.44 214 ALA B N 1
ATOM 5438 C CA . ALA B 1 214 ? 2.234 22.781 17.25 1 97.44 214 ALA B CA 1
ATOM 5439 C C . ALA B 1 214 ? 0.758 22.406 17.344 1 97.44 214 ALA B C 1
ATOM 5441 O O . ALA B 1 214 ? 0.366 21.297 16.984 1 97.44 214 ALA B O 1
ATOM 5442 N N . ILE B 1 215 ? -0.074 23.344 17.797 1 95.56 215 ILE B N 1
ATOM 5443 C CA . ILE B 1 215 ? -1.487 23.047 18.016 1 95.56 215 ILE B CA 1
ATOM 5444 C C . ILE B 1 215 ? -2.18 22.844 16.672 1 95.56 215 ILE B C 1
ATOM 5446 O O . ILE B 1 215 ? -3.156 22.094 16.578 1 95.56 215 ILE B O 1
ATOM 5450 N N . ALA B 1 216 ? -1.657 23.484 15.633 1 95.19 216 ALA B N 1
ATOM 5451 C CA . ALA B 1 216 ? -2.201 23.344 14.289 1 95.19 216 ALA B CA 1
ATOM 5452 C C . ALA B 1 216 ? -1.675 22.094 13.609 1 95.19 216 ALA B C 1
ATOM 5454 O O . ALA B 1 216 ? -2.043 21.781 12.469 1 95.19 216 ALA B O 1
ATOM 5455 N N . THR B 1 217 ? -0.843 21.328 14.25 1 94.81 217 THR B N 1
ATOM 5456 C CA . THR B 1 217 ? -0.183 20.156 13.703 1 94.81 217 THR B CA 1
ATOM 5457 C C . THR B 1 217 ? 0.51 20.484 12.383 1 94.81 217 THR B C 1
ATOM 5459 O O . THR B 1 217 ? 0.383 19.75 11.406 1 94.81 217 THR B O 1
ATOM 5462 N N . GLY B 1 218 ? 1.255 21.578 12.281 1 93.31 218 GLY B N 1
ATOM 5463 C CA . GLY B 1 218 ? 1.907 22.031 11.07 1 93.31 218 GLY B CA 1
ATOM 5464 C C . GLY B 1 218 ? 3.41 21.828 11.086 1 93.31 218 GLY B C 1
ATOM 5465 O O . GLY B 1 218 ? 4.039 21.719 10.031 1 93.31 218 GLY B O 1
ATOM 5466 N N . GLY B 1 219 ? 4.176 22.078 12.086 1 92.19 219 GLY B N 1
ATOM 5467 C CA . GLY B 1 219 ? 5.535 21.609 12.297 1 92.19 219 GLY B CA 1
ATOM 5468 C C . GLY B 1 219 ? 6.59 22.609 11.859 1 92.19 219 GLY B C 1
ATOM 5469 O O . GLY B 1 219 ? 7.789 22.344 11.992 1 92.19 219 GLY B O 1
ATOM 5470 N N . MET B 1 220 ? 6.234 23.75 11.258 1 94.69 220 MET B N 1
ATOM 5471 C CA . MET B 1 220 ? 7.23 24.75 10.891 1 94.69 220 MET B CA 1
ATOM 5472 C C . MET B 1 220 ? 7.746 25.484 12.133 1 94.69 220 MET B C 1
ATOM 5474 O O . MET B 1 220 ? 7.051 25.562 13.148 1 94.69 220 MET B O 1
ATOM 5478 N N . THR B 1 221 ? 8.953 25.906 12.023 1 94.44 221 THR B N 1
ATOM 5479 C CA . THR B 1 221 ? 9.555 26.75 13.039 1 94.44 221 THR B CA 1
ATOM 5480 C C . THR B 1 221 ? 10.148 28.016 12.406 1 94.44 221 THR B C 1
ATOM 5482 O O . THR B 1 221 ? 10.172 28.141 11.18 1 94.44 221 THR B O 1
ATOM 5485 N N . ILE B 1 222 ? 10.547 28.906 13.242 1 95 222 ILE B N 1
ATOM 5486 C CA . ILE B 1 222 ? 11.125 30.156 12.742 1 95 222 ILE B CA 1
ATOM 5487 C C . ILE B 1 222 ? 12.648 30.016 12.672 1 95 222 ILE B C 1
ATOM 5489 O O . ILE B 1 222 ? 13.352 31 12.445 1 95 222 ILE B O 1
ATOM 5493 N N . TYR B 1 223 ? 13.078 28.781 12.875 1 94.75 223 TYR B N 1
ATOM 5494 C CA . TYR B 1 223 ? 14.5 28.469 12.758 1 94.75 223 TYR B CA 1
ATOM 5495 C C . TYR B 1 223 ? 14.727 27.328 11.773 1 94.75 223 TYR B C 1
ATOM 5497 O O . TYR B 1 223 ? 13.953 26.359 11.742 1 94.75 223 TYR B O 1
ATOM 5505 N N . ALA B 1 224 ? 15.828 27.406 11.07 1 91.31 224 ALA B N 1
ATOM 5506 C CA . ALA B 1 224 ? 16.156 26.422 10.055 1 91.31 224 ALA B CA 1
ATOM 5507 C C . ALA B 1 224 ? 16.344 25.031 10.68 1 91.31 224 ALA B C 1
ATOM 5509 O O . ALA B 1 224 ? 15.977 24.016 10.086 1 91.31 224 ALA B O 1
ATOM 5510 N N . ALA B 1 225 ? 16.828 25 11.844 1 91.19 225 ALA B N 1
ATOM 5511 C CA . ALA B 1 225 ? 17.109 23.734 12.516 1 91.19 225 ALA B CA 1
ATOM 5512 C C . ALA B 1 225 ? 15.859 23.125 13.133 1 91.19 225 ALA B C 1
ATOM 5514 O O . ALA B 1 225 ? 15.875 22 13.625 1 91.19 225 ALA B O 1
ATOM 5515 N N . GLY B 1 226 ? 14.773 23.891 13.07 1 92.75 226 GLY B N 1
ATOM 5516 C CA . GLY B 1 226 ? 13.531 23.391 13.648 1 92.75 226 GLY B CA 1
ATOM 5517 C C . GLY B 1 226 ? 13.539 23.375 15.164 1 92.75 226 GLY B C 1
ATOM 5518 O O . GLY B 1 226 ? 14.07 24.281 15.805 1 92.75 226 GLY B O 1
ATOM 5519 N N . ILE B 1 227 ? 13.031 22.344 15.703 1 95 227 ILE B N 1
ATOM 5520 C CA . ILE B 1 227 ? 12.898 22.234 17.156 1 95 227 ILE B CA 1
ATOM 5521 C C . ILE B 1 227 ? 14.266 22 17.781 1 95 227 ILE B C 1
ATOM 5523 O O . ILE B 1 227 ? 14.508 22.391 18.922 1 95 227 ILE B O 1
ATOM 5527 N N . THR B 1 228 ? 15.164 21.438 17.031 1 93.12 228 THR B N 1
ATOM 5528 C CA . THR B 1 228 ? 16.484 21.125 17.547 1 93.12 228 THR B CA 1
ATOM 5529 C C . THR B 1 228 ? 17.281 22.391 17.844 1 93.12 228 THR B C 1
ATOM 5531 O O . THR B 1 228 ? 18.266 22.359 18.578 1 93.12 228 THR B O 1
ATOM 5534 N N . HIS B 1 229 ? 16.891 23.484 17.266 1 93.19 229 HIS B N 1
ATOM 5535 C CA . HIS B 1 229 ? 17.531 24.766 17.531 1 93.19 229 HIS B CA 1
ATOM 5536 C C . HIS B 1 229 ? 17.531 25.094 19.016 1 93.19 229 HIS B C 1
ATOM 5538 O O . HIS B 1 229 ? 18.5 25.672 19.531 1 93.19 229 HIS B O 1
ATOM 5544 N N . PHE B 1 230 ? 16.547 24.703 19.703 1 94.81 230 PHE B N 1
ATOM 5545 C CA . PHE B 1 230 ? 16.359 25.109 21.078 1 94.81 230 PHE B CA 1
ATOM 5546 C C . PHE B 1 230 ? 17.141 24.188 22.031 1 94.81 230 PHE B C 1
ATOM 5548 O O . PHE B 1 230 ? 17.375 24.547 23.188 1 94.81 230 PHE B O 1
ATOM 5555 N N . ASN B 1 231 ? 17.547 23.031 21.578 1 93.31 231 ASN B N 1
ATOM 5556 C CA . ASN B 1 231 ? 18.25 22.078 22.406 1 93.31 231 ASN B CA 1
ATOM 5557 C C . ASN B 1 231 ? 17.656 22 23.812 1 93.31 231 ASN B C 1
ATOM 5559 O O . ASN B 1 231 ? 18.359 22.172 24.812 1 93.31 231 ASN B O 1
ATOM 5563 N N . ASN B 1 232 ? 16.391 21.844 23.906 1 95.25 232 ASN B N 1
ATOM 5564 C CA . ASN B 1 232 ? 15.609 21.906 25.141 1 95.25 232 ASN B CA 1
ATOM 5565 C C . ASN B 1 232 ? 14.742 20.656 25.312 1 95.25 232 ASN B C 1
ATOM 5567 O O . ASN B 1 232 ? 13.703 20.531 24.656 1 95.25 232 ASN B O 1
ATOM 5571 N N . PHE B 1 233 ? 15.141 19.812 26.234 1 94.94 233 PHE B N 1
ATOM 5572 C CA . PHE B 1 233 ? 14.445 18.547 26.484 1 94.94 233 PHE B CA 1
ATOM 5573 C C . PHE B 1 233 ? 13.047 18.797 27.016 1 94.94 233 PHE B C 1
ATOM 5575 O O . PHE B 1 233 ? 12.094 18.109 26.641 1 94.94 233 PHE B O 1
ATOM 5582 N N . ALA B 1 234 ? 12.914 19.734 27.875 1 96.38 234 ALA B N 1
ATOM 5583 C CA . ALA B 1 234 ? 11.609 20.078 28.453 1 96.38 234 ALA B CA 1
ATOM 5584 C C . ALA B 1 234 ? 10.633 20.5 27.375 1 96.38 234 ALA B C 1
ATOM 5586 O O . ALA B 1 234 ? 9.445 20.156 27.422 1 96.38 234 ALA B O 1
ATOM 5587 N N . LEU B 1 235 ? 11.094 21.266 26.406 1 97.38 235 LEU B N 1
ATOM 5588 C CA . LEU B 1 235 ? 10.25 21.688 25.297 1 97.38 235 LEU B CA 1
ATOM 5589 C C . LEU B 1 235 ? 9.734 20.5 24.516 1 97.38 235 LEU B C 1
ATOM 5591 O O . LEU B 1 235 ? 8.547 20.422 24.188 1 97.38 235 LEU B O 1
ATOM 5595 N N . GLU B 1 236 ? 10.617 19.531 24.203 1 97.31 236 GLU B N 1
ATOM 5596 C CA . GLU B 1 236 ? 10.242 18.344 23.453 1 97.31 236 GLU B CA 1
ATOM 5597 C C . GLU B 1 236 ? 9.148 17.562 24.172 1 97.31 236 GLU B C 1
ATOM 5599 O O . GLU B 1 236 ? 8.195 17.094 23.531 1 97.31 236 GLU B O 1
ATOM 5604 N N . MET B 1 237 ? 9.273 17.469 25.422 1 96.75 237 MET B N 1
ATOM 5605 C CA . MET B 1 237 ? 8.305 16.688 26.188 1 96.75 237 MET B CA 1
ATOM 5606 C C . MET B 1 237 ? 6.965 17.422 26.281 1 96.75 237 MET B C 1
ATOM 5608 O O . MET B 1 237 ? 5.906 16.797 26.266 1 96.75 237 MET B O 1
ATOM 5612 N N . VAL B 1 238 ? 7.008 18.734 26.375 1 97.81 238 VAL B N 1
ATOM 5613 C CA . VAL B 1 238 ? 5.789 19.531 26.469 1 97.81 238 VAL B CA 1
ATOM 5614 C C . VAL B 1 238 ? 5.07 19.547 25.125 1 97.81 238 VAL B C 1
ATOM 5616 O O . VAL B 1 238 ? 3.838 19.578 25.078 1 97.81 238 VAL B O 1
ATOM 5619 N N . LEU B 1 239 ? 5.809 19.453 24.062 1 98.19 239 LEU B N 1
ATOM 5620 C CA . LEU B 1 239 ? 5.238 19.547 22.719 1 98.19 239 LEU B CA 1
ATOM 5621 C C . LEU B 1 239 ? 4.438 18.281 22.406 1 98.19 239 LEU B C 1
ATOM 5623 O O . LEU B 1 239 ? 3.477 18.328 21.625 1 98.19 239 LEU B O 1
ATOM 5627 N N . ILE B 1 240 ? 4.82 17.109 23 1 98.12 240 ILE B N 1
ATOM 5628 C CA . ILE B 1 240 ? 4.176 15.844 22.672 1 98.12 240 ILE B CA 1
ATOM 5629 C C . ILE B 1 240 ? 2.682 15.938 23 1 98.12 240 ILE B C 1
ATOM 5631 O O . ILE B 1 240 ? 1.844 15.727 22.109 1 98.12 240 ILE B O 1
ATOM 5635 N N . PRO B 1 241 ? 2.324 16.344 24.188 1 97.56 241 PRO B N 1
ATOM 5636 C CA . PRO B 1 241 ? 0.888 16.438 24.469 1 97.56 241 PRO B CA 1
ATOM 5637 C C . PRO B 1 241 ? 0.202 17.531 23.641 1 97.56 241 PRO B C 1
ATOM 5639 O O . PRO B 1 241 ? -0.975 17.406 23.297 1 97.56 241 PRO B O 1
ATOM 5642 N N . ILE B 1 242 ? 0.836 18.625 23.344 1 97.88 242 ILE B N 1
ATOM 5643 C CA . ILE B 1 242 ? 0.254 19.703 22.547 1 97.88 242 ILE B CA 1
ATOM 5644 C C . ILE B 1 242 ? -0.048 19.203 21.141 1 97.88 242 ILE B C 1
ATOM 5646 O O . ILE B 1 242 ? -1.132 19.453 20.609 1 97.88 242 ILE B O 1
ATOM 5650 N N . MET B 1 243 ? 0.9 18.453 20.547 1 97.75 243 MET B N 1
ATOM 5651 C CA . MET B 1 243 ? 0.706 17.891 19.219 1 97.75 243 MET B CA 1
ATOM 5652 C C . MET B 1 243 ? -0.47 16.922 19.203 1 97.75 243 MET B C 1
ATOM 5654 O O . MET B 1 243 ? -1.316 16.984 18.312 1 97.75 243 MET B O 1
ATOM 5658 N N . LEU B 1 244 ? -0.493 16.078 20.203 1 96.88 244 LEU B N 1
ATOM 5659 C CA . LEU B 1 244 ? -1.568 15.094 20.281 1 96.88 244 LEU B CA 1
ATOM 5660 C C . LEU B 1 244 ? -2.912 15.773 20.5 1 96.88 244 LEU B C 1
ATOM 5662 O O . LEU B 1 244 ? -3.941 15.312 20 1 96.88 244 LEU B O 1
ATOM 5666 N N . ALA B 1 245 ? -2.887 16.859 21.25 1 95.12 245 ALA B N 1
ATOM 5667 C CA . ALA B 1 245 ? -4.117 17.609 21.5 1 95.12 245 ALA B CA 1
ATOM 5668 C C . ALA B 1 245 ? -4.668 18.203 20.219 1 95.12 245 ALA B C 1
ATOM 5670 O O . ALA B 1 245 ? -5.887 18.25 20.016 1 95.12 245 ALA B O 1
ATOM 5671 N N . GLY B 1 246 ? -3.814 18.641 19.391 1 94.62 246 GLY B N 1
ATOM 5672 C CA . GLY B 1 246 ? -4.258 19.156 18.094 1 94.62 246 GLY B CA 1
ATOM 5673 C C . GLY B 1 246 ? -4.785 18.094 17.172 1 94.62 246 GLY B C 1
ATOM 5674 O O . GLY B 1 246 ? -5.582 18.375 16.281 1 94.62 246 GLY B O 1
ATOM 5675 N N . ALA B 1 247 ? -4.375 16.875 17.406 1 94.81 247 ALA B N 1
ATOM 5676 C CA . ALA B 1 247 ? -4.715 15.758 16.531 1 94.81 247 ALA B CA 1
ATOM 5677 C C . ALA B 1 247 ? -6 15.07 16.984 1 94.81 247 ALA B C 1
ATOM 5679 O O . ALA B 1 247 ? -6.496 14.164 16.312 1 94.81 247 ALA B O 1
ATOM 5680 N N . LEU B 1 248 ? -6.547 15.508 18.078 1 91.75 248 LEU B N 1
ATOM 5681 C CA . LEU B 1 248 ? -7.816 14.977 18.562 1 91.75 248 LEU B CA 1
ATOM 5682 C C . LEU B 1 248 ? -8.984 15.773 18 1 91.75 248 LEU B C 1
ATOM 5684 O O . LEU B 1 248 ? -8.859 16.969 17.734 1 91.75 248 LEU B O 1
ATOM 5688 N N . PRO B 1 249 ? -10.062 15.094 17.859 1 87.25 249 PRO B N 1
ATOM 5689 C CA . PRO B 1 249 ? -11.219 15.828 17.359 1 87.25 249 PRO B CA 1
ATOM 5690 C C . PRO B 1 249 ? -11.672 16.938 18.312 1 87.25 249 PRO B C 1
ATOM 5692 O O . PRO B 1 249 ? -11.867 16.688 19.5 1 87.25 249 PRO B O 1
ATOM 5695 N N . PHE B 1 250 ? -11.891 18.016 17.766 1 85.88 250 PHE B N 1
ATOM 5696 C CA . PHE B 1 250 ? -12.258 19.172 18.578 1 85.88 250 PHE B CA 1
ATOM 5697 C C . PHE B 1 250 ? -13.633 18.969 19.203 1 85.88 250 PHE B C 1
ATOM 5699 O O . PHE B 1 250 ? -13.961 19.609 20.203 1 85.88 250 PHE B O 1
ATOM 5706 N N . ARG B 1 251 ? -14.398 18.109 18.609 1 79 251 ARG B N 1
ATOM 5707 C CA . ARG B 1 251 ? -15.695 17.766 19.188 1 79 251 ARG B CA 1
ATOM 5708 C C . ARG B 1 251 ? -15.531 17.25 20.625 1 79 251 ARG B C 1
ATOM 5710 O O . ARG B 1 251 ? -16.375 17.516 21.484 1 79 251 ARG B O 1
ATOM 5717 N N . LEU B 1 252 ? -14.477 16.594 20.859 1 83.94 252 LEU B N 1
ATOM 5718 C CA . LEU B 1 252 ? -14.234 16.047 22.188 1 83.94 252 LEU B CA 1
ATOM 5719 C C . LEU B 1 252 ? -14.023 17.156 23.203 1 83.94 252 LEU B C 1
ATOM 5721 O O . LEU B 1 252 ? -14.523 17.078 24.328 1 83.94 252 LEU B O 1
ATOM 5725 N N . TYR B 1 253 ? -13.297 18.156 22.781 1 86.69 253 TYR B N 1
ATOM 5726 C CA . TYR B 1 253 ? -13.07 19.297 23.672 1 86.69 253 TYR B CA 1
ATOM 5727 C C . TYR B 1 253 ? -14.359 20.062 23.922 1 86.69 253 TYR B C 1
ATOM 5729 O O . TYR B 1 253 ? -14.57 20.609 25 1 86.69 253 TYR B O 1
ATOM 5737 N N . TYR B 1 254 ? -15.094 20.094 22.938 1 80.94 254 TYR B N 1
ATOM 5738 C CA . TYR B 1 254 ? -16.391 20.766 23.078 1 80.94 254 TYR B CA 1
ATOM 5739 C C . TYR B 1 254 ? -17.266 20.047 24.109 1 80.94 254 TYR B C 1
ATOM 5741 O O . TYR B 1 254 ? -17.906 20.703 24.922 1 80.94 254 TYR B O 1
ATOM 5749 N N . VAL B 1 255 ? -17.281 18.766 24.016 1 80.38 255 VAL B N 1
ATOM 5750 C CA . VAL B 1 255 ? -18.078 17.984 24.953 1 80.38 255 VAL B CA 1
ATOM 5751 C C . VAL B 1 255 ? -17.562 18.188 26.375 1 80.38 255 VAL B C 1
ATOM 5753 O O . VAL B 1 255 ? -18.359 18.312 27.312 1 80.38 255 VAL B O 1
ATOM 5756 N N . VAL B 1 256 ? -16.344 18.266 26.531 1 83.25 256 VAL B N 1
ATOM 5757 C CA . VAL B 1 256 ? -15.758 18.484 27.844 1 83.25 256 VAL B CA 1
ATOM 5758 C C . VAL B 1 256 ? -16.125 19.891 28.344 1 83.25 256 VAL B C 1
ATOM 5760 O O . VAL B 1 256 ? -16.406 20.078 29.531 1 83.25 256 VAL B O 1
ATOM 5763 N N . TYR B 1 257 ? -16.062 20.812 27.406 1 80.69 257 TYR B N 1
ATOM 5764 C CA . TYR B 1 257 ? -16.359 22.203 27.75 1 80.69 257 TYR B CA 1
ATOM 5765 C C . TYR B 1 257 ? -17.812 22.344 28.219 1 80.69 257 TYR B C 1
ATOM 5767 O O . TYR B 1 257 ? -18.078 23.062 29.203 1 80.69 257 TYR B O 1
ATOM 5775 N N . VAL B 1 258 ? -18.703 21.625 27.562 1 78.75 258 VAL B N 1
ATOM 5776 C CA . VAL B 1 258 ? -20.125 21.75 27.859 1 78.75 258 VAL B CA 1
ATOM 5777 C C . VAL B 1 258 ? -20.469 20.922 29.094 1 78.75 258 VAL B C 1
ATOM 5779 O O . VAL B 1 258 ? -21.203 21.375 29.969 1 78.75 258 VAL B O 1
ATOM 5782 N N . SER B 1 259 ? -19.984 19.656 29.078 1 79.69 259 SER B N 1
ATOM 5783 C CA . SER B 1 259 ? -20.359 18.75 30.156 1 79.69 259 SER B CA 1
ATOM 5784 C C . SER B 1 259 ? -19.531 19.016 31.406 1 79.69 259 SER B C 1
ATOM 5786 O O . SER B 1 259 ? -19.891 18.578 32.5 1 79.69 259 SER B O 1
ATOM 5788 N N . ARG B 1 260 ? -18.516 19.703 31.344 1 78.75 260 ARG B N 1
ATOM 5789 C CA . ARG B 1 260 ? -17.594 20 32.438 1 78.75 260 ARG B CA 1
ATOM 5790 C C . ARG B 1 260 ? -17.047 18.719 33.062 1 78.75 260 ARG B C 1
ATOM 5792 O O . ARG B 1 260 ? -16.859 18.656 34.281 1 78.75 260 ARG B O 1
ATOM 5799 N N . SER B 1 261 ? -17.078 17.625 32.312 1 78.31 261 SER B N 1
ATOM 5800 C CA . SER B 1 261 ? -16.562 16.359 32.812 1 78.31 261 SER B CA 1
ATOM 5801 C C . SER B 1 261 ? -15.602 15.719 31.828 1 78.31 261 SER B C 1
ATOM 5803 O O . SER B 1 261 ? -15.875 15.672 30.641 1 78.31 261 SER B O 1
ATOM 5805 N N . PHE B 1 262 ? -14.469 15.328 32.406 1 80.38 262 PHE B N 1
ATOM 5806 C CA . PHE B 1 262 ? -13.453 14.672 31.609 1 80.38 262 PHE B CA 1
ATOM 5807 C C . PHE B 1 262 ? -13.734 13.18 31.484 1 80.38 262 PHE B C 1
ATOM 5809 O O . PHE B 1 262 ? -13.109 12.492 30.672 1 80.38 262 PHE B O 1
ATOM 5816 N N . ARG B 1 263 ? -14.641 12.703 32.156 1 77.06 263 ARG B N 1
ATOM 5817 C CA . ARG B 1 263 ? -14.938 11.273 32.188 1 77.06 263 ARG B CA 1
ATOM 5818 C C . ARG B 1 263 ? -15.469 10.797 30.828 1 77.06 263 ARG B C 1
ATOM 5820 O O . ARG B 1 263 ? -15.195 9.672 30.422 1 77.06 263 ARG B O 1
ATOM 5827 N N . GLU B 1 264 ? -16.094 11.641 30.234 1 72.75 264 GLU B N 1
ATOM 5828 C CA . GLU B 1 264 ? -16.719 11.25 28.969 1 72.75 264 GLU B CA 1
ATOM 5829 C C . GLU B 1 264 ? -15.664 11.07 27.875 1 72.75 264 GLU B C 1
ATOM 5831 O O . GLU B 1 264 ? -15.828 10.242 26.984 1 72.75 264 GLU B O 1
ATOM 5836 N N . ILE B 1 265 ? -14.648 11.758 28.016 1 75.62 265 ILE B N 1
ATOM 5837 C CA . ILE B 1 265 ? -13.625 11.695 26.984 1 75.62 265 ILE B CA 1
ATOM 5838 C C . ILE B 1 265 ? -12.781 10.438 27.156 1 75.62 265 ILE B C 1
ATOM 5840 O O . ILE B 1 265 ? -12.258 9.891 26.188 1 75.62 265 ILE B O 1
ATOM 5844 N N . LEU B 1 266 ? -12.75 10.016 28.375 1 79.38 266 LEU B N 1
ATOM 5845 C CA . LEU B 1 266 ? -11.898 8.875 28.672 1 79.38 266 LEU B CA 1
ATOM 5846 C C . LEU B 1 266 ? -12.453 7.602 28.047 1 79.38 266 LEU B C 1
ATOM 5848 O O . LEU B 1 266 ? -11.734 6.609 27.891 1 79.38 266 LEU B O 1
ATOM 5852 N N . HIS B 1 267 ? -13.648 7.699 27.641 1 78.31 267 HIS B N 1
ATOM 5853 C CA . HIS B 1 267 ? -14.25 6.5 27.062 1 78.31 267 HIS B CA 1
ATOM 5854 C C . HIS B 1 267 ? -14.367 6.605 25.547 1 78.31 267 HIS B C 1
ATOM 5856 O O . HIS B 1 267 ? -14.93 5.715 24.906 1 78.31 267 HIS B O 1
ATOM 5862 N N . ASP B 1 268 ? -13.789 7.676 25.125 1 84.94 268 ASP B N 1
ATOM 5863 C CA . ASP B 1 268 ? -13.883 7.859 23.688 1 84.94 268 ASP B CA 1
ATOM 5864 C C . ASP B 1 268 ? -12.953 6.902 22.953 1 84.94 268 ASP B C 1
ATOM 5866 O O . ASP B 1 268 ? -11.781 6.773 23.297 1 84.94 268 ASP B O 1
ATOM 5870 N N . ARG B 1 269 ? -13.422 6.25 21.969 1 85.81 269 ARG B N 1
ATOM 5871 C CA . ARG B 1 269 ? -12.695 5.203 21.25 1 85.81 269 ARG B CA 1
ATOM 5872 C C . ARG B 1 269 ? -11.562 5.793 20.406 1 85.81 269 ARG B C 1
ATOM 5874 O O . ARG B 1 269 ? -10.5 5.184 20.281 1 85.81 269 ARG B O 1
ATOM 5881 N N . ILE B 1 270 ? -11.812 6.98 19.922 1 88.31 270 ILE B N 1
ATOM 5882 C CA . ILE B 1 270 ? -10.797 7.605 19.078 1 88.31 270 ILE B CA 1
ATOM 5883 C C . ILE B 1 270 ? -9.609 8.039 19.922 1 88.31 270 ILE B C 1
ATOM 5885 O O . ILE B 1 270 ? -8.461 7.922 19.5 1 88.31 270 ILE B O 1
ATOM 5889 N N . LEU B 1 271 ? -9.906 8.516 21.094 1 91.44 271 LEU B N 1
ATOM 5890 C CA . LEU B 1 271 ? -8.836 8.875 22.016 1 91.44 271 LEU B CA 1
ATOM 5891 C C . LEU B 1 271 ? -7.992 7.652 22.375 1 91.44 271 LEU B C 1
ATOM 5893 O O . LEU B 1 271 ? -6.762 7.715 22.344 1 91.44 271 LEU B O 1
ATOM 5897 N N . HIS B 1 272 ? -8.648 6.602 22.641 1 92.5 272 HIS B N 1
ATOM 5898 C CA . HIS B 1 272 ? -7.945 5.371 22.984 1 92.5 272 HIS B CA 1
ATOM 5899 C C . HIS B 1 272 ? -7.105 4.871 21.812 1 92.5 272 HIS B C 1
ATOM 5901 O O . HIS B 1 272 ? -5.984 4.402 22 1 92.5 272 HIS B O 1
ATOM 5907 N N . LEU B 1 273 ? -7.703 5 20.672 1 92.75 273 LEU B N 1
ATOM 5908 C CA . LEU B 1 273 ? -6.984 4.543 19.484 1 92.75 273 LEU B CA 1
ATOM 5909 C C . LEU B 1 273 ? -5.75 5.402 19.234 1 92.75 273 LEU B C 1
ATOM 5911 O O . LEU B 1 273 ? -4.68 4.883 18.906 1 92.75 273 LEU B O 1
ATOM 5915 N N . MET B 1 274 ? -5.871 6.668 19.375 1 95.12 274 MET B N 1
ATOM 5916 C CA . MET B 1 274 ? -4.75 7.574 19.141 1 95.12 274 MET B CA 1
ATOM 5917 C C . MET B 1 274 ? -3.627 7.316 20.141 1 95.12 274 MET B C 1
ATOM 5919 O O . MET B 1 274 ? -2.459 7.227 19.766 1 95.12 274 MET B O 1
ATOM 5923 N N . VAL B 1 275 ? -4.039 7.152 21.375 1 95.38 275 VAL B N 1
ATOM 5924 C CA . VAL B 1 275 ? -3.049 6.883 22.406 1 95.38 275 VAL B CA 1
ATOM 5925 C C . VAL B 1 275 ? -2.41 5.516 22.172 1 95.38 275 VAL B C 1
ATOM 5927 O O . VAL B 1 275 ? -1.199 5.355 22.344 1 95.38 275 VAL B O 1
ATOM 5930 N N . GLY B 1 276 ? -3.209 4.586 21.828 1 95.62 276 GLY B N 1
ATOM 5931 C CA . GLY B 1 276 ? -2.689 3.264 21.516 1 95.62 276 GLY B CA 1
ATOM 5932 C C . GLY B 1 276 ? -1.699 3.258 20.375 1 95.62 276 GLY B C 1
ATOM 5933 O O . GLY B 1 276 ? -0.642 2.631 20.453 1 95.62 276 GLY B O 1
ATOM 5934 N N . VAL B 1 277 ? -2.057 3.934 19.328 1 96 277 VAL B N 1
ATOM 5935 C CA . VAL B 1 277 ? -1.175 3.998 18.172 1 96 277 VAL B CA 1
ATOM 5936 C C . VAL B 1 277 ? 0.111 4.734 18.531 1 96 277 VAL B C 1
ATOM 5938 O O . VAL B 1 277 ? 1.204 4.324 18.141 1 96 277 VAL B O 1
ATOM 5941 N N . TYR B 1 278 ? -0.028 5.812 19.312 1 97.5 278 TYR B N 1
ATOM 5942 C CA . TYR B 1 278 ? 1.143 6.559 19.766 1 97.5 278 TYR B CA 1
ATOM 5943 C C . TYR B 1 278 ? 2.084 5.66 20.562 1 97.5 278 TYR B C 1
ATOM 5945 O O . TYR B 1 278 ? 3.287 5.621 20.297 1 97.5 278 TYR B O 1
ATOM 5953 N N . LEU B 1 279 ? 1.494 4.949 21.5 1 97.75 279 LEU B N 1
ATOM 5954 C CA . LEU B 1 279 ? 2.307 4.086 22.344 1 97.75 279 LEU B CA 1
ATOM 5955 C C . LEU B 1 279 ? 2.918 2.949 21.531 1 97.75 279 LEU B C 1
ATOM 5957 O O . LEU B 1 279 ? 4.062 2.557 21.766 1 97.75 279 LEU B O 1
ATOM 5961 N N . PHE B 1 280 ? 2.221 2.451 20.641 1 96.69 280 PHE B N 1
ATOM 5962 C CA . PHE B 1 280 ? 2.711 1.37 19.797 1 96.69 280 PHE B CA 1
ATOM 5963 C C . PHE B 1 280 ? 3.887 1.837 18.938 1 96.69 280 PHE B C 1
ATOM 5965 O O . PHE B 1 280 ? 4.922 1.17 18.891 1 96.69 280 PHE B O 1
ATOM 5972 N N . VAL B 1 281 ? 3.711 2.986 18.266 1 97.19 281 VAL B N 1
ATOM 5973 C CA . VAL B 1 281 ? 4.77 3.523 17.406 1 97.19 281 VAL B CA 1
ATOM 5974 C C . VAL B 1 281 ? 6 3.846 18.266 1 97.19 281 VAL B C 1
ATOM 5976 O O . VAL B 1 281 ? 7.125 3.525 17.875 1 97.19 281 VAL B O 1
ATOM 5979 N N . ALA B 1 282 ? 5.738 4.445 19.391 1 97.94 282 ALA B N 1
ATOM 5980 C CA . ALA B 1 282 ? 6.84 4.777 20.297 1 97.94 282 ALA B CA 1
ATOM 5981 C C . ALA B 1 282 ? 7.586 3.521 20.734 1 97.94 282 ALA B C 1
ATOM 5983 O O . ALA B 1 282 ? 8.82 3.484 20.719 1 97.94 282 ALA B O 1
ATOM 5984 N N . ALA B 1 283 ? 6.852 2.531 21.078 1 97.38 283 ALA B N 1
ATOM 5985 C CA . ALA B 1 283 ? 7.453 1.29 21.562 1 97.38 283 ALA B CA 1
ATOM 5986 C C . ALA B 1 283 ? 8.297 0.63 20.484 1 97.38 283 ALA B C 1
ATOM 5988 O O . ALA B 1 283 ? 9.422 0.187 20.75 1 97.38 283 ALA B O 1
ATOM 5989 N N . VAL B 1 284 ? 7.809 0.549 19.344 1 95.81 284 VAL B N 1
ATOM 5990 C CA . VAL B 1 284 ? 8.531 -0.085 18.25 1 95.81 284 VAL B CA 1
ATOM 5991 C C . VAL B 1 284 ? 9.805 0.705 17.938 1 95.81 284 VAL B C 1
ATOM 5993 O O . VAL B 1 284 ? 10.867 0.12 17.719 1 95.81 284 VAL B O 1
ATOM 5996 N N . LEU B 1 285 ? 9.688 2.031 17.938 1 96.5 285 LEU B N 1
ATOM 5997 C CA . LEU B 1 285 ? 10.859 2.859 17.672 1 96.5 285 LEU B CA 1
ATOM 5998 C C . LEU B 1 285 ? 11.914 2.672 18.75 1 96.5 285 LEU B C 1
ATOM 6000 O O . LEU B 1 285 ? 13.109 2.633 18.453 1 96.5 285 LEU B O 1
ATOM 6004 N N . ILE B 1 286 ? 11.438 2.58 19.984 1 96.88 286 ILE B N 1
ATOM 6005 C CA . ILE B 1 286 ? 12.367 2.395 21.094 1 96.88 286 ILE B CA 1
ATOM 6006 C C . ILE B 1 286 ? 13.148 1.096 20.891 1 96.88 286 ILE B C 1
ATOM 6008 O O . ILE B 1 286 ? 14.375 1.074 21.031 1 96.88 286 ILE B O 1
ATOM 6012 N N . VAL B 1 287 ? 12.469 0.06 20.5 1 94.62 287 VAL B N 1
ATOM 6013 C CA . VAL B 1 287 ? 13.109 -1.237 20.312 1 94.62 287 VAL B CA 1
ATOM 6014 C C . VAL B 1 287 ? 14.055 -1.175 19.109 1 94.62 287 VAL B C 1
ATOM 6016 O O . VAL B 1 287 ? 15.188 -1.645 19.188 1 94.62 287 VAL B O 1
ATOM 6019 N N . GLU B 1 288 ? 13.617 -0.585 18.094 1 93.38 288 GLU B N 1
ATOM 6020 C CA . GLU B 1 288 ? 14.414 -0.517 16.859 1 93.38 288 GLU B CA 1
ATOM 6021 C C . GLU B 1 288 ? 15.688 0.292 17.078 1 93.38 288 GLU B C 1
ATOM 6023 O O . GLU B 1 288 ? 16.766 -0.131 16.672 1 93.38 288 GLU B O 1
ATOM 6028 N N . LEU B 1 289 ? 15.57 1.446 17.703 1 94 289 LEU B N 1
ATOM 6029 C CA . LEU B 1 289 ? 16.719 2.342 17.859 1 94 289 LEU B CA 1
ATOM 6030 C C . LEU B 1 289 ? 17.672 1.83 18.938 1 94 289 LEU B C 1
ATOM 6032 O O . LEU B 1 289 ? 18.891 1.973 18.812 1 94 289 LEU B O 1
ATOM 6036 N N . PHE B 1 290 ? 17.078 1.205 19.922 1 93.44 290 PHE B N 1
ATOM 6037 C CA . PHE B 1 290 ? 17.922 0.647 20.969 1 93.44 290 PHE B CA 1
ATOM 6038 C C . PHE B 1 290 ? 18.734 -0.526 20.453 1 93.44 290 PHE B C 1
ATOM 6040 O O . PHE B 1 290 ? 19.922 -0.64 20.75 1 93.44 290 PHE B O 1
ATOM 6047 N N . THR B 1 291 ? 18.156 -1.398 19.688 1 89.88 291 THR B N 1
ATOM 6048 C CA . THR B 1 291 ? 18.828 -2.568 19.141 1 89.88 291 THR B CA 1
ATOM 6049 C C . THR B 1 291 ? 19.875 -2.152 18.125 1 89.88 291 THR B C 1
ATOM 6051 O O . THR B 1 291 ? 20.828 -2.893 17.859 1 89.88 291 THR B O 1
ATOM 6054 N N . ALA B 1 292 ? 19.688 -0.963 17.547 1 88.25 292 ALA B N 1
ATOM 6055 C CA . ALA B 1 292 ? 20.656 -0.451 16.578 1 88.25 292 ALA B CA 1
ATOM 6056 C C . ALA B 1 292 ? 21.875 0.159 17.297 1 88.25 292 ALA B C 1
ATOM 6058 O O . ALA B 1 292 ? 22.828 0.585 16.641 1 88.25 292 ALA B O 1
ATOM 6059 N N . GLY B 1 293 ? 21.844 0.303 18.609 1 90.12 293 GLY B N 1
ATOM 6060 C CA . GLY B 1 293 ? 23.016 0.708 19.375 1 90.12 293 GLY B CA 1
ATOM 6061 C C . GLY B 1 293 ? 22.922 2.137 19.875 1 90.12 293 GLY B C 1
ATOM 6062 O O . GLY B 1 293 ? 23.891 2.656 20.438 1 90.12 293 GLY B O 1
ATOM 6063 N N . MET B 1 294 ? 21.844 2.83 19.734 1 92.31 294 MET B N 1
ATOM 6064 C CA . MET B 1 294 ? 21.688 4.199 20.203 1 92.31 294 MET B CA 1
ATOM 6065 C C . MET B 1 294 ? 21.562 4.23 21.734 1 92.31 294 MET B C 1
ATOM 6067 O O . MET B 1 294 ? 20.891 3.381 22.312 1 92.31 294 MET B O 1
ATOM 6071 N N . PRO B 1 295 ? 22.203 5.172 22.344 1 94.12 295 PRO B N 1
ATOM 6072 C CA . PRO B 1 295 ? 22.078 5.281 23.812 1 94.12 295 PRO B CA 1
ATOM 6073 C C . PRO B 1 295 ? 20.625 5.406 24.266 1 94.12 295 PRO B C 1
ATOM 6075 O O . PRO B 1 295 ? 19.812 6.02 23.594 1 94.12 295 PRO B O 1
ATOM 6078 N N . LEU B 1 296 ? 20.312 4.871 25.359 1 94.19 296 LEU B N 1
ATOM 6079 C CA . LEU B 1 296 ? 18.953 4.723 25.859 1 94.19 296 LEU B CA 1
ATOM 6080 C C . LEU B 1 296 ? 18.266 6.074 25.953 1 94.19 296 LEU B C 1
ATOM 6082 O O . LEU B 1 296 ? 17.109 6.215 25.516 1 94.19 296 LEU B O 1
ATOM 6086 N N . MET B 1 297 ? 18.891 7.09 26.562 1 93.75 297 MET B N 1
ATOM 6087 C CA . MET B 1 297 ? 18.266 8.398 26.75 1 93.75 297 MET B CA 1
ATOM 6088 C C . MET B 1 297 ? 17.922 9.031 25.406 1 93.75 297 MET B C 1
ATOM 6090 O O . MET B 1 297 ? 16.828 9.594 25.234 1 93.75 297 MET B O 1
ATOM 6094 N N . GLU B 1 298 ? 18.844 8.938 24.5 1 93.31 298 GLU B N 1
ATOM 6095 C CA . GLU B 1 298 ? 18.594 9.469 23.156 1 93.31 298 GLU B CA 1
ATOM 6096 C C . GLU B 1 298 ? 17.5 8.688 22.438 1 93.31 298 GLU B C 1
ATOM 6098 O O . GLU B 1 298 ? 16.688 9.273 21.719 1 93.31 298 GLU B O 1
ATOM 6103 N N . THR B 1 299 ? 17.547 7.367 22.688 1 95.12 299 THR B N 1
ATOM 6104 C CA . THR B 1 299 ? 16.531 6.496 22.109 1 95.12 299 THR B CA 1
ATOM 6105 C C . THR B 1 299 ? 15.133 6.891 22.578 1 95.12 299 THR B C 1
ATOM 6107 O O . THR B 1 299 ? 14.219 7.043 21.766 1 95.12 299 THR B O 1
ATOM 6110 N N . LEU B 1 300 ? 14.992 7.07 23.828 1 95.38 300 LEU B N 1
ATOM 6111 C CA . LEU B 1 300 ? 13.703 7.426 24.406 1 95.38 300 LEU B CA 1
ATOM 6112 C C . LEU B 1 300 ? 13.25 8.805 23.938 1 95.38 300 LEU B C 1
ATOM 6114 O O . LEU B 1 300 ? 12.094 8.984 23.531 1 95.38 300 LEU B O 1
ATOM 6118 N N . ARG B 1 301 ? 14.172 9.711 23.953 1 95.38 301 ARG B N 1
ATOM 6119 C CA . ARG B 1 301 ? 13.875 11.086 23.562 1 95.38 301 ARG B CA 1
ATOM 6120 C C . ARG B 1 301 ? 13.398 11.148 22.109 1 95.38 301 ARG B C 1
ATOM 6122 O O . ARG B 1 301 ? 12.328 11.68 21.828 1 95.38 301 ARG B O 1
ATOM 6129 N N . GLU B 1 302 ? 14.133 10.555 21.219 1 95.5 302 GLU B N 1
ATOM 6130 C CA . GLU B 1 302 ? 13.82 10.617 19.781 1 95.5 302 GLU B CA 1
ATOM 6131 C C . GLU B 1 302 ? 12.57 9.805 19.453 1 95.5 302 GLU B C 1
ATOM 6133 O O . GLU B 1 302 ? 11.734 10.242 18.672 1 95.5 302 GLU B O 1
ATOM 6138 N N . SER B 1 303 ? 12.469 8.656 20.078 1 97.19 303 SER B N 1
ATOM 6139 C CA . SER B 1 303 ? 11.344 7.773 19.781 1 97.19 303 SER B CA 1
ATOM 6140 C C . SER B 1 303 ? 10.023 8.375 20.25 1 97.19 303 SER B C 1
ATOM 6142 O O . SER B 1 303 ? 9.047 8.406 19.5 1 97.19 303 SER B O 1
ATOM 6144 N N . LEU B 1 304 ? 9.992 8.891 21.453 1 97.62 304 LEU B N 1
ATOM 6145 C CA . LEU B 1 304 ? 8.766 9.469 22 1 97.62 304 LEU B CA 1
ATOM 6146 C C . LEU B 1 304 ? 8.352 10.711 21.219 1 97.62 304 LEU B C 1
ATOM 6148 O O . LEU B 1 304 ? 7.18 10.883 20.891 1 97.62 304 LEU B O 1
ATOM 6152 N N . PHE B 1 305 ? 9.297 11.523 20.922 1 98.06 305 PHE B N 1
ATOM 6153 C CA . PHE B 1 305 ? 9 12.773 20.219 1 98.06 305 PHE B CA 1
ATOM 6154 C C . PHE B 1 305 ? 8.547 12.508 18.797 1 98.06 305 PHE B C 1
ATOM 6156 O O . PHE B 1 305 ? 7.52 13.031 18.359 1 98.06 305 PHE B O 1
ATOM 6163 N N . MET B 1 306 ? 9.289 11.648 18.094 1 97.62 306 MET B N 1
ATOM 6164 C CA . MET B 1 306 ? 8.961 11.375 16.688 1 97.62 306 MET B CA 1
ATOM 6165 C C . MET B 1 306 ? 7.629 10.633 16.594 1 97.62 306 MET B C 1
ATOM 6167 O O . MET B 1 306 ? 6.867 10.844 15.641 1 97.62 306 MET B O 1
ATOM 6171 N N . ALA B 1 307 ? 7.398 9.773 17.531 1 97.75 307 ALA B N 1
ATOM 6172 C CA . ALA B 1 307 ? 6.105 9.094 17.531 1 97.75 307 ALA B CA 1
ATOM 6173 C C . ALA B 1 307 ? 4.957 10.094 17.641 1 97.75 307 ALA B C 1
ATOM 6175 O O . ALA B 1 307 ? 3.979 10.008 16.906 1 97.75 307 ALA B O 1
ATOM 6176 N N . GLY B 1 308 ? 5.098 11.039 18.547 1 97.44 308 GLY B N 1
ATOM 6177 C CA . GLY B 1 308 ? 4.082 12.07 18.688 1 97.44 308 GLY B CA 1
ATOM 6178 C C . GLY B 1 308 ? 3.938 12.945 17.469 1 97.44 308 GLY B C 1
ATOM 6179 O O . GLY B 1 308 ? 2.822 13.273 17.062 1 97.44 308 GLY B O 1
ATOM 6180 N N . SER B 1 309 ? 5.031 13.281 16.875 1 97.38 309 SER B N 1
ATOM 6181 C CA . SER B 1 309 ? 5.059 14.133 15.695 1 97.38 309 SER B CA 1
ATOM 6182 C C . SER B 1 309 ? 4.41 13.445 14.5 1 97.38 309 SER B C 1
ATOM 6184 O O . SER B 1 309 ? 3.664 14.07 13.742 1 97.38 309 SER B O 1
ATOM 6186 N N . VAL B 1 310 ? 4.621 12.156 14.391 1 96.31 310 VAL B N 1
ATOM 6187 C CA . VAL B 1 310 ? 4.152 11.398 13.234 1 96.31 310 VAL B CA 1
ATOM 6188 C C . VAL B 1 310 ? 2.668 11.086 13.398 1 96.31 310 VAL B C 1
ATOM 6190 O O . VAL B 1 310 ? 1.879 11.289 12.469 1 96.31 310 VAL B O 1
ATOM 6193 N N . VAL B 1 311 ? 2.283 10.688 14.562 1 95.81 311 VAL B N 1
ATOM 6194 C CA . VAL B 1 311 ? 0.909 10.258 14.781 1 95.81 311 VAL B CA 1
ATOM 6195 C C . VAL B 1 311 ? -0.027 11.461 14.742 1 95.81 311 VAL B C 1
ATOM 6197 O O . VAL B 1 311 ? -1.172 11.352 14.297 1 95.81 311 VAL B O 1
ATOM 6200 N N . SER B 1 312 ? 0.434 12.625 15.141 1 96 312 SER B N 1
ATOM 6201 C CA . SER B 1 312 ? -0.385 13.836 15.164 1 96 312 SER B CA 1
ATOM 6202 C C . SER B 1 312 ? -0.331 14.562 13.82 1 96 312 SER B C 1
ATOM 6204 O O . SER B 1 312 ? -1.14 15.453 13.555 1 96 312 SER B O 1
ATOM 6206 N N . SER B 1 313 ? 0.599 14.273 12.969 1 94.81 313 SER B N 1
ATOM 6207 C CA . SER B 1 313 ? 0.842 14.891 11.664 1 94.81 313 SER B CA 1
ATOM 6208 C C . SER B 1 313 ? 1.527 16.25 11.812 1 94.81 313 SER B C 1
ATOM 6210 O O . SER B 1 313 ? 1.451 17.094 10.914 1 94.81 313 SER B O 1
ATOM 6212 N N . THR B 1 314 ? 2.125 16.531 12.961 1 96.38 314 THR B N 1
ATOM 6213 C CA . THR B 1 314 ? 2.715 17.844 13.211 1 96.38 314 THR B CA 1
ATOM 6214 C C . THR B 1 314 ? 3.975 18.047 12.375 1 96.38 314 THR B C 1
ATOM 6216 O O . THR B 1 314 ? 4.18 19.109 11.789 1 96.38 314 THR B O 1
ATOM 6219 N N . GLY B 1 315 ? 4.875 17.031 12.391 1 95.88 315 GLY B N 1
ATOM 6220 C CA . GLY B 1 315 ? 6.039 17.109 11.516 1 95.88 315 GLY B CA 1
ATOM 6221 C C . GLY B 1 315 ? 7.25 17.734 12.188 1 95.88 315 GLY B C 1
ATOM 6222 O O . GLY B 1 315 ? 8.297 17.891 11.555 1 95.88 315 GLY B O 1
ATOM 6223 N N . PHE B 1 316 ? 7.109 18.062 13.492 1 97.12 316 PHE B N 1
ATOM 6224 C CA . PHE B 1 316 ? 8.305 18.453 14.227 1 97.12 316 PHE B CA 1
ATOM 6225 C C . PHE B 1 316 ? 9.305 17.312 14.289 1 97.12 316 PHE B C 1
ATOM 6227 O O . PHE B 1 316 ? 8.906 16.141 14.391 1 97.12 316 PHE B O 1
ATOM 6234 N N . GLN B 1 317 ? 10.5 17.672 14.18 1 94.94 317 GLN B N 1
ATOM 6235 C CA . GLN B 1 317 ? 11.539 16.656 14.195 1 94.94 317 GLN B CA 1
ATOM 6236 C C . GLN B 1 317 ? 12.656 17 15.172 1 94.94 317 GLN B C 1
ATOM 6238 O O . GLN B 1 317 ? 13.078 18.156 15.25 1 94.94 317 GLN B O 1
ATOM 6243 N N . ASN B 1 318 ? 13.078 16.031 15.938 1 94.06 318 ASN B N 1
ATOM 6244 C CA . ASN B 1 318 ? 14.188 16.25 16.859 1 94.06 318 ASN B CA 1
ATOM 6245 C C . ASN B 1 318 ? 15.391 15.375 16.531 1 94.06 318 ASN B C 1
ATOM 6247 O O . ASN B 1 318 ? 16.266 15.156 17.375 1 94.06 318 ASN B O 1
ATOM 6251 N N . THR B 1 319 ? 15.336 14.789 15.281 1 91.56 319 THR B N 1
ATOM 6252 C CA . THR B 1 319 ? 16.422 13.906 14.844 1 91.56 319 THR B CA 1
ATOM 6253 C C . THR B 1 319 ? 16.797 14.188 13.391 1 91.56 319 THR B C 1
ATOM 6255 O O . THR B 1 319 ? 15.984 14.727 12.633 1 91.56 319 THR B O 1
ATOM 6258 N N . THR B 1 320 ? 17.984 13.836 13.055 1 89.19 320 THR B N 1
ATOM 6259 C CA . THR B 1 320 ? 18.422 13.898 11.664 1 89.19 320 THR B CA 1
ATOM 6260 C C . THR B 1 320 ? 18.312 12.531 11 1 89.19 320 THR B C 1
ATOM 6262 O O . THR B 1 320 ? 18.609 12.383 9.812 1 89.19 320 THR B O 1
ATOM 6265 N N . PHE B 1 321 ? 17.906 11.547 11.75 1 90.38 321 PHE B N 1
ATOM 6266 C CA . PHE B 1 321 ? 17.734 10.172 11.305 1 90.38 321 PHE B CA 1
ATOM 6267 C C . PHE B 1 321 ? 19.094 9.5 11.078 1 90.38 321 PHE B C 1
ATOM 6269 O O . PHE B 1 321 ? 19.156 8.391 10.547 1 90.38 321 PHE B O 1
ATOM 6276 N N . ALA B 1 322 ? 20.094 10.328 11.414 1 84.69 322 ALA B N 1
ATOM 6277 C CA . ALA B 1 322 ? 21.406 9.703 11.352 1 84.69 322 ALA B CA 1
ATOM 6278 C C . ALA B 1 322 ? 21.484 8.477 12.258 1 84.69 322 ALA B C 1
ATOM 6280 O O . ALA B 1 322 ? 21.078 8.531 13.422 1 84.69 322 ALA B O 1
ATOM 6281 N N . GLY B 1 323 ? 21.812 7.395 11.844 1 81.88 323 GLY B N 1
ATOM 6282 C CA . GLY B 1 323 ? 21.938 6.191 12.648 1 81.88 323 GLY B CA 1
ATOM 6283 C C . GLY B 1 323 ? 20.719 5.301 12.586 1 81.88 323 GLY B C 1
ATOM 6284 O O . GLY B 1 323 ? 20.719 4.195 13.133 1 81.88 323 GLY B O 1
ATOM 6285 N N . TRP B 1 324 ? 19.656 5.934 12.078 1 89.88 324 TRP B N 1
ATOM 6286 C CA . TRP B 1 324 ? 18.453 5.113 11.945 1 89.88 324 TRP B CA 1
ATOM 6287 C C . TRP B 1 324 ? 18.641 4.066 10.852 1 89.88 324 TRP B C 1
ATOM 6289 O O . TRP B 1 324 ? 19.188 4.355 9.789 1 89.88 324 TRP B O 1
ATOM 6299 N N . GLY B 1 325 ? 18.344 2.865 11.109 1 88.25 325 GLY B N 1
ATOM 6300 C CA . GLY B 1 325 ? 18.297 1.85 10.07 1 88.25 325 GLY B CA 1
ATOM 6301 C C . GLY B 1 325 ? 17.125 2.016 9.125 1 88.25 325 GLY B C 1
ATOM 6302 O O . GLY B 1 325 ? 16.281 2.893 9.32 1 88.25 325 GLY B O 1
ATOM 6303 N N . LEU B 1 326 ? 17.047 1.197 8.117 1 91.06 326 LEU B N 1
ATOM 6304 C CA . LEU B 1 326 ? 16 1.272 7.109 1 91.06 326 LEU B CA 1
ATOM 6305 C C . LEU B 1 326 ? 14.656 0.833 7.68 1 91.06 326 LEU B C 1
ATOM 6307 O O . LEU B 1 326 ? 13.617 1.39 7.328 1 91.06 326 LEU B O 1
ATOM 6311 N N . ALA B 1 327 ? 14.711 -0.06 8.633 1 92.12 327 ALA B N 1
ATOM 6312 C CA . ALA B 1 327 ? 13.477 -0.65 9.148 1 92.12 327 ALA B CA 1
ATOM 6313 C C . ALA B 1 327 ? 12.625 0.394 9.867 1 92.12 327 ALA B C 1
ATOM 6315 O O . ALA B 1 327 ? 11.445 0.566 9.555 1 92.12 327 ALA B O 1
ATOM 6316 N N . PRO B 1 328 ? 13.25 1.157 10.797 1 94.31 328 PRO B N 1
ATOM 6317 C CA . PRO B 1 328 ? 12.43 2.17 11.469 1 94.31 328 PRO B CA 1
ATOM 6318 C C . PRO B 1 328 ? 11.953 3.262 10.516 1 94.31 328 PRO B C 1
ATOM 6320 O O . PRO B 1 328 ? 10.867 3.816 10.703 1 94.31 328 PRO B O 1
ATOM 6323 N N . ILE B 1 329 ? 12.719 3.598 9.477 1 94.56 329 ILE B N 1
ATOM 6324 C CA . ILE B 1 329 ? 12.344 4.621 8.516 1 94.56 329 ILE B CA 1
ATOM 6325 C C . ILE B 1 329 ? 11.109 4.164 7.73 1 94.56 329 ILE B C 1
ATOM 6327 O O . ILE B 1 329 ? 10.141 4.914 7.59 1 94.56 329 ILE B O 1
ATOM 6331 N N . ILE B 1 330 ? 11.102 2.92 7.262 1 93.94 330 ILE B N 1
ATOM 6332 C CA . ILE B 1 330 ? 9.977 2.383 6.504 1 93.94 330 ILE B CA 1
ATOM 6333 C C . ILE B 1 330 ? 8.773 2.191 7.43 1 93.94 330 ILE B C 1
ATOM 6335 O O . ILE B 1 330 ? 7.633 2.447 7.043 1 93.94 330 ILE B O 1
ATOM 6339 N N . PHE B 1 331 ? 9.062 1.803 8.641 1 94.12 331 PHE B N 1
ATOM 6340 C CA . PHE B 1 331 ? 7.996 1.628 9.625 1 94.12 331 PHE B CA 1
ATOM 6341 C C . PHE B 1 331 ? 7.273 2.943 9.883 1 94.12 331 PHE B C 1
ATOM 6343 O O . PHE B 1 331 ? 6.043 3 9.828 1 94.12 331 PHE B O 1
ATOM 6350 N N . LEU B 1 332 ? 8.016 3.969 10.102 1 95.75 332 LEU B N 1
ATOM 6351 C CA . LEU B 1 332 ? 7.422 5.273 10.375 1 95.75 332 LEU B CA 1
ATOM 6352 C C . LEU B 1 332 ? 6.68 5.801 9.148 1 95.75 332 LEU B C 1
ATOM 6354 O O . LEU B 1 332 ? 5.695 6.531 9.281 1 95.75 332 LEU B O 1
ATOM 6358 N N . SER B 1 333 ? 7.168 5.461 7.934 1 95.44 333 SER B N 1
ATOM 6359 C CA . SER B 1 333 ? 6.547 5.926 6.695 1 95.44 333 SER B CA 1
ATOM 6360 C C . SER B 1 333 ? 5.086 5.504 6.617 1 95.44 333 SER B C 1
ATOM 6362 O O . SER B 1 333 ? 4.25 6.234 6.078 1 95.44 333 SER B O 1
ATOM 6364 N N . ILE B 1 334 ? 4.773 4.41 7.215 1 92.62 334 ILE B N 1
ATOM 6365 C CA . ILE B 1 334 ? 3.398 3.92 7.215 1 92.62 334 ILE B CA 1
ATOM 6366 C C . ILE B 1 334 ? 2.516 4.859 8.031 1 92.62 334 ILE B C 1
ATOM 6368 O O . ILE B 1 334 ? 1.43 5.242 7.586 1 92.62 334 ILE B O 1
ATOM 6372 N N . PHE B 1 335 ? 3.008 5.309 9.125 1 94.31 335 PHE B N 1
ATOM 6373 C CA . PHE B 1 335 ? 2.201 6.102 10.047 1 94.31 335 PHE B CA 1
ATOM 6374 C C . PHE B 1 335 ? 2.242 7.578 9.672 1 94.31 335 PHE B C 1
ATOM 6376 O O . PHE B 1 335 ? 1.487 8.383 10.211 1 94.31 335 PHE B O 1
ATOM 6383 N N . LEU B 1 336 ? 3.143 7.898 8.719 1 95.56 336 LEU B N 1
ATOM 6384 C CA . LEU B 1 336 ? 3.131 9.25 8.18 1 95.56 336 LEU B CA 1
ATOM 6385 C C . LEU B 1 336 ? 1.903 9.477 7.305 1 95.56 336 LEU B C 1
ATOM 6387 O O . LEU B 1 336 ? 1.505 10.625 7.07 1 95.56 336 LEU B O 1
ATOM 6391 N N . MET B 1 337 ? 1.337 8.367 6.859 1 93.06 337 MET B N 1
ATOM 6392 C CA . MET B 1 337 ? 0.165 8.492 5.996 1 93.06 337 MET B CA 1
ATOM 6393 C C . MET B 1 337 ? -1.122 8.398 6.809 1 93.06 337 MET B C 1
ATOM 6395 O O . MET B 1 337 ? -2.164 8.898 6.391 1 93.06 337 MET B O 1
ATOM 6399 N N . ILE B 1 338 ? -1.095 7.766 7.996 1 91.69 338 ILE B N 1
ATOM 6400 C CA . ILE B 1 338 ? -2.25 7.598 8.867 1 91.69 338 ILE B CA 1
ATOM 6401 C C . ILE B 1 338 ? -2.098 8.492 10.102 1 91.69 338 ILE B C 1
ATOM 6403 O O . ILE B 1 338 ? -1.318 8.18 11.008 1 91.69 338 ILE B O 1
ATOM 6407 N N . GLU B 1 339 ? -2.904 9.484 10.07 1 90.44 339 GLU B N 1
ATOM 6408 C CA . GLU B 1 339 ? -2.629 10.445 11.133 1 90.44 339 GLU B CA 1
ATOM 6409 C C . GLU B 1 339 ? -3.918 11.039 11.695 1 90.44 339 GLU B C 1
ATOM 6411 O O . GLU B 1 339 ? -4.934 11.094 10.992 1 90.44 339 GLU B O 1
ATOM 6416 N N . GLY B 1 340 ? -3.949 11.344 12.953 1 90.69 340 GLY B N 1
ATOM 6417 C CA . GLY B 1 340 ? -4.945 12.141 13.648 1 90.69 340 GLY B CA 1
ATOM 6418 C C . GLY B 1 340 ? -6.363 11.648 13.43 1 90.69 340 GLY B C 1
ATOM 6419 O O . GLY B 1 340 ? -6.578 10.609 12.805 1 90.69 340 GLY B O 1
ATOM 6420 N N . ALA B 1 341 ? -7.258 12.43 13.992 1 88.62 341 ALA B N 1
ATOM 6421 C CA . ALA B 1 341 ? -8.672 12.07 13.93 1 88.62 341 ALA B CA 1
ATOM 6422 C C . ALA B 1 341 ? -9.438 13.016 13.008 1 88.62 341 ALA B C 1
ATOM 6424 O O . ALA B 1 341 ? -8.945 14.086 12.656 1 88.62 341 ALA B O 1
ATOM 6425 N N . GLN B 1 342 ? -10.57 12.531 12.641 1 84.25 342 GLN B N 1
ATOM 6426 C CA . GLN B 1 342 ? -11.469 13.406 11.891 1 84.25 342 GLN B CA 1
ATOM 6427 C C . GLN B 1 342 ? -11.945 14.57 12.75 1 84.25 342 GLN B C 1
ATOM 6429 O O . GLN B 1 342 ? -12.312 14.383 13.914 1 84.25 342 GLN B O 1
ATOM 6434 N N . GLY B 1 343 ? -11.883 15.742 12.18 1 82.19 343 GLY B N 1
ATOM 6435 C CA . GLY B 1 343 ? -12.273 16.922 12.93 1 82.19 343 GLY B CA 1
ATOM 6436 C C . GLY B 1 343 ? -11.133 17.516 13.734 1 82.19 343 GLY B C 1
ATOM 6437 O O . GLY B 1 343 ? -11.367 18.219 14.719 1 82.19 343 GLY B O 1
ATOM 6438 N N . SER B 1 344 ? -10.008 17.109 13.414 1 89.81 344 SER B N 1
ATOM 6439 C CA . SER B 1 344 ? -8.805 17.672 14.023 1 89.81 344 SER B CA 1
ATOM 6440 C C . SER B 1 344 ? -8.031 18.531 13.031 1 89.81 344 SER B C 1
ATOM 6442 O O . SER B 1 344 ? -8.508 18.797 11.93 1 89.81 344 SER B O 1
ATOM 6444 N N . THR B 1 345 ? -6.898 18.984 13.469 1 90.5 345 THR B N 1
ATOM 6445 C CA . THR B 1 345 ? -6.078 19.828 12.594 1 90.5 345 THR B CA 1
ATOM 6446 C C . THR B 1 345 ? -5.102 18.969 11.789 1 90.5 345 THR B C 1
ATOM 6448 O O . THR B 1 345 ? -4.289 19.5 11.031 1 90.5 345 THR B O 1
ATOM 6451 N N . SER B 1 346 ? -5.238 17.672 11.945 1 90.81 346 SER B N 1
ATOM 6452 C CA . SER B 1 346 ? -4.277 16.766 11.32 1 90.81 346 SER B CA 1
ATOM 6453 C C . SER B 1 346 ? -4.652 16.469 9.875 1 90.81 346 SER B C 1
ATOM 6455 O O . SER B 1 346 ? -5.801 16.672 9.469 1 90.81 346 SER B O 1
ATOM 6457 N N . GLY B 1 347 ? -3.641 16.125 9.148 1 87.44 347 GLY B N 1
ATOM 6458 C CA . GLY B 1 347 ? -3.844 15.695 7.77 1 87.44 347 GLY B CA 1
ATOM 6459 C C . GLY B 1 347 ? -3.715 14.195 7.582 1 87.44 347 GLY B C 1
ATOM 6460 O O . GLY B 1 347 ? -3.852 13.438 8.539 1 87.44 347 GLY B O 1
ATOM 6461 N N . GLY B 1 348 ? -3.719 13.797 6.305 1 86.94 348 GLY B N 1
ATOM 6462 C CA . GLY B 1 348 ? -3.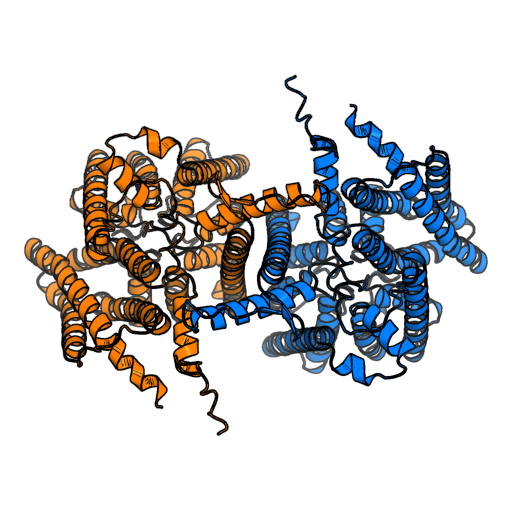506 12.398 5.965 1 86.94 348 GLY B CA 1
ATOM 6463 C C . GLY B 1 348 ? -4.754 11.547 6.113 1 86.94 348 GLY B C 1
ATOM 6464 O O . GLY B 1 348 ? -5.867 12.078 6.137 1 86.94 348 GLY B O 1
ATOM 6465 N N . ILE B 1 349 ? -4.539 10.273 6.172 1 90.81 349 ILE B N 1
ATOM 6466 C CA . ILE B 1 349 ? -5.621 9.32 6.414 1 90.81 349 ILE B CA 1
ATOM 6467 C C . ILE B 1 349 ? -5.992 9.336 7.895 1 90.81 349 ILE B C 1
ATOM 6469 O O . ILE B 1 349 ? -5.172 8.992 8.75 1 90.81 349 ILE B O 1
ATOM 6473 N N . LYS B 1 350 ? -7.148 9.602 8.125 1 90 350 LYS B N 1
ATOM 6474 C CA . LYS B 1 350 ? -7.578 9.773 9.508 1 90 350 LYS B CA 1
ATOM 6475 C C . LYS B 1 350 ? -7.641 8.438 10.242 1 90 350 LYS B C 1
ATOM 6477 O O . LYS B 1 350 ? -7.977 7.414 9.641 1 90 350 LYS B O 1
ATOM 6482 N N . LEU B 1 351 ? -7.367 8.508 11.492 1 90.81 351 LEU B N 1
ATOM 6483 C CA . LEU B 1 351 ? -7.418 7.324 12.344 1 90.81 351 LEU B CA 1
ATOM 6484 C C . LEU B 1 351 ? -8.812 6.711 12.344 1 90.81 351 LEU B C 1
ATOM 6486 O O . LEU B 1 351 ? -8.969 5.508 12.578 1 90.81 351 LEU B O 1
ATOM 6490 N N . ASN B 1 352 ? -9.812 7.488 12.078 1 87.06 352 ASN B N 1
ATOM 6491 C CA . ASN B 1 352 ? -11.18 6.992 12 1 87.06 352 ASN B CA 1
ATOM 6492 C C . ASN B 1 352 ? -11.312 5.902 10.938 1 87.06 352 ASN B C 1
ATOM 6494 O O . ASN B 1 352 ? -12.07 4.949 11.109 1 87.06 352 ASN B O 1
ATOM 6498 N N . ARG B 1 353 ? -10.625 6.117 9.953 1 85.56 353 ARG B N 1
ATOM 6499 C CA . ARG B 1 353 ? -10.68 5.125 8.875 1 85.56 353 ARG B CA 1
ATOM 6500 C C . ARG B 1 353 ? -9.961 3.842 9.289 1 85.56 353 ARG B C 1
ATOM 6502 O O . ARG B 1 353 ? -10.359 2.748 8.883 1 85.56 353 ARG B O 1
ATOM 6509 N N . LEU B 1 354 ? -8.914 4.004 9.961 1 85.06 354 LEU B N 1
ATOM 6510 C CA . LEU B 1 354 ? -8.242 2.828 10.508 1 85.06 354 LEU B CA 1
ATOM 6511 C C . LEU B 1 354 ? -9.164 2.072 11.461 1 85.06 354 LEU B C 1
ATOM 6513 O O . LEU B 1 354 ? -9.188 0.839 11.461 1 85.06 354 LEU B O 1
ATOM 6517 N N . GLN B 1 355 ? -9.859 2.814 12.25 1 85.06 355 GLN B N 1
ATOM 6518 C CA . GLN B 1 355 ? -10.82 2.205 13.164 1 85.06 355 GLN B CA 1
ATOM 6519 C C . GLN B 1 355 ? -11.867 1.395 12.398 1 85.06 355 GLN B C 1
ATOM 6521 O O . GLN B 1 355 ? -12.188 0.268 12.789 1 85.06 355 GLN B O 1
ATOM 6526 N N . VAL B 1 356 ? -12.398 2.004 11.391 1 82.25 356 VAL B N 1
ATOM 6527 C CA . VAL B 1 356 ? -13.406 1.338 10.57 1 82.25 356 VAL B CA 1
ATOM 6528 C C . VAL B 1 356 ? -12.812 0.072 9.953 1 82.25 356 VAL B C 1
ATOM 6530 O O . VAL B 1 356 ? -13.477 -0.967 9.906 1 82.25 356 VAL B O 1
ATOM 6533 N N . MET B 1 357 ? -11.641 0.177 9.5 1 81.69 357 MET B N 1
ATOM 6534 C CA . MET B 1 357 ? -10.977 -0.979 8.906 1 81.69 357 MET B CA 1
ATOM 6535 C C . MET B 1 357 ? -10.844 -2.111 9.922 1 81.69 357 MET B C 1
ATOM 6537 O O . MET B 1 357 ? -11.125 -3.27 9.602 1 81.69 357 MET B O 1
ATOM 6541 N N . LEU B 1 358 ? -10.453 -1.829 11.109 1 79.81 358 LEU B N 1
ATOM 6542 C CA . LEU B 1 358 ? -10.289 -2.834 12.148 1 79.81 358 LEU B CA 1
ATOM 6543 C C . LEU B 1 358 ? -11.641 -3.434 12.539 1 79.81 358 LEU B C 1
ATOM 6545 O O . LEU B 1 358 ? -11.742 -4.641 12.773 1 79.81 358 LEU B O 1
ATOM 6549 N N . GLU B 1 359 ? -12.617 -2.555 12.609 1 79.44 359 GLU B N 1
ATOM 6550 C CA . GLU B 1 359 ? -13.969 -3.027 12.914 1 79.44 359 GLU B CA 1
ATOM 6551 C C . GLU B 1 359 ? -14.5 -3.928 11.797 1 79.44 359 GLU B C 1
ATOM 6553 O O . GLU B 1 359 ? -15.18 -4.918 12.07 1 79.44 359 GLU B O 1
ATOM 6558 N N . ALA B 1 360 ? -14.203 -3.465 10.602 1 76.75 360 ALA B N 1
ATOM 6559 C CA . ALA B 1 360 ? -14.625 -4.266 9.453 1 76.75 360 ALA B CA 1
ATOM 6560 C C . ALA B 1 360 ? -13.984 -5.652 9.492 1 76.75 360 ALA B C 1
ATOM 6562 O O . ALA B 1 360 ? -14.641 -6.652 9.188 1 76.75 360 ALA B O 1
ATOM 6563 N N . LEU B 1 361 ? -12.766 -5.746 9.859 1 73.81 361 LEU B N 1
ATOM 6564 C CA . LEU B 1 361 ? -12.062 -7.02 9.984 1 73.81 361 LEU B CA 1
ATOM 6565 C C . LEU B 1 361 ? -12.719 -7.898 11.039 1 73.81 361 LEU B C 1
ATOM 6567 O O . LEU B 1 361 ? -12.945 -9.094 10.812 1 73.81 361 LEU B O 1
ATOM 6571 N N . GLY B 1 362 ? -12.969 -7.312 12.164 1 72.56 362 GLY B N 1
ATOM 6572 C CA . GLY B 1 362 ? -13.648 -8.055 13.219 1 72.56 362 GLY B CA 1
ATOM 6573 C C . GLY B 1 362 ? -15.016 -8.562 12.797 1 72.56 362 GLY B C 1
ATOM 6574 O O . GLY B 1 362 ? -15.383 -9.695 13.109 1 72.56 362 GLY B O 1
ATOM 6575 N N . TRP B 1 363 ? -15.742 -7.703 12.133 1 72.88 363 TRP B N 1
ATOM 6576 C CA . TRP B 1 363 ? -17.062 -8.062 11.633 1 72.88 363 TRP B CA 1
ATOM 6577 C C . TRP B 1 363 ? -16.969 -9.219 10.641 1 72.88 363 TRP B C 1
ATOM 6579 O O . TRP B 1 363 ? -17.766 -10.164 10.703 1 72.88 363 TRP B O 1
ATOM 6589 N N . TRP B 1 364 ? -16.078 -9.172 9.789 1 69.81 364 TRP B N 1
ATOM 6590 C CA . TRP B 1 364 ? -15.906 -10.203 8.781 1 69.81 364 TRP B CA 1
ATOM 6591 C C . TRP B 1 364 ? -15.531 -11.539 9.414 1 69.81 364 TRP B C 1
ATOM 6593 O O . TRP B 1 364 ? -16.047 -12.586 9.031 1 69.81 364 TRP B O 1
ATOM 6603 N N . PHE B 1 365 ? -14.68 -11.477 10.398 1 69.06 365 PHE B N 1
ATOM 6604 C CA . PHE B 1 365 ? -14.289 -12.688 11.102 1 69.06 365 PHE B CA 1
ATOM 6605 C C . PHE B 1 365 ? -15.484 -13.32 11.805 1 69.06 365 PHE B C 1
ATOM 6607 O O . PHE B 1 365 ? -15.672 -14.539 11.742 1 69.06 365 PHE B O 1
ATOM 6614 N N . ARG B 1 366 ? -16.281 -12.5 12.391 1 68.38 366 ARG B N 1
ATOM 6615 C CA . ARG B 1 366 ? -17.453 -13 13.102 1 68.38 366 ARG B CA 1
ATOM 6616 C C . ARG B 1 366 ? -18.484 -13.57 12.133 1 68.38 366 ARG B C 1
ATOM 6618 O O . ARG B 1 366 ? -19.125 -14.586 12.422 1 68.38 366 ARG B O 1
ATOM 6625 N N . LYS B 1 367 ? -18.594 -12.922 11.086 1 67.69 367 LYS B N 1
ATOM 6626 C CA . LYS B 1 367 ? -19.547 -13.383 10.07 1 67.69 367 LYS B CA 1
ATOM 6627 C C . LYS B 1 367 ? -19.109 -14.711 9.469 1 67.69 367 LYS B C 1
ATOM 6629 O O . LYS B 1 367 ? -19.938 -15.586 9.195 1 67.69 367 LYS B O 1
ATOM 6634 N N . THR B 1 368 ? -17.891 -14.891 9.234 1 63.75 368 THR B N 1
ATOM 6635 C CA . THR B 1 368 ? -17.359 -16.109 8.617 1 63.75 368 THR B CA 1
ATOM 6636 C C . THR B 1 368 ? -17.422 -17.281 9.586 1 63.75 368 THR B C 1
ATOM 6638 O O . THR B 1 368 ? -17.609 -18.422 9.18 1 63.75 368 THR B O 1
ATOM 6641 N N . LEU B 1 369 ? -17.203 -16.891 10.836 1 63.31 369 LEU B N 1
ATOM 6642 C CA . LEU B 1 369 ? -17.203 -17.938 11.852 1 63.31 369 LEU B CA 1
ATOM 6643 C C . LEU B 1 369 ? -18.625 -18.344 12.219 1 63.31 369 LEU B C 1
ATOM 6645 O O . LEU B 1 369 ? -18.844 -19.438 12.734 1 63.31 369 LEU B O 1
ATOM 6649 N N . GLN B 1 370 ? -19.5 -17.312 11.984 1 60.25 370 GLN B N 1
ATOM 6650 C CA . GLN B 1 370 ? -20.875 -17.625 12.344 1 60.25 370 GLN B CA 1
ATOM 6651 C C . GLN B 1 370 ? -21.625 -18.25 11.172 1 60.25 370 GLN B C 1
ATOM 6653 O O . GLN B 1 370 ? -21.172 -18.172 10.031 1 60.25 370 GLN B O 1
ATOM 6658 N N . SER B 1 371 ? -22.703 -18.891 11.43 1 52.69 371 SER B N 1
ATOM 6659 C CA . SER B 1 371 ? -23.547 -19.594 10.469 1 52.69 371 SER B CA 1
ATOM 6660 C C . SER B 1 371 ? -24.016 -18.672 9.352 1 52.69 371 SER B C 1
ATOM 6662 O O . SER B 1 371 ? -24.203 -17.469 9.57 1 52.69 371 SER B O 1
ATOM 6664 N N . PRO B 1 372 ? -23.734 -19 8.062 1 51.31 372 PRO B N 1
ATOM 6665 C CA . PRO B 1 372 ? -24.141 -18.234 6.883 1 51.31 372 PRO B CA 1
ATOM 6666 C C . PRO B 1 372 ? -25.453 -17.484 7.082 1 51.31 372 PRO B C 1
ATOM 6668 O O . PRO B 1 372 ? -25.688 -16.453 6.453 1 51.31 372 PRO B O 1
ATOM 6671 N N . LYS B 1 373 ? -26.297 -17.906 7.969 1 48.31 373 LYS B N 1
ATOM 6672 C CA . LYS B 1 373 ? -27.625 -17.344 8.164 1 48.31 373 LYS B CA 1
ATOM 6673 C C . LYS B 1 373 ? -27.609 -16.25 9.211 1 48.31 373 LYS B C 1
ATOM 6675 O O . LYS B 1 373 ? -28.609 -15.555 9.422 1 48.31 373 LYS B O 1
ATOM 6680 N N . ALA B 1 374 ? -26.5 -16.094 9.867 1 51.09 374 ALA B N 1
ATOM 6681 C CA . ALA B 1 374 ? -26.547 -15.18 11 1 51.09 374 ALA B CA 1
ATOM 6682 C C . ALA B 1 374 ? -26.281 -13.742 10.547 1 51.09 374 ALA B C 1
ATOM 6684 O O . ALA B 1 374 ? -25.359 -13.484 9.781 1 51.09 374 ALA B O 1
ATOM 6685 N N . VAL B 1 375 ? -27.297 -12.906 10.578 1 54.72 375 VAL B N 1
ATOM 6686 C CA . VAL B 1 375 ? -27.172 -11.469 10.359 1 54.72 375 VAL B CA 1
ATOM 6687 C C . VAL B 1 375 ? -26.281 -10.859 11.43 1 54.72 375 VAL B C 1
ATOM 6689 O O . VAL B 1 375 ? -26.672 -10.734 12.594 1 54.72 375 VAL B O 1
ATOM 6692 N N . VAL B 1 376 ? -25.047 -10.906 11.32 1 56.97 376 VAL B N 1
ATOM 6693 C CA . VAL B 1 376 ? -24.141 -10.336 12.312 1 56.97 376 VAL B CA 1
ATOM 6694 C C . VAL B 1 376 ? -23.969 -8.844 12.062 1 56.97 376 VAL B C 1
ATOM 6696 O O . VAL B 1 376 ? -23.469 -8.438 11.008 1 56.97 376 VAL B O 1
ATOM 6699 N N . PRO B 1 377 ? -24.578 -7.98 12.938 1 54.09 377 PRO B N 1
ATOM 6700 C CA . PRO B 1 377 ? -24.438 -6.535 12.734 1 54.09 377 PRO B CA 1
ATOM 6701 C C . PRO B 1 377 ? -23 -6.051 12.922 1 54.09 377 PRO B C 1
ATOM 6703 O O . PRO B 1 377 ? -22.234 -6.652 13.68 1 54.09 377 PRO B O 1
ATOM 6706 N N . MET B 1 378 ? -22.625 -5.184 12.078 1 55.5 378 MET B N 1
ATOM 6707 C CA . MET B 1 378 ? -21.328 -4.52 12.281 1 55.5 378 MET B CA 1
ATOM 6708 C C . MET B 1 378 ? -21.422 -3.504 13.414 1 55.5 378 MET B C 1
ATOM 6710 O O . MET B 1 378 ? -22.422 -2.805 13.555 1 55.5 378 MET B O 1
ATOM 6714 N N . ARG B 1 379 ? -20.578 -3.543 14.406 1 49.84 379 ARG B N 1
ATOM 6715 C CA . ARG B 1 379 ? -20.562 -2.559 15.477 1 49.84 379 ARG B CA 1
ATOM 6716 C C . ARG B 1 379 ? -19.578 -1.432 15.172 1 49.84 379 ARG B C 1
ATOM 6718 O O . ARG B 1 379 ? -18.438 -1.685 14.812 1 49.84 379 ARG B O 1
ATOM 6725 N N . HIS B 1 380 ? -20.109 -0.25 14.953 1 46.34 380 HIS B N 1
ATOM 6726 C CA . HIS B 1 380 ? -19.266 0.934 14.82 1 46.34 380 HIS B CA 1
ATOM 6727 C C . HIS B 1 380 ? -19.359 1.814 16.062 1 46.34 380 HIS B C 1
ATOM 6729 O O . HIS B 1 380 ? -20.453 2.203 16.469 1 46.34 380 HIS B O 1
ATOM 6735 N N . ASP B 1 381 ? -18.234 2.197 16.641 1 46.97 381 ASP B N 1
ATOM 6736 C CA . ASP B 1 381 ? -18.141 2.969 17.875 1 46.97 381 ASP B CA 1
ATOM 6737 C C . ASP B 1 381 ? -18.984 2.328 18.969 1 46.97 381 ASP B C 1
ATOM 6739 O O . ASP B 1 381 ? -19.703 3.021 19.688 1 46.97 381 ASP B O 1
ATOM 6743 N N . GLY B 1 382 ? -19.031 0.972 19.094 1 46.91 382 GLY B N 1
ATOM 6744 C CA . GLY B 1 382 ? -19.703 0.216 20.125 1 46.91 382 GLY B CA 1
ATOM 6745 C C . GLY B 1 382 ? -21.156 -0.052 19.828 1 46.91 382 GLY B C 1
ATOM 6746 O O . GLY B 1 382 ? -21.828 -0.772 20.562 1 46.91 382 GLY B O 1
ATOM 6747 N N . LYS B 1 383 ? -21.688 0.68 18.828 1 53.22 383 LYS B N 1
ATOM 6748 C CA . LYS B 1 383 ? -23.109 0.532 18.516 1 53.22 383 LYS B CA 1
ATOM 6749 C C . LYS B 1 383 ? -23.297 -0.301 17.25 1 53.22 383 LYS B C 1
ATOM 6751 O O . LYS B 1 383 ? -22.516 -0.207 16.312 1 53.22 383 LYS B O 1
ATOM 6756 N N . PRO B 1 384 ? -24.156 -1.238 17.344 1 56.09 384 PRO B N 1
ATOM 6757 C CA . PRO B 1 384 ? -24.422 -2.064 16.156 1 56.09 384 PRO B CA 1
ATOM 6758 C C . PRO B 1 384 ? -24.953 -1.255 14.977 1 56.09 384 PRO B C 1
ATOM 6760 O O . PRO B 1 384 ? -25.828 -0.4 15.148 1 56.09 384 PRO B O 1
ATOM 6763 N N . ILE B 1 385 ? -24.266 -0.98 14.133 1 51.97 385 ILE B N 1
ATOM 6764 C CA . ILE B 1 385 ? -24.797 -0.396 12.906 1 51.97 385 ILE B CA 1
ATOM 6765 C C . ILE B 1 385 ? -25.312 -1.502 11.992 1 51.97 385 ILE B C 1
ATOM 6767 O O . ILE B 1 385 ? -24.594 -2.463 11.703 1 51.97 385 ILE B O 1
ATOM 6771 N N . TYR B 1 386 ? -26.5 -1.542 11.945 1 50.47 386 TYR B N 1
ATOM 6772 C CA . TYR B 1 386 ? -27.172 -2.59 11.18 1 50.47 386 TYR B CA 1
ATOM 6773 C C . TYR B 1 386 ? -27.094 -2.307 9.688 1 50.47 386 TYR B C 1
ATOM 6775 O O . TYR B 1 386 ? -27.141 -1.149 9.266 1 50.47 386 TYR B O 1
ATOM 6783 N N . GLY B 1 387 ? -26.781 -3.316 8.82 1 52.84 387 GLY B N 1
ATOM 6784 C CA . GLY B 1 387 ? -27.078 -3.494 7.41 1 52.84 387 GLY B CA 1
ATOM 6785 C C . GLY B 1 387 ? -26.156 -2.684 6.504 1 52.84 387 GLY B C 1
ATOM 6786 O O . GLY B 1 387 ? -24.938 -2.812 6.57 1 52.84 387 GLY B O 1
ATOM 6787 N N . LYS B 1 388 ? -26.906 -1.69 5.832 1 57.34 388 LYS B N 1
ATOM 6788 C CA . LYS B 1 388 ? -26.562 -0.919 4.645 1 57.34 388 LYS B CA 1
ATOM 6789 C C . LYS B 1 388 ? -25.562 0.191 4.98 1 57.34 388 LYS B C 1
ATOM 6791 O O . LYS B 1 388 ? -24.609 0.421 4.242 1 57.34 388 LYS B O 1
ATOM 6796 N N . GLU B 1 389 ? -25.656 0.654 6.223 1 59.03 389 GLU B N 1
ATOM 6797 C CA . GLU B 1 389 ? -24.875 1.837 6.562 1 59.03 389 GLU B CA 1
ATOM 6798 C C . GLU B 1 389 ? -23.438 1.461 6.941 1 59.03 389 GLU B C 1
ATOM 6800 O O . GLU B 1 389 ? -22.5 2.176 6.605 1 59.03 389 GLU B O 1
ATOM 6805 N N . GLY B 1 390 ? -23.344 0.275 7.492 1 63.53 390 GLY B N 1
ATOM 6806 C CA . GLY B 1 390 ? -22.016 -0.163 7.91 1 63.53 390 GLY B CA 1
ATOM 6807 C C . GLY B 1 390 ? -21.125 -0.537 6.75 1 63.53 390 GLY B C 1
ATOM 6808 O O . GLY B 1 390 ? -19.953 -0.127 6.703 1 63.53 390 GLY B O 1
ATOM 6809 N N . GLU B 1 391 ? -21.719 -1.062 5.828 1 68.19 391 GLU B N 1
ATOM 6810 C CA . GLU B 1 391 ? -20.938 -1.522 4.68 1 68.19 391 GLU B CA 1
ATOM 6811 C C . GLU B 1 391 ? -20.516 -0.353 3.795 1 68.19 391 GLU B C 1
ATOM 6813 O O . GLU B 1 391 ? -19.422 -0.356 3.234 1 68.19 391 GLU B O 1
ATOM 6818 N N . THR B 1 392 ? -21.406 0.612 3.77 1 70.06 392 THR B N 1
ATOM 6819 C CA . THR B 1 392 ? -21.078 1.803 2.992 1 70.06 392 THR B CA 1
ATOM 6820 C C . THR B 1 392 ? -19.906 2.557 3.627 1 70.06 392 THR B C 1
ATOM 6822 O O . THR B 1 392 ? -19 3.012 2.928 1 70.06 392 THR B O 1
ATOM 6825 N N . LEU B 1 393 ? -19.984 2.559 4.879 1 72.88 393 LEU B N 1
ATOM 6826 C CA . LEU B 1 393 ? -18.922 3.242 5.613 1 72.88 393 LEU B CA 1
ATOM 6827 C C . LEU B 1 393 ? -17.578 2.539 5.418 1 72.88 393 LEU B C 1
ATOM 6829 O O . LEU B 1 393 ? -16.562 3.191 5.203 1 72.88 393 LEU B O 1
ATOM 6833 N N . ILE B 1 394 ? -17.656 1.298 5.391 1 76.62 394 ILE B N 1
ATOM 6834 C CA . ILE B 1 394 ? -16.453 0.496 5.223 1 76.62 394 ILE B CA 1
ATOM 6835 C C . ILE B 1 394 ? -15.906 0.682 3.811 1 76.62 394 ILE B C 1
ATOM 6837 O O . ILE B 1 394 ? -14.711 0.928 3.631 1 76.62 394 ILE B O 1
ATOM 6841 N N . ALA B 1 395 ? -16.781 0.637 2.908 1 76.62 395 ALA B N 1
ATOM 6842 C CA . ALA B 1 395 ? -16.375 0.751 1.51 1 76.62 395 ALA B CA 1
ATOM 6843 C C . ALA B 1 395 ? -15.727 2.107 1.235 1 76.62 395 ALA B C 1
ATOM 6845 O O . ALA B 1 395 ? -14.664 2.182 0.611 1 76.62 395 ALA B O 1
ATOM 6846 N N . LYS B 1 396 ? -16.281 3.076 1.746 1 75.56 396 LYS B N 1
ATOM 6847 C CA . LYS B 1 396 ? -15.766 4.422 1.527 1 75.56 396 LYS B CA 1
ATOM 6848 C C . LYS B 1 396 ? -14.414 4.605 2.205 1 75.56 396 LYS B C 1
ATOM 6850 O O . LYS B 1 396 ? -13.5 5.207 1.632 1 75.56 396 LYS B O 1
ATOM 6855 N N . SER B 1 397 ? -14.336 4.105 3.373 1 81.62 397 SER B N 1
ATOM 6856 C CA . SER B 1 397 ? -13.102 4.246 4.141 1 81.62 397 SER B CA 1
ATOM 6857 C C . SER B 1 397 ? -11.953 3.494 3.479 1 81.62 397 SER B C 1
ATOM 6859 O O . SER B 1 397 ? -10.852 4.035 3.332 1 81.62 397 SER B O 1
ATOM 6861 N N . LEU B 1 398 ? -12.266 2.361 3.039 1 82 398 LEU B N 1
ATOM 6862 C CA . LEU B 1 398 ? -11.227 1.541 2.436 1 82 398 LEU B CA 1
ATOM 6863 C C . LEU B 1 398 ? -10.82 2.092 1.071 1 82 398 LEU B C 1
ATOM 6865 O O . LEU B 1 398 ? -9.648 2.039 0.698 1 82 398 LEU B O 1
ATOM 6869 N N . LEU B 1 399 ? -11.711 2.613 0.408 1 81.81 399 LEU B N 1
ATOM 6870 C CA . LEU B 1 399 ? -11.414 3.219 -0.885 1 81.81 399 LEU B CA 1
ATOM 6871 C C . LEU B 1 399 ? -10.492 4.422 -0.721 1 81.81 399 LEU B C 1
ATOM 6873 O O . LEU B 1 399 ? -9.562 4.605 -1.507 1 81.81 399 LEU B O 1
ATOM 6877 N N . MET B 1 400 ? -10.734 5.145 0.277 1 84.75 400 MET B N 1
ATOM 6878 C CA . MET B 1 400 ? -9.898 6.309 0.539 1 84.75 400 MET B CA 1
ATOM 6879 C C . MET B 1 400 ? -8.461 5.891 0.85 1 84.75 400 MET B C 1
ATOM 6881 O O . MET B 1 400 ? -7.516 6.473 0.325 1 84.75 400 MET B O 1
ATOM 6885 N N . ILE B 1 401 ? -8.367 4.926 1.646 1 87.38 401 ILE B N 1
ATOM 6886 C CA . ILE B 1 401 ? -7.047 4.426 2.004 1 87.38 401 ILE B CA 1
ATOM 6887 C C . ILE B 1 401 ? -6.309 3.979 0.745 1 87.38 401 ILE B C 1
ATOM 6889 O O . ILE B 1 401 ? -5.145 4.332 0.541 1 87.38 401 ILE B O 1
ATOM 6893 N N . LEU B 1 402 ? -6.988 3.322 -0.116 1 86.38 402 LEU B N 1
ATOM 6894 C CA . LEU B 1 402 ? -6.363 2.791 -1.322 1 86.38 402 LEU B CA 1
ATOM 6895 C C . LEU B 1 402 ? -5.969 3.918 -2.271 1 86.38 402 LEU B C 1
ATOM 6897 O O . LEU B 1 402 ? -4.93 3.844 -2.934 1 86.38 402 LEU B O 1
ATOM 6901 N N . LEU B 1 403 ? -6.773 4.91 -2.324 1 87.12 403 LEU B N 1
ATOM 6902 C CA . LEU B 1 403 ? -6.453 6.051 -3.178 1 87.12 403 LEU B CA 1
ATOM 6903 C C . LEU B 1 403 ? -5.184 6.746 -2.699 1 87.12 403 LEU B C 1
ATOM 6905 O O . LEU B 1 403 ? -4.363 7.18 -3.512 1 87.12 403 LEU B O 1
ATOM 6909 N N . PHE B 1 404 ? -5.047 6.859 -1.4 1 91.81 404 PHE B N 1
ATOM 6910 C CA . PHE B 1 404 ? -3.834 7.453 -0.85 1 91.81 404 PHE B CA 1
ATOM 6911 C C . PHE B 1 404 ? -2.611 6.613 -1.205 1 91.81 404 PHE B C 1
ATOM 6913 O O . PHE B 1 404 ? -1.564 7.152 -1.564 1 91.81 404 PHE B O 1
ATOM 6920 N N . VAL B 1 405 ? -2.787 5.34 -1.153 1 89.81 405 VAL B N 1
ATOM 6921 C CA . VAL B 1 405 ? -1.688 4.434 -1.473 1 89.81 405 VAL B CA 1
ATOM 6922 C C . VAL B 1 405 ? -1.327 4.559 -2.951 1 89.81 405 VAL B C 1
ATOM 6924 O O . VAL B 1 405 ? -0.147 4.621 -3.305 1 89.81 405 VAL B O 1
ATOM 6927 N N . LEU B 1 406 ? -2.309 4.641 -3.787 1 88.25 406 LEU B N 1
ATOM 6928 C CA . LEU B 1 406 ? -2.072 4.773 -5.223 1 88.25 406 LEU B CA 1
ATOM 6929 C C . LEU B 1 406 ? -1.398 6.102 -5.543 1 88.25 406 LEU B C 1
ATOM 6931 O O . LEU B 1 406 ? -0.53 6.168 -6.414 1 88.25 406 LEU B O 1
ATOM 6935 N N . LEU B 1 407 ? -1.843 7.109 -4.828 1 92.25 407 LEU B N 1
ATOM 6936 C CA . LEU B 1 407 ? -1.205 8.406 -5 1 92.25 407 LEU B CA 1
ATOM 6937 C C . LEU B 1 407 ? 0.273 8.344 -4.629 1 92.25 407 LEU B C 1
ATOM 6939 O O . LEU B 1 407 ? 1.12 8.883 -5.344 1 92.25 407 LEU B O 1
ATOM 6943 N N . MET B 1 408 ? 0.525 7.66 -3.58 1 94.06 408 MET B N 1
ATOM 6944 C CA . MET B 1 408 ? 1.9 7.504 -3.115 1 94.06 408 MET B CA 1
ATOM 6945 C C . MET B 1 408 ? 2.73 6.719 -4.125 1 94.06 408 MET B C 1
ATOM 6947 O O . MET B 1 408 ? 3.812 7.156 -4.52 1 94.06 408 MET B O 1
ATOM 6951 N N . LEU B 1 409 ? 2.242 5.641 -4.617 1 91.56 409 LEU B N 1
ATOM 6952 C CA . LEU B 1 409 ? 2.973 4.777 -5.543 1 91.56 409 LEU B CA 1
ATOM 6953 C C . LEU B 1 409 ? 3.16 5.465 -6.891 1 91.56 409 LEU B C 1
ATOM 6955 O O . LEU B 1 409 ? 4.242 5.398 -7.48 1 91.56 409 LEU B O 1
ATOM 6959 N N . GLY B 1 410 ? 2.129 6.109 -7.363 1 91.94 410 GLY B N 1
ATOM 6960 C CA . GLY B 1 410 ? 2.229 6.832 -8.617 1 91.94 410 GLY B CA 1
ATOM 6961 C C . GLY B 1 410 ? 3.275 7.93 -8.594 1 91.94 410 GLY B C 1
ATOM 6962 O O . GLY B 1 410 ? 4.074 8.055 -9.523 1 91.94 410 GLY B O 1
ATOM 6963 N N . THR B 1 411 ? 3.264 8.68 -7.543 1 94.62 411 THR B N 1
ATOM 6964 C CA . THR B 1 411 ? 4.234 9.758 -7.41 1 94.62 411 THR B CA 1
ATOM 6965 C C . THR B 1 411 ? 5.645 9.203 -7.25 1 94.62 411 THR B C 1
ATOM 6967 O O . THR B 1 411 ? 6.598 9.75 -7.809 1 94.62 411 THR B O 1
ATOM 6970 N N . LEU B 1 412 ? 5.719 8.125 -6.484 1 94.56 412 LEU B N 1
ATOM 6971 C CA . LEU B 1 412 ? 7.023 7.5 -6.273 1 94.56 412 LEU B CA 1
ATOM 6972 C C . LEU B 1 412 ? 7.641 7.07 -7.598 1 94.56 412 LEU B C 1
ATOM 6974 O O . LEU B 1 412 ? 8.82 7.32 -7.848 1 94.56 412 LEU B O 1
ATOM 6978 N N . ILE B 1 413 ? 6.879 6.488 -8.484 1 90.94 413 ILE B N 1
ATOM 6979 C CA . ILE B 1 413 ? 7.359 6.004 -9.773 1 90.94 413 ILE B CA 1
ATOM 6980 C C . ILE B 1 413 ? 7.859 7.18 -10.609 1 90.94 413 ILE B C 1
ATOM 6982 O O . ILE B 1 413 ? 8.914 7.094 -11.242 1 90.94 413 ILE B O 1
ATOM 6986 N N . VAL B 1 414 ? 7.172 8.258 -10.562 1 91.5 414 VAL B N 1
ATOM 6987 C CA . VAL B 1 414 ? 7.566 9.445 -11.32 1 91.5 414 VAL B CA 1
ATOM 6988 C C . VAL B 1 414 ? 8.891 9.984 -10.773 1 91.5 414 VAL B C 1
ATOM 6990 O O . VAL B 1 414 ? 9.805 10.297 -11.547 1 91.5 414 VAL B O 1
ATOM 6993 N N . PHE B 1 415 ? 8.969 10.039 -9.477 1 94.25 415 PHE B N 1
ATOM 6994 C CA . PHE B 1 415 ? 10.148 10.617 -8.836 1 94.25 415 PHE B CA 1
ATOM 6995 C C . PHE B 1 415 ? 11.359 9.719 -9.047 1 94.25 415 PHE B C 1
ATOM 6997 O O . PHE B 1 415 ? 12.492 10.211 -9.141 1 94.25 415 PHE B O 1
ATOM 7004 N N . LEU B 1 416 ? 11.172 8.438 -9.227 1 92.12 416 LEU B N 1
ATOM 7005 C CA . LEU B 1 416 ? 12.281 7.5 -9.32 1 92.12 416 LEU B CA 1
ATOM 7006 C C . LEU B 1 416 ? 12.961 7.605 -10.688 1 92.12 416 LEU B C 1
ATOM 7008 O O . LEU B 1 416 ? 14.039 7.047 -10.891 1 92.12 416 LEU B O 1
ATOM 7012 N N . HIS B 1 417 ? 12.414 8.344 -11.641 1 90.38 417 HIS B N 1
ATOM 7013 C CA . HIS B 1 417 ? 13.055 8.586 -12.93 1 90.38 417 HIS B CA 1
ATOM 7014 C C . HIS B 1 417 ? 14.188 9.602 -12.789 1 90.38 417 HIS B C 1
ATOM 7016 O O . HIS B 1 417 ? 15.016 9.742 -13.695 1 90.38 417 HIS B O 1
ATOM 7022 N N . ASP B 1 418 ? 14.195 10.312 -11.648 1 91.75 418 ASP B N 1
ATOM 7023 C CA . ASP B 1 418 ? 15.211 11.312 -11.359 1 91.75 418 ASP B CA 1
ATOM 7024 C C . ASP B 1 418 ? 16.25 10.781 -10.375 1 91.75 418 ASP B C 1
ATOM 7026 O O . ASP B 1 418 ? 15.898 10.344 -9.273 1 91.75 418 ASP B O 1
ATOM 7030 N N . PRO B 1 419 ? 17.469 10.82 -10.734 1 90.94 419 PRO B N 1
ATOM 7031 C CA . PRO B 1 419 ? 18.531 10.32 -9.867 1 90.94 419 PRO B CA 1
ATOM 7032 C C . PRO B 1 419 ? 18.547 10.992 -8.5 1 90.94 419 PRO B C 1
ATOM 7034 O O . PRO B 1 419 ? 19.016 10.406 -7.523 1 90.94 419 PRO B O 1
ATOM 7037 N N . TYR B 1 420 ? 17.953 12.195 -8.414 1 93.38 420 TYR B N 1
ATOM 7038 C CA . TYR B 1 420 ? 17.875 12.898 -7.137 1 93.38 420 TYR B CA 1
ATOM 7039 C C . TYR B 1 420 ? 17.109 12.078 -6.105 1 93.38 420 TYR B C 1
ATOM 7041 O O . TYR B 1 420 ? 17.469 12.055 -4.93 1 93.38 420 TYR B O 1
ATOM 7049 N N . PHE B 1 421 ? 16.078 11.359 -6.566 1 93.75 421 PHE B N 1
ATOM 7050 C CA . PHE B 1 421 ? 15.188 10.656 -5.652 1 93.75 421 PHE B CA 1
ATOM 7051 C C . PHE B 1 421 ? 15.555 9.172 -5.586 1 93.75 421 PHE B C 1
ATOM 7053 O O . PHE B 1 421 ? 15.148 8.477 -4.656 1 93.75 421 PHE B O 1
ATOM 7060 N N . SER B 1 422 ? 16.328 8.648 -6.523 1 87.94 422 SER B N 1
ATOM 7061 C CA . SER B 1 422 ? 16.594 7.215 -6.602 1 87.94 422 SER B CA 1
ATOM 7062 C C . SER B 1 422 ? 17.812 6.832 -5.762 1 87.94 422 SER B C 1
ATOM 7064 O O . SER B 1 422 ? 18.047 5.652 -5.504 1 87.94 422 SER B O 1
ATOM 7066 N N . GLU B 1 423 ? 18.594 7.773 -5.297 1 83.88 423 GLU B N 1
ATOM 7067 C CA . GLU B 1 423 ? 19.812 7.504 -4.539 1 83.88 423 GLU B CA 1
ATOM 7068 C C . GLU B 1 423 ? 19.5 6.793 -3.227 1 83.88 423 GLU B C 1
ATOM 7070 O O . GLU B 1 423 ? 20.188 5.84 -2.85 1 83.88 423 GLU B O 1
ATOM 7075 N N . ASN B 1 424 ? 18.562 7.293 -2.521 1 89.81 424 ASN B N 1
ATOM 7076 C CA . ASN B 1 424 ? 18.109 6.656 -1.289 1 89.81 424 ASN B CA 1
ATOM 7077 C C . ASN B 1 424 ? 16.609 6.422 -1.302 1 89.81 424 ASN B C 1
ATOM 7079 O O . ASN B 1 424 ? 15.836 7.285 -0.879 1 89.81 424 ASN B O 1
ATOM 7083 N N . LEU B 1 425 ? 16.219 5.293 -1.685 1 92.62 425 LEU B N 1
ATOM 7084 C CA . LEU B 1 425 ? 14.82 4.953 -1.923 1 92.62 425 LEU B CA 1
ATOM 7085 C C . LEU B 1 425 ? 14.008 5.039 -0.632 1 92.62 425 LEU B C 1
ATOM 7087 O O . LEU B 1 425 ? 12.891 5.559 -0.627 1 92.62 425 LEU B O 1
ATOM 7091 N N . ALA B 1 426 ? 14.609 4.539 0.463 1 93.06 426 ALA B N 1
ATOM 7092 C CA . ALA B 1 426 ? 13.891 4.535 1.735 1 93.06 426 ALA B CA 1
ATOM 7093 C C . ALA B 1 426 ? 13.578 5.957 2.191 1 93.06 426 ALA B C 1
ATOM 7095 O O . ALA B 1 426 ? 12.469 6.238 2.662 1 93.06 426 ALA B O 1
ATOM 7096 N N . HIS B 1 427 ? 14.523 6.848 2.01 1 94.69 427 HIS B N 1
ATOM 7097 C CA . HIS B 1 427 ? 14.352 8.242 2.402 1 94.69 427 HIS B CA 1
ATOM 7098 C C . HIS B 1 427 ? 13.344 8.945 1.499 1 94.69 427 HIS B C 1
ATOM 7100 O O . HIS B 1 427 ? 12.555 9.773 1.964 1 94.69 427 HIS B O 1
ATOM 7106 N N . THR B 1 428 ? 13.359 8.594 0.235 1 96.25 428 THR B N 1
ATOM 7107 C CA . THR B 1 428 ? 12.383 9.156 -0.693 1 96.25 428 THR B CA 1
ATOM 7108 C C . THR B 1 428 ? 10.969 8.703 -0.331 1 96.25 428 THR B C 1
ATOM 7110 O O . THR B 1 428 ? 10.039 9.516 -0.324 1 96.25 428 THR B O 1
ATOM 7113 N N . ILE B 1 429 ? 10.875 7.438 0.033 1 95.75 429 ILE B N 1
ATOM 7114 C CA . ILE B 1 429 ? 9.578 6.914 0.439 1 95.75 429 ILE B CA 1
ATOM 7115 C C . ILE B 1 429 ? 9.094 7.641 1.693 1 95.75 429 ILE B C 1
ATOM 7117 O O . ILE B 1 429 ? 7.941 8.062 1.77 1 95.75 429 ILE B O 1
ATOM 7121 N N . TYR B 1 430 ? 9.977 7.824 2.66 1 96.88 430 TYR B N 1
ATOM 7122 C CA . TYR B 1 430 ? 9.641 8.5 3.904 1 96.88 430 TYR B CA 1
ATOM 7123 C C . TYR B 1 430 ? 9.125 9.914 3.635 1 96.88 430 TYR B C 1
ATOM 7125 O O . TYR B 1 430 ? 8.047 10.289 4.102 1 96.88 430 TYR B O 1
ATOM 7133 N N . ASP B 1 431 ? 9.852 10.672 2.838 1 97.56 431 ASP B N 1
ATOM 7134 C CA . ASP B 1 431 ? 9.523 12.07 2.596 1 97.56 431 ASP B CA 1
ATOM 7135 C C . ASP B 1 431 ? 8.25 12.195 1.76 1 97.56 431 ASP B C 1
ATOM 7137 O O . ASP B 1 431 ? 7.477 13.141 1.93 1 97.56 431 ASP B O 1
ATOM 7141 N N . LEU B 1 432 ? 8.062 11.281 0.892 1 97.25 432 LEU B N 1
ATOM 7142 C CA . LEU B 1 432 ? 6.836 11.305 0.096 1 97.25 432 LEU B CA 1
ATOM 7143 C C . LEU B 1 432 ? 5.621 10.977 0.956 1 97.25 432 LEU B C 1
ATOM 7145 O O . LEU B 1 432 ? 4.57 11.609 0.818 1 97.25 432 LEU B O 1
ATOM 7149 N N . CYS B 1 433 ? 5.766 10 1.808 1 97.12 433 CYS B N 1
ATOM 7150 C CA . CYS B 1 433 ? 4.691 9.688 2.742 1 97.12 433 CYS B CA 1
ATOM 7151 C C . CYS B 1 433 ? 4.402 10.875 3.654 1 97.12 433 CYS B C 1
ATOM 7153 O O . CYS B 1 433 ? 3.242 11.156 3.963 1 97.12 433 CYS B O 1
ATOM 7155 N N . SER B 1 434 ? 5.469 11.5 4.07 1 97.19 434 SER B N 1
ATOM 7156 C CA . SER B 1 434 ? 5.324 12.703 4.891 1 97.19 434 SER B CA 1
ATOM 7157 C C . SER B 1 434 ? 4.562 13.789 4.145 1 97.19 434 SER B C 1
ATOM 7159 O O . SER B 1 434 ? 3.721 14.477 4.73 1 97.19 434 SER B O 1
ATOM 7161 N N . CYS B 1 435 ? 4.809 13.914 2.857 1 97.25 435 CYS B N 1
ATOM 7162 C CA . CYS B 1 435 ? 4.129 14.898 2.02 1 97.25 435 CYS B CA 1
ATOM 7163 C C . CYS B 1 435 ? 2.654 14.555 1.864 1 97.25 435 CYS B C 1
ATOM 7165 O O . CYS B 1 435 ? 1.79 15.414 2.039 1 97.25 435 CYS B O 1
ATOM 7167 N N . ILE B 1 436 ? 2.418 13.336 1.647 1 95.56 436 ILE B N 1
ATOM 7168 C CA . ILE B 1 436 ? 1.059 12.883 1.386 1 95.56 436 ILE B CA 1
ATOM 7169 C C . ILE B 1 436 ? 0.247 12.906 2.678 1 95.56 436 ILE B C 1
ATOM 7171 O O . ILE B 1 436 ? -0.966 13.133 2.652 1 95.56 436 ILE B O 1
ATOM 7175 N N . GLY B 1 437 ? 0.879 12.766 3.768 1 95.12 437 GLY B N 1
ATOM 7176 C CA . GLY B 1 437 ? 0.205 12.836 5.055 1 95.12 437 GLY B CA 1
ATOM 7177 C C . GLY B 1 437 ? 0.12 14.25 5.605 1 95.12 437 GLY B C 1
ATOM 7178 O O . GLY B 1 437 ? -0.445 14.469 6.68 1 95.12 437 GLY B O 1
ATOM 7179 N N . ASN B 1 438 ? 0.703 15.18 4.906 1 95.62 438 ASN B N 1
ATOM 7180 C CA . ASN B 1 438 ? 0.809 16.562 5.367 1 95.62 438 ASN B CA 1
ATOM 7181 C C . ASN B 1 438 ? 1.494 16.641 6.727 1 95.62 438 ASN B C 1
ATOM 7183 O O . ASN B 1 438 ? 1.025 17.359 7.621 1 95.62 438 ASN B O 1
ATOM 7187 N N . ASN B 1 439 ? 2.492 15.891 6.949 1 95.19 439 ASN B N 1
ATOM 7188 C CA . ASN B 1 439 ? 3.258 15.859 8.195 1 95.19 439 ASN B CA 1
ATOM 7189 C C . ASN B 1 439 ? 4.441 16.828 8.148 1 95.19 439 ASN B C 1
ATOM 7191 O O . ASN B 1 439 ? 4.609 17.656 9.039 1 95.19 439 ASN B O 1
ATOM 7195 N N . GLY B 1 440 ? 5.379 16.703 7.176 1 94.06 440 GLY B N 1
ATOM 7196 C CA . GLY B 1 440 ? 6.422 17.688 6.941 1 94.06 440 GLY B CA 1
ATOM 7197 C C . GLY B 1 440 ? 7.758 17.281 7.535 1 94.06 440 GLY B C 1
ATOM 7198 O O . GLY B 1 440 ? 8.758 17.984 7.332 1 94.06 440 GLY B O 1
ATOM 7199 N N . SER B 1 441 ? 7.746 16.203 8.312 1 95.25 441 SER B N 1
ATOM 7200 C CA . SER B 1 441 ? 9.062 15.695 8.695 1 95.25 441 SER B CA 1
ATOM 7201 C C . SER B 1 441 ? 9.812 15.156 7.488 1 95.25 441 SER B C 1
ATOM 7203 O O . SER B 1 441 ? 9.211 14.617 6.559 1 95.25 441 SER B O 1
ATOM 7205 N N . SER B 1 442 ? 11.125 15.367 7.457 1 96.06 442 SER B N 1
ATOM 7206 C CA . SER B 1 442 ? 11.898 15.008 6.273 1 96.06 442 SER B CA 1
ATOM 7207 C C . SER B 1 442 ? 13.219 14.344 6.66 1 96.06 442 SER B C 1
ATOM 7209 O O . SER B 1 442 ? 13.812 14.688 7.68 1 96.06 442 SER B O 1
ATOM 7211 N N . THR B 1 443 ? 13.648 13.469 5.883 1 95.06 443 THR B N 1
ATOM 7212 C CA . THR B 1 443 ? 14.953 12.828 6.047 1 95.06 443 THR B CA 1
ATOM 7213 C C . THR B 1 443 ? 16.031 13.602 5.301 1 95.06 443 THR B C 1
ATOM 7215 O O . THR B 1 443 ? 17.203 13.219 5.312 1 95.06 443 THR B O 1
ATOM 7218 N N . GLY B 1 444 ? 15.617 14.664 4.648 1 93.25 444 GLY B N 1
ATOM 7219 C CA . GLY B 1 444 ? 16.578 15.477 3.924 1 93.25 444 GLY B CA 1
ATOM 7220 C C . GLY B 1 444 ? 16.359 15.453 2.422 1 93.25 444 GLY B C 1
ATOM 7221 O O . GLY B 1 444 ? 17 16.203 1.686 1 93.25 444 GLY B O 1
ATOM 7222 N N . VAL B 1 445 ? 15.445 14.609 1.962 1 95 445 VAL B N 1
ATOM 7223 C CA . VAL B 1 445 ? 15.156 14.523 0.534 1 95 445 VAL B CA 1
ATOM 7224 C C . VAL B 1 445 ? 14.406 15.773 0.079 1 95 445 VAL B C 1
ATOM 7226 O O . VAL B 1 445 ? 14.695 16.328 -0.988 1 95 445 VAL B O 1
ATOM 7229 N N . VAL B 1 446 ? 13.484 16.219 0.898 1 95.94 446 VAL B N 1
ATOM 7230 C CA . VAL B 1 446 ? 12.781 17.453 0.598 1 95.94 446 VAL B CA 1
ATOM 7231 C C . VAL B 1 446 ? 13.633 18.641 1.028 1 95.94 446 VAL B C 1
ATOM 7233 O O . VAL B 1 446 ? 13.984 18.781 2.203 1 95.94 446 VAL B O 1
ATOM 7236 N N . GLY B 1 447 ? 14.039 19.422 0.099 1 94 447 GLY B N 1
ATOM 7237 C CA . GLY B 1 447 ? 14.891 20.578 0.361 1 94 447 GLY B CA 1
ATOM 7238 C C . GLY B 1 447 ? 14.992 21.531 -0.816 1 94 447 GLY B C 1
ATOM 7239 O O . GLY B 1 447 ? 14.344 21.312 -1.845 1 94 447 GLY B O 1
ATOM 7240 N N . PRO B 1 448 ? 15.781 22.516 -0.616 1 94.06 448 PRO B N 1
ATOM 7241 C CA . PRO B 1 448 ? 15.906 23.547 -1.647 1 94.06 448 PRO B CA 1
ATOM 7242 C C . PRO B 1 448 ? 16.516 23.016 -2.941 1 94.06 448 PRO B C 1
ATOM 7244 O O . PRO B 1 448 ? 16.297 23.578 -4.016 1 94.06 448 PRO B O 1
ATOM 7247 N N . MET B 1 449 ? 17.203 21.906 -2.898 1 93.81 449 MET B N 1
ATOM 7248 C CA . MET B 1 449 ? 17.922 21.391 -4.059 1 93.81 449 MET B CA 1
ATOM 7249 C C . MET B 1 449 ? 17.016 20.484 -4.891 1 93.81 449 MET B C 1
ATOM 7251 O O . MET B 1 449 ? 17.422 20 -5.949 1 93.81 449 MET B O 1
ATOM 7255 N N . MET B 1 450 ? 15.844 20.312 -4.457 1 95.69 450 MET B N 1
ATOM 7256 C CA . MET B 1 450 ? 14.906 19.5 -5.223 1 95.69 450 MET B CA 1
ATOM 7257 C C . MET B 1 450 ? 14.633 20.125 -6.59 1 95.69 450 MET B C 1
ATOM 7259 O O . MET B 1 450 ? 14.531 21.344 -6.707 1 95.69 450 MET B O 1
ATOM 7263 N N . PRO B 1 451 ? 14.508 19.297 -7.574 1 96.5 451 PRO B N 1
ATOM 7264 C CA . PRO B 1 451 ? 14.156 19.844 -8.883 1 96.5 451 PRO B CA 1
ATOM 7265 C C . PRO B 1 451 ? 12.82 20.578 -8.883 1 96.5 451 PRO B C 1
ATOM 7267 O O . PRO B 1 451 ? 11.922 20.219 -8.109 1 96.5 451 PRO B O 1
ATOM 7270 N N . ASP B 1 452 ? 12.633 21.547 -9.789 1 97.12 452 ASP B N 1
ATOM 7271 C CA . ASP B 1 452 ? 11.469 22.406 -9.828 1 97.12 452 ASP B CA 1
ATOM 7272 C C . ASP B 1 452 ? 10.195 21.609 -10.094 1 97.12 452 ASP B C 1
ATOM 7274 O O . ASP B 1 452 ? 9.148 21.891 -9.508 1 97.12 452 ASP B O 1
ATOM 7278 N N . TYR B 1 453 ? 10.305 20.625 -10.945 1 96.69 453 TYR B N 1
ATOM 7279 C CA . TYR B 1 453 ? 9.109 19.859 -11.25 1 96.69 453 TYR B CA 1
ATOM 7280 C C . TYR B 1 453 ? 8.594 19.125 -10.016 1 96.69 453 TYR B C 1
ATOM 7282 O O . TYR B 1 453 ? 7.383 19.016 -9.812 1 96.69 453 TYR B O 1
ATOM 7290 N N . ALA B 1 454 ? 9.555 18.641 -9.227 1 97.56 454 ALA B N 1
ATOM 7291 C CA . ALA B 1 454 ? 9.18 17.922 -8.016 1 97.56 454 ALA B CA 1
ATOM 7292 C C . ALA B 1 454 ? 8.5 18.844 -7.012 1 97.56 454 ALA B C 1
ATOM 7294 O O . ALA B 1 454 ? 7.555 18.453 -6.328 1 97.56 454 ALA B O 1
ATOM 7295 N N . LYS B 1 455 ? 9.023 20.125 -6.941 1 97.88 455 LYS B N 1
ATOM 7296 C CA . LYS B 1 455 ? 8.406 21.125 -6.066 1 97.88 455 LYS B CA 1
ATOM 7297 C C . LYS B 1 455 ? 6.965 21.391 -6.484 1 97.88 455 LYS B C 1
ATOM 7299 O O . LYS B 1 455 ? 6.074 21.5 -5.633 1 97.88 455 LYS B O 1
ATOM 7304 N N . VAL B 1 456 ? 6.711 21.391 -7.727 1 97.38 456 VAL B N 1
ATOM 7305 C CA . VAL B 1 456 ? 5.375 21.641 -8.25 1 97.38 456 VAL B CA 1
ATOM 7306 C C . VAL B 1 456 ? 4.473 20.438 -7.961 1 97.38 456 VAL B C 1
ATOM 7308 O O . VAL B 1 456 ? 3.332 20.609 -7.527 1 97.38 456 VAL B O 1
ATOM 7311 N N . VAL B 1 457 ? 5 19.266 -8.164 1 97.31 457 VAL B N 1
ATOM 7312 C CA . VAL B 1 457 ? 4.23 18.047 -7.914 1 97.31 457 VAL B CA 1
ATOM 7313 C C . VAL B 1 457 ? 3.844 17.984 -6.438 1 97.31 457 VAL B C 1
ATOM 7315 O O . VAL B 1 457 ? 2.691 17.688 -6.105 1 97.31 457 VAL B O 1
ATOM 7318 N N . MET B 1 458 ? 4.801 18.281 -5.617 1 97.62 458 MET B N 1
ATOM 7319 C CA . MET B 1 458 ? 4.543 18.203 -4.18 1 97.62 458 MET B CA 1
ATOM 7320 C C . MET B 1 458 ? 3.58 19.312 -3.74 1 97.62 458 MET B C 1
ATOM 7322 O O . MET B 1 458 ? 2.805 19.125 -2.803 1 97.62 458 MET B O 1
ATOM 7326 N N . PHE B 1 459 ? 3.607 20.469 -4.445 1 97.31 459 PHE B N 1
ATOM 7327 C CA . PHE B 1 459 ? 2.619 21.516 -4.223 1 97.31 459 PHE B CA 1
ATOM 7328 C C . PHE B 1 459 ? 1.205 20.969 -4.375 1 97.31 459 PHE B C 1
ATOM 7330 O O . PHE B 1 459 ? 0.361 21.156 -3.498 1 97.31 459 PHE B O 1
ATOM 7337 N N . PHE B 1 460 ? 0.996 20.219 -5.422 1 96.44 460 PHE B N 1
ATOM 7338 C CA . PHE B 1 460 ? -0.333 19.688 -5.711 1 96.44 460 PHE B CA 1
ATOM 7339 C C . PHE B 1 460 ? -0.653 18.5 -4.805 1 96.44 460 PHE B C 1
ATOM 7341 O O . PHE B 1 460 ? -1.809 18.297 -4.426 1 96.44 460 PHE B O 1
ATOM 7348 N N . ILE B 1 461 ? 0.344 17.766 -4.434 1 96.5 461 ILE B N 1
ATOM 7349 C CA . ILE B 1 461 ? 0.113 16.609 -3.566 1 96.5 461 ILE B CA 1
ATOM 7350 C C . ILE B 1 461 ? -0.334 17.094 -2.186 1 96.5 461 ILE B C 1
ATOM 7352 O O . ILE B 1 461 ? -1.27 16.547 -1.604 1 96.5 461 ILE B O 1
ATOM 7356 N N . MET B 1 462 ? 0.349 18.094 -1.678 1 96.44 462 MET B N 1
ATOM 7357 C CA . MET B 1 462 ? -0.051 18.625 -0.38 1 96.44 462 MET B CA 1
ATOM 7358 C C . MET B 1 462 ? -1.49 19.141 -0.418 1 96.44 462 MET B C 1
ATOM 7360 O O . MET B 1 462 ? -2.256 18.906 0.519 1 96.44 462 MET B O 1
ATOM 7364 N N . TRP B 1 463 ? -1.834 19.703 -1.527 1 94.06 463 TRP B N 1
AT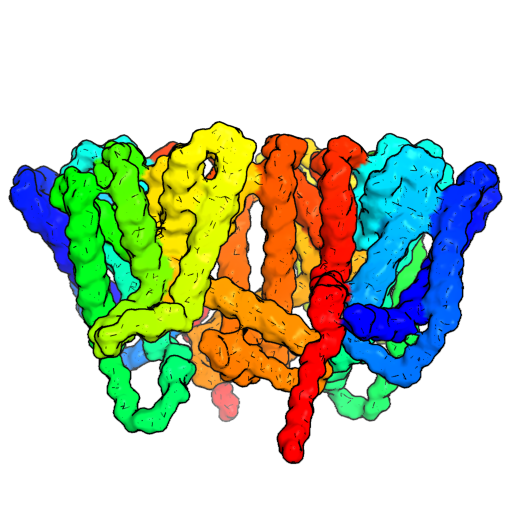OM 7365 C CA . TRP B 1 463 ? -3.178 20.234 -1.742 1 94.06 463 TRP B CA 1
ATOM 7366 C C . TRP B 1 463 ? -4.203 19.109 -1.794 1 94.06 463 TRP B C 1
ATOM 7368 O O . TRP B 1 463 ? -5.211 19.141 -1.082 1 94.06 463 TRP B O 1
ATOM 7378 N N . ILE B 1 464 ? -3.941 18.094 -2.494 1 93.31 464 ILE B N 1
ATOM 7379 C CA . ILE B 1 464 ? -4.832 16.953 -2.678 1 93.31 464 ILE B CA 1
ATOM 7380 C C . ILE B 1 464 ? -5 16.219 -1.355 1 93.31 464 ILE B C 1
ATOM 7382 O O . ILE B 1 464 ? -6.117 15.844 -0.979 1 93.31 464 ILE B O 1
ATOM 7386 N N . ALA B 1 465 ? -3.92 16.047 -0.703 1 91.38 465 ALA B N 1
ATOM 7387 C CA . ALA B 1 465 ? -3.918 15.258 0.523 1 91.38 465 ALA B CA 1
ATOM 7388 C C . ALA B 1 465 ? -4.691 15.961 1.636 1 91.38 465 ALA B C 1
ATOM 7390 O O . ALA B 1 465 ? -5.43 15.32 2.387 1 91.38 465 ALA B O 1
ATOM 7391 N N . ARG B 1 466 ? -4.5 17.203 1.717 1 88.75 466 ARG B N 1
ATOM 7392 C CA . ARG B 1 466 ? -5.176 17.969 2.76 1 88.75 466 ARG B CA 1
ATOM 7393 C C . ARG B 1 466 ? -6.691 17.875 2.609 1 88.75 466 ARG B C 1
ATOM 7395 O O . ARG B 1 466 ? -7.418 17.844 3.604 1 88.75 466 ARG B O 1
ATOM 7402 N N . LEU B 1 467 ? -7.113 17.812 1.397 1 84.5 467 LEU B N 1
ATOM 7403 C CA . LEU B 1 467 ? -8.547 17.781 1.128 1 84.5 467 LEU B CA 1
ATOM 7404 C C . LEU B 1 467 ? -9.047 16.344 0.971 1 84.5 467 LEU B C 1
ATOM 7406 O O . LEU B 1 467 ? -10.164 16.125 0.5 1 84.5 467 LEU B O 1
ATOM 7410 N N . GLU B 1 468 ? -8.25 15.383 1.29 1 82.81 468 GLU B N 1
ATOM 7411 C CA . GLU B 1 468 ? -8.57 13.961 1.229 1 82.81 468 GLU B CA 1
ATOM 7412 C C . GLU B 1 468 ? -8.961 13.539 -0.185 1 82.81 468 GLU B C 1
ATOM 7414 O O . GLU B 1 468 ? -9.938 12.805 -0.377 1 82.81 468 GLU B O 1
ATOM 7419 N N . ILE B 1 469 ? -8.453 14.141 -1.137 1 83.44 469 ILE B N 1
ATOM 7420 C CA . ILE B 1 469 ? -8.414 13.742 -2.539 1 83.44 469 ILE B CA 1
ATOM 7421 C C . ILE B 1 469 ? -9.758 14.016 -3.197 1 83.44 469 ILE B C 1
ATOM 7423 O O . ILE B 1 469 ? -9.82 14.508 -4.324 1 83.44 469 ILE B O 1
ATOM 7427 N N . ILE B 1 470 ? -10.914 13.828 -2.586 1 77 470 ILE B N 1
ATOM 7428 C CA . ILE B 1 470 ? -12.242 13.789 -3.188 1 77 470 ILE B CA 1
ATOM 7429 C C . ILE B 1 470 ? -12.602 15.164 -3.752 1 77 470 ILE B C 1
ATOM 7431 O O . ILE B 1 470 ? -13.016 15.273 -4.906 1 77 470 ILE B O 1
ATOM 7435 N N . PRO B 1 471 ? -12.398 16.203 -2.969 1 79.75 471 PRO B N 1
ATOM 7436 C CA . PRO B 1 471 ? -12.758 17.516 -3.51 1 79.75 471 PRO B CA 1
ATOM 7437 C C . PRO B 1 471 ? -11.977 17.859 -4.777 1 79.75 471 PRO B C 1
ATOM 7439 O O . PRO B 1 471 ? -12.531 18.453 -5.703 1 79.75 471 PRO B O 1
ATOM 7442 N N . VAL B 1 472 ? -10.781 17.469 -4.812 1 86.12 472 VAL B N 1
ATOM 7443 C CA . VAL B 1 472 ? -9.953 17.781 -5.969 1 86.12 472 VAL B CA 1
ATOM 7444 C C . VAL B 1 472 ? -10.391 16.922 -7.156 1 86.12 472 VAL B C 1
ATOM 7446 O O . VAL B 1 472 ? -10.43 17.391 -8.297 1 86.12 472 VAL B O 1
ATOM 7449 N N . LEU B 1 473 ? -10.68 15.734 -6.852 1 82.25 473 LEU B N 1
ATOM 7450 C CA . LEU B 1 473 ? -11.148 14.852 -7.914 1 82.25 473 LEU B CA 1
ATOM 7451 C C . LEU B 1 473 ? -12.453 15.359 -8.516 1 82.25 473 LEU B C 1
ATOM 7453 O O . LEU B 1 473 ? -12.633 15.328 -9.734 1 82.25 473 LEU B O 1
ATOM 7457 N N . ILE B 1 474 ? -13.344 15.867 -7.727 1 78.31 474 ILE B N 1
ATOM 7458 C CA . ILE B 1 474 ? -14.625 16.406 -8.188 1 78.31 474 ILE B CA 1
ATOM 7459 C C . ILE B 1 474 ? -14.383 17.672 -9.008 1 78.31 474 ILE B C 1
ATOM 7461 O O . ILE B 1 474 ? -15.055 17.891 -10.016 1 78.31 474 ILE B O 1
ATOM 7465 N N . LEU B 1 475 ? -13.469 18.422 -8.539 1 83.38 475 LEU B N 1
ATOM 7466 C CA . LEU B 1 475 ? -13.117 19.641 -9.258 1 83.38 475 LEU B CA 1
ATOM 7467 C C . LEU B 1 475 ? -12.617 19.312 -10.664 1 83.38 475 LEU B C 1
ATOM 7469 O O . LEU B 1 475 ? -13.062 19.906 -11.641 1 83.38 475 LEU B O 1
ATOM 7473 N N . ILE B 1 476 ? -11.758 18.344 -10.734 1 84.44 476 ILE B N 1
ATOM 7474 C CA . ILE B 1 476 ? -11.188 17.969 -12.023 1 84.44 476 ILE B CA 1
ATOM 7475 C C . ILE B 1 476 ? -12.281 17.375 -12.914 1 84.44 476 ILE B C 1
ATOM 7477 O O . ILE B 1 476 ? -12.359 17.688 -14.102 1 84.44 476 ILE B O 1
ATOM 7481 N N . TRP B 1 477 ? -13.031 16.609 -12.352 1 76.75 477 TRP B N 1
ATOM 7482 C CA . TRP B 1 477 ? -14.141 16 -13.094 1 76.75 477 TRP B CA 1
ATOM 7483 C C . TRP B 1 477 ? -15.102 17.078 -13.594 1 76.75 477 TRP B C 1
ATOM 7485 O O . TRP B 1 477 ? -15.555 17.031 -14.734 1 76.75 477 TRP B O 1
ATOM 7495 N N . GLY B 1 478 ? -15.406 17.969 -12.75 1 75 478 GLY B N 1
ATOM 7496 C CA . GLY B 1 478 ? -16.297 19.062 -13.117 1 75 478 GLY B CA 1
ATOM 7497 C C . GLY B 1 478 ? -15.742 19.938 -14.242 1 75 478 GLY B C 1
ATOM 7498 O O . GLY B 1 478 ? -16.484 20.344 -15.133 1 75 478 GLY B O 1
ATOM 7499 N N . ILE B 1 479 ? -14.492 20.094 -14.188 1 76.94 479 ILE B N 1
ATOM 7500 C CA . ILE B 1 479 ? -13.852 20.922 -15.211 1 76.94 479 ILE B CA 1
ATOM 7501 C C . ILE B 1 479 ? -13.867 20.172 -16.547 1 76.94 479 ILE B C 1
ATOM 7503 O O . ILE B 1 479 ? -14.078 20.781 -17.594 1 76.94 479 ILE B O 1
ATOM 7507 N N . LEU B 1 480 ? -13.734 18.828 -16.453 1 73.5 480 LEU B N 1
ATOM 7508 C CA . LEU B 1 480 ? -13.602 18.047 -17.672 1 73.5 480 LEU B CA 1
ATOM 7509 C C . LEU B 1 480 ? -14.977 17.688 -18.234 1 73.5 480 LEU B C 1
ATOM 7511 O O . LEU B 1 480 ? -15.18 17.688 -19.438 1 73.5 480 LEU B O 1
ATOM 7515 N N . ARG B 1 481 ? -15.93 17.266 -17.344 1 72 481 ARG B N 1
ATOM 7516 C CA . ARG B 1 481 ? -17.188 16.703 -17.844 1 72 481 ARG B CA 1
ATOM 7517 C C . ARG B 1 481 ? -18.375 17.562 -17.406 1 72 481 ARG B C 1
ATOM 7519 O O . ARG B 1 481 ? -19.5 17.328 -17.828 1 72 481 ARG B O 1
ATOM 7526 N N . GLY B 1 482 ? -18.156 18.562 -16.766 1 67.31 482 GLY B N 1
ATOM 7527 C CA . GLY B 1 482 ? -19.25 19.391 -16.266 1 67.31 482 GLY B CA 1
ATOM 7528 C C . GLY B 1 482 ? -19.734 18.984 -14.891 1 67.31 482 GLY B C 1
ATOM 7529 O O . GLY B 1 482 ? -19.531 17.844 -14.469 1 67.31 482 GLY B O 1
ATOM 7530 N N . PHE B 1 483 ? -20.219 19.844 -14.109 1 62.34 483 PHE B N 1
ATOM 7531 C CA . PHE B 1 483 ? -20.641 19.594 -12.734 1 62.34 483 PHE B CA 1
ATOM 7532 C C . PHE B 1 483 ? -22.031 19 -12.695 1 62.34 483 PHE B C 1
ATOM 7534 O O . PHE B 1 483 ? -22.5 18.578 -11.641 1 62.34 483 PHE B O 1
ATOM 7541 N N . ASP B 1 484 ? -22.875 18.875 -13.883 1 57.34 484 ASP B N 1
ATOM 7542 C CA . ASP B 1 484 ? -24.25 18.422 -13.953 1 57.34 484 ASP B CA 1
ATOM 7543 C C . ASP B 1 484 ? -24.344 17.047 -14.617 1 57.34 484 ASP B C 1
ATOM 7545 O O . ASP B 1 484 ? -24.031 16.891 -15.797 1 57.34 484 ASP B O 1
ATOM 7549 N N . THR B 1 485 ? -24.062 15.984 -14.062 1 49.62 485 THR B N 1
ATOM 7550 C CA . THR B 1 485 ? -24.328 14.766 -14.828 1 49.62 485 THR B CA 1
ATOM 7551 C C . THR B 1 485 ? -25.828 14.555 -15 1 49.62 485 THR B C 1
ATOM 7553 O O . THR B 1 485 ? -26.266 13.461 -15.375 1 49.62 485 THR B O 1
ATOM 7556 N N . GLN B 1 486 ? -26.828 15.312 -14.594 1 44.91 486 GLN B N 1
ATOM 7557 C CA . GLN B 1 486 ? -28.203 14.945 -14.953 1 44.91 486 GLN B CA 1
ATOM 7558 C C . GLN B 1 486 ? -28.375 14.938 -16.469 1 44.91 486 GLN B C 1
ATOM 7560 O O . GLN B 1 486 ? -28.438 15.992 -17.094 1 44.91 486 GLN B O 1
ATOM 7565 N N . LYS B 1 487 ? -27.938 14.094 -17.281 1 40.12 487 LYS B N 1
ATOM 7566 C CA . LYS B 1 487 ? -28.641 13.984 -18.562 1 40.12 487 LYS B CA 1
ATOM 7567 C C . LYS B 1 487 ? -30.141 14.078 -18.359 1 40.12 487 LYS B C 1
ATOM 7569 O O . LYS B 1 487 ? -30.703 13.422 -17.484 1 40.12 487 LYS B O 1
ATOM 7574 N N . LYS B 1 488 ? -30.891 14.977 -19.078 1 35.5 488 LYS B N 1
ATOM 7575 C CA . LYS B 1 488 ? -32.312 15.109 -19.469 1 35.5 488 LYS B CA 1
ATOM 7576 C C . LYS B 1 488 ? -32.875 13.766 -19.891 1 35.5 488 LYS B C 1
ATOM 7578 O O . LYS B 1 488 ? -32.406 13.164 -20.875 1 35.5 488 LYS B O 1
ATOM 7583 N N . SER B 1 489 ? -33.188 12.938 -19.078 1 34.59 489 SER B N 1
ATOM 7584 C CA . SER B 1 489 ? -34.281 12.117 -19.625 1 34.59 489 SER B CA 1
ATOM 7585 C C . SER B 1 489 ? -35.219 12.945 -20.484 1 34.59 489 SER B C 1
ATOM 7587 O O . SER B 1 489 ? -35.875 13.883 -19.984 1 34.59 489 SER B O 1
ATOM 7589 N N . ASP B 1 490 ? -35 13.297 -21.703 1 31.97 490 ASP B N 1
ATOM 7590 C CA . ASP B 1 490 ? -36.062 13.734 -22.594 1 31.97 490 ASP B CA 1
ATOM 7591 C C . ASP B 1 490 ? -37.344 12.93 -22.359 1 31.97 490 ASP B C 1
ATOM 7593 O O . ASP B 1 490 ? -37.281 11.727 -22.109 1 31.97 490 ASP B O 1
ATOM 7597 N N . ARG B 1 491 ? -38.688 13.656 -22.141 1 28.64 491 ARG B N 1
ATOM 7598 C CA . ARG B 1 491 ? -40.094 13.375 -22.406 1 28.64 491 ARG B CA 1
ATOM 7599 C C . ARG B 1 491 ? -40.281 12.742 -23.781 1 28.64 491 ARG B C 1
ATOM 7601 O O . ARG B 1 491 ? -40 13.383 -24.797 1 28.64 491 ARG B O 1
ATOM 7608 N N . ARG B 1 492 ? -40.031 11.641 -24.062 1 27.62 492 ARG B N 1
ATOM 7609 C CA . ARG B 1 492 ? -40.969 11.031 -25.031 1 27.62 492 ARG B CA 1
ATOM 7610 C C . ARG B 1 492 ? -42.406 11.227 -24.594 1 27.62 492 ARG B C 1
ATOM 7612 O O . ARG B 1 492 ? -42.844 10.625 -23.609 1 27.62 492 ARG B O 1
ATOM 7619 N N . ASP B 1 493 ? -42.875 12.484 -24.75 1 22.16 493 ASP B N 1
ATOM 7620 C CA . ASP B 1 493 ? -44.125 12.531 -25.484 1 22.16 493 ASP B CA 1
ATOM 7621 C C . ASP B 1 493 ? -43.938 12.062 -26.922 1 22.16 493 ASP B C 1
ATOM 7623 O O . ASP B 1 493 ? -42.969 12.422 -27.578 1 22.16 493 ASP B O 1
#

Organism: Methanocorpusculum labreanum (strain ATCC 43576 / DSM 4855 / Z) (NCBI:txid410358)

InterPro domains:
  IPR003445 Cation transporter [PF02386] (55-475)

pLDDT: mean 83.07, std 18.32, range [21.64, 98.5]

Solvent-accessible surface area (backbone atoms only — not comparable to full-atom values): 48960 Å² total; per-residue (Å²): 125,70,56,62,61,59,49,53,58,42,31,32,60,45,9,51,52,30,36,54,54,21,57,59,51,46,52,33,46,54,51,16,59,73,70,65,38,69,84,53,42,62,34,50,43,47,28,28,49,50,30,35,48,53,10,52,58,27,47,67,44,72,82,60,88,61,84,71,53,59,53,51,55,41,25,42,51,43,47,44,54,53,46,50,18,50,47,55,11,45,33,41,33,70,73,69,36,54,67,66,57,13,32,30,36,23,30,20,22,35,51,6,14,19,45,65,49,74,89,58,51,72,77,48,53,68,34,58,44,45,43,51,24,46,36,7,34,51,31,12,51,46,54,36,46,44,49,48,46,47,37,64,63,47,58,67,53,63,60,72,74,62,62,62,84,80,81,78,83,78,68,71,70,55,71,62,52,56,43,51,52,51,48,52,50,50,50,50,53,38,51,53,38,25,53,58,39,37,72,59,69,48,51,69,72,55,18,49,41,44,23,32,7,32,42,10,6,5,28,48,55,72,40,84,63,36,62,50,67,67,74,45,69,62,45,51,60,56,44,33,58,40,18,43,55,19,9,35,32,49,67,57,54,47,49,29,67,73,66,72,40,69,68,66,54,73,68,32,65,64,56,51,47,51,51,47,50,35,50,49,46,19,50,52,38,33,51,51,38,40,73,68,67,44,55,66,71,59,22,50,53,45,20,49,41,41,24,28,17,34,40,9,6,13,15,48,46,78,66,74,58,76,83,58,55,66,26,59,47,56,54,49,27,58,36,23,32,41,8,18,28,68,58,18,26,27,22,29,40,34,43,56,41,55,50,42,50,54,38,50,51,53,39,51,52,49,43,58,57,36,60,85,80,57,84,68,59,36,52,56,96,87,37,70,32,62,70,60,59,42,30,45,52,38,30,52,38,45,49,50,54,50,50,54,51,49,52,50,52,55,50,48,41,62,45,32,74,36,69,86,40,48,74,46,52,67,44,39,49,27,29,48,26,11,40,43,3,16,10,24,39,62,68,61,65,69,38,68,82,49,55,66,69,57,44,52,51,49,40,51,39,34,53,32,25,58,56,62,41,55,30,49,50,51,37,52,43,26,73,74,69,32,68,66,73,78,71,76,83,73,76,85,119,125,70,56,61,61,58,47,53,60,42,31,32,59,47,8,52,52,30,36,54,54,21,56,58,48,45,51,33,48,53,52,15,58,72,71,63,38,70,83,52,41,60,33,52,44,48,26,27,49,50,28,35,46,53,10,51,57,28,46,66,43,72,81,61,89,60,83,71,53,60,52,52,55,40,23,41,52,44,48,45,54,53,46,51,18,51,47,55,13,44,32,42,34,70,72,68,36,55,66,68,56,14,33,31,36,23,32,20,22,34,51,6,13,18,45,66,50,74,91,59,50,73,75,48,53,70,33,58,46,45,43,51,24,46,37,7,33,51,31,12,51,47,53,34,47,44,51,49,49,48,37,63,62,50,56,66,52,60,59,74,74,61,63,61,84,82,82,79,82,77,68,70,70,53,73,62,51,55,42,51,52,51,49,52,51,51,50,52,54,37,52,52,39,25,52,58,40,36,72,58,69,48,52,70,71,56,17,48,42,44,23,32,6,32,41,11,6,5,28,45,57,70,39,85,62,36,63,50,67,66,75,46,70,62,47,52,60,56,44,35,59,40,17,44,56,18,9,37,32,50,67,56,55,48,48,30,66,73,65,71,40,69,67,66,55,72,68,32,63,65,56,51,47,52,52,48,52,34,51,48,49,19,49,53,39,33,51,52,38,40,74,68,66,43,58,64,70,60,23,50,52,45,21,50,40,43,24,30,17,34,38,9,6,13,15,45,45,80,67,75,60,76,82,58,54,63,27,60,47,55,54,50,24,58,36,23,33,42,8,17,27,68,59,17,26,26,21,30,41,33,44,57,41,55,50,43,52,53,39,50,51,53,38,51,52,50,41,57,54,36,59,85,80,55,84,67,58,35,51,56,96,87,38,67,31,61,70,60,60,41,29,45,51,37,28,53,38,45,48,50,55,50,50,53,50,48,52,50,50,54,50,48,41,59,44,32,74,36,70,87,40,48,75,46,53,67,45,37,49,28,29,48,25,10,40,44,2,16,10,25,40,59,68,62,66,68,38,68,83,48,55,69,67,56,44,52,50,50,40,52,39,34,53,32,25,58,55,64,41,54,30,48,52,51,35,52,44,25,73,74,69,31,67,67,70,77,72,76,76,75,78,83,119

Foldseek 3Di:
DCLCVCLLQCLQVLLVVLLVVLVVLCVLLVVCVVVVVPVLNVQSVQLSCVSNVSSVVSNPRDHDPDDDDLLNLLLSVLVSLLVQLQSLLRSVVVVPDDNLQSSLLSSLQQLLLAAHFDDCLLPDDLSVQVSSLQSLLCSLLVLLLSCLVSCVPVVPPVPPPPPDDDDDDPPPPPSVVVSVLLVVLSVVLLVVQLVQLVVLPDDSSQSNSLSSLLLLLRQHHSDPVGPLVVVGLSNLVSSLVSLQNLLEASVLVVCCVVVVDPVVVVLFPQNVLLVVQLVVQLVVQLVQQVVLPDDNVVSNSQSNSLSSLQQSLSQHHNDLCVSHDLVNLLVSLVSNQEHGAPNGSWFHQYVLLVQLQVLVVVQVVVCVPDDVPDQRFRDDSNRGDHDDPSVVSNVVSVVLVVVLVVLLVVLLVVCCVDPLQVVDVSQSSSVSSSLLRSSNHHSPSDYNPDDSVNSVVSSVSSSCRSSSNVSVVSNVCCVVPHNDPPDDPDDPD/DCLCVCLLQCLLVLLVVLLVVLVVLCVLLVVCVVVVVVVLNVQSVQLSCVSNVSSVVSNPRDHDPDDDDLLNLLLSVLVSLLVQLQSLLRSVVVVPDDNLQSSLLSSLQQLLLAAHFDPCLLPDDLSVLVSSLQSLLCSLLVLLLSCLVSCVPVVPVVPPVPPDDDDDDPPPPPSVVVSVLLVVLSVVLLVVQLVQLVVLPDDSSQSNSLSSLLLLLRQHHSDPVGPQVVVGLSNLVSSLVSLQNLLEASVLVVCCVVVVDPVVVVLFPQNVLLVVQLVVQLVVQLVQQVVLPDDNVVSNSQSNSLSSLQQSLSQHHNDLCVSHDLVNLLVSLVSNQEHGAPNGSWFHQYVLLVQLQVLVVVQVVVCVPDDVPDQRFRDDSNRGDHDDPSVVSNVVSVVLVVVLVVLLVVLLVVCCVDPLQVVDVSQSSSVSSSLLRSSNHHSPSDYNPDDSVNSVVSSVSSSCRSSSNVSVVSNVCCVVPHNDPPDPPDPPD

Secondary structure (DSSP, 8-state):
--GGGGHHHHHHHHHHHHHHHHHHTHHHHHHHHHTT-GGGHHHHHHHHHHHHHHHHHHHTSPPPSS---HHHHHHHHHHHHHHHHHHTTHHHHHTT--HHHHHHHHHHHHTT------S-GGGS-HHHHHHHHHHHHHHHHHHHHHHHHHHHHSSHHHHHSTTSSS-S------HHHHHHHHHHHHHHHHHHHHHHHHTTT--HHHHHHHHHHHHTT----SSTTGGGGG--HHHHHHHHHHHHHHTS-HHHHHHHHHH--SHHHHT-HHHHHHHHHHHHHHHHHHHHHHHTT--HHHHHHHHHHHHHHHHHT--------TT--HHHHHHHHHHHHB-S-TTSS--SB-HHHHHHHHHHHHHHHHHHHS-TT----EEETTEEE-THHHHHHHHHHHHHHHHHHHHHHHHHHHHTTSHHHHS-HHHHHHHHHHHHTT----SSSSSTTS-HHHHHHHHHHHHHHHTTSHHHHHHHHHHHH-S----------/--GGGGTHHHHHHHHHHHHHHHHHTHHHHHHHHHTT-GGGHHHHHHHHHHHHHHHHHHHTSPPPSSPPPHHHHHHHHHHHHHHHHHHTTHHHHHTT--HHHHHHHHHHHHTT------S-GGGS-HHHHHHHHHHHHHHHHHHHHHHHHHHHHSSHHHHHHTTSS--S------HHHHHHHHHHHHHHHHHHHHHHHHTTT--HHHHHHHHHHHHTT----SSTTGGGGG--HHHHHHHHHHHHHHTS-HHHHHHHHHH--SHHHHT-HHHHHHHHHHHHHHHHHHHHHHHTT--HHHHHHHHHHHHHHHHHT----S---TT--HHHHHHHHHHHHB-S-TTSS--SB-HHHHHHHHHHHHHHHHHHHS-TT----EEETTEEE-THHHHHHHHHHHHHHHHHHHHHHHHHHHHTTSHHHHS-HHHHHHHHHHHHTT----SSSSSTTS-HHHHHHHHHHHHHHHTTSHHHHHHHHHHHH-S----------

Sequence (986 aa):
MGYLRELPAIGRDIGSVLLLIGTATLVPIIVGCFFQEWYALPWMASSTFAMLGLGGLLHLLPKNTKPPRASLSISATAVIWALVGFLGCFPFIFAGMPLIDAAFESMSAWTGTGFSIATNIESWPKTILLWRSLMQWIGGLGIVAFTLTVASRSGLVTQNLYRSEGGSESFMPSVIATAFQMWKIYLILTLIAIIAILLTGLSLWDAVNVAFCAIATGGMTIYAAGITHFNNFALEMVLIPIMLAGALPFRLYYVVYVSRSFREILHDRILHLMVGVYLFVAAVLIVELFTAGMPLMETLRESLFMAGSVVSSTGFQNTTFAGWGLAPIIFLSIFLMIEGAQGSTSGGIKLNRLQVMLEALGWWFRKTLQSPKAVVPMRHDGKPIYGKEGETLIAKSLLMILLFVLLMLGTLIVFLHDPYFSENLAHTIYDLCSCIGNNGSSTGVVGPMMPDYAKVVMFFIMWIARLEIIPVLILIWGILRGFDTQKKSDRRDMGYLRELPAIGRDIGSVLLLIGTATLVPIIVGCFFQEWYALPWMASSTFAMLGLGGLLHLLPKNTKPPRASLSISATAVIWALVGFLGCFPFIFAGMPLIDAAFESMSAWTGTGFSIATNIESWPKTILLWRSLMQWIGGLGIVAFTLTVASRSGLVTQNLYRSEGGSESFMPSVIATAFQMWKIYLILTLIAIIAILLTGLSLWDAVNVAFCAIATGGMTIYAAGITHFNNFALEMVLIPIMLAGALPFRLYYVVYVSRSFREILHDRILHLMVGVYLFVAAVLIVELFTAGMPLMETLRESLFMAGSVVSSTGFQNTTFAGWGLAPIIFLSIFLMIEGAQGSTSGGIKLNRLQVMLEALGWWFRKTLQSPKAVVPMRHDGKPIYGKEGETLIAKSLLMILLFVLLMLGTLIVFLHDPYFSENLAHTIYDLCSCIGNNGSSTGVVGPMMPDYAKVVMFFIMWIARLEIIPVLILIWGILRGFDTQKKSDRRD

Radius of gyration: 30.71 Å; Cα contacts (8 Å, |Δi|>4): 1611; chains: 2; bounding box: 67×96×66 Å